Protein AF-0000000080795856 (afdb_homodimer)

Foldseek 3Di:
DFLVVVVLLLVLCCVVPNLVVSQVLCVVLPHHSPDRGDRQDDDDPVSVVSSLVVCCVVVVHDSLVVLLQSLLSSLVSCCVLPVLLLPALALLLSLLQVQLLQCLQCVPRVPDDGWHWDWADDAFFKIKIKTFDQEPSVSNVNSNSVNSCVVRVKDKDKAWDDWDADPSGTMTIIMMGIDGTQEAEAEPVVQQVPPDPQSLALVSVVVVVLVVLLVVLLVVLCVVPNDDPVSVVVSVVVSVVVVVVSVVSVVVLQCQLCVLVVCVVVLNLRYQGAYDRRDVSRVSSVVSNVVSSVVSSVLSSVLSVLSVVLVVLVVLLVVLVVVLVVLVVVLVVLVVLLVVLVVLLVVLVVLLVVLVVLLVVLVVVLVVLVVVLVVLLVVLVVLLVVLVVLLVVLVVLLVVLVVLVVVLVVLVVVLVVLVVLLVVLVVQLVVLVVQLVVLVVQLVVLVVVPPVSPVSNVVSVVSNVVSVVSNVVSVVCNVVSVVVSVVSVVVSVVSVVVSVVSNVVSVVSNVVSVVSNVVSVVSNVVSVVSVVVSVVSVVVSVVSVVVNVVSVVSNVVSVVSNVVSVVVSVVSVVSSVVSVVSSVVSVVSVVVSVVSCVVSSVSD/DFLVVVVLLLVLCCVVPNLVVSQVLCVVLPHHSPDRGDRQDDDDPVSVVSSLVVCCVVVVHDSLVVLLQSLLSSLVSCCVLPVLLLPDLALLLSLLQVQLLQCLSCVPRVPDDGWHWDWADDAQFKIKIKIFDQEPSVSNVNSNSVNSCVVRVKDKDKAWDDWDADPSGTMTIMMMGIDGTQEAEAEPVVQQPPPDPQSLALVSVVVVVLVVLLVCLLVVLCVVPNDDPVSVVVSVVVSVVVVVVSVVSVVVLQCQLCVLVVCVVVLNLRYQGAYDRRDVSRVSSVVSNVVSSVVSSVLSSVLSVLSVVLVVLVVLLVVLVVVLVVLVVVLVVLVVLLVVLVVLLVVLVVLVVVLVVLLVVLVVVLVVLVVVLVVLLVVLVVLLVVLVVLLVVLVVLLVVLVVLVVVLVVLVVVLVVLVVVLVVLVVQLVVLVVQLVVLVVQLVVLVVVPPVSPVSNVVSVVSNVVSVVSNVVSVVVNVVSVVVSVVSVVVSVVSVVVSVVSNVVSVVSNVVSVVSNVVSVVSNVVSVVSVVVSVVSVVVSVVSVVVNVVSVVSNVVSVVSNVVSVVVSVVSVVSSVVSVVSSVVSVVSVVVSVVSCVVSSVSD

Secondary structure (DSSP, 8-state):
-BHHHHHHHHHHHHHHH-HHHHHHHHHHTT--TT----TT-B--HHHHHHHHHHHHHHHT--HHHHHHHHHHHHHHHHHHH-GGGG--SSHHHHHHHHHHHHHHHHTTSTT--PPEEEEEE-SSSEEEEEEEESS--HHHHHHHHHHHHHHHT--EEEEEEEEEEETTEEEEEEEEEESS---EEEE-HHHHH--SGGGGSHHHHHHHHHHHHHHHHHHHHHHHH-S-HHHHHHHHHHHHHHHHHHHHHHHHHHHHHTHHHHHHHTT-TT--EEEES-HHHHHHHHHHHHHHHHHHHHHHHHHHHHHHHHHHHHHHHHHHHHHHHHHHHHHHHHHHHHHHHHHHHHHHHHHHHHHHHHHHHHHHHHHHHHHHHHHHHHHHHHHHHHHHHHHHHHHHHHHHHHHHHHHHHHHHHHHHHHHHHHHHHHHHHHHHHHHHHHHHHHHHHHHHTGGGGHHHHHHHHHHHHHHHHHHHHHHHHHHHHHHHHHHHHHHHHHHHHHHHHHHHHHHHHHHHHHHHHHHHHHHHHHHHHHHHHHHHHHHHHHHHHHHHHHHHHHHHHHHHHHHHHHHHHHHHHHHHHHHHHHHHHHHHHHHHHHHHHHHHHTT-/-BHHHHHHHHHHHHHHH-HHHHHHHHHHTT--TT----TT-B--HHHHHHHHHHHHHHHT--HHHHHHHHHHHHHHHHHHH-GGGG--SSHHHHHHHHHHHHHHHHTTSTT--PPEEEEEE-SSSEEEEEEEESS--HHHHHHHHHHHHHHHT--EEEEEEEEEEETTEEEEEEEEEESS---EEEE-HHHHH--SGGGGSHHHHHHHHHHHHHHHHHHHHHHHH-S-HHHHHHHHHHHHHHHHHHHHHHHHHHHHHTHHHHHHHTT-TT--EEEESSHHHHHHHHHHHHHHHHHHHHHHHHHHHHHHHHHHHHHHHHHHHHHHHHHHHHHHHHHHHHHHHHHHHHHHHHHHHHHHHHHHHHHHHHHHHHHHHHHHHHHHHHHHHHHHHHHHHHHHHHHHHHHHHHHHHHHHHHHHHHHHHHHHHHHHHHHHHHHHHHHHHHHHHHHHTTTTTHHHHHHHHHHHHHHHHHHHHHHHHHHHHHHHHHHHHHHHHHHHHHHHHHHHHHHHHHHHHHHHHHHHHHHHHHHHHHHHHHHHHHHHHHHHHHHHHHHHHHHHHHHHHHHHHHHHHHHHHHHHHHHHHHHHHHHHHHHHHHHHHHHHHTT-

InterPro domains:
  IPR004089 Methyl-accepting chemotaxis protein (MCP) signalling domain [PF00015] (389-536)
  IPR004089 Methyl-accepting chemotaxis protein (MCP) signalling domain [PS50111] (319-569)
  IPR004089 Methyl-accepting chemotaxis protein (MCP) signalling domain [SM00283] (329-597)
  IPR004090 Chemotaxis methyl-accepting receptor [PR00260] (94-109)
  IPR004090 Chemotaxis methyl-accepting receptor [PR00260] (427-454)
  IPR004090 Chemotaxis methyl-accepting receptor [PR00260] (456-485)
  IPR011644 Heme NO-binding [PF07700] (2-159)
  IPR024096 NO signalling/Golgi transport ligand-binding domain superfamily [SSF111126] (1-180)
  IPR038158 H-NOX domain superfamily [G3DSA:3.90.1520.10] (1-188)

Solvent-accessible surface area (backbone atoms only — not comparable to full-atom values): 58561 Å² total; per-residue (Å²): 78,45,14,50,60,50,49,47,50,50,50,36,45,24,75,74,68,33,57,68,58,48,35,53,52,34,45,72,74,71,38,65,74,83,65,76,65,48,61,76,38,76,40,64,61,66,58,56,52,47,49,45,51,51,45,22,69,73,69,74,40,54,60,58,57,49,33,19,50,46,19,29,51,34,43,55,52,47,40,71,76,43,50,74,76,65,62,50,93,38,53,65,55,37,57,62,43,44,31,35,44,40,50,40,73,35,67,80,34,85,87,56,71,67,53,44,47,47,65,43,80,71,47,34,36,28,29,38,40,36,40,34,23,64,54,85,50,64,41,26,47,53,12,31,52,53,25,42,26,57,75,60,70,43,60,71,49,72,45,80,73,47,70,52,76,54,100,72,20,27,38,38,31,31,42,36,35,45,67,64,71,48,34,49,72,45,71,39,60,79,30,54,68,46,80,52,76,71,37,21,31,67,45,55,38,48,18,54,51,39,21,51,49,40,21,50,40,42,50,52,34,40,68,73,65,33,97,44,75,69,35,27,46,49,36,6,50,54,47,16,51,50,42,40,54,49,36,55,50,46,51,51,53,48,51,57,22,44,42,32,54,53,34,47,62,69,45,38,60,82,51,49,33,40,31,41,43,33,56,69,48,24,52,49,5,48,52,46,41,50,39,39,51,54,51,51,35,50,51,44,30,49,49,49,42,49,51,50,37,49,52,34,49,49,49,36,48,52,42,43,54,51,46,50,55,52,44,53,52,45,50,53,52,33,50,49,42,34,52,45,16,52,50,40,36,50,38,27,51,50,49,47,53,52,44,52,54,45,42,52,48,50,52,51,48,43,55,52,51,53,52,45,35,56,51,43,53,51,31,29,52,52,33,44,52,26,25,52,51,31,38,51,37,18,51,50,38,41,51,48,29,52,54,45,54,51,49,43,54,54,40,52,50,42,50,51,44,48,51,50,41,51,54,42,36,50,49,40,31,50,43,17,52,51,39,27,50,53,18,49,52,44,29,53,54,16,57,72,55,47,86,83,14,54,70,51,29,54,53,20,49,52,42,27,51,48,17,52,51,35,32,48,40,30,51,50,40,53,57,45,46,51,50,42,47,51,48,50,52,51,50,38,53,51,50,55,54,48,33,56,52,33,48,52,39,20,50,52,25,42,52,27,22,52,52,33,45,53,33,27,50,54,50,49,51,46,36,53,50,50,53,52,48,44,53,52,49,51,53,47,42,54,57,49,55,55,44,51,56,42,30,51,48,39,39,51,46,15,52,50,35,37,51,49,24,50,51,45,48,52,51,43,52,53,45,52,51,43,41,51,49,35,51,50,31,47,52,52,35,50,52,40,50,52,49,50,48,50,66,52,51,76,37,93,77,44,14,51,60,50,48,49,49,49,50,39,46,24,74,74,68,33,58,68,58,48,35,54,52,35,46,73,74,72,38,66,75,84,66,78,67,46,59,75,38,77,42,63,60,67,56,56,52,49,50,47,50,53,46,22,68,72,70,76,40,53,62,56,57,49,33,20,50,46,18,28,52,35,44,56,54,47,41,70,76,44,51,74,75,65,61,49,95,38,52,64,56,39,58,62,44,42,32,37,45,39,49,44,74,36,65,80,34,84,86,58,73,69,55,44,48,47,68,43,80,72,49,34,35,27,30,38,39,35,42,36,24,66,54,87,50,64,42,27,46,52,12,32,51,54,25,42,26,58,74,59,71,41,61,72,50,73,45,79,74,46,70,52,75,54,100,73,22,26,39,40,31,31,42,37,34,45,68,64,71,47,36,48,72,44,69,39,60,81,30,55,69,45,80,52,76,72,38,20,32,67,47,55,36,48,18,55,50,41,22,52,49,39,20,51,40,41,48,53,36,40,67,72,66,34,98,44,74,67,36,26,46,50,34,6,49,54,47,16,51,51,43,39,54,51,35,56,51,47,53,51,53,49,51,57,24,45,43,32,53,54,32,48,63,69,46,41,60,82,51,48,32,42,30,42,44,36,55,69,48,24,52,48,6,48,51,47,40,50,37,40,51,52,50,50,35,50,51,45,32,51,50,51,43,49,50,50,38,49,52,33,49,49,50,37,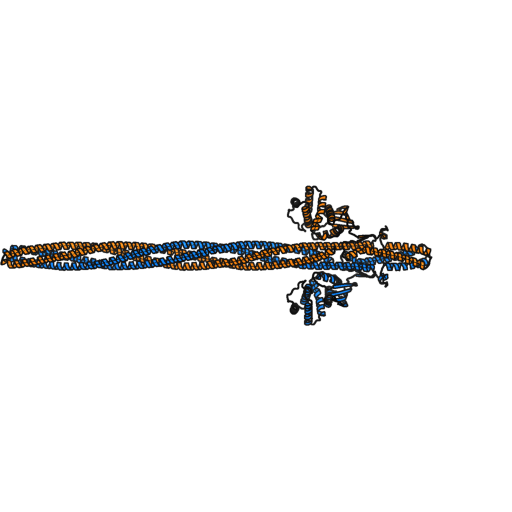48,53,42,43,54,52,46,50,56,52,44,54,53,45,50,54,52,33,51,49,43,34,51,47,17,53,50,40,35,53,40,26,52,52,47,46,52,54,44,53,53,45,40,52,49,49,52,51,49,44,55,51,50,52,52,45,34,54,53,45,53,50,33,29,52,50,32,44,52,28,24,50,52,32,38,52,36,19,50,50,39,40,50,48,27,52,54,47,54,51,49,42,55,52,42,52,51,41,50,51,45,49,52,51,40,52,52,42,37,51,48,38,32,51,43,17,52,51,39,27,50,53,18,50,53,44,29,54,54,18,59,73,52,48,84,84,13,51,70,51,28,54,52,20,49,51,44,24,52,46,17,52,51,38,32,51,40,31,52,50,42,51,55,47,48,52,51,42,46,52,49,48,52,51,50,38,53,50,51,55,54,48,32,56,52,33,48,52,39,20,50,53,28,43,52,28,23,52,52,32,45,52,34,29,52,52,48,49,52,47,36,52,50,52,53,53,48,43,53,51,50,53,52,47,41,53,56,49,56,53,43,51,56,44,30,51,49,40,39,49,47,16,53,50,35,36,50,48,23,51,51,47,49,53,52,45,52,51,44,52,51,42,42,52,49,36,49,51,32,48,52,51,34,51,53,40,50,52,50,51,48,50,65,52,50,74,37,94

Sequence (1208 aa):
MKGMIVETWMETWKNTYGEDYVNQLLTEIGIPKDKHFSPFEDLEDSKVFKLLDLMSKTTNKSKEELMKELGKKNIYTFKKYYPNFFRKKGLLSFLSTMNDVHKSLTRRIKGAKPPAIEFEIIDSNSAYITYRSFRDMRYYFLGLLEGSAEVFGEKIEYEIIDQGNTDQGSFLKIKLKSEKPYAKIKKARFFTAMSLSLMKMFFTSLTFYTIIIVFLLSWLFTWILGNHWYTFLITGILSGAFILSMGNYFKRLFSSSSEGLQNLNNLEYDKPVLLKGEKMLEKHSLEIDNLRSNFNGIFIQLTGDIEEIETFTEKVGERAEEMKEISDSIGELVEQVAISSEQIAQDAESISNVVEVNVNTIQSIISREDQMVDSLENAVKRINDSSSKVEASSKEIENMSERFNNLVKESDKLEEDTKEILKVVDTVKGIADQTNLLALNAAIEASRAGEAGRGFAVVADEIRKLAEESKIAASQIDNILSRISSGIQLLTETVEKEFKAMREGANNLRISSLNNKESATNIKNISKEIHEILNELSSEGVKLEDLTKNTQNLLAISEEGSATAEEISSSVKTFVNNIKEILQNIKEVDRFISSLKESLSNKNMKGMIVETWMETWKNTYGEDYVNQLLTEIGIPKDKHFSPFEDLEDSKVFKLLDLMSKTTNKSKEELMKELGKKNIYTFKKYYPNFFRKKGLLSFLSTMNDVHKSLTRRIKGAKPPAIEFEIIDSNSAYITYRSFRDMRYYFLGLLEGSAEVFGEKIEYEIIDQGNTDQGSFLKIKLKSEKPYAKIKKARFFTAMSLSLMKMFFTSLTFYTIIIVFLLSWLFTWILGNHWYTFLITGILSGAFILSMGNYFKRLFSSSSEGLQNLNNLEYDKPVLLKGEKMLEKHSLEIDNLRSNFNGIFIQLTGDIEEIETFTEKVGERAEEMKEISDSIGELVEQVAISSEQIAQDAESISNVVEVNVNTIQSIISREDQMVDSLENAVKRINDSSSKVEASSKEIENMSERFNNLVKESDKLEEDTKEILKVVDTVKGIADQTNLLALNAAIEASRAGEAGRGFAVVADEIRKLAEESKIAASQIDNILSRISSGIQLLTETVEKEFKAMREGANNLRISSLNNKESATNIKNISKEIHEILNELSSEGVKLEDLTKNTQNLLAISEEGSATAEEISSSVKTFVNNIKEILQNIKEVDRFISSLKESLSNKN

Nearest PDB structures (foldseek):
  4fdk-assembly2_B  TM=9.558E-01  e=1.150E-17  Caldanaerobacter subterraneus subsp. tengcongensis MB4
  1u4h-assembly2_B  TM=9.515E-01  e=1.944E-17  Caldanaerobacter subterraneus subsp. tengcongensis
  3iqb-assembly1_A  TM=9.351E-01  e=2.159E-17  Caldanaerobacter subterraneus subsp. tengcongensis
  3nvu-assembly1_B  TM=9.388E-01  e=2.527E-17  Caldanaerobacter subterraneus subsp. tengcongensis
  8c5v-assembly1_I  TM=3.741E-01  e=1.168E-07  Escherichia coli

Structure (mmCIF, N/CA/C/O backbone):
data_AF-0000000080795856-model_v1
#
loop_
_entity.id
_entity.type
_entity.pdbx_description
1 polymer 'Methyl-accepting chemotaxis sensory transducer'
#
loop_
_atom_site.group_PDB
_atom_site.id
_atom_site.type_symbol
_atom_site.label_atom_id
_atom_site.label_alt_id
_atom_site.label_comp_id
_atom_site.label_asym_id
_atom_site.label_entity_id
_atom_site.label_seq_id
_atom_site.pdbx_PDB_ins_code
_atom_site.Cartn_x
_atom_site.Cartn_y
_atom_site.Cartn_z
_atom_site.occupancy
_atom_site.B_iso_or_equiv
_atom_site.auth_seq_id
_atom_site.auth_comp_id
_atom_site.auth_asym_id
_atom_site.auth_atom_id
_atom_site.pdbx_PDB_model_num
ATOM 1 N N . MET A 1 1 ? -20.469 -35.125 2.16 1 78.62 1 MET A N 1
ATOM 2 C CA . MET A 1 1 ? -20.203 -34.75 0.772 1 78.62 1 MET A CA 1
ATOM 3 C C . MET A 1 1 ? -19.281 -33.562 0.698 1 78.62 1 MET A C 1
ATOM 5 O O . MET A 1 1 ? -19.359 -32.656 1.533 1 78.62 1 MET A O 1
ATOM 9 N N . LYS A 1 2 ? -18.453 -33.594 -0.294 1 75.62 2 LYS A N 1
ATOM 10 C CA . LYS A 1 2 ? -17.438 -32.562 -0.362 1 75.62 2 LYS A CA 1
ATOM 11 C C . LYS A 1 2 ? -18 -31.297 -1.035 1 75.62 2 LYS A C 1
ATOM 13 O O . LYS A 1 2 ? -18.844 -31.391 -1.92 1 75.62 2 LYS A O 1
ATOM 18 N N . GLY A 1 3 ? -17.516 -30.266 -0.546 1 75.88 3 GLY A N 1
ATOM 19 C CA . GLY A 1 3 ? -18.016 -28.969 -0.955 1 75.88 3 GLY A CA 1
ATOM 20 C C . GLY A 1 3 ? -17.984 -28.766 -2.457 1 75.88 3 GLY A C 1
ATOM 21 O O . GLY A 1 3 ? -18.891 -28.141 -3.023 1 75.88 3 GLY A O 1
ATOM 22 N N . MET A 1 4 ? -17.031 -29.281 -3.141 1 73.88 4 MET A N 1
ATOM 23 C CA . MET A 1 4 ? -16.922 -29.141 -4.59 1 73.88 4 MET A CA 1
ATOM 24 C C . MET A 1 4 ? -18.156 -29.719 -5.289 1 73.88 4 MET A C 1
ATOM 26 O O . MET A 1 4 ? -18.703 -29.078 -6.188 1 73.88 4 MET A O 1
ATOM 30 N N . ILE A 1 5 ? -18.609 -30.844 -4.859 1 79.44 5 ILE A N 1
ATOM 31 C CA . ILE A 1 5 ? -19.75 -31.5 -5.465 1 79.44 5 ILE A CA 1
ATOM 32 C C . ILE A 1 5 ? -21.047 -30.797 -5.066 1 79.44 5 ILE A C 1
ATOM 34 O O . ILE A 1 5 ? -21.922 -30.562 -5.902 1 79.44 5 ILE A O 1
ATOM 38 N N . VAL A 1 6 ? -21.047 -30.328 -3.807 1 82.19 6 VAL A N 1
ATOM 39 C CA . VAL A 1 6 ? -22.234 -29.656 -3.291 1 82.19 6 VAL A CA 1
ATOM 40 C C . VAL A 1 6 ? -22.469 -28.359 -4.059 1 82.19 6 VAL A C 1
ATOM 42 O O . VAL A 1 6 ? -23.609 -28.031 -4.422 1 82.19 6 VAL A O 1
ATOM 45 N N . GLU A 1 7 ? -21.438 -27.734 -4.32 1 82.06 7 GLU A N 1
ATOM 46 C CA . GLU A 1 7 ? -21.531 -26.469 -5.047 1 82.06 7 GLU A CA 1
ATOM 47 C C . GLU A 1 7 ? -22.094 -26.688 -6.453 1 82.06 7 GLU A C 1
ATOM 49 O O . GLU A 1 7 ? -22.906 -25.891 -6.934 1 82.06 7 GLU A O 1
ATOM 54 N N . THR A 1 8 ? -21.594 -27.672 -7.078 1 86.19 8 THR A N 1
ATOM 55 C CA . THR A 1 8 ? -22.078 -27.953 -8.422 1 86.19 8 THR A CA 1
ATOM 56 C C . THR A 1 8 ? -23.547 -28.375 -8.398 1 86.19 8 THR A C 1
ATOM 58 O O . THR A 1 8 ? -24.312 -28.016 -9.281 1 86.19 8 THR A O 1
ATOM 61 N N . TRP A 1 9 ? -23.891 -29.141 -7.387 1 89.81 9 TRP A N 1
ATOM 62 C CA . TRP A 1 9 ? -25.297 -29.531 -7.219 1 89.81 9 TRP A CA 1
ATOM 63 C C . TRP A 1 9 ? -26.172 -28.312 -7.008 1 89.81 9 TRP A C 1
ATOM 65 O O . TRP A 1 9 ? -27.234 -28.172 -7.637 1 89.81 9 TRP A O 1
ATOM 75 N N . MET A 1 10 ? -25.719 -27.453 -6.133 1 88 10 MET A N 1
ATOM 76 C CA . MET A 1 10 ? -26.484 -26.234 -5.82 1 88 10 MET A CA 1
ATOM 77 C C . MET A 1 10 ? -26.641 -25.375 -7.062 1 88 10 MET A C 1
ATOM 79 O O . MET A 1 10 ? -27.734 -24.844 -7.32 1 88 10 MET A O 1
ATOM 83 N N . GLU A 1 11 ? -25.609 -25.266 -7.766 1 88.75 11 GLU A N 1
ATOM 84 C CA . GLU A 1 11 ? -25.688 -24.5 -9 1 88.75 11 GLU A CA 1
ATOM 85 C C . GLU A 1 11 ? -26.672 -25.125 -9.984 1 88.75 11 GLU A C 1
ATOM 87 O O . GLU A 1 11 ? -27.453 -24.422 -10.625 1 88.75 11 GLU A O 1
ATOM 92 N N . THR A 1 12 ? -26.594 -26.391 -10.117 1 92.56 12 THR A N 1
ATOM 93 C CA . THR A 1 12 ? -27.5 -27.109 -11.016 1 92.56 12 THR A CA 1
ATOM 94 C C . THR A 1 12 ? -28.953 -26.922 -10.578 1 92.56 12 THR A C 1
ATOM 96 O O . THR A 1 12 ? -29.828 -26.656 -11.414 1 92.56 12 THR A O 1
ATOM 99 N N . TRP A 1 13 ? -29.172 -26.984 -9.289 1 91.56 13 TRP A N 1
ATOM 100 C CA . TRP A 1 13 ? -30.531 -26.828 -8.758 1 91.56 13 TRP A CA 1
ATOM 101 C C . TRP A 1 13 ? -31.016 -25.391 -8.961 1 91.56 13 TRP A C 1
ATOM 103 O O . TRP A 1 13 ? -32.188 -25.172 -9.32 1 91.56 13 TRP A O 1
ATOM 113 N N . LYS A 1 14 ? -30.156 -24.516 -8.727 1 91.62 14 LYS A N 1
ATOM 114 C CA . LYS A 1 14 ? -30.516 -23.109 -8.906 1 91.62 14 LYS A CA 1
ATOM 115 C C . LYS A 1 14 ? -30.859 -22.812 -10.359 1 91.62 14 LYS A C 1
ATOM 117 O O . LYS A 1 14 ? -31.797 -22.062 -10.641 1 91.62 14 LYS A O 1
ATOM 122 N N . ASN A 1 15 ? -30.094 -23.344 -11.266 1 92.69 15 ASN A N 1
ATOM 123 C CA . ASN A 1 15 ? -30.344 -23.156 -12.688 1 92.69 15 ASN A CA 1
ATOM 124 C C . ASN A 1 15 ? -31.625 -23.844 -13.133 1 92.69 15 ASN A C 1
ATOM 126 O O . ASN A 1 15 ? -32.281 -23.375 -14.062 1 92.69 15 ASN A O 1
ATOM 130 N N . THR A 1 16 ? -32 -24.969 -12.516 1 92.25 16 THR A N 1
ATOM 131 C CA . THR A 1 16 ? -33.125 -25.797 -12.945 1 92.25 16 THR A CA 1
ATOM 132 C C . THR A 1 16 ? -34.438 -25.297 -12.32 1 92.25 16 THR A C 1
ATOM 134 O O . THR A 1 16 ? -35.469 -25.234 -12.992 1 92.25 16 THR A O 1
ATOM 137 N N . TYR A 1 17 ? -34.375 -24.891 -10.984 1 92.44 17 TYR A N 1
ATOM 138 C CA . TYR A 1 17 ? -35.594 -24.594 -10.258 1 92.44 17 TYR A CA 1
ATOM 139 C C . TYR A 1 17 ? -35.656 -23.125 -9.852 1 92.44 17 TYR A C 1
ATOM 141 O O . TYR A 1 17 ? -36.656 -22.656 -9.32 1 92.44 17 TYR A O 1
ATOM 149 N N . GLY A 1 18 ? -34.562 -22.375 -10.047 1 91.88 18 GLY A N 1
ATOM 150 C CA . GLY A 1 18 ? -34.531 -20.969 -9.688 1 91.88 18 GLY A CA 1
ATOM 151 C C . GLY A 1 18 ? -33.75 -20.703 -8.406 1 91.88 18 GLY A C 1
ATOM 152 O O . GLY A 1 18 ? -33.812 -21.5 -7.469 1 91.88 18 GLY A O 1
ATOM 153 N N . GLU A 1 19 ? -33.062 -19.641 -8.336 1 91.31 19 GLU A N 1
ATOM 154 C CA . GLU A 1 19 ? -32.188 -19.281 -7.227 1 91.31 19 GLU A CA 1
ATOM 155 C C . GLU A 1 19 ? -33 -19.047 -5.949 1 91.31 19 GLU A C 1
ATOM 157 O O . GLU A 1 19 ? -32.594 -19.5 -4.871 1 91.31 19 GLU A O 1
ATOM 162 N N . ASP A 1 20 ? -34.156 -18.344 -6.035 1 90.81 20 ASP A N 1
ATOM 163 C CA . ASP A 1 20 ? -34.969 -18 -4.867 1 90.81 20 ASP A CA 1
ATOM 164 C C . ASP A 1 20 ? -35.531 -19.266 -4.211 1 90.81 20 ASP A C 1
ATOM 166 O O . ASP A 1 20 ? -35.531 -19.391 -2.986 1 90.81 20 ASP A O 1
ATOM 170 N N . TYR A 1 21 ? -36 -20.125 -5.031 1 91.75 21 TYR A N 1
ATOM 171 C CA . TYR A 1 21 ? -36.562 -21.391 -4.551 1 91.75 21 TYR A CA 1
ATOM 172 C C . TYR A 1 21 ? -35.5 -22.203 -3.791 1 91.75 21 TYR A C 1
ATOM 174 O O . TYR A 1 21 ? -35.781 -22.656 -2.674 1 91.75 21 TYR A O 1
ATOM 182 N N . VAL A 1 22 ? -34.344 -22.375 -4.34 1 91.25 22 VAL A N 1
ATOM 183 C CA . VAL A 1 22 ? -33.281 -23.172 -3.736 1 91.25 22 VAL A CA 1
ATOM 184 C C . VAL A 1 22 ? -32.781 -22.5 -2.457 1 91.25 22 VAL A C 1
ATOM 186 O O . VAL A 1 22 ? -32.531 -23.172 -1.454 1 91.25 22 VAL A O 1
ATOM 189 N N . ASN A 1 23 ? -32.688 -21.188 -2.518 1 90 23 ASN A N 1
ATOM 190 C CA . ASN A 1 23 ? -32.219 -20.453 -1.345 1 90 23 ASN A CA 1
ATOM 191 C C . ASN A 1 23 ? -33.188 -20.609 -0.175 1 90 23 ASN A C 1
ATOM 193 O O . ASN A 1 23 ? -32.781 -20.703 0.979 1 90 23 ASN A O 1
ATOM 197 N N . GLN A 1 24 ? -34.438 -20.531 -0.416 1 90.62 24 GLN A N 1
ATOM 198 C CA . GLN A 1 24 ? -35.438 -20.75 0.617 1 90.62 24 GLN A CA 1
ATOM 199 C C . GLN A 1 24 ? -35.312 -22.125 1.245 1 90.62 24 GLN A C 1
ATOM 201 O O . GLN A 1 24 ? -35.406 -22.281 2.467 1 90.62 24 GLN A O 1
ATOM 206 N N . LEU A 1 25 ? -35.094 -23.125 0.432 1 90.69 25 LEU A N 1
ATOM 207 C CA . LEU A 1 25 ? -34.938 -24.484 0.926 1 90.69 25 LEU A CA 1
ATOM 208 C C . LEU A 1 25 ? -33.656 -24.609 1.775 1 90.69 25 LEU A C 1
ATOM 210 O O . LEU A 1 25 ? -33.656 -25.312 2.787 1 90.69 25 LEU A O 1
ATOM 214 N N . LEU A 1 26 ? -32.594 -24.016 1.317 1 89.62 26 LEU A N 1
ATOM 215 C CA . LEU A 1 26 ? -31.328 -24.031 2.059 1 89.62 26 LEU A CA 1
ATOM 216 C C . LEU A 1 26 ? -31.5 -23.438 3.451 1 89.62 26 LEU A C 1
ATOM 218 O O . LEU A 1 26 ? -31 -23.984 4.434 1 89.62 26 LEU A O 1
ATOM 222 N N . THR A 1 27 ? -32.219 -22.406 3.502 1 89.81 27 THR A N 1
ATOM 223 C CA . THR A 1 27 ? -32.469 -21.781 4.789 1 89.81 27 THR A CA 1
ATOM 224 C C . THR A 1 27 ? -33.281 -22.703 5.703 1 89.81 27 THR A C 1
ATOM 226 O O . THR A 1 27 ? -33.031 -22.75 6.914 1 89.81 27 THR A O 1
ATOM 229 N N . GLU A 1 28 ? -34.094 -23.391 5.16 1 89.69 28 GLU A N 1
ATOM 230 C CA . GLU A 1 28 ? -34.938 -24.297 5.922 1 89.69 28 GLU A CA 1
ATOM 231 C C . GLU A 1 28 ? -34.125 -25.438 6.535 1 89.69 28 GLU A C 1
ATOM 233 O O . GLU A 1 28 ? -34.5 -25.969 7.578 1 89.69 28 GLU A O 1
ATOM 238 N N . ILE A 1 29 ? -33.094 -25.781 5.895 1 87.81 29 ILE A N 1
ATOM 239 C CA . ILE A 1 29 ? -32.281 -26.891 6.426 1 87.81 29 ILE A CA 1
ATOM 240 C C . ILE A 1 29 ? -31.125 -26.344 7.23 1 87.81 29 ILE A C 1
ATOM 242 O O . ILE A 1 29 ? -30.203 -27.078 7.578 1 87.81 29 ILE A O 1
ATOM 246 N N . GLY A 1 30 ? -30.984 -25.016 7.414 1 86.88 30 GLY A N 1
ATOM 247 C CA . GLY A 1 30 ? -29.984 -24.422 8.289 1 86.88 30 GLY A CA 1
ATOM 248 C C . GLY A 1 30 ? -28.75 -23.953 7.559 1 86.88 30 GLY A C 1
ATOM 249 O O . GLY A 1 30 ? -27.688 -23.812 8.156 1 86.88 30 GLY A O 1
ATOM 250 N N . ILE A 1 31 ? -28.734 -23.891 6.254 1 86.44 31 ILE A N 1
ATOM 251 C CA . ILE A 1 31 ? -27.609 -23.375 5.484 1 86.44 31 ILE A CA 1
ATOM 252 C C . ILE A 1 31 ? -27.906 -21.953 5.02 1 86.44 31 ILE A C 1
ATOM 254 O O . ILE A 1 31 ? -28.938 -21.703 4.375 1 86.44 31 ILE A O 1
ATOM 258 N N . PRO A 1 32 ? -27.047 -21.078 5.387 1 83 32 PRO A N 1
ATOM 259 C CA . PRO A 1 32 ? -27.297 -19.688 4.98 1 83 32 PRO A CA 1
ATOM 260 C C . PRO A 1 32 ? -27.344 -19.516 3.461 1 83 32 PRO A C 1
ATOM 262 O O . PRO A 1 32 ? -26.641 -20.234 2.738 1 83 32 PRO A O 1
ATOM 265 N N . LYS A 1 33 ? -28.125 -18.438 2.955 1 79.5 33 LYS A N 1
ATOM 266 C CA . LYS A 1 33 ? -28.359 -18.219 1.532 1 79.5 33 LYS A CA 1
ATOM 267 C C . LYS A 1 33 ? -27.062 -17.875 0.805 1 79.5 33 LYS A C 1
ATOM 269 O O . LYS A 1 33 ? -26.875 -18.25 -0.35 1 79.5 33 LYS A O 1
ATOM 274 N N . ASP A 1 34 ? -26.125 -17.219 1.479 1 74.12 34 ASP A N 1
ATOM 275 C CA . ASP A 1 34 ? -24.922 -16.734 0.815 1 74.12 34 ASP A CA 1
ATOM 276 C C . ASP A 1 34 ? -23.734 -17.625 1.132 1 74.12 34 ASP A C 1
ATOM 278 O O . ASP A 1 34 ? -22.578 -17.219 0.966 1 74.12 34 ASP A O 1
ATOM 282 N N . LYS A 1 35 ? -24.109 -18.812 1.469 1 78.56 35 LYS A N 1
ATOM 283 C CA . LYS A 1 35 ? -23.016 -19.688 1.843 1 78.56 35 LYS A CA 1
ATOM 284 C C . LYS A 1 35 ? -22.281 -20.219 0.608 1 78.56 35 LYS A C 1
ATOM 286 O O . LYS A 1 35 ? -22.922 -20.703 -0.332 1 78.56 35 LYS A O 1
ATOM 291 N N . HIS A 1 36 ? -20.906 -20 0.558 1 72.56 36 HIS A N 1
ATOM 292 C CA . HIS A 1 36 ? -20.047 -20.609 -0.445 1 72.56 36 HIS A CA 1
ATOM 293 C C . HIS A 1 36 ? -19.188 -21.703 0.165 1 72.56 36 HIS A C 1
ATOM 295 O O . HIS A 1 36 ? -18.516 -21.5 1.179 1 72.56 36 HIS A O 1
ATOM 301 N N . PHE A 1 37 ? -19.453 -22.922 -0.414 1 73.25 37 PHE A N 1
ATOM 302 C CA . PHE A 1 37 ? -18.688 -24.047 0.108 1 73.25 37 PHE A CA 1
ATOM 303 C C . PHE A 1 37 ? -17.297 -24.094 -0.507 1 73.25 37 PHE A C 1
ATOM 305 O O . PHE A 1 37 ? -17.141 -24 -1.728 1 73.25 37 PHE A O 1
ATOM 312 N N . SER A 1 38 ? -16.312 -24.219 0.365 1 69.06 38 SER A N 1
ATOM 313 C CA . SER A 1 38 ? -14.953 -24.5 -0.113 1 69.06 38 SER A CA 1
ATOM 314 C C . SER A 1 38 ? -14.844 -25.922 -0.653 1 69.06 38 SER A C 1
ATOM 316 O O . SER A 1 38 ? -15.547 -26.828 -0.2 1 69.06 38 SER A O 1
ATOM 318 N N . PRO A 1 39 ? -14.039 -26.141 -1.64 1 64.88 39 PRO A N 1
ATOM 319 C CA . PRO A 1 39 ? -13.922 -27.469 -2.256 1 64.88 39 PRO A CA 1
ATOM 320 C C . PRO A 1 39 ? -13.609 -28.562 -1.241 1 64.88 39 PRO A C 1
ATOM 322 O O . PRO A 1 39 ? -14.031 -29.719 -1.42 1 64.88 39 PRO A O 1
ATOM 325 N N . PHE A 1 40 ? -13.07 -28.188 -0.106 1 65.69 40 PHE A N 1
ATOM 326 C CA . PHE A 1 40 ? -12.602 -29.203 0.839 1 65.69 40 PHE A CA 1
ATOM 327 C C . PHE A 1 40 ? -13.531 -29.281 2.045 1 65.69 40 PHE A C 1
ATOM 329 O O . PHE A 1 40 ? -13.328 -30.094 2.939 1 65.69 40 PHE A O 1
ATOM 336 N N . GLU A 1 41 ? -14.562 -28.391 2.041 1 74.12 41 GLU A N 1
ATOM 337 C CA . GLU A 1 41 ? -15.516 -28.375 3.148 1 74.12 41 GLU A CA 1
ATOM 338 C C . GLU A 1 41 ? -16.438 -29.594 3.107 1 74.12 41 GLU A C 1
ATOM 340 O O . GLU A 1 41 ? -16.859 -30.016 2.031 1 74.12 41 GLU A O 1
ATOM 345 N N . ASP A 1 42 ? -16.609 -30.234 4.273 1 78.19 42 ASP A N 1
ATOM 346 C CA . ASP A 1 42 ? -17.5 -31.391 4.363 1 78.19 42 ASP A CA 1
ATOM 347 C C . ASP A 1 42 ? -18.922 -30.953 4.723 1 78.19 42 ASP A C 1
ATOM 349 O O . ASP A 1 42 ? -19.109 -30.125 5.617 1 78.19 42 ASP A O 1
ATOM 353 N N . LEU A 1 43 ? -19.781 -31.328 3.947 1 79.88 43 LEU A N 1
ATOM 354 C CA . LEU A 1 43 ? -21.188 -31.203 4.301 1 79.88 43 LEU A CA 1
ATOM 355 C C . LEU A 1 43 ? -21.766 -32.562 4.699 1 79.88 43 LEU A C 1
ATOM 357 O O . LEU A 1 43 ? -21.547 -33.562 4.02 1 79.88 43 LEU A O 1
ATOM 361 N N . GLU A 1 44 ? -22.453 -32.5 5.801 1 82.94 44 GLU A N 1
ATOM 362 C CA . GLU A 1 44 ? -23.078 -33.75 6.285 1 82.94 44 GLU A CA 1
ATOM 363 C C . GLU A 1 44 ? -24.078 -34.281 5.266 1 82.94 44 GLU A C 1
ATOM 365 O O . GLU A 1 44 ? -24.891 -33.531 4.727 1 82.94 44 GLU A O 1
ATOM 370 N N . ASP A 1 45 ? -24.031 -35.594 5.035 1 81.31 45 ASP A N 1
ATOM 371 C CA . ASP A 1 45 ? -24.906 -36.25 4.078 1 81.31 45 ASP A CA 1
ATOM 372 C C . ASP A 1 45 ? -26.375 -36.062 4.461 1 81.31 45 ASP A C 1
ATOM 374 O O . ASP A 1 45 ? -27.234 -35.906 3.592 1 81.31 45 ASP A O 1
ATOM 378 N N . SER A 1 46 ? -26.609 -36 5.699 1 85 46 SER A N 1
ATOM 379 C CA . SER A 1 46 ? -27.969 -35.875 6.195 1 85 46 SER A CA 1
ATOM 380 C C . SER A 1 46 ? -28.625 -34.562 5.719 1 85 46 SER A C 1
ATOM 382 O O . SER A 1 46 ? -29.812 -34.531 5.41 1 85 46 SER A O 1
ATOM 384 N N . LYS A 1 47 ? -27.859 -33.594 5.652 1 86.69 47 LYS A N 1
ATOM 385 C CA . LYS A 1 47 ? -28.375 -32.312 5.211 1 86.69 47 LYS A CA 1
ATOM 386 C C . LYS A 1 47 ? -28.75 -32.344 3.734 1 86.69 47 LYS A C 1
ATOM 388 O O . LYS A 1 47 ? -29.781 -31.781 3.334 1 86.69 47 LYS A O 1
ATOM 393 N N . VAL A 1 48 ? -27.938 -32.969 3.012 1 82.06 48 VAL A N 1
ATOM 394 C CA . VAL A 1 48 ? -28.203 -33.094 1.578 1 82.06 48 VAL A CA 1
ATOM 395 C C . VAL A 1 48 ? -29.469 -33.906 1.34 1 82.06 48 VAL A C 1
ATOM 397 O O . VAL A 1 48 ? -30.297 -33.562 0.503 1 82.06 48 VAL A O 1
ATOM 400 N N . PHE A 1 49 ? -29.594 -34.906 2.029 1 85.25 49 PHE A N 1
ATOM 401 C CA . PHE A 1 49 ? -30.766 -35.75 1.871 1 85.25 49 PHE A CA 1
ATOM 402 C C . PHE A 1 49 ? -32.031 -35.062 2.371 1 85.25 49 PHE A C 1
ATOM 404 O O . PHE A 1 49 ? -33.094 -35.25 1.821 1 85.25 49 PHE A O 1
ATOM 411 N N . LYS A 1 50 ? -31.875 -34.25 3.408 1 89.06 50 LYS A N 1
ATOM 412 C CA . LYS A 1 50 ? -33 -33.438 3.873 1 89.06 50 LYS A CA 1
ATOM 413 C C . LYS A 1 50 ? -33.438 -32.469 2.795 1 89.06 50 LYS A C 1
ATOM 415 O O . LYS A 1 50 ? -34.656 -32.219 2.631 1 89.06 50 LYS A O 1
ATOM 420 N N . LEU A 1 51 ? -32.531 -31.938 2.166 1 88.81 51 LEU A N 1
ATOM 421 C CA . LEU A 1 51 ? -32.844 -31.047 1.058 1 88.81 51 LEU A CA 1
ATOM 422 C C . LEU A 1 51 ? -33.625 -31.766 -0.029 1 88.81 51 LEU A C 1
ATOM 424 O O . LEU A 1 51 ? -34.594 -31.25 -0.553 1 88.81 51 LEU A O 1
ATOM 428 N N . LEU A 1 52 ? -33.188 -32.938 -0.346 1 88.62 52 LEU A N 1
ATOM 429 C CA . LEU A 1 52 ? -33.844 -33.75 -1.359 1 88.62 52 LEU A CA 1
ATOM 430 C C . LEU A 1 52 ? -35.281 -34.094 -0.928 1 88.62 52 LEU A C 1
ATOM 432 O O . LEU A 1 52 ? -36.188 -34.125 -1.751 1 88.62 52 LEU A O 1
ATOM 436 N N . ASP A 1 53 ? -35.406 -34.375 0.322 1 91.56 53 ASP A N 1
ATOM 437 C CA . ASP A 1 53 ? -36.719 -34.656 0.862 1 91.56 53 ASP A CA 1
ATOM 438 C C . ASP A 1 53 ? -37.656 -33.469 0.733 1 91.56 53 ASP A C 1
ATOM 440 O O . ASP A 1 53 ? -38.812 -33.625 0.338 1 91.56 53 ASP A O 1
ATOM 444 N N . LEU A 1 54 ? -37.094 -32.375 1.096 1 92.75 54 LEU A N 1
ATOM 445 C CA . LEU A 1 54 ? -37.875 -31.156 1.012 1 92.75 54 LEU A CA 1
ATOM 446 C C . LEU A 1 54 ? -38.25 -30.859 -0.434 1 92.75 54 LEU A C 1
ATOM 448 O O . LEU A 1 54 ? -39.375 -30.438 -0.713 1 92.75 54 LEU A O 1
ATOM 452 N N . MET A 1 55 ? -37.375 -31.031 -1.292 1 92.62 55 MET A N 1
ATOM 453 C CA . MET A 1 55 ? -37.625 -30.797 -2.711 1 92.62 55 MET A CA 1
ATOM 454 C C . MET A 1 55 ? -38.688 -31.766 -3.242 1 92.62 55 MET A C 1
ATOM 456 O O . MET A 1 55 ? -39.531 -31.391 -4.066 1 92.62 55 MET A O 1
ATOM 460 N N . SER A 1 56 ? -38.5 -33.031 -2.855 1 93.31 56 SER A N 1
ATOM 461 C CA . SER A 1 56 ? -39.469 -34.031 -3.27 1 93.31 56 SER A CA 1
ATOM 462 C C . SER A 1 56 ? -40.875 -33.656 -2.85 1 93.31 56 SER A C 1
ATOM 464 O O . SER A 1 56 ? -41.844 -33.781 -3.631 1 93.31 56 SER A O 1
ATOM 466 N N . LYS A 1 57 ? -41 -33.156 -1.653 1 92.88 57 LYS A N 1
ATOM 467 C CA . LYS A 1 57 ? -42.312 -32.75 -1.119 1 92.88 57 LYS A CA 1
ATOM 468 C C . LYS A 1 57 ? -42.875 -31.531 -1.868 1 92.88 57 LYS A C 1
ATOM 470 O O . LYS A 1 57 ? -44.062 -31.484 -2.17 1 92.88 57 LYS A O 1
ATOM 475 N N . THR A 1 58 ? -41.969 -30.656 -2.199 1 92.25 58 THR A N 1
ATOM 476 C CA . THR A 1 58 ? -42.438 -29.406 -2.768 1 92.25 58 THR A CA 1
ATOM 477 C C . THR A 1 58 ? -42.656 -29.531 -4.27 1 92.25 58 THR A C 1
ATOM 479 O O . THR A 1 58 ? -43.5 -28.828 -4.84 1 92.25 58 THR A O 1
ATOM 482 N N . THR A 1 59 ? -41.969 -30.359 -5.031 1 91.75 59 THR A N 1
ATOM 483 C CA . THR A 1 59 ? -42.094 -30.484 -6.48 1 91.75 59 THR A CA 1
ATOM 484 C C . THR A 1 59 ? -43 -31.656 -6.852 1 91.75 59 THR A C 1
ATOM 486 O O . THR A 1 59 ? -43.344 -31.828 -8.023 1 91.75 59 THR A O 1
ATOM 489 N N . ASN A 1 60 ? -43.438 -32.5 -5.941 1 91.25 60 ASN A N 1
ATOM 490 C CA . ASN A 1 60 ? -44.281 -33.688 -6.137 1 91.25 60 ASN A CA 1
ATOM 491 C C . ASN A 1 60 ? -43.562 -34.75 -7.004 1 91.25 60 ASN A C 1
ATOM 493 O O . ASN A 1 60 ? -44.188 -35.344 -7.891 1 91.25 60 ASN A O 1
ATOM 497 N N . LYS A 1 61 ? -42.312 -34.812 -7.004 1 94.38 61 LYS A N 1
ATOM 498 C CA . LYS A 1 61 ? -41.5 -35.812 -7.66 1 94.38 61 LYS A CA 1
ATOM 499 C C . LYS A 1 61 ? -40.844 -36.75 -6.633 1 94.38 61 LYS A C 1
ATOM 501 O O . LYS A 1 61 ? -40.594 -36.344 -5.504 1 94.38 61 LYS A O 1
ATOM 506 N N . SER A 1 62 ? -40.719 -38 -6.988 1 93.19 62 SER A N 1
ATOM 507 C CA . SER A 1 62 ? -40.062 -38.938 -6.086 1 93.19 62 SER A CA 1
ATOM 508 C C . SER A 1 62 ? -38.562 -38.594 -5.945 1 93.19 62 SER A C 1
ATOM 510 O O . SER A 1 62 ? -38.031 -37.844 -6.777 1 93.19 62 SER A O 1
ATOM 512 N N . LYS A 1 63 ? -37.969 -38.938 -4.887 1 93.62 63 LYS A N 1
ATOM 513 C CA . LYS A 1 63 ? -36.562 -38.719 -4.664 1 93.62 63 LYS A CA 1
ATOM 514 C C . LYS A 1 63 ? -35.719 -39.281 -5.801 1 93.62 63 LYS A C 1
ATOM 516 O O . LYS A 1 63 ? -34.719 -38.688 -6.23 1 93.62 63 LYS A O 1
ATOM 521 N N . GLU A 1 64 ? -36.188 -40.469 -6.355 1 91.44 64 GLU A N 1
ATOM 522 C CA . GLU A 1 64 ? -35.469 -41.125 -7.449 1 91.44 64 GLU A CA 1
ATOM 523 C C . GLU A 1 64 ? -35.531 -40.312 -8.734 1 91.44 64 GLU A C 1
ATOM 525 O O . GLU A 1 64 ? -34.531 -40.156 -9.438 1 91.44 64 GLU A O 1
ATOM 530 N N . GLU A 1 65 ? -36.625 -39.781 -8.969 1 94.5 65 GLU A N 1
ATOM 531 C CA . GLU A 1 65 ? -36.812 -38.938 -10.141 1 94.5 65 GLU A CA 1
ATOM 532 C C . GLU A 1 65 ? -36 -37.656 -10.039 1 94.5 65 GLU A C 1
ATOM 534 O O . GLU A 1 65 ? -35.406 -37.219 -11.023 1 94.5 65 GLU A O 1
ATOM 539 N N . LEU A 1 66 ? -35.969 -37.094 -8.844 1 93.44 66 LEU A N 1
ATOM 540 C CA . LEU A 1 66 ? -35.219 -35.875 -8.609 1 93.44 66 LEU A CA 1
ATOM 541 C C . LEU A 1 66 ? -33.719 -36.125 -8.773 1 93.44 66 LEU A C 1
ATOM 543 O O . LEU A 1 66 ? -33 -35.312 -9.359 1 93.44 66 LEU A O 1
ATOM 547 N N . MET A 1 67 ? -33.281 -37.25 -8.234 1 93.19 67 MET A N 1
ATOM 548 C CA . MET A 1 67 ? -31.875 -37.594 -8.352 1 93.19 67 MET A CA 1
ATOM 549 C C . MET A 1 67 ? -31.484 -37.812 -9.805 1 93.19 67 MET A C 1
ATOM 551 O O . MET A 1 67 ? -30.422 -37.375 -10.234 1 93.19 67 MET A O 1
ATOM 555 N N . LYS A 1 68 ? -32.312 -38.469 -10.531 1 95.5 68 LYS A N 1
ATOM 556 C CA . LYS A 1 68 ? -32.031 -38.688 -11.953 1 95.5 68 LYS A CA 1
ATOM 557 C C . LYS A 1 68 ? -32.031 -37.375 -12.727 1 95.5 68 LYS A C 1
ATOM 559 O O . LYS A 1 68 ? -31.156 -37.156 -13.57 1 95.5 68 LYS A O 1
ATOM 564 N N . GLU A 1 69 ? -32.938 -36.562 -12.43 1 95.12 69 GLU A N 1
ATOM 565 C CA . GLU A 1 69 ? -33 -35.25 -13.07 1 95.12 69 GLU A CA 1
ATOM 566 C C . GLU A 1 69 ? -31.75 -34.438 -12.734 1 95.12 69 GLU A C 1
ATOM 568 O O . GLU A 1 69 ? -31.188 -33.75 -13.602 1 95.12 69 GLU A O 1
ATOM 573 N N . LEU A 1 70 ? -31.438 -34.469 -11.492 1 93 70 LEU A N 1
ATOM 574 C CA . LEU A 1 70 ? -30.234 -33.781 -11.062 1 93 70 LEU A CA 1
ATOM 575 C C . LEU A 1 70 ? -29.016 -34.281 -11.836 1 93 70 LEU A C 1
ATOM 577 O O . LEU A 1 70 ? -28.203 -33.469 -12.312 1 93 70 LEU A O 1
ATOM 581 N N . GLY A 1 71 ? -28.906 -35.562 -11.898 1 94.5 71 GLY A N 1
ATOM 582 C CA . GLY A 1 71 ? -27.781 -36.125 -12.633 1 94.5 71 GLY A CA 1
ATOM 583 C C . GLY A 1 71 ? -27.734 -35.688 -14.078 1 94.5 71 GLY A C 1
ATOM 584 O O . GLY A 1 71 ? -26.688 -35.25 -14.57 1 94.5 71 GLY A O 1
ATOM 585 N N . LYS A 1 72 ? -28.812 -35.719 -14.727 1 96.12 72 LYS A N 1
ATOM 586 C CA . LYS A 1 72 ? -28.906 -35.344 -16.141 1 96.12 72 LYS A CA 1
ATOM 587 C C . LYS A 1 72 ? -28.484 -33.906 -16.375 1 96.12 72 LYS A C 1
ATOM 589 O O . LYS A 1 72 ? -27.75 -33.625 -17.312 1 96.12 72 LYS A O 1
ATOM 594 N N . LYS A 1 73 ? -28.844 -33.062 -15.492 1 95.5 73 LYS A N 1
ATOM 595 C CA . LYS A 1 73 ? -28.547 -31.641 -15.648 1 95.5 73 LYS A CA 1
ATOM 596 C C . LYS A 1 73 ? -27.156 -31.297 -15.125 1 95.5 73 LYS A C 1
ATOM 598 O O . LYS A 1 73 ? -26.5 -30.375 -15.617 1 95.5 73 LYS A O 1
ATOM 603 N N . ASN A 1 74 ? -26.812 -32.062 -14.148 1 94.44 74 ASN A N 1
ATOM 604 C CA . ASN A 1 74 ? -25.516 -31.797 -13.516 1 94.44 74 ASN A CA 1
ATOM 605 C C . ASN A 1 74 ? -24.359 -32 -14.484 1 94.44 74 ASN A C 1
ATOM 607 O O . ASN A 1 74 ? -23.297 -31.422 -14.32 1 94.44 74 ASN A O 1
ATOM 611 N N . ILE A 1 75 ? -24.5 -32.812 -15.469 1 94.25 75 ILE A N 1
ATOM 612 C CA . ILE A 1 75 ? -23.469 -33.094 -16.453 1 94.25 75 ILE A CA 1
ATOM 613 C C . ILE A 1 75 ? -23.062 -31.828 -17.156 1 94.25 75 ILE A C 1
ATOM 615 O O . ILE A 1 75 ? -21.875 -31.609 -17.469 1 94.25 75 ILE A O 1
ATOM 619 N N . TYR A 1 76 ? -23.969 -30.922 -17.344 1 93.5 76 TYR A N 1
ATOM 620 C CA . TYR A 1 76 ? -23.688 -29.672 -18.016 1 93.5 76 TYR A CA 1
ATOM 621 C C . TYR A 1 76 ? -22.891 -28.734 -17.125 1 93.5 76 TYR A C 1
ATOM 623 O O . TYR A 1 76 ? -22.016 -28 -17.594 1 93.5 76 TYR A O 1
ATOM 631 N N . THR A 1 77 ? -23.297 -28.797 -15.875 1 91.19 77 THR A N 1
ATOM 632 C CA . THR A 1 77 ? -22.531 -28.016 -14.914 1 91.19 77 THR A CA 1
ATOM 633 C C . THR A 1 77 ? -21.094 -28.516 -14.836 1 91.19 77 THR A C 1
ATOM 635 O O . THR A 1 77 ? -20.141 -27.719 -14.828 1 91.19 77 THR A O 1
ATOM 638 N N . PHE A 1 78 ? -20.922 -29.859 -14.805 1 88.56 78 PHE A N 1
ATOM 639 C CA . PHE A 1 78 ? -19.594 -30.438 -14.797 1 88.56 78 PHE A CA 1
ATOM 640 C C . PHE A 1 78 ? -18.828 -30.062 -16.047 1 88.56 78 PHE A C 1
ATOM 642 O O . PHE A 1 78 ? -17.625 -29.766 -15.992 1 88.56 78 PHE A O 1
ATOM 649 N N . LYS A 1 79 ? -19.453 -30.094 -17.203 1 89.88 79 LYS A N 1
ATOM 650 C CA . LYS A 1 79 ? -18.828 -29.734 -18.469 1 89.88 79 LYS A CA 1
ATOM 651 C C . LYS A 1 79 ? -18.344 -28.281 -18.453 1 89.88 79 LYS A C 1
ATOM 653 O O . LYS A 1 79 ? -17.281 -27.969 -18.969 1 89.88 79 LYS A O 1
ATOM 658 N N . LYS A 1 80 ? -19.156 -27.453 -17.812 1 87.38 80 LYS A N 1
ATOM 659 C CA . LYS A 1 80 ? -18.812 -26.047 -17.688 1 87.38 80 LYS A CA 1
ATOM 660 C C . LYS A 1 80 ? -17.531 -25.875 -16.859 1 87.38 80 LYS A C 1
ATOM 662 O O . LYS A 1 80 ? -16.641 -25.109 -17.234 1 87.38 80 LYS A O 1
ATOM 667 N N . TYR A 1 81 ? -17.406 -26.656 -15.82 1 76.31 81 TYR A N 1
ATOM 668 C CA . TYR A 1 81 ? -16.297 -26.484 -14.883 1 76.31 81 TYR A CA 1
ATOM 669 C C . TYR A 1 81 ? -15.078 -27.281 -15.336 1 76.31 81 TYR A C 1
ATOM 671 O O . TYR A 1 81 ? -13.938 -26.875 -15.094 1 76.31 81 TYR A O 1
ATOM 679 N N . TYR A 1 82 ? -15.312 -28.406 -15.945 1 79.69 82 TYR A N 1
ATOM 680 C CA . TYR A 1 82 ? -14.234 -29.297 -16.359 1 79.69 82 TYR A CA 1
ATOM 681 C C . TYR A 1 82 ? -14.375 -29.672 -17.828 1 79.69 82 TYR A C 1
ATOM 683 O O . TYR A 1 82 ? -14.508 -30.859 -18.156 1 79.69 82 TYR A O 1
ATOM 691 N N . PRO A 1 83 ? -14.195 -28.672 -18.656 1 82.75 83 PRO A N 1
ATOM 692 C CA . PRO A 1 83 ? -14.445 -28.938 -20.078 1 82.75 83 PRO A CA 1
ATOM 693 C C . PRO A 1 83 ? -13.461 -29.938 -20.688 1 82.75 83 PRO A C 1
ATOM 695 O O . PRO A 1 83 ? -13.812 -30.656 -21.609 1 82.75 83 PRO A O 1
ATOM 698 N N . ASN A 1 84 ? -12.289 -30.141 -20.188 1 77.81 84 ASN A N 1
ATOM 699 C CA . ASN A 1 84 ? -11.25 -30.969 -20.797 1 77.81 84 ASN A CA 1
ATOM 700 C C . ASN A 1 84 ? -11.547 -32.469 -20.656 1 77.81 84 ASN A C 1
ATOM 702 O O . ASN A 1 84 ? -11.141 -33.25 -21.5 1 77.81 84 ASN A O 1
ATOM 706 N N . PHE A 1 85 ? -12.328 -32.781 -19.609 1 83.62 85 PHE A N 1
ATOM 707 C CA . PHE A 1 85 ? -12.656 -34.188 -19.422 1 83.62 85 PHE A CA 1
ATOM 708 C C . PHE A 1 85 ? -13.703 -34.625 -20.438 1 83.62 85 PHE A C 1
ATOM 710 O O . PHE A 1 85 ? -13.914 -35.844 -20.609 1 83.62 85 PHE A O 1
ATOM 717 N N . PHE A 1 86 ? -14.328 -33.656 -21.062 1 87.75 86 PHE A N 1
ATOM 718 C CA . PHE A 1 86 ? -15.406 -33.969 -22 1 87.75 86 PHE A CA 1
ATOM 719 C C . PHE A 1 86 ? -14.891 -33.969 -23.438 1 87.75 86 PHE A C 1
ATOM 721 O O . PHE A 1 86 ? -15.656 -34.219 -24.375 1 87.75 86 PHE A O 1
ATOM 728 N N . ARG A 1 87 ? -13.602 -33.781 -23.578 1 86.06 87 ARG A N 1
ATOM 729 C CA . ARG A 1 87 ? -13.008 -33.812 -24.906 1 86.06 87 ARG A CA 1
ATOM 730 C C . ARG A 1 87 ? -12.656 -35.25 -25.297 1 86.06 87 ARG A C 1
ATOM 732 O O . ARG A 1 87 ? -11.484 -35.625 -25.328 1 86.06 87 ARG A O 1
ATOM 739 N N . LYS A 1 88 ? -13.648 -36.062 -25.484 1 88 88 LYS A N 1
ATOM 740 C CA . LYS A 1 88 ? -13.531 -37.469 -25.875 1 88 88 LYS A CA 1
ATOM 741 C C . LYS A 1 88 ? -14.297 -37.75 -27.172 1 88 88 LYS A C 1
ATOM 743 O O . LYS A 1 88 ? -15.156 -36.969 -27.562 1 88 88 LYS A O 1
ATOM 748 N N . LYS A 1 89 ? -13.93 -38.75 -27.844 1 86.88 89 LYS A N 1
ATOM 749 C CA . LYS A 1 89 ? -14.484 -39.062 -29.156 1 86.88 89 LYS A CA 1
ATOM 750 C C . LYS A 1 89 ? -15.938 -39.531 -29.031 1 86.88 89 LYS A C 1
ATOM 752 O O . LYS A 1 89 ? -16.719 -39.344 -29.969 1 86.88 89 LYS A O 1
ATOM 757 N N . GLY A 1 90 ? -16.297 -40.125 -27.969 1 92.12 90 GLY A N 1
ATOM 758 C CA . GLY A 1 90 ? -17.641 -40.625 -27.781 1 92.12 90 GLY A CA 1
ATOM 759 C C . GLY A 1 90 ? -17.984 -40.906 -26.328 1 92.12 90 GLY A C 1
ATOM 760 O O . GLY A 1 90 ? -17.156 -40.688 -25.438 1 92.12 90 GLY A O 1
ATOM 761 N N . LEU A 1 91 ? -19.281 -41.375 -26.203 1 94.62 91 LEU A N 1
ATOM 762 C CA . LEU A 1 91 ? -19.812 -41.594 -24.859 1 94.62 91 LEU A CA 1
ATOM 763 C C . LEU A 1 91 ? -19.031 -42.688 -24.156 1 94.62 91 LEU A C 1
ATOM 765 O O . LEU A 1 91 ? -18.609 -42.531 -23 1 94.62 91 LEU A O 1
ATOM 769 N N . LEU A 1 92 ? -18.766 -43.812 -24.828 1 94.69 92 LEU A N 1
ATOM 770 C CA . LEU A 1 92 ? -18.078 -44.938 -24.203 1 94.69 92 LEU A CA 1
ATOM 771 C C . LEU A 1 92 ? -16.641 -44.562 -23.844 1 94.69 92 LEU A C 1
ATOM 773 O O . LEU A 1 92 ? -16.141 -45 -22.797 1 94.69 92 LEU A O 1
ATOM 777 N N . SER A 1 93 ? -16.031 -43.844 -24.688 1 92.44 93 SER A N 1
ATOM 778 C CA . SER A 1 93 ? -14.688 -43.312 -24.391 1 92.44 93 SER A CA 1
ATOM 779 C C . SER A 1 93 ? -14.695 -42.469 -23.125 1 92.44 93 SER A C 1
ATOM 781 O O . SER A 1 93 ? -13.828 -42.625 -22.266 1 92.44 93 SER A O 1
ATOM 783 N N . PHE A 1 94 ? -15.703 -41.625 -23.047 1 93.19 94 PHE A N 1
ATOM 784 C CA . PHE A 1 94 ? -15.867 -40.781 -21.875 1 93.19 94 PHE A CA 1
ATOM 785 C C . PHE A 1 94 ? -16.078 -41.594 -20.609 1 93.19 94 PHE A C 1
ATOM 787 O O . PHE A 1 94 ? -15.383 -41.406 -19.625 1 93.19 94 PHE A O 1
ATOM 794 N N . LEU A 1 95 ? -16.938 -42.5 -20.672 1 93.69 95 LEU A N 1
ATOM 795 C CA . LEU A 1 95 ? -17.297 -43.312 -19.516 1 93.69 95 LEU A CA 1
ATOM 796 C C . LEU A 1 95 ? -16.141 -44.188 -19.078 1 93.69 95 LEU A C 1
ATOM 798 O O . LEU A 1 95 ? -15.961 -44.469 -17.891 1 93.69 95 LEU A O 1
ATOM 802 N N . SER A 1 96 ? -15.289 -44.625 -19.984 1 91.94 96 SER A N 1
ATOM 803 C CA . SER A 1 96 ? -14.148 -45.469 -19.672 1 91.94 96 SER A CA 1
ATOM 804 C C . SER A 1 96 ? -13.125 -44.75 -18.812 1 91.94 96 SER A C 1
ATOM 806 O O . SER A 1 96 ? -12.312 -45.375 -18.141 1 91.94 96 SER A O 1
ATOM 808 N N . THR A 1 97 ? -13.18 -43.469 -18.859 1 89.94 97 THR A N 1
ATOM 809 C CA . THR A 1 97 ? -12.172 -42.688 -18.141 1 89.94 97 THR A CA 1
ATOM 810 C C . THR A 1 97 ? -12.734 -42.156 -16.844 1 89.94 97 THR A C 1
ATOM 812 O O . THR A 1 97 ? -12.008 -41.562 -16.031 1 89.94 97 THR A O 1
ATOM 815 N N . MET A 1 98 ? -13.977 -42.219 -16.625 1 91.06 98 MET A N 1
ATOM 816 C CA . MET A 1 98 ? -14.656 -41.531 -15.523 1 91.06 98 MET A CA 1
ATOM 817 C C . MET A 1 98 ? -14.133 -42 -14.172 1 91.06 98 MET A C 1
ATOM 819 O O . MET A 1 98 ? -14.062 -41.25 -13.219 1 91.06 98 MET A O 1
ATOM 823 N N . ASN A 1 99 ? -13.797 -43.312 -14.031 1 89.81 99 ASN A N 1
ATOM 824 C CA . ASN A 1 99 ? -13.219 -43.781 -12.773 1 89.81 99 ASN A CA 1
ATOM 825 C C . ASN A 1 99 ? -11.945 -43.031 -12.422 1 89.81 99 ASN A C 1
ATOM 827 O O . ASN A 1 99 ? -11.766 -42.594 -11.273 1 89.81 99 ASN A O 1
ATOM 831 N N . ASP A 1 100 ? -11.117 -42.844 -13.391 1 86.06 100 ASP A N 1
ATOM 832 C CA . ASP A 1 100 ? -9.867 -42.125 -13.18 1 86.06 100 ASP A CA 1
ATOM 833 C C . ASP A 1 100 ? -10.117 -40.656 -12.93 1 86.06 100 ASP A C 1
ATOM 835 O O . ASP A 1 100 ? -9.406 -40 -12.148 1 86.06 100 ASP A O 1
ATOM 839 N N . VAL A 1 101 ? -11.102 -40.125 -13.586 1 87.25 101 VAL A N 1
ATOM 840 C CA . VAL A 1 101 ? -11.461 -38.719 -13.367 1 87.25 101 VAL A CA 1
ATOM 841 C C . VAL A 1 101 ? -11.914 -38.531 -11.93 1 87.25 101 VAL A C 1
ATOM 843 O O . VAL A 1 101 ? -11.469 -37.594 -11.258 1 87.25 101 VAL A O 1
ATOM 846 N N . HIS A 1 102 ? -12.781 -39.406 -11.492 1 86.88 102 HIS A N 1
ATOM 847 C CA . HIS A 1 102 ? -13.258 -39.344 -10.117 1 86.88 102 HIS A CA 1
ATOM 848 C C . HIS A 1 102 ? -12.102 -39.406 -9.133 1 86.88 102 HIS A C 1
ATOM 850 O O . HIS A 1 102 ? -12.023 -38.625 -8.195 1 86.88 102 HIS A O 1
ATOM 856 N N . LYS A 1 103 ? -11.211 -40.312 -9.352 1 81.81 103 LYS A N 1
ATOM 857 C CA . LYS A 1 103 ? -10.062 -40.5 -8.469 1 81.81 103 LYS A CA 1
ATOM 858 C C . LYS A 1 103 ? -9.164 -39.25 -8.477 1 81.81 103 LYS A C 1
ATOM 860 O O . LYS A 1 103 ? -8.68 -38.812 -7.43 1 81.81 103 LYS A O 1
ATOM 865 N N . SER A 1 104 ? -9.07 -38.781 -9.656 1 78.5 104 SER A N 1
ATOM 866 C CA . SER A 1 104 ? -8.195 -37.625 -9.82 1 78.5 104 SER A CA 1
ATOM 867 C C . SER A 1 104 ? -8.766 -36.406 -9.094 1 78.5 104 SER A C 1
ATOM 869 O O . SER A 1 104 ? -8.031 -35.688 -8.406 1 78.5 104 SER A O 1
ATOM 871 N N . LEU A 1 105 ? -10.008 -36.156 -9.211 1 76.31 105 LEU A N 1
ATOM 872 C CA . LEU A 1 105 ? -10.641 -34.969 -8.656 1 76.31 105 LEU A CA 1
ATOM 873 C C . LEU A 1 105 ? -10.758 -35.062 -7.141 1 76.31 105 LEU A C 1
ATOM 875 O O . LEU A 1 105 ? -10.75 -34.062 -6.445 1 76.31 105 LEU A O 1
ATOM 879 N N . THR A 1 106 ? -10.766 -36.281 -6.574 1 76.81 106 THR A N 1
ATOM 880 C CA . THR A 1 106 ? -11.031 -36.438 -5.152 1 76.81 106 THR A CA 1
ATOM 881 C C . THR A 1 106 ? -9.75 -36.781 -4.391 1 76.81 106 THR A C 1
ATOM 883 O O . THR A 1 106 ? -9.766 -36.875 -3.162 1 76.81 106 THR A O 1
ATOM 886 N N . ARG A 1 107 ? -8.734 -37.094 -5.074 1 71.69 107 ARG A N 1
ATOM 887 C CA . ARG A 1 107 ? -7.48 -37.5 -4.453 1 71.69 107 ARG A CA 1
ATOM 888 C C . ARG A 1 107 ? -7.035 -36.5 -3.391 1 71.69 107 ARG A C 1
ATOM 890 O O . ARG A 1 107 ? -6.41 -36.875 -2.396 1 71.69 107 ARG A O 1
ATOM 897 N N . ARG A 1 108 ? -7.312 -35.25 -3.498 1 65.19 108 ARG A N 1
ATOM 898 C CA . ARG A 1 108 ? -6.793 -34.188 -2.615 1 65.19 108 ARG A CA 1
ATOM 899 C C . ARG A 1 108 ? -7.754 -33.938 -1.461 1 65.19 108 ARG A C 1
ATOM 901 O O . ARG A 1 108 ? -7.457 -33.125 -0.575 1 65.19 108 ARG A O 1
ATOM 908 N N . ILE A 1 109 ? -8.906 -34.469 -1.654 1 68.19 109 ILE A N 1
ATOM 909 C CA . ILE A 1 109 ? -9.898 -34.25 -0.613 1 68.19 109 ILE A CA 1
ATOM 910 C C . ILE A 1 109 ? -9.789 -35.344 0.444 1 68.19 109 ILE A C 1
ATOM 912 O O . ILE A 1 109 ? -10.188 -36.5 0.207 1 68.19 109 ILE A O 1
ATOM 916 N N . LYS A 1 110 ? -8.984 -34.906 1.503 1 71.44 110 LYS A N 1
ATOM 917 C CA . LYS A 1 110 ? -8.789 -35.875 2.576 1 71.44 110 LYS A CA 1
ATOM 918 C C . LYS A 1 110 ? -10.102 -36.531 2.98 1 71.44 110 LYS A C 1
ATOM 920 O O . LYS A 1 110 ? -11.094 -35.844 3.219 1 71.44 110 LYS A O 1
ATOM 925 N N . GLY A 1 111 ? -10.172 -37.844 2.93 1 70.75 111 GLY A N 1
ATOM 926 C CA . GLY A 1 111 ? -11.336 -38.594 3.379 1 70.75 111 GLY A CA 1
ATOM 927 C C . GLY A 1 111 ? -12.375 -38.781 2.291 1 70.75 111 GLY A C 1
ATOM 928 O O . GLY A 1 111 ? -13.406 -39.438 2.52 1 70.75 111 GLY A O 1
ATOM 929 N N . ALA A 1 112 ? -12.062 -38.219 1.136 1 74.12 112 ALA A N 1
ATOM 930 C CA . ALA A 1 112 ? -13.031 -38.375 0.053 1 74.12 112 ALA A CA 1
ATOM 931 C C . ALA A 1 112 ? -13.094 -39.812 -0.41 1 74.12 112 ALA A C 1
ATOM 933 O O . ALA A 1 112 ? -12.07 -40.5 -0.496 1 74.12 112 ALA A O 1
ATOM 934 N N . LYS A 1 113 ? -14.273 -40.406 -0.436 1 80.06 113 LYS A N 1
ATOM 935 C CA . LYS A 1 113 ? -14.531 -41.75 -0.983 1 80.06 113 LYS A CA 1
ATOM 936 C C . LYS A 1 113 ? -15.336 -41.656 -2.277 1 80.06 113 LYS A C 1
ATOM 938 O O . LYS A 1 113 ? -16.562 -41.844 -2.27 1 80.06 113 LYS A O 1
ATOM 943 N N . PRO A 1 114 ? -14.641 -41.375 -3.377 1 79.94 114 PRO A N 1
ATOM 944 C CA . PRO A 1 114 ? -15.383 -41.25 -4.633 1 79.94 114 PRO A CA 1
ATOM 945 C C . PRO A 1 114 ? -16 -42.562 -5.09 1 79.94 114 PRO A C 1
ATOM 947 O O . PRO A 1 114 ? -15.531 -43.625 -4.715 1 79.94 114 PRO A O 1
ATOM 950 N N . PRO A 1 115 ? -17.172 -42.344 -5.793 1 86.75 115 PRO A N 1
ATOM 951 C CA . PRO A 1 115 ? -17.734 -43.562 -6.383 1 86.75 115 PRO A CA 1
ATOM 952 C C . PRO A 1 115 ? -16.797 -44.219 -7.398 1 86.75 115 PRO A C 1
ATOM 954 O O . PRO A 1 115 ? -15.984 -43.531 -8.023 1 86.75 115 PRO A O 1
ATOM 957 N N . ALA A 1 116 ? -16.812 -45.5 -7.43 1 90.12 116 ALA A N 1
ATOM 958 C CA . ALA A 1 116 ? -16.016 -46.25 -8.391 1 90.12 116 ALA A CA 1
ATOM 959 C C . ALA A 1 116 ? -16.844 -46.625 -9.625 1 90.12 116 ALA A C 1
ATOM 961 O O . ALA A 1 116 ? -18.016 -47 -9.508 1 90.12 116 ALA A O 1
ATOM 962 N N . ILE A 1 117 ? -16.312 -46.406 -10.75 1 92.5 117 ILE A N 1
ATOM 963 C CA . ILE A 1 117 ? -16.938 -46.781 -12.008 1 92.5 117 ILE A CA 1
ATOM 964 C C . ILE A 1 117 ? -16.062 -47.781 -12.742 1 92.5 117 ILE A C 1
ATOM 966 O O . ILE A 1 117 ? -15.016 -47.438 -13.289 1 92.5 117 ILE A O 1
ATOM 970 N N . GLU A 1 118 ? -16.484 -49 -12.742 1 92.94 118 GLU A N 1
ATOM 971 C CA . GLU A 1 118 ? -15.758 -50.062 -13.477 1 92.94 118 GLU A CA 1
ATOM 972 C C . GLU A 1 118 ? -16.281 -50.188 -14.898 1 92.94 118 GLU A C 1
ATOM 974 O O . GLU A 1 118 ? -17.5 -50.281 -15.109 1 92.94 118 GLU A O 1
ATOM 979 N N . PHE A 1 119 ? -15.445 -50.156 -15.812 1 93.06 119 PHE A N 1
ATOM 980 C CA . PHE A 1 119 ? -15.773 -50.219 -17.234 1 93.06 119 PHE A CA 1
ATOM 981 C C . PHE A 1 119 ? -15.203 -51.469 -17.891 1 93.06 119 PHE A C 1
ATOM 983 O O . PHE A 1 119 ? -14 -51.688 -17.828 1 93.06 119 PHE A O 1
ATOM 990 N N . GLU A 1 120 ? -16.031 -52.281 -18.453 1 92.38 120 GLU A N 1
ATOM 991 C CA . GLU A 1 120 ? -15.617 -53.5 -19.125 1 92.38 120 GLU A CA 1
ATOM 992 C C . GLU A 1 120 ? -16.172 -53.562 -20.547 1 92.38 120 GLU A C 1
ATOM 994 O O . GLU A 1 120 ? -17.391 -53.594 -20.75 1 92.38 120 GLU A O 1
ATOM 999 N N . ILE A 1 121 ? -15.383 -53.719 -21.5 1 92.19 121 ILE A N 1
ATOM 1000 C CA . ILE A 1 121 ? -15.789 -53.75 -22.891 1 92.19 121 ILE A CA 1
ATOM 1001 C C . ILE A 1 121 ? -16.438 -55.094 -23.234 1 92.19 121 ILE A C 1
ATOM 1003 O O . ILE A 1 121 ? -15.898 -56.156 -22.891 1 92.19 121 ILE A O 1
ATOM 1007 N N . ILE A 1 122 ? -17.594 -55.062 -23.828 1 91.81 122 ILE A N 1
ATOM 1008 C CA . ILE A 1 122 ? -18.281 -56.25 -24.312 1 91.81 122 ILE A CA 1
ATOM 1009 C C . ILE A 1 122 ? -18.016 -56.406 -25.812 1 91.81 122 ILE A C 1
ATOM 1011 O O . ILE A 1 122 ? -17.5 -57.438 -26.25 1 91.81 122 ILE A O 1
ATOM 1015 N N . ASP A 1 123 ? -18.375 -55.469 -26.516 1 91.94 123 ASP A N 1
ATOM 1016 C CA . ASP A 1 123 ? -18.141 -55.375 -27.953 1 91.94 123 ASP A CA 1
ATOM 1017 C C . ASP A 1 123 ? -17.844 -53.969 -28.391 1 91.94 123 ASP A C 1
ATOM 1019 O O . ASP A 1 123 ? -17.5 -53.125 -27.562 1 91.94 123 ASP A O 1
ATOM 1023 N N . SER A 1 124 ? -17.844 -53.719 -29.719 1 93.62 124 SER A N 1
ATOM 1024 C CA . SER A 1 124 ? -17.406 -52.438 -30.266 1 93.62 124 SER A CA 1
ATOM 1025 C C . SER A 1 124 ? -18.281 -51.312 -29.75 1 93.62 124 SER A C 1
ATOM 1027 O O . SER A 1 124 ? -17.797 -50.188 -29.578 1 93.62 124 SER A O 1
ATOM 1029 N N . ASN A 1 125 ? -19.594 -51.625 -29.5 1 95.25 125 ASN A N 1
ATOM 1030 C CA . ASN A 1 125 ? -20.516 -50.531 -29.141 1 95.25 125 ASN A CA 1
ATOM 1031 C C . ASN A 1 125 ? -21.125 -50.75 -27.766 1 95.25 125 ASN A C 1
ATOM 1033 O O . ASN A 1 125 ? -22.031 -50.031 -27.359 1 95.25 125 ASN A O 1
ATOM 1037 N N . SER A 1 126 ? -20.672 -51.75 -27.062 1 95.69 126 SER A N 1
ATOM 1038 C CA . SER A 1 126 ? -21.312 -52.031 -25.797 1 95.69 126 SER A CA 1
ATOM 1039 C C . SER A 1 126 ? -20.297 -52.281 -24.703 1 95.69 126 SER A C 1
ATOM 1041 O O . SER A 1 126 ? -19.172 -52.75 -24.984 1 95.69 126 SER A O 1
ATOM 1043 N N . ALA A 1 127 ? -20.672 -52 -23.5 1 96.12 127 ALA A N 1
ATOM 1044 C CA . ALA A 1 127 ? -19.812 -52.188 -22.344 1 96.12 127 ALA A CA 1
ATOM 1045 C C . ALA A 1 127 ? -20.641 -52.469 -21.078 1 96.12 127 ALA A C 1
ATOM 1047 O O . ALA A 1 127 ? -21.812 -52.094 -21.016 1 96.12 127 ALA A O 1
ATOM 1048 N N . TYR A 1 128 ? -20.062 -53.188 -20.172 1 96.56 128 TYR A N 1
ATOM 1049 C CA . TYR A 1 128 ? -20.594 -53.25 -18.812 1 96.56 128 TYR A CA 1
ATOM 1050 C C . TYR A 1 128 ? -20.062 -52.094 -17.953 1 96.56 128 TYR A C 1
ATOM 1052 O O . TYR A 1 128 ? -18.859 -51.812 -17.969 1 96.56 128 TYR A O 1
ATOM 1060 N N . ILE A 1 129 ? -20.922 -51.438 -17.328 1 96 129 ILE A N 1
ATOM 1061 C CA . ILE A 1 129 ? -20.531 -50.375 -16.391 1 96 129 ILE A CA 1
ATOM 1062 C C . ILE A 1 129 ? -21.031 -50.719 -14.992 1 96 129 ILE A C 1
ATOM 1064 O O . ILE A 1 129 ? -22.219 -50.969 -14.789 1 96 129 ILE A O 1
ATOM 1068 N N . THR A 1 130 ? -20.125 -50.781 -14.07 1 95.75 130 THR A N 1
ATOM 1069 C CA . THR A 1 130 ? -20.484 -51.031 -12.672 1 95.75 130 THR A CA 1
ATOM 1070 C C . THR A 1 130 ? -20.219 -49.781 -11.828 1 95.75 130 THR A C 1
ATOM 1072 O O . THR A 1 130 ? -19.078 -49.312 -11.711 1 95.75 130 THR A O 1
ATOM 1075 N N . TYR A 1 131 ? -21.234 -49.219 -11.32 1 94.81 131 TYR A N 1
ATOM 1076 C CA . TYR A 1 131 ? -21.172 -48.062 -10.438 1 94.81 131 TYR A CA 1
ATOM 1077 C C . TYR A 1 131 ? -21.266 -48.5 -8.977 1 94.81 131 TYR A C 1
ATOM 1079 O O . TYR A 1 131 ? -22.188 -49.188 -8.586 1 94.81 131 TYR A O 1
ATOM 1087 N N . ARG A 1 132 ? -20.234 -48.094 -8.195 1 93.75 132 ARG A N 1
ATOM 1088 C CA . ARG A 1 132 ? -20.219 -48.375 -6.762 1 93.75 132 ARG A CA 1
ATOM 1089 C C . ARG A 1 132 ? -20.062 -47.094 -5.953 1 93.75 132 ARG A C 1
ATOM 1091 O O . ARG A 1 132 ? -19.219 -46.25 -6.258 1 93.75 132 ARG A O 1
ATOM 1098 N N . SER A 1 133 ? -20.891 -46.938 -5.047 1 90.12 133 SER A N 1
ATOM 1099 C CA . SER A 1 133 ? -20.844 -45.719 -4.227 1 90.12 133 SER A CA 1
ATOM 1100 C C . SER A 1 133 ? -21.188 -46.031 -2.77 1 90.12 133 SER A C 1
ATOM 1102 O O . SER A 1 133 ? -22 -46.906 -2.488 1 90.12 133 SER A O 1
ATOM 1104 N N . PHE A 1 134 ? -20.422 -45.375 -1.932 1 85.94 134 PHE A N 1
ATOM 1105 C CA . PHE A 1 134 ? -20.703 -45.5 -0.507 1 85.94 134 PHE A CA 1
ATOM 1106 C C . PHE A 1 134 ? -22.094 -44.969 -0.181 1 85.94 134 PHE A C 1
ATOM 1108 O O . PHE A 1 134 ? -22.75 -45.438 0.742 1 85.94 134 PHE A O 1
ATOM 1115 N N . ARG A 1 135 ? -22.469 -44.031 -0.943 1 84.69 135 ARG A N 1
ATOM 1116 C CA . ARG A 1 135 ? -23.797 -43.438 -0.839 1 84.69 135 ARG A CA 1
ATOM 1117 C C . ARG A 1 135 ? -24.719 -44 -1.907 1 84.69 135 ARG A C 1
ATOM 1119 O O . ARG A 1 135 ? -24.266 -44.438 -2.969 1 84.69 135 ARG A O 1
ATOM 1126 N N . ASP A 1 136 ? -25.938 -44.25 -1.579 1 83.5 136 ASP A N 1
ATOM 1127 C CA . ASP A 1 136 ? -26.859 -44.75 -2.602 1 83.5 136 ASP A CA 1
ATOM 1128 C C . ASP A 1 136 ? -27.188 -43.688 -3.617 1 83.5 136 ASP A C 1
ATOM 1130 O O . ASP A 1 136 ? -28.125 -42.906 -3.412 1 83.5 136 ASP A O 1
ATOM 1134 N N . MET A 1 137 ? -26.375 -43.594 -4.676 1 87.94 137 MET A N 1
ATOM 1135 C CA . MET A 1 137 ? -26.547 -42.562 -5.707 1 87.94 137 MET A CA 1
ATOM 1136 C C . MET A 1 137 ? -26.828 -43.219 -7.066 1 87.94 137 MET A C 1
ATOM 1138 O O . MET A 1 137 ? -26.469 -42.656 -8.102 1 87.94 137 MET A O 1
ATOM 1142 N N . ARG A 1 138 ? -27.594 -44.281 -7.047 1 91.56 138 ARG A N 1
ATOM 1143 C CA . ARG A 1 138 ? -27.812 -45.094 -8.242 1 91.56 138 ARG A CA 1
ATOM 1144 C C . ARG A 1 138 ? -28.641 -44.344 -9.273 1 91.56 138 ARG A C 1
ATOM 1146 O O . ARG A 1 138 ? -28.297 -44.344 -10.461 1 91.56 138 ARG A O 1
ATOM 1153 N N . TYR A 1 139 ? -29.516 -43.688 -8.852 1 93.12 139 TYR A N 1
ATOM 1154 C CA . TYR A 1 139 ? -30.391 -42.969 -9.773 1 93.12 139 TYR A CA 1
ATOM 1155 C C . TYR A 1 139 ? -29.703 -41.688 -10.258 1 93.12 139 TYR A C 1
ATOM 1157 O O . TYR A 1 139 ? -29.906 -41.25 -11.398 1 93.12 139 TYR A O 1
ATOM 1165 N N . TYR A 1 140 ? -29.016 -41.094 -9.406 1 93.75 140 TYR A N 1
ATOM 1166 C CA . TYR A 1 140 ? -28.203 -39.969 -9.828 1 93.75 140 TYR A CA 1
ATOM 1167 C C . TYR A 1 140 ? -27.25 -40.375 -10.945 1 93.75 140 TYR A C 1
ATOM 1169 O O . TYR A 1 140 ? -27.109 -39.656 -11.938 1 93.75 140 TYR A O 1
ATOM 1177 N N . PHE A 1 141 ? -26.703 -41.531 -10.805 1 95 141 PHE A N 1
ATOM 1178 C CA . PHE A 1 141 ? -25.781 -42.062 -11.805 1 95 141 PHE A CA 1
ATOM 1179 C C . PHE A 1 141 ? -26.484 -42.281 -13.133 1 95 141 PHE A C 1
ATOM 1181 O O . PHE A 1 141 ? -25.953 -41.938 -14.195 1 95 141 PHE A O 1
ATOM 1188 N N . LEU A 1 142 ? -27.578 -42.875 -13.07 1 95.94 142 LEU A N 1
ATOM 1189 C CA . LEU A 1 142 ? -28.344 -43.094 -14.289 1 95.94 142 LEU A CA 1
ATOM 1190 C C . LEU A 1 142 ? -28.656 -41.75 -14.984 1 95.94 142 LEU A C 1
ATOM 1192 O O . LEU A 1 142 ? -28.625 -41.688 -16.219 1 95.94 142 LEU A O 1
ATOM 1196 N N . GLY A 1 143 ? -28.984 -40.75 -14.195 1 96.19 143 GLY A N 1
ATOM 1197 C CA . GLY A 1 143 ? -29.172 -39.406 -14.75 1 96.19 143 GLY A CA 1
ATOM 1198 C C . GLY A 1 143 ? -27.922 -38.875 -15.43 1 96.19 143 GLY A C 1
ATOM 1199 O O . GLY A 1 143 ? -28 -38.344 -16.531 1 96.19 143 GLY A O 1
ATOM 1200 N N . LEU A 1 144 ? -26.797 -39.031 -14.727 1 95.81 144 LEU A N 1
ATOM 1201 C CA . LEU A 1 144 ? -25.531 -38.625 -15.305 1 95.81 144 LEU A CA 1
ATOM 1202 C C . LEU A 1 144 ? -25.281 -39.344 -16.641 1 95.81 144 LEU A C 1
ATOM 1204 O O . LEU A 1 144 ? -24.781 -38.719 -17.578 1 95.81 144 LEU A O 1
ATOM 1208 N N . LEU A 1 145 ? -25.578 -40.625 -16.641 1 96.44 145 LEU A N 1
ATOM 1209 C CA . LEU A 1 145 ? -25.391 -41.438 -17.828 1 96.44 145 LEU A CA 1
ATOM 1210 C C . LEU A 1 145 ? -26.219 -40.875 -18.984 1 96.44 145 LEU A C 1
ATOM 1212 O O . LEU A 1 145 ? -25.703 -40.688 -20.094 1 96.44 145 LEU A O 1
ATOM 1216 N N . GLU A 1 146 ? -27.469 -40.625 -18.75 1 96.56 146 GLU A N 1
ATOM 1217 C CA . GLU A 1 146 ? -28.359 -40.094 -19.781 1 96.56 146 GLU A CA 1
ATOM 1218 C C . GLU A 1 146 ? -27.953 -38.719 -20.234 1 96.56 146 GLU A C 1
ATOM 1220 O O . GLU A 1 146 ? -27.984 -38.406 -21.422 1 96.56 146 GLU A O 1
ATOM 1225 N N . GLY A 1 147 ? -27.656 -37.938 -19.266 1 96.5 147 GLY A N 1
ATOM 1226 C CA . GLY A 1 147 ? -27.156 -36.594 -19.594 1 96.5 147 GLY A CA 1
ATOM 1227 C C . GLY A 1 147 ? -25.891 -36.656 -20.453 1 96.5 147 GLY A C 1
ATOM 1228 O O . GLY A 1 147 ? -25.75 -35.875 -21.391 1 96.5 147 GLY A O 1
ATOM 1229 N N . SER A 1 148 ? -24.953 -37.531 -20.094 1 96.44 148 SER A N 1
ATOM 1230 C CA . SER A 1 148 ? -23.719 -37.688 -20.859 1 96.44 148 SER A CA 1
ATOM 1231 C C . SER A 1 148 ? -24.016 -38.125 -22.297 1 96.44 148 SER A C 1
ATOM 1233 O O . SER A 1 148 ? -23.375 -37.656 -23.234 1 96.44 148 SER A O 1
ATOM 1235 N N . ALA A 1 149 ? -24.953 -39.031 -22.438 1 97.06 149 ALA A N 1
ATOM 1236 C CA . ALA A 1 149 ? -25.359 -39.438 -23.766 1 97.06 149 ALA A CA 1
ATOM 1237 C C . ALA A 1 149 ? -25.844 -38.25 -24.594 1 97.06 149 ALA A C 1
ATOM 1239 O O . ALA A 1 149 ? -25.531 -38.156 -25.781 1 97.06 149 ALA A O 1
ATOM 1240 N N . GLU A 1 150 ? -26.562 -37.344 -24 1 96.25 150 GLU A N 1
ATOM 1241 C CA . GLU A 1 150 ? -27.047 -36.156 -24.656 1 96.25 150 GLU A CA 1
ATOM 1242 C C . GLU A 1 150 ? -25.906 -35.219 -25.047 1 96.25 150 GLU A C 1
ATOM 1244 O O . GLU A 1 150 ? -25.891 -34.688 -26.156 1 96.25 150 GLU A O 1
ATOM 1249 N N . VAL A 1 151 ? -25 -35.062 -24.156 1 95.12 151 VAL A N 1
ATOM 1250 C CA . VAL A 1 151 ? -23.859 -34.188 -24.391 1 95.12 151 VAL A CA 1
ATOM 1251 C C . VAL A 1 151 ? -23.062 -34.688 -25.594 1 95.12 151 VAL A C 1
ATOM 1253 O O . VAL A 1 151 ? -22.609 -33.875 -26.406 1 95.12 151 VAL A O 1
ATOM 1256 N N . PHE A 1 152 ? -22.844 -36 -25.688 1 95.25 152 PHE A N 1
ATOM 1257 C CA . PHE A 1 152 ? -22.047 -36.562 -26.781 1 95.25 152 PHE A CA 1
ATOM 1258 C C . PHE A 1 152 ? -22.922 -36.812 -28.016 1 95.25 152 PHE A C 1
ATOM 1260 O O . PHE A 1 152 ? -22.422 -37.219 -29.062 1 95.25 152 PHE A O 1
ATOM 1267 N N . GLY A 1 153 ? -24.203 -36.562 -27.953 1 94.81 153 GLY A N 1
ATOM 1268 C CA . GLY A 1 153 ? -25.125 -36.688 -29.062 1 94.81 153 GLY A CA 1
ATOM 1269 C C . GLY A 1 153 ? -25.312 -38.125 -29.516 1 94.81 153 GLY A C 1
ATOM 1270 O O . GLY A 1 153 ? -25.359 -38.406 -30.719 1 94.81 153 GLY A O 1
ATOM 1271 N N . GLU A 1 154 ? -25.312 -39.031 -28.578 1 96.06 154 GLU A N 1
ATOM 1272 C CA . GLU A 1 154 ? -25.438 -40.469 -28.906 1 96.06 154 GLU A CA 1
ATOM 1273 C C . GLU A 1 154 ? -26.703 -41.062 -28.281 1 96.06 154 GLU A C 1
ATOM 1275 O O . GLU A 1 154 ? -27.062 -40.719 -27.156 1 96.06 154 GLU A O 1
ATOM 1280 N N . LYS A 1 155 ? -27.359 -41.938 -29.031 1 96.31 155 LYS A N 1
ATOM 1281 C CA . LYS A 1 155 ? -28.438 -42.719 -28.453 1 96.31 155 LYS A CA 1
ATOM 1282 C C . LYS A 1 155 ? -27.906 -43.938 -27.688 1 96.31 155 LYS A C 1
ATOM 1284 O O . LYS A 1 155 ? -26.953 -44.594 -28.125 1 96.31 155 LYS A O 1
ATOM 1289 N N . ILE A 1 156 ? -28.531 -44.156 -26.547 1 95.5 156 ILE A N 1
ATOM 1290 C CA . ILE A 1 156 ? -28.031 -45.25 -25.734 1 95.5 156 ILE A CA 1
ATOM 1291 C C . ILE A 1 156 ? -29.188 -46.156 -25.328 1 95.5 156 ILE A C 1
ATOM 1293 O O . ILE A 1 156 ? -30.344 -45.719 -25.281 1 95.5 156 ILE A O 1
ATOM 1297 N N . GLU A 1 157 ? -28.906 -47.406 -25.219 1 96.56 157 GLU A N 1
ATOM 1298 C CA . GLU A 1 157 ? -29.734 -48.406 -24.578 1 96.56 157 GLU A CA 1
ATOM 1299 C C . GLU A 1 157 ? -29.016 -49.094 -23.422 1 96.56 157 GLU A C 1
ATOM 1301 O O . GLU A 1 157 ? -27.828 -49.438 -23.547 1 96.56 157 GLU A O 1
ATOM 1306 N N . TYR A 1 158 ? -29.578 -49 -22.25 1 96 158 TYR A N 1
ATOM 1307 C CA . TYR A 1 158 ? -28.922 -49.688 -21.156 1 96 158 TYR A CA 1
ATOM 1308 C C . TYR A 1 158 ? -29.906 -50.594 -20.422 1 96 158 TYR A C 1
ATOM 1310 O O . TYR A 1 158 ? -31.109 -50.344 -20.391 1 96 158 TYR A O 1
ATOM 1318 N N . GLU A 1 159 ? -29.406 -51.719 -20 1 96.56 159 GLU A N 1
ATOM 1319 C CA . GLU A 1 159 ? -30.141 -52.688 -19.203 1 96.56 159 GLU A CA 1
ATOM 1320 C C . GLU A 1 159 ? -29.453 -52.938 -17.844 1 96.56 159 GLU A C 1
ATOM 1322 O O . GLU A 1 159 ? -28.234 -53.062 -17.781 1 96.56 159 GLU A O 1
ATOM 1327 N N . ILE A 1 160 ? -30.25 -52.906 -16.766 1 96.06 160 ILE A N 1
ATOM 1328 C CA . ILE A 1 160 ? -29.688 -53.156 -15.438 1 96.06 160 ILE A CA 1
ATOM 1329 C C . ILE A 1 160 ? -29.516 -54.656 -15.258 1 96.06 160 ILE A C 1
ATOM 1331 O O . ILE A 1 160 ? -30.484 -55.438 -15.273 1 96.06 160 ILE A O 1
ATOM 1335 N N . ILE A 1 161 ? -28.312 -54.969 -15.094 1 96.5 161 ILE A N 1
ATOM 1336 C CA . ILE A 1 161 ? -27.969 -56.375 -14.977 1 96.5 161 ILE A CA 1
ATOM 1337 C C . ILE A 1 161 ? -28.031 -56.812 -13.508 1 96.5 161 ILE A C 1
ATOM 1339 O O . ILE A 1 161 ? -28.453 -57.906 -13.188 1 96.5 161 ILE A O 1
ATOM 1343 N N . ASP A 1 162 ? -27.547 -55.969 -12.664 1 95.19 162 ASP A N 1
ATOM 1344 C CA . ASP A 1 162 ? -27.484 -56.281 -11.234 1 95.19 162 ASP A CA 1
ATOM 1345 C C . ASP A 1 162 ? -27.438 -55 -10.414 1 95.19 162 ASP A C 1
ATOM 1347 O O . ASP A 1 162 ? -26.922 -53.969 -10.875 1 95.19 162 ASP A O 1
ATOM 1351 N N . GLN A 1 163 ? -28.125 -54.906 -9.305 1 94.19 163 GLN A N 1
ATOM 1352 C CA . GLN A 1 163 ? -28.062 -53.781 -8.383 1 94.19 163 GLN A CA 1
ATOM 1353 C C . GLN A 1 163 ? -28.328 -54.25 -6.949 1 94.19 163 GLN A C 1
ATOM 1355 O O . GLN A 1 163 ? -28.984 -55.281 -6.727 1 94.19 163 GLN A O 1
ATOM 1360 N N . GLY A 1 164 ? -27.672 -53.656 -6.031 1 92.62 164 GLY A N 1
ATOM 1361 C CA . GLY A 1 164 ? -27.891 -54.031 -4.641 1 92.62 164 GLY A CA 1
ATOM 1362 C C . GLY A 1 164 ? -27.047 -53.219 -3.676 1 92.62 164 GLY A C 1
ATOM 1363 O O . GLY A 1 164 ? -26.531 -52.156 -4.035 1 92.62 164 GLY A O 1
ATOM 1364 N N . ASN A 1 165 ? -27.141 -53.594 -2.34 1 92.31 165 ASN A N 1
ATOM 1365 C CA . ASN A 1 165 ? -26.359 -52.969 -1.271 1 92.31 165 ASN A CA 1
ATOM 1366 C C . ASN A 1 165 ? -25.359 -53.969 -0.665 1 92.31 165 ASN A C 1
ATOM 1368 O O . ASN A 1 165 ? -25.672 -55.125 -0.498 1 92.31 165 ASN A O 1
ATOM 1372 N N . THR A 1 166 ? -24.188 -53.531 -0.691 1 88.12 166 THR A N 1
ATOM 1373 C CA . THR A 1 166 ? -23.156 -54.312 -0.001 1 88.12 166 THR A CA 1
ATOM 1374 C C . THR A 1 166 ? -22.688 -53.562 1.248 1 88.12 166 THR A C 1
ATOM 1376 O O . THR A 1 166 ? -23.203 -52.5 1.586 1 88.12 166 THR A O 1
ATOM 1379 N N . ASP A 1 167 ? -21.703 -54.156 2.082 1 86.12 167 ASP A N 1
ATOM 1380 C CA . ASP A 1 167 ? -21.125 -53.562 3.271 1 86.12 167 ASP A CA 1
ATOM 1381 C C . ASP A 1 167 ? -20.391 -52.25 2.92 1 86.12 167 ASP A C 1
ATOM 1383 O O . ASP A 1 167 ? -20.188 -51.406 3.777 1 86.12 167 ASP A O 1
ATOM 1387 N N . GLN A 1 168 ? -20.047 -52.188 1.645 1 84.56 168 GLN A N 1
ATOM 1388 C CA . GLN A 1 168 ? -19.25 -51.031 1.229 1 84.56 168 GLN A CA 1
ATOM 1389 C C . GLN A 1 168 ? -20.125 -49.969 0.559 1 84.56 168 GLN A C 1
ATOM 1391 O O . GLN A 1 168 ? -19.625 -48.906 0.164 1 84.56 168 GLN A O 1
ATOM 1396 N N . GLY A 1 169 ? -21.344 -50.312 0.486 1 89 169 GLY A N 1
ATOM 1397 C CA . GLY A 1 169 ? -22.266 -49.375 -0.131 1 89 169 GLY A CA 1
ATOM 1398 C C . GLY A 1 169 ? -23.156 -50 -1.178 1 89 169 GLY A C 1
ATOM 1399 O O . GLY A 1 169 ? -23.438 -51.188 -1.127 1 89 169 GLY A O 1
ATOM 1400 N N . SER A 1 170 ? -23.688 -49.125 -2.018 1 92.75 170 SER A N 1
ATOM 1401 C CA . SER A 1 170 ? -24.594 -49.594 -3.061 1 92.75 170 SER A CA 1
ATOM 1402 C C . SER A 1 170 ? -23.859 -49.812 -4.375 1 92.75 170 SER A C 1
ATOM 1404 O O . SER A 1 170 ? -22.766 -49.281 -4.582 1 92.75 170 SER A O 1
ATOM 1406 N N . PHE A 1 171 ? -24.344 -50.719 -5.164 1 94.62 171 PHE A N 1
ATOM 1407 C CA . PHE A 1 171 ? -23.75 -50.938 -6.48 1 94.62 171 PHE A CA 1
ATOM 1408 C C . PHE A 1 171 ? -24.828 -51.125 -7.539 1 94.62 171 PHE A C 1
ATOM 1410 O O . PHE A 1 171 ? -25.969 -51.469 -7.227 1 94.62 171 PHE A O 1
ATOM 1417 N N . LEU A 1 172 ? -24.547 -50.656 -8.719 1 95.75 172 LEU A N 1
ATOM 1418 C CA . LEU A 1 172 ? -25.391 -50.781 -9.906 1 95.75 172 LEU A CA 1
ATOM 1419 C C . LEU A 1 172 ? -24.562 -51.25 -11.102 1 95.75 172 LEU A C 1
ATOM 1421 O O . LEU A 1 172 ? -23.578 -50.594 -11.469 1 95.75 172 LEU A O 1
ATOM 1425 N N . LYS A 1 173 ? -24.844 -52.406 -11.633 1 97.44 173 LYS A N 1
ATOM 1426 C CA . LYS A 1 173 ? -24.188 -52.906 -12.836 1 97.44 173 LYS A CA 1
ATOM 1427 C C . LYS A 1 173 ? -25.125 -52.844 -14.039 1 97.44 173 LYS A C 1
ATOM 1429 O O . LYS A 1 173 ? -26.219 -53.406 -14.016 1 97.44 173 LYS A O 1
ATOM 1434 N N . ILE A 1 174 ? -24.719 -52.188 -15.117 1 96.81 174 ILE A N 1
ATOM 1435 C CA . ILE A 1 174 ? -25.578 -52.031 -16.281 1 96.81 174 ILE A CA 1
ATOM 1436 C C . ILE A 1 174 ? -24.828 -52.531 -17.531 1 96.81 174 ILE A C 1
ATOM 1438 O O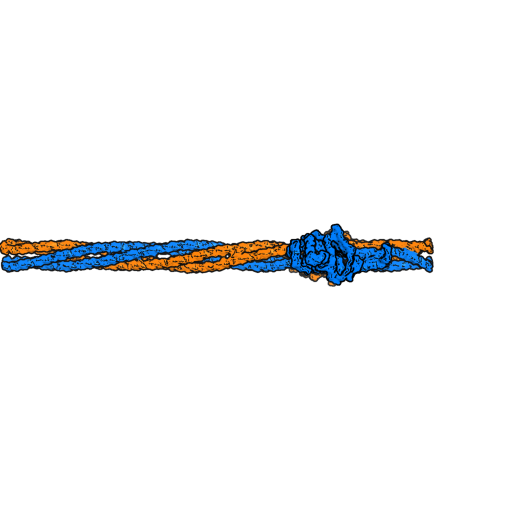 . ILE A 1 174 ? -23.609 -52.5 -17.578 1 96.81 174 ILE A O 1
ATOM 1442 N N . LYS A 1 175 ? -25.547 -53.031 -18.469 1 97.69 175 LYS A N 1
ATOM 1443 C CA . LYS A 1 175 ? -25.062 -53.25 -19.828 1 97.69 175 LYS A CA 1
ATOM 1444 C C . LYS A 1 175 ? -25.453 -52.094 -20.734 1 97.69 175 LYS A C 1
ATOM 1446 O O . LYS A 1 175 ? -26.641 -51.844 -20.984 1 97.69 175 LYS A O 1
ATOM 1451 N N . LEU A 1 176 ? -24.547 -51.406 -21.188 1 96.88 176 LEU A N 1
ATOM 1452 C CA . LEU A 1 176 ? -24.781 -50.188 -21.953 1 96.88 176 LEU A CA 1
ATOM 1453 C C . LEU A 1 176 ? -24.406 -50.375 -23.422 1 96.88 176 LEU A C 1
ATOM 1455 O O . LEU A 1 176 ? -23.344 -50.938 -23.719 1 96.88 176 LEU A O 1
ATOM 1459 N N . LYS A 1 177 ? -25.266 -50.031 -24.312 1 97.38 177 LYS A N 1
ATOM 1460 C CA . LYS A 1 177 ? -25.016 -50 -25.75 1 97.38 177 LYS A CA 1
ATOM 1461 C C . LYS A 1 177 ? -25.078 -48.594 -26.297 1 97.38 177 LYS A C 1
ATOM 1463 O O . LYS A 1 177 ? -26.062 -47.875 -26.062 1 97.38 177 LYS A O 1
ATOM 1468 N N . SER A 1 178 ? -24.062 -48.188 -26.891 1 95.69 178 SER A N 1
ATOM 1469 C CA . SER A 1 178 ? -23.984 -46.844 -27.469 1 95.69 178 SER A CA 1
ATOM 1470 C C . SER A 1 178 ? -24.031 -46.906 -28.984 1 95.69 178 SER A C 1
ATOM 1472 O O . SER A 1 178 ? -23.844 -47.969 -29.578 1 95.69 178 SER A O 1
ATOM 1474 N N . GLU A 1 179 ? -24.281 -45.75 -29.547 1 94.62 179 GLU A N 1
ATOM 1475 C CA . GLU A 1 179 ? -24.406 -45.625 -31 1 94.62 179 GLU A CA 1
ATOM 1476 C C . GLU A 1 179 ? -23.047 -45.688 -31.672 1 94.62 179 GLU A C 1
ATOM 1478 O O . GLU A 1 179 ? -22.875 -46.375 -32.688 1 94.62 179 GLU A O 1
ATOM 1483 N N . LYS A 1 180 ? -22.047 -45.062 -31.188 1 93.44 180 LYS A N 1
ATOM 1484 C CA . LYS A 1 180 ? -20.719 -45 -31.781 1 93.44 180 LYS A CA 1
ATOM 1485 C C . LYS A 1 180 ? -19.812 -46.094 -31.219 1 93.44 180 LYS A C 1
ATOM 1487 O O . LYS A 1 180 ? -19.844 -46.375 -30.016 1 93.44 180 LYS A O 1
ATOM 1492 N N . PRO A 1 181 ? -19 -46.656 -32.094 1 93.25 181 PRO A N 1
ATOM 1493 C CA . PRO A 1 181 ? -18.062 -47.688 -31.609 1 93.25 181 PRO A CA 1
ATOM 1494 C C . PRO A 1 181 ? -16.906 -47.094 -30.812 1 93.25 181 PRO A C 1
ATOM 1496 O O . PRO A 1 181 ? -16.453 -45.969 -31.094 1 93.25 181 PRO A O 1
ATOM 1499 N N . TYR A 1 182 ? -16.516 -47.938 -29.859 1 91.75 182 TYR A N 1
ATOM 1500 C CA . TYR A 1 182 ? -15.406 -47.531 -29 1 91.75 182 TYR A CA 1
ATOM 1501 C C . TYR A 1 182 ? -14.211 -48.438 -29.203 1 91.75 182 TYR A C 1
ATOM 1503 O O . TYR A 1 182 ? -13.086 -48 -29.438 1 91.75 182 TYR A O 1
ATOM 1511 N N . ALA A 1 183 ? -14.484 -49.719 -29.188 1 92.69 183 ALA A N 1
ATOM 1512 C CA . ALA A 1 183 ? -13.406 -50.719 -29.25 1 92.69 183 ALA A CA 1
ATOM 1513 C C . ALA A 1 183 ? -13.461 -51.5 -30.562 1 92.69 183 ALA A C 1
ATOM 1515 O O . ALA A 1 183 ? -14.531 -51.688 -31.141 1 92.69 183 ALA A O 1
ATOM 1516 N N . LYS A 1 184 ? -12.359 -51.75 -31.125 1 94.5 184 LYS A N 1
ATOM 1517 C CA . LYS A 1 184 ? -12.25 -52.688 -32.25 1 94.5 184 LYS A CA 1
ATOM 1518 C C . LYS A 1 184 ? -11.984 -54.094 -31.734 1 94.5 184 LYS A C 1
ATOM 1520 O O . LYS A 1 184 ? -10.953 -54.375 -31.109 1 94.5 184 LYS A O 1
ATOM 1525 N N . ILE A 1 185 ? -12.977 -55 -31.953 1 92.94 185 ILE A N 1
ATOM 1526 C CA . ILE A 1 185 ? -12.836 -56.375 -31.484 1 92.94 185 ILE A CA 1
ATOM 1527 C C . ILE A 1 185 ? -12.648 -57.312 -32.688 1 92.94 185 ILE A C 1
ATOM 1529 O O . ILE A 1 185 ? -13.5 -57.375 -33.562 1 92.94 185 ILE A O 1
ATOM 1533 N N . LYS A 1 186 ? -11.531 -57.906 -32.75 1 92.06 186 LYS A N 1
ATOM 1534 C CA . LYS A 1 186 ? -11.25 -58.906 -33.75 1 92.06 186 LYS A CA 1
ATOM 1535 C C . LYS A 1 186 ? -11.359 -60.312 -33.188 1 92.06 186 LYS A C 1
ATOM 1537 O O . LYS A 1 186 ? -11.023 -60.562 -32.031 1 92.06 186 LYS A O 1
ATOM 1542 N N . LYS A 1 187 ? -11.852 -61.312 -33.969 1 89.19 187 LYS A N 1
ATOM 1543 C CA . LYS A 1 187 ? -12.031 -62.688 -33.531 1 89.19 187 LYS A CA 1
ATOM 1544 C C . LYS A 1 187 ? -11.188 -63.656 -34.344 1 89.19 187 LYS A C 1
ATOM 1546 O O . LYS A 1 187 ? -11.117 -63.531 -35.562 1 89.19 187 LYS A O 1
ATOM 1551 N N . ALA A 1 188 ? -10.484 -64.5 -33.562 1 87.44 188 ALA A N 1
ATOM 1552 C CA . ALA A 1 188 ? -9.781 -65.562 -34.219 1 87.44 188 ALA A CA 1
ATOM 1553 C C . ALA A 1 188 ? -10.742 -66.688 -34.625 1 87.44 188 ALA A C 1
ATOM 1555 O O . ALA A 1 188 ? -11.023 -67.625 -33.844 1 87.44 188 ALA A O 1
ATOM 1556 N N . ARG A 1 189 ? -11.312 -66.75 -35.812 1 78.5 189 ARG A N 1
ATOM 1557 C CA . ARG A 1 189 ? -12.43 -67.562 -36.281 1 78.5 189 ARG A CA 1
ATOM 1558 C C . ARG A 1 189 ? -12.102 -69.062 -36.188 1 78.5 189 ARG A C 1
ATOM 1560 O O . ARG A 1 189 ? -12.945 -69.875 -35.812 1 78.5 189 ARG A O 1
ATOM 1567 N N . PHE A 1 190 ? -10.898 -69.375 -36.719 1 68.94 190 PHE A N 1
ATOM 1568 C CA . PHE A 1 190 ? -10.531 -70.75 -36.75 1 68.94 190 PHE A CA 1
ATOM 1569 C C . PHE A 1 190 ? -10.625 -71.375 -35.344 1 68.94 190 PHE A C 1
ATOM 1571 O O . PHE A 1 190 ? -11.133 -72.5 -35.188 1 68.94 190 PHE A O 1
ATOM 1578 N N . PHE A 1 191 ? -10.25 -70.688 -34.375 1 63.31 191 PHE A N 1
ATOM 1579 C CA . PHE A 1 191 ? -10.156 -71.188 -33 1 63.31 191 PHE A CA 1
ATOM 1580 C C . PHE A 1 191 ? -11.461 -71 -32.25 1 63.31 191 PHE A C 1
ATOM 1582 O O . PHE A 1 191 ? -11.758 -71.688 -31.281 1 63.31 191 PHE A O 1
ATOM 1589 N N . THR A 1 192 ? -12.242 -70.125 -32.75 1 58.69 192 THR A N 1
ATOM 1590 C CA . THR A 1 192 ? -13.523 -69.938 -32.094 1 58.69 192 THR A CA 1
ATOM 1591 C C . THR A 1 192 ? -14.5 -71.062 -32.406 1 58.69 192 THR A C 1
ATOM 1593 O O . THR A 1 192 ? -15.344 -71.375 -31.578 1 58.69 192 THR A O 1
ATOM 1596 N N . ALA A 1 193 ? -14.336 -71.625 -33.594 1 57.16 193 ALA A N 1
ATOM 1597 C CA . ALA A 1 193 ? -15.258 -72.625 -34.031 1 57.16 193 ALA A CA 1
ATOM 1598 C C . ALA A 1 193 ? -15 -73.938 -33.281 1 57.16 193 ALA A C 1
ATOM 1600 O O . ALA A 1 193 ? -15.906 -74.75 -33.094 1 57.16 193 ALA A O 1
ATOM 1601 N N . MET A 1 194 ? -13.805 -74.188 -32.844 1 57.75 194 MET A N 1
ATOM 1602 C CA . MET A 1 194 ? -13.508 -75.438 -32.156 1 57.75 194 MET A CA 1
ATOM 1603 C C . MET A 1 194 ? -13.836 -75.312 -30.672 1 57.75 194 MET A C 1
ATOM 1605 O O . MET A 1 194 ? -13.367 -74.438 -29.984 1 57.75 194 MET A O 1
ATOM 1609 N N . SER A 1 195 ? -15.016 -75.812 -30.266 1 55.81 195 SER A N 1
ATOM 1610 C CA . SER A 1 195 ? -15.656 -75.688 -28.953 1 55.81 195 SER A CA 1
ATOM 1611 C C . SER A 1 195 ? -14.734 -76.125 -27.844 1 55.81 195 SER A C 1
ATOM 1613 O O . SER A 1 195 ? -14.961 -75.812 -26.672 1 55.81 195 SER A O 1
ATOM 1615 N N . LEU A 1 196 ? -13.727 -77 -28.062 1 59.91 196 LEU A N 1
ATOM 1616 C CA . LEU A 1 196 ? -12.984 -77.625 -26.953 1 59.91 196 LEU A CA 1
ATOM 1617 C C . LEU A 1 196 ? -11.93 -76.625 -26.438 1 59.91 196 LEU A C 1
ATOM 1619 O O . LEU A 1 196 ? -11.242 -75.938 -27.219 1 59.91 196 LEU A O 1
ATOM 1623 N N . SER A 1 197 ? -12.023 -76.375 -25.219 1 60 197 SER A N 1
ATOM 1624 C CA . SER A 1 197 ? -11.164 -75.438 -24.484 1 60 197 SER A CA 1
ATOM 1625 C C . SER A 1 197 ? -9.703 -75.562 -24.891 1 60 197 SER A C 1
ATOM 1627 O O . SER A 1 197 ? -9 -74.562 -25.062 1 60 197 SER A O 1
ATOM 1629 N N . LEU A 1 198 ? -9.25 -76.75 -25.031 1 59.78 198 LEU A N 1
ATOM 1630 C CA . LEU A 1 198 ? -7.863 -77.062 -25.375 1 59.78 198 LEU A CA 1
ATOM 1631 C C . LEU A 1 198 ? -7.527 -76.625 -26.797 1 59.78 198 LEU A C 1
ATOM 1633 O O . LEU A 1 198 ? -6.367 -76.375 -27.094 1 59.78 198 LEU A O 1
ATOM 1637 N N . MET A 1 199 ? -8.547 -76.312 -27.547 1 64.88 199 MET A N 1
ATOM 1638 C CA . MET A 1 199 ? -8.305 -76 -28.938 1 64.88 199 MET A CA 1
ATOM 1639 C C . MET A 1 199 ? -8.227 -74.5 -29.125 1 64.88 199 MET A C 1
ATOM 1641 O O . MET A 1 199 ? -8.023 -74 -30.25 1 64.88 199 MET A O 1
ATOM 1645 N N . LYS A 1 200 ? -8.211 -73.875 -28 1 76 200 LYS A N 1
ATOM 1646 C CA . LYS A 1 200 ? -8.133 -72.438 -28.109 1 76 200 LYS A CA 1
ATOM 1647 C C . LYS A 1 200 ? -6.68 -71.938 -28.078 1 76 200 LYS A C 1
ATOM 1649 O O . LYS A 1 200 ? -6.414 -70.75 -28.109 1 76 200 LYS A O 1
ATOM 1654 N N . MET A 1 201 ? -5.848 -72.875 -28.062 1 85.5 201 MET A N 1
ATOM 1655 C CA . MET A 1 201 ? -4.422 -72.562 -28.156 1 85.5 201 MET A CA 1
ATOM 1656 C C . MET A 1 201 ? -3.881 -72.938 -29.531 1 85.5 201 MET A C 1
ATOM 1658 O O . MET A 1 201 ? -3.994 -74.062 -29.984 1 85.5 201 MET A O 1
ATOM 1662 N N . PHE A 1 202 ? -3.342 -72 -30.172 1 89.44 202 PHE A N 1
ATOM 1663 C CA . PHE A 1 202 ? -2.92 -72.125 -31.562 1 89.44 202 PHE A CA 1
ATOM 1664 C C . PHE A 1 202 ? -1.996 -73.312 -31.719 1 89.44 202 PHE A C 1
ATOM 1666 O O . PHE A 1 202 ? -2.234 -74.188 -32.562 1 89.44 202 PHE A O 1
ATOM 1673 N N . PHE A 1 203 ? -0.994 -73.438 -30.828 1 90 203 PHE A N 1
ATOM 1674 C CA . PHE A 1 203 ? 0.021 -74.5 -31.031 1 90 203 PHE A CA 1
ATOM 1675 C C . PHE A 1 203 ? -0.516 -75.875 -30.656 1 90 203 PHE A C 1
ATOM 1677 O O . PHE A 1 203 ? -0.135 -76.875 -31.25 1 90 203 PHE A O 1
ATOM 1684 N N . THR A 1 204 ? -1.394 -75.938 -29.688 1 88.69 204 THR A N 1
ATOM 1685 C CA . THR A 1 204 ? -2.059 -77.188 -29.375 1 88.69 204 THR A CA 1
ATOM 1686 C C . THR A 1 204 ? -2.932 -77.625 -30.547 1 88.69 204 THR A C 1
ATOM 1688 O O . THR A 1 204 ? -2.904 -78.812 -30.938 1 88.69 204 THR A O 1
ATOM 1691 N N . SER A 1 205 ? -3.66 -76.688 -31.031 1 89.25 205 SER A N 1
ATOM 1692 C CA . SER A 1 205 ? -4.48 -77 -32.219 1 89.25 205 SER A CA 1
ATOM 1693 C C . SER A 1 205 ? -3.617 -77.375 -33.406 1 89.25 205 SER A C 1
ATOM 1695 O O . SER A 1 205 ? -3.938 -78.312 -34.125 1 89.25 205 SER A O 1
ATOM 1697 N N . LEU A 1 206 ? -2.559 -76.625 -33.594 1 90.31 206 LEU A N 1
ATOM 1698 C CA . LEU A 1 206 ? -1.641 -76.938 -34.656 1 90.31 206 LEU A CA 1
ATOM 1699 C C . LEU A 1 206 ? -1.072 -78.312 -34.531 1 90.31 206 LEU A C 1
ATOM 1701 O O . LEU A 1 206 ? -0.927 -79.062 -35.5 1 90.31 206 LEU A O 1
ATOM 1705 N N . THR A 1 207 ? -0.739 -78.75 -33.281 1 90.94 207 THR A N 1
ATOM 1706 C CA . THR A 1 207 ? -0.226 -80.062 -33 1 90.94 207 THR A CA 1
ATOM 1707 C C . THR A 1 207 ? -1.245 -81.125 -33.406 1 90.94 207 THR A C 1
ATOM 1709 O O . THR A 1 207 ? -0.918 -82.062 -34.125 1 90.94 207 THR A O 1
ATOM 1712 N N . PHE A 1 208 ? -2.414 -80.938 -32.969 1 90.38 208 PHE A N 1
ATOM 1713 C CA . PHE A 1 208 ? -3.482 -81.875 -33.25 1 90.38 208 PHE A CA 1
ATOM 1714 C C . PHE A 1 208 ? -3.715 -82 -34.75 1 90.38 208 PHE A C 1
ATOM 1716 O O . PHE A 1 208 ? -3.766 -83.125 -35.25 1 90.38 208 PHE A O 1
ATOM 1723 N N . TYR A 1 209 ? -3.783 -80.938 -35.438 1 90.75 209 TYR A N 1
ATOM 1724 C CA . TYR A 1 209 ? -4.051 -81 -36.875 1 90.75 209 TYR A CA 1
ATOM 1725 C C . TYR A 1 209 ? -2.869 -81.562 -37.625 1 90.75 209 TYR A C 1
ATOM 1727 O O . TYR A 1 209 ? -3.049 -82.188 -38.656 1 90.75 209 TYR A O 1
ATOM 1735 N N . THR A 1 210 ? -1.699 -81.312 -37.125 1 91.81 210 THR A N 1
ATOM 1736 C CA . THR A 1 210 ? -0.524 -81.875 -37.781 1 91.81 210 THR A CA 1
ATOM 1737 C C . THR A 1 210 ? -0.541 -83.375 -37.688 1 91.81 210 THR A C 1
ATOM 1739 O O . THR A 1 210 ? -0.219 -84.062 -38.656 1 91.81 210 THR A O 1
ATOM 1742 N N . ILE A 1 211 ? -0.947 -83.938 -36.531 1 92.69 211 ILE A N 1
ATOM 1743 C CA . ILE A 1 211 ? -1.038 -85.375 -36.375 1 92.69 211 ILE A CA 1
ATOM 1744 C C . ILE A 1 211 ? -2.012 -85.938 -37.406 1 92.69 211 ILE A C 1
ATOM 1746 O O . ILE A 1 211 ? -1.685 -86.938 -38.094 1 92.69 211 ILE A O 1
ATOM 1750 N N . ILE A 1 212 ? -3.074 -85.312 -37.531 1 92.44 212 ILE A N 1
ATOM 1751 C CA . ILE A 1 212 ? -4.133 -85.75 -38.406 1 92.44 212 ILE A CA 1
ATOM 1752 C C . ILE A 1 212 ? -3.688 -85.625 -39.875 1 92.44 212 ILE A C 1
ATOM 1754 O O . ILE A 1 212 ? -3.834 -86.562 -40.656 1 92.44 212 ILE A O 1
ATOM 1758 N N . ILE A 1 213 ? -3.139 -84.5 -40.219 1 93.19 213 ILE A N 1
ATOM 1759 C CA . ILE A 1 213 ? -2.764 -84.25 -41.594 1 93.19 213 ILE A CA 1
ATOM 1760 C C . ILE A 1 213 ? -1.634 -85.188 -42.031 1 93.19 213 ILE A C 1
ATOM 1762 O O . ILE A 1 213 ? -1.672 -85.75 -43.125 1 93.19 213 ILE A O 1
ATOM 1766 N N . VAL A 1 214 ? -0.622 -85.375 -41.156 1 93.44 214 VAL A N 1
ATOM 1767 C CA . VAL A 1 214 ? 0.502 -86.25 -41.469 1 93.44 214 VAL A CA 1
ATOM 1768 C C . VAL A 1 214 ? 0.021 -87.688 -41.594 1 93.44 214 VAL A C 1
ATOM 1770 O O . VAL A 1 214 ? 0.445 -88.438 -42.5 1 93.44 214 VAL A O 1
ATOM 1773 N N . PHE A 1 215 ? -0.872 -88.125 -40.781 1 93.25 215 PHE A N 1
ATOM 1774 C CA . PHE A 1 215 ? -1.449 -89.438 -40.844 1 93.25 215 PHE A CA 1
ATOM 1775 C C . PHE A 1 215 ? -2.184 -89.625 -42.156 1 93.25 215 PHE A C 1
ATOM 1777 O O . PHE A 1 215 ? -1.92 -90.625 -42.906 1 93.25 215 PHE A O 1
ATOM 1784 N N . LEU A 1 216 ? -3.07 -88.688 -42.438 1 93.94 216 LEU A N 1
ATOM 1785 C CA . LEU A 1 216 ? -3.895 -88.75 -43.625 1 93.94 216 LEU A CA 1
ATOM 1786 C C . LEU A 1 216 ? -3.031 -88.75 -44.906 1 93.94 216 LEU A C 1
ATOM 1788 O O . LEU A 1 216 ? -3.238 -89.5 -45.812 1 93.94 216 LEU A O 1
ATOM 1792 N N . LEU A 1 217 ? -2.064 -87.812 -44.906 1 93.44 217 LEU A N 1
ATOM 1793 C CA . LEU A 1 217 ? -1.203 -87.688 -46.094 1 93.44 217 LEU A CA 1
ATOM 1794 C C . LEU A 1 217 ? -0.314 -88.875 -46.25 1 93.44 217 LEU A C 1
ATOM 1796 O O . LEU A 1 217 ? -0.112 -89.375 -47.375 1 93.44 217 LEU A O 1
ATOM 1800 N N . SER A 1 218 ? 0.169 -89.438 -45.094 1 91.06 218 SER A N 1
ATOM 1801 C CA . SER A 1 218 ? 1.01 -90.625 -45.156 1 91.06 218 SER A CA 1
ATOM 1802 C C . SER A 1 218 ? 0.22 -91.812 -45.625 1 91.06 218 SER A C 1
ATOM 1804 O O . SER A 1 218 ? 0.703 -92.625 -46.469 1 91.06 218 SER A O 1
ATOM 1806 N N . TRP A 1 219 ? -1 -91.875 -45.156 1 90.69 219 TRP A N 1
ATOM 1807 C CA . TRP A 1 219 ? -1.872 -93 -45.562 1 90.69 219 TRP A CA 1
ATOM 1808 C C . TRP A 1 219 ? -2.273 -92.875 -47.031 1 90.69 219 TRP A C 1
ATOM 1810 O O . TRP A 1 219 ? -2.133 -93.875 -47.781 1 90.69 219 TRP A O 1
ATOM 1820 N N . LEU A 1 220 ? -2.662 -91.75 -47.406 1 92.12 220 LEU A N 1
ATOM 1821 C CA . LEU A 1 220 ? -3.172 -91.5 -48.75 1 92.12 220 LEU A CA 1
ATOM 1822 C C . LEU A 1 220 ? -2.072 -91.688 -49.781 1 92.12 220 LEU A C 1
ATOM 1824 O O . LEU A 1 220 ? -2.268 -92.438 -50.781 1 92.12 220 LEU A O 1
ATOM 1828 N N . PHE A 1 221 ? -0.875 -91.188 -49.594 1 90.19 221 PHE A N 1
ATOM 1829 C CA . PHE A 1 221 ? 0.149 -91.188 -50.625 1 90.19 221 PHE A CA 1
ATOM 1830 C C . PHE A 1 221 ? 0.904 -92.5 -50.688 1 90.19 221 PHE A C 1
ATOM 1832 O O . PHE A 1 221 ? 1.393 -92.938 -51.719 1 90.19 221 PHE A O 1
ATOM 1839 N N . THR A 1 222 ? 0.966 -93.25 -49.531 1 88.31 222 THR A N 1
ATOM 1840 C CA . THR A 1 222 ? 1.524 -94.562 -49.594 1 88.31 222 THR A CA 1
ATOM 1841 C C . THR A 1 222 ? 0.581 -95.5 -50.312 1 88.31 222 THR A C 1
ATOM 1843 O O . THR A 1 222 ? 1.028 -96.438 -51.031 1 88.31 222 THR A O 1
ATOM 1846 N N . TRP A 1 223 ? -0.673 -95.188 -50.188 1 87.19 223 TRP A N 1
ATOM 1847 C CA . TRP A 1 223 ? -1.687 -96 -50.844 1 87.19 223 TRP A CA 1
ATOM 1848 C C . TRP A 1 223 ? -1.664 -95.75 -52.344 1 87.19 223 TRP A C 1
ATOM 1850 O O . TRP A 1 223 ? -1.771 -96.688 -53.125 1 87.19 223 TRP A O 1
ATOM 1860 N N . ILE A 1 224 ? -1.383 -94.625 -52.719 1 90.62 224 ILE A N 1
ATOM 1861 C CA . ILE A 1 224 ? -1.472 -94.25 -54.125 1 90.62 224 ILE A CA 1
ATOM 1862 C C . ILE A 1 224 ? -0.133 -94.5 -54.812 1 90.62 224 ILE A C 1
ATOM 1864 O O . ILE A 1 224 ? -0.091 -95.062 -55.906 1 90.62 224 ILE A O 1
ATOM 1868 N N . LEU A 1 225 ? 1.062 -94.125 -54.156 1 90.81 225 LEU A N 1
ATOM 1869 C CA . LEU A 1 225 ? 2.344 -94.062 -54.844 1 90.81 225 LEU A CA 1
ATOM 1870 C C . LEU A 1 225 ? 3.25 -95.188 -54.375 1 90.81 225 LEU A C 1
ATOM 1872 O O . LEU A 1 225 ? 4.312 -95.438 -54.938 1 90.81 225 LEU A O 1
ATOM 1876 N N . GLY A 1 226 ? 2.871 -95.938 -53.438 1 87.56 226 GLY A N 1
ATOM 1877 C CA . GLY A 1 226 ? 3.678 -97 -52.906 1 87.56 226 GLY A CA 1
ATOM 1878 C C . GLY A 1 226 ? 4.758 -96.562 -51.938 1 87.56 226 GLY A C 1
ATOM 1879 O O . GLY A 1 226 ? 4.754 -95.438 -51.5 1 87.56 226 GLY A O 1
ATOM 1880 N N . ASN A 1 227 ? 5.605 -97.5 -51.5 1 87.88 227 ASN A N 1
ATOM 1881 C CA . ASN A 1 227 ? 6.621 -97.25 -50.5 1 87.88 227 ASN A CA 1
ATOM 1882 C C . ASN A 1 227 ? 7.938 -96.812 -51.125 1 87.88 227 ASN A C 1
ATOM 1884 O O . ASN A 1 227 ? 8.953 -97.5 -51 1 87.88 227 ASN A O 1
ATOM 1888 N N . HIS A 1 228 ? 7.93 -95.688 -51.875 1 90.62 228 HIS A N 1
ATOM 1889 C CA . HIS A 1 228 ? 9.117 -95.125 -52.469 1 90.62 228 HIS A CA 1
ATOM 1890 C C . HIS A 1 228 ? 9.539 -93.812 -51.75 1 90.62 228 HIS A C 1
ATOM 1892 O O . HIS A 1 228 ? 8.758 -93.25 -51 1 90.62 228 HIS A O 1
ATOM 1898 N N . TRP A 1 229 ? 10.82 -93.5 -52.031 1 88.81 229 TRP A N 1
ATOM 1899 C CA . TRP A 1 229 ? 11.383 -92.312 -51.312 1 88.81 229 TRP A CA 1
ATOM 1900 C C . TRP A 1 229 ? 10.648 -91.062 -51.688 1 88.81 229 TRP A C 1
ATOM 1902 O O . TRP A 1 229 ? 10.484 -90.125 -50.844 1 88.81 229 TRP A O 1
ATOM 1912 N N . TYR A 1 230 ? 10.148 -90.938 -52.906 1 92.12 230 TYR A N 1
ATOM 1913 C CA . TYR A 1 230 ? 9.469 -89.688 -53.375 1 92.12 230 TYR A CA 1
ATOM 1914 C C . TYR A 1 230 ? 8.086 -89.562 -52.75 1 92.12 230 TYR A C 1
ATOM 1916 O O . TYR A 1 230 ? 7.535 -88.5 -52.625 1 92.12 230 TYR A O 1
ATOM 1924 N N . THR A 1 231 ? 7.41 -90.812 -52.25 1 91.62 231 THR A N 1
ATOM 1925 C CA . THR A 1 231 ? 6.137 -90.812 -51.562 1 91.62 231 THR A CA 1
ATOM 1926 C C . THR A 1 231 ? 6.293 -90.062 -50.219 1 91.62 231 THR A C 1
ATOM 1928 O O . THR A 1 231 ? 5.469 -89.25 -49.844 1 91.62 231 THR A O 1
ATOM 1931 N N . PHE A 1 232 ? 7.473 -90.375 -49.5 1 92.62 232 PHE A N 1
ATOM 1932 C CA . PHE A 1 232 ? 7.73 -89.75 -48.188 1 92.62 232 PHE A CA 1
ATOM 1933 C C . PHE A 1 232 ? 8.062 -88.25 -48.344 1 92.62 232 PHE A C 1
ATOM 1935 O O . PHE A 1 232 ? 7.676 -87.438 -47.5 1 92.62 232 PHE A O 1
ATOM 1942 N N . LEU A 1 233 ? 8.68 -87.938 -49.438 1 93.88 233 LEU A N 1
ATOM 1943 C CA . LEU A 1 233 ? 9.039 -86.5 -49.688 1 93.88 233 LEU A CA 1
ATOM 1944 C C . LEU A 1 233 ? 7.793 -85.688 -49.969 1 93.88 233 LEU A C 1
ATOM 1946 O O . LEU A 1 233 ? 7.664 -84.562 -49.469 1 93.88 233 LEU A O 1
ATOM 1950 N N . ILE A 1 234 ? 6.832 -86.25 -50.688 1 94.19 234 ILE A N 1
ATOM 1951 C CA . ILE A 1 234 ? 5.598 -85.562 -51 1 94.19 234 ILE A CA 1
ATOM 1952 C C . ILE A 1 234 ? 4.777 -85.312 -49.75 1 94.19 234 ILE A C 1
ATOM 1954 O O . ILE A 1 234 ? 4.203 -84.25 -49.531 1 94.19 234 ILE A O 1
ATOM 1958 N N . THR A 1 235 ? 4.758 -86.375 -48.812 1 93.19 235 THR A N 1
ATOM 1959 C CA . THR A 1 235 ? 4.062 -86.25 -47.531 1 93.19 235 THR A CA 1
ATOM 1960 C C . THR A 1 235 ? 4.688 -85.125 -46.719 1 93.19 235 THR A C 1
ATOM 1962 O O . THR A 1 235 ? 3.975 -84.312 -46.094 1 93.19 235 THR A O 1
ATOM 1965 N N . GLY A 1 236 ? 5.977 -85.125 -46.781 1 94 236 GLY A N 1
ATOM 1966 C CA . GLY A 1 236 ? 6.672 -84.062 -46.031 1 94 236 GLY A CA 1
ATOM 1967 C C . GLY A 1 236 ? 6.395 -82.688 -46.594 1 94 236 GLY A C 1
ATOM 1968 O O . GLY A 1 236 ? 6.086 -81.75 -45.844 1 94 236 GLY A O 1
ATOM 1969 N N . ILE A 1 237 ? 6.398 -82.438 -47.875 1 95.25 237 ILE A N 1
ATOM 1970 C CA . ILE A 1 237 ? 6.219 -81.188 -48.531 1 95.25 237 ILE A CA 1
ATOM 1971 C C . ILE A 1 237 ? 4.793 -80.688 -48.312 1 95.25 237 ILE A C 1
ATOM 1973 O O . ILE A 1 237 ? 4.582 -79.5 -48 1 95.25 237 ILE A O 1
ATOM 1977 N N . LEU A 1 238 ? 3.816 -81.625 -48.375 1 94.5 238 LEU A N 1
ATOM 1978 C CA . LEU A 1 238 ? 2.43 -81.188 -48.156 1 94.5 238 LEU A CA 1
ATOM 1979 C C . LEU A 1 238 ? 2.18 -80.875 -46.688 1 94.5 238 LEU A C 1
ATOM 1981 O O . LEU A 1 238 ? 1.42 -79.938 -46.406 1 94.5 238 LEU A O 1
ATOM 1985 N N . SER A 1 239 ? 2.848 -81.625 -45.781 1 94.19 239 SER A N 1
ATOM 1986 C CA . SER A 1 239 ? 2.75 -81.25 -44.375 1 94.19 239 SER A CA 1
ATOM 1987 C C . SER A 1 239 ? 3.379 -79.875 -44.094 1 94.19 239 SER A C 1
ATOM 1989 O O . SER A 1 239 ? 2.838 -79.125 -43.344 1 94.19 239 SER A O 1
ATOM 1991 N N . GLY A 1 240 ? 4.465 -79.688 -44.75 1 93.62 240 GLY A N 1
ATOM 1992 C CA . GLY A 1 240 ? 5.109 -78.375 -44.625 1 93.62 240 GLY A CA 1
ATOM 1993 C C . GLY A 1 240 ? 4.258 -77.25 -45.156 1 93.62 240 GLY A C 1
ATOM 1994 O O . GLY A 1 240 ? 4.203 -76.125 -44.562 1 93.62 240 GLY A O 1
ATOM 1995 N N . ALA A 1 241 ? 3.594 -77.5 -46.281 1 95.31 241 ALA A N 1
ATOM 1996 C CA . ALA A 1 241 ? 2.701 -76.5 -46.844 1 95.31 241 ALA A CA 1
ATOM 1997 C C . ALA A 1 241 ? 1.583 -76.125 -45.875 1 95.31 241 ALA A C 1
ATOM 1999 O O . ALA A 1 241 ? 1.191 -75 -45.75 1 95.31 241 ALA A O 1
ATOM 2000 N N . PHE A 1 242 ? 1.076 -77.188 -45.125 1 93.25 242 PHE A N 1
ATOM 2001 C CA . PHE A 1 242 ? 0.063 -76.938 -44.094 1 93.25 242 PHE A CA 1
ATOM 2002 C C . PHE A 1 242 ? 0.61 -76.062 -42.969 1 93.25 242 PHE A C 1
ATOM 2004 O O . PHE A 1 242 ? -0.046 -75.125 -42.562 1 93.25 242 PHE A O 1
ATOM 2011 N N . ILE A 1 243 ? 1.812 -76.312 -42.562 1 92.62 243 ILE A N 1
ATOM 2012 C CA . ILE A 1 243 ? 2.43 -75.562 -41.469 1 92.62 243 ILE A CA 1
ATOM 2013 C C . ILE A 1 243 ? 2.658 -74.125 -41.906 1 92.62 243 ILE A C 1
ATOM 2015 O O . ILE A 1 243 ? 2.424 -73.188 -41.156 1 92.62 243 ILE A O 1
ATOM 2019 N N . LEU A 1 244 ? 3.086 -73.938 -43.125 1 93.06 244 LEU A N 1
ATOM 2020 C CA . LEU A 1 244 ? 3.314 -72.562 -43.656 1 93.06 244 LEU A CA 1
ATOM 2021 C C . LEU A 1 244 ? 2.016 -71.812 -43.688 1 93.06 244 LEU A C 1
ATOM 2023 O O . LEU A 1 244 ? 1.998 -70.625 -43.344 1 93.06 244 LEU A O 1
ATOM 2027 N N . SER A 1 245 ? 0.949 -72.438 -44.188 1 93.75 245 SER A N 1
ATOM 2028 C CA . SER A 1 245 ? -0.351 -71.812 -44.219 1 93.75 245 SER A CA 1
ATOM 2029 C C . SER A 1 245 ? -0.822 -71.375 -42.844 1 93.75 245 SER A C 1
ATOM 2031 O O . SER A 1 245 ? -1.291 -70.25 -42.625 1 93.75 245 SER A O 1
ATOM 2033 N N . MET A 1 246 ? -0.619 -72.312 -41.844 1 90.44 246 MET A N 1
ATOM 2034 C CA . MET A 1 246 ? -1.011 -72 -40.469 1 90.44 246 MET A CA 1
ATOM 2035 C C . MET A 1 246 ? -0.126 -70.938 -39.875 1 90.44 246 MET A C 1
ATOM 2037 O O . MET A 1 246 ? -0.598 -70.125 -39.094 1 90.44 246 MET A O 1
ATOM 2041 N N . GLY A 1 247 ? 1.11 -71 -40.219 1 91.88 247 GLY A N 1
ATOM 2042 C CA . GLY A 1 247 ? 2.02 -69.938 -39.781 1 91.88 247 GLY A CA 1
ATOM 2043 C C . GLY A 1 247 ? 1.63 -68.562 -40.25 1 91.88 247 GLY A C 1
ATOM 2044 O O . GLY A 1 247 ? 1.657 -67.625 -39.5 1 91.88 247 GLY A O 1
ATOM 2045 N N . ASN A 1 248 ? 1.245 -68.5 -41.531 1 93 248 ASN A N 1
ATOM 2046 C CA . ASN A 1 248 ? 0.784 -67.188 -42.094 1 93 248 ASN A CA 1
ATOM 2047 C C . ASN A 1 248 ? -0.485 -66.75 -41.406 1 93 248 ASN A C 1
ATOM 2049 O O . ASN A 1 248 ? -0.65 -65.5 -41.156 1 93 248 ASN A O 1
ATOM 2053 N N . TYR A 1 249 ? -1.327 -67.688 -41.062 1 91.44 249 TYR A N 1
ATOM 2054 C CA . TYR A 1 249 ? -2.537 -67.375 -40.312 1 91.44 249 TYR A CA 1
ATOM 2055 C C . TYR A 1 249 ? -2.195 -66.812 -38.938 1 91.44 249 TYR A C 1
ATOM 2057 O O . TYR A 1 249 ? -2.773 -65.812 -38.5 1 91.44 249 TYR A O 1
ATOM 2065 N N . PHE A 1 250 ? -1.272 -67.375 -38.25 1 92.19 250 PHE A N 1
ATOM 2066 C CA . PHE A 1 250 ? -0.845 -66.938 -36.938 1 92.19 250 PHE A CA 1
ATOM 2067 C C . PHE A 1 250 ? -0.269 -65.5 -37.031 1 92.19 250 PHE A C 1
ATOM 2069 O O . PHE A 1 250 ? -0.542 -64.688 -36.156 1 92.19 250 PHE A O 1
ATOM 2076 N N . LYS A 1 251 ? 0.564 -65.312 -38 1 93.25 251 LYS A N 1
ATOM 2077 C CA . LYS A 1 251 ? 1.157 -64 -38.156 1 93.25 251 LYS A CA 1
ATOM 2078 C C . LYS A 1 251 ? 0.08 -62.938 -38.281 1 93.25 251 LYS A C 1
ATOM 2080 O O . LYS A 1 251 ? 0.23 -61.844 -37.719 1 93.25 251 LYS A O 1
ATOM 2085 N N . ARG A 1 252 ? -0.964 -63.25 -38.938 1 93.25 252 ARG A N 1
ATOM 2086 C CA . ARG A 1 252 ? -2.07 -62.281 -39.062 1 93.25 252 ARG A CA 1
ATOM 2087 C C . ARG A 1 252 ? -2.748 -62.062 -37.719 1 93.25 252 ARG A C 1
ATOM 2089 O O . ARG A 1 252 ? -3.068 -60.906 -37.375 1 93.25 252 ARG A O 1
ATOM 2096 N N . LEU A 1 253 ? -2.992 -63.156 -37 1 92.44 253 LEU A N 1
ATOM 2097 C CA . LEU A 1 253 ? -3.588 -63.031 -35.656 1 92.44 253 LEU A CA 1
ATOM 2098 C C . LEU A 1 253 ? -2.684 -62.219 -34.75 1 92.44 253 LEU A C 1
ATOM 2100 O O . LEU A 1 253 ? -3.162 -61.406 -33.969 1 92.44 253 LEU A O 1
ATOM 2104 N N . PHE A 1 254 ? -1.402 -62.5 -34.875 1 94.06 254 PHE A N 1
ATOM 2105 C CA . PHE A 1 254 ? -0.421 -61.781 -34.062 1 94.06 254 PHE A CA 1
ATOM 2106 C C . PHE A 1 254 ? -0.432 -60.312 -34.375 1 94.06 254 PHE A C 1
ATOM 2108 O O . PHE A 1 254 ? -0.412 -59.469 -33.438 1 94.06 254 PHE A O 1
ATOM 2115 N N . SER A 1 255 ? -0.427 -60 -35.594 1 93.75 255 SER A N 1
ATOM 2116 C CA . SER A 1 255 ? -0.497 -58.594 -36 1 93.75 255 SER A CA 1
ATOM 2117 C C . SER A 1 255 ? -1.753 -57.938 -35.469 1 93.75 255 SER A C 1
ATOM 2119 O O . SER A 1 255 ? -1.701 -56.781 -35 1 93.75 255 SER A O 1
ATOM 2121 N N . SER A 1 256 ? -2.854 -58.656 -35.5 1 92 256 SER A N 1
ATOM 2122 C CA . SER A 1 256 ? -4.105 -58.156 -34.938 1 92 256 SER A CA 1
ATOM 2123 C C . SER A 1 256 ? -4.008 -57.906 -33.438 1 92 256 SER A C 1
ATOM 2125 O O . SER A 1 256 ? -4.504 -56.906 -32.938 1 92 256 SER A O 1
ATOM 2127 N N . SER A 1 257 ? -3.391 -58.812 -32.75 1 91 257 SER A N 1
ATOM 2128 C CA . SER A 1 257 ? -3.238 -58.719 -31.312 1 91 257 SER A CA 1
ATOM 2129 C C . SER A 1 257 ? -2.316 -57.562 -30.938 1 91 257 SER A C 1
ATOM 2131 O O . SER A 1 257 ? -2.422 -57 -29.844 1 91 257 SER A O 1
ATOM 2133 N N . SER A 1 258 ? -1.394 -57.188 -31.844 1 94.44 258 SER A N 1
ATOM 2134 C CA . SER A 1 258 ? -0.399 -56.125 -31.578 1 94.44 258 SER A CA 1
ATOM 2135 C C . SER A 1 258 ? -0.839 -54.781 -32.125 1 94.44 258 SER A C 1
ATOM 2137 O O . SER A 1 258 ? -0.11 -53.812 -32.031 1 94.44 258 SER A O 1
ATOM 2139 N N . GLU A 1 259 ? -1.964 -54.75 -32.75 1 94.19 259 GLU A N 1
ATOM 2140 C CA . GLU A 1 259 ? -2.453 -53.5 -33.344 1 94.19 259 GLU A CA 1
ATOM 2141 C C . GLU A 1 259 ? -2.613 -52.406 -32.281 1 94.19 259 GLU A C 1
ATOM 2143 O O . GLU A 1 259 ? -2.35 -51.25 -32.562 1 94.19 259 GLU A O 1
ATOM 2148 N N . GLY A 1 260 ? -3.088 -52.781 -31.141 1 92.94 260 GLY A N 1
ATOM 2149 C CA . GLY A 1 260 ? -3.184 -51.844 -30.047 1 92.94 260 GLY A CA 1
ATOM 2150 C C . GLY A 1 260 ? -1.862 -51.156 -29.719 1 92.94 260 GLY A C 1
ATOM 2151 O O . GLY A 1 260 ? -1.825 -49.969 -29.406 1 92.94 260 GLY A O 1
ATOM 2152 N N . LEU A 1 261 ? -0.823 -51.938 -29.781 1 93.94 261 LEU A N 1
ATOM 2153 C CA . LEU A 1 261 ? 0.517 -51.406 -29.531 1 93.94 261 LEU A CA 1
ATOM 2154 C C . LEU A 1 261 ? 0.9 -50.375 -30.562 1 93.94 261 LEU A C 1
ATOM 2156 O O . LEU A 1 261 ? 1.494 -49.344 -30.219 1 93.94 261 LEU A O 1
ATOM 2160 N N . GLN A 1 262 ? 0.573 -50.625 -31.766 1 92.88 262 GLN A N 1
ATOM 2161 C CA . GLN A 1 262 ? 0.842 -49.656 -32.844 1 92.88 262 GLN A CA 1
ATOM 2162 C C . GLN A 1 262 ? 0.076 -48.375 -32.625 1 92.88 262 GLN A C 1
ATOM 2164 O O . GLN A 1 262 ? 0.627 -47.281 -32.781 1 92.88 262 GLN A O 1
ATOM 2169 N N . ASN A 1 263 ? -1.177 -48.469 -32.219 1 91.62 263 ASN A N 1
ATOM 2170 C CA . ASN A 1 263 ? -1.972 -47.281 -31.891 1 91.62 263 ASN A CA 1
ATOM 2171 C C . ASN A 1 263 ? -1.325 -46.469 -30.797 1 91.62 263 ASN A C 1
ATOM 2173 O O . ASN A 1 263 ? -1.256 -45.219 -30.891 1 91.62 263 ASN A O 1
ATOM 2177 N N . LEU A 1 264 ? -0.9 -47.125 -29.766 1 91.31 264 LEU A N 1
ATOM 2178 C CA . LEU A 1 264 ? -0.263 -46.438 -28.656 1 91.31 264 LEU A CA 1
ATOM 2179 C C . LEU A 1 264 ? 1.002 -45.719 -29.109 1 91.31 264 LEU A C 1
ATOM 2181 O O . LEU A 1 264 ? 1.26 -44.594 -28.703 1 91.31 264 LEU A O 1
ATOM 2185 N N . ASN A 1 265 ? 1.806 -46.375 -29.953 1 90.75 265 ASN A N 1
ATOM 2186 C CA . ASN A 1 265 ? 3.021 -45.781 -30.5 1 90.75 265 ASN A CA 1
ATOM 2187 C C . ASN A 1 265 ? 2.707 -44.562 -31.359 1 90.75 265 ASN A C 1
ATOM 2189 O O . ASN A 1 265 ? 3.523 -43.656 -31.469 1 90.75 265 ASN A O 1
ATOM 2193 N N . ASN A 1 266 ? 1.507 -44.531 -31.969 1 88.19 266 ASN A N 1
ATOM 2194 C CA . ASN A 1 266 ? 1.066 -43.406 -32.781 1 88.19 266 ASN A CA 1
ATOM 2195 C C . ASN A 1 266 ? 0.324 -42.375 -31.953 1 88.19 266 ASN A C 1
ATOM 2197 O O . ASN A 1 266 ? -0.375 -41.5 -32.5 1 88.19 266 ASN A O 1
ATOM 2201 N N . LEU A 1 267 ? 0.367 -42.531 -30.719 1 84.06 267 LEU A N 1
ATOM 2202 C CA . LEU A 1 267 ? -0.183 -41.594 -29.75 1 84.06 267 LEU A CA 1
ATOM 2203 C C . LEU A 1 267 ? -1.707 -41.594 -29.797 1 84.06 267 LEU A C 1
ATOM 2205 O O . LEU A 1 267 ? -2.34 -40.594 -29.516 1 84.06 267 LEU A O 1
ATOM 2209 N N . GLU A 1 268 ? -2.234 -42.688 -30.266 1 86 268 GLU A N 1
ATOM 2210 C CA . GLU A 1 268 ? -3.682 -42.875 -30.219 1 86 268 GLU A CA 1
ATOM 2211 C C . GLU A 1 268 ? -4.102 -43.688 -29 1 86 268 GLU A C 1
ATOM 2213 O O . GLU A 1 268 ? -4.195 -44.938 -29.078 1 86 268 GLU A O 1
ATOM 2218 N N . TYR A 1 269 ? -4.496 -43.062 -27.984 1 85.56 269 TYR A N 1
ATOM 2219 C CA . TYR A 1 269 ? -4.723 -43.719 -26.719 1 85.56 269 TYR A CA 1
ATOM 2220 C C . TYR A 1 269 ? -6.203 -44 -26.5 1 85.56 269 TYR A C 1
ATOM 2222 O O . TYR A 1 269 ? -6.586 -44.656 -25.516 1 85.56 269 TYR A O 1
ATOM 2230 N N . ASP A 1 270 ? -7.066 -43.656 -27.391 1 85.94 270 ASP A N 1
ATOM 2231 C CA . ASP A 1 270 ? -8.508 -43.812 -27.188 1 85.94 270 ASP A CA 1
ATOM 2232 C C . ASP A 1 270 ? -9.086 -44.812 -28.172 1 85.94 270 ASP A C 1
ATOM 2234 O O . ASP A 1 270 ? -10.25 -44.719 -28.562 1 85.94 270 ASP A O 1
ATOM 2238 N N . LYS A 1 271 ? -8.242 -45.75 -28.594 1 87.75 271 LYS A N 1
ATOM 2239 C CA . LYS A 1 271 ? -8.672 -46.781 -29.547 1 87.75 271 LYS A CA 1
ATOM 2240 C C . LYS A 1 271 ? -8.281 -48.188 -29.062 1 87.75 271 LYS A C 1
ATOM 2242 O O . LYS A 1 271 ? -7.309 -48.75 -29.547 1 87.75 271 LYS A O 1
ATOM 2247 N N . PRO A 1 272 ? -9.141 -48.688 -28.125 1 91.56 272 PRO A N 1
ATOM 2248 C CA . PRO A 1 272 ? -8.812 -50.062 -27.688 1 91.56 272 PRO A CA 1
ATOM 2249 C C . PRO A 1 272 ? -9.008 -51.094 -28.781 1 91.56 272 PRO A C 1
ATOM 2251 O O . PRO A 1 272 ? -9.945 -51 -29.578 1 91.56 272 PRO A O 1
ATOM 2254 N N . VAL A 1 273 ? -8.07 -51.969 -28.922 1 94 273 VAL A N 1
ATOM 2255 C CA . VAL A 1 273 ? -8.133 -53.094 -29.859 1 94 273 VAL A CA 1
ATOM 2256 C C . VAL A 1 273 ? -7.977 -54.406 -29.109 1 94 273 VAL A C 1
ATOM 2258 O O . VAL A 1 273 ? -6.977 -54.594 -28.406 1 94 273 VAL A O 1
ATOM 2261 N N . LEU A 1 274 ? -8.992 -55.25 -29.234 1 94 274 LEU A N 1
ATOM 2262 C CA . LEU A 1 274 ? -8.969 -56.531 -28.531 1 94 274 LEU A CA 1
ATOM 2263 C C . LEU A 1 274 ? -9.109 -57.688 -29.516 1 94 274 LEU A C 1
ATOM 2265 O O . LEU A 1 274 ? -9.789 -57.562 -30.531 1 94 274 LEU A O 1
ATOM 2269 N N . LEU A 1 275 ? -8.375 -58.688 -29.266 1 93.94 275 LEU A N 1
ATOM 2270 C CA . LEU A 1 275 ? -8.484 -59.938 -30.016 1 93.94 275 LEU A CA 1
ATOM 2271 C C . LEU A 1 275 ? -9.086 -61.031 -29.172 1 93.94 275 LEU A C 1
ATOM 2273 O O . LEU A 1 275 ? -8.688 -61.25 -28.016 1 93.94 275 LEU A O 1
ATOM 2277 N N . LYS A 1 276 ? -10.133 -61.75 -29.703 1 89.75 276 LYS A N 1
ATOM 2278 C CA . LYS A 1 276 ? -10.766 -62.844 -29 1 89.75 276 LYS A CA 1
ATOM 2279 C C . LYS A 1 276 ? -10.617 -64.125 -29.766 1 89.75 276 LYS A C 1
ATOM 2281 O O . LYS A 1 276 ? -10.547 -64.125 -31 1 89.75 276 LYS A O 1
ATOM 2286 N N . GLY A 1 277 ? -10.516 -65.25 -29.031 1 87.62 277 GLY A N 1
ATOM 2287 C CA . GLY A 1 277 ? -10.531 -66.5 -29.688 1 87.62 277 GLY A CA 1
ATOM 2288 C C . GLY A 1 277 ? -9.289 -67.375 -29.406 1 87.62 277 GLY A C 1
ATOM 2289 O O . GLY A 1 277 ? -9.375 -68.562 -29.188 1 87.62 277 GLY A O 1
ATOM 2290 N N . GLU A 1 278 ? -8.109 -66.75 -29.547 1 89.25 278 GLU A N 1
ATOM 2291 C CA . GLU A 1 278 ? -6.848 -67.438 -29.25 1 89.25 278 GLU A CA 1
ATOM 2292 C C . GLU A 1 278 ? -6.285 -67 -27.906 1 89.25 278 GLU A C 1
ATOM 2294 O O . GLU A 1 278 ? -5.969 -65.812 -27.719 1 89.25 278 GLU A O 1
ATOM 2299 N N . LYS A 1 279 ? -6.102 -67.875 -27.016 1 89.5 279 LYS A N 1
ATOM 2300 C CA . LYS A 1 279 ? -5.848 -67.625 -25.594 1 89.5 279 LYS A CA 1
ATOM 2301 C C . LYS A 1 279 ? -4.605 -66.75 -25.422 1 89.5 279 LYS A C 1
ATOM 2303 O O . LYS A 1 279 ? -4.645 -65.688 -24.75 1 89.5 279 LYS A O 1
ATOM 2308 N N . MET A 1 280 ? -3.463 -67.125 -25.984 1 91.19 280 MET A N 1
ATOM 2309 C CA . MET A 1 280 ? -2.207 -66.375 -25.812 1 91.19 280 MET A CA 1
ATOM 2310 C C . MET A 1 280 ? -2.307 -65 -26.406 1 91.19 280 MET A C 1
ATOM 2312 O O . MET A 1 280 ? -1.914 -64 -25.75 1 91.19 280 MET A O 1
ATOM 2316 N N . LEU A 1 281 ? -2.867 -64.938 -27.562 1 93.69 281 LEU A N 1
ATOM 2317 C CA . LEU A 1 281 ? -2.953 -63.656 -28.25 1 93.69 281 LEU A CA 1
ATOM 2318 C C . LEU A 1 281 ? -4.055 -62.781 -27.641 1 93.69 281 LEU A C 1
ATOM 2320 O O . LEU A 1 281 ? -3.963 -61.562 -27.656 1 93.69 281 LEU A O 1
ATOM 2324 N N . GLU A 1 282 ? -5.109 -63.406 -27.156 1 93.5 282 GLU A N 1
ATOM 2325 C CA . GLU A 1 282 ? -6.137 -62.688 -26.422 1 93.5 282 GLU A CA 1
ATOM 2326 C C . GLU A 1 282 ? -5.562 -62.031 -25.156 1 93.5 282 GLU A C 1
ATOM 2328 O O . GLU A 1 282 ? -5.828 -60.844 -24.891 1 93.5 282 GLU A O 1
ATOM 2333 N N . LYS A 1 283 ? -4.805 -62.781 -24.438 1 93.75 283 LYS A N 1
ATOM 2334 C CA . LYS A 1 283 ? -4.148 -62.25 -23.25 1 93.75 283 LYS A CA 1
ATOM 2335 C C . LYS A 1 283 ? -3.201 -61.125 -23.609 1 93.75 283 LYS A C 1
ATOM 2337 O O . LYS A 1 283 ? -3.129 -60.094 -22.906 1 93.75 283 LYS A O 1
ATOM 2342 N N . HIS A 1 284 ? -2.512 -61.312 -24.703 1 94.81 284 HIS A N 1
ATOM 2343 C CA . HIS A 1 284 ? -1.594 -60.281 -25.188 1 94.81 284 HIS A CA 1
ATOM 2344 C C . HIS A 1 284 ? -2.33 -59 -25.5 1 94.81 284 HIS A C 1
ATOM 2346 O O . HIS A 1 284 ? -1.913 -57.906 -25.062 1 94.81 284 HIS A O 1
ATOM 2352 N N . SER A 1 285 ? -3.398 -59.031 -26.203 1 94.81 285 SER A N 1
ATOM 2353 C CA . SER A 1 285 ? -4.184 -57.844 -26.531 1 94.81 285 SER A CA 1
ATOM 2354 C C . SER A 1 285 ? -4.758 -57.188 -25.281 1 94.81 285 SER A C 1
ATOM 2356 O O . SER A 1 285 ? -4.836 -55.969 -25.203 1 94.81 285 SER A O 1
ATOM 2358 N N . LEU A 1 286 ? -5.109 -58.031 -24.328 1 93.06 286 LEU A N 1
ATOM 2359 C CA . LEU A 1 286 ? -5.633 -57.5 -23.062 1 93.06 286 LEU A CA 1
ATOM 2360 C C . LEU A 1 286 ? -4.547 -56.75 -22.297 1 93.06 286 LEU A C 1
ATOM 2362 O O . LEU A 1 286 ? -4.809 -55.719 -21.688 1 93.06 286 LEU A O 1
ATOM 2366 N N . GLU A 1 287 ? -3.412 -57.25 -22.312 1 94.31 287 GLU A N 1
ATOM 2367 C CA . GLU A 1 287 ? -2.295 -56.625 -21.641 1 94.31 287 GLU A CA 1
ATOM 2368 C C . GLU A 1 287 ? -1.998 -55.25 -22.25 1 94.31 287 GLU A C 1
ATOM 2370 O O . GLU A 1 287 ? -1.7 -54.281 -21.547 1 94.31 287 GLU A O 1
ATOM 2375 N N . ILE A 1 288 ? -2.062 -55.188 -23.516 1 94.94 288 ILE A N 1
ATOM 2376 C CA . ILE A 1 288 ? -1.848 -53.906 -24.203 1 94.94 288 ILE A CA 1
ATOM 2377 C C . ILE A 1 288 ? -2.953 -52.938 -23.844 1 94.94 288 ILE A C 1
ATOM 2379 O O . ILE A 1 288 ? -2.686 -51.75 -23.578 1 94.94 288 ILE A O 1
ATOM 2383 N N . ASP A 1 289 ? -4.152 -53.406 -23.797 1 93.19 289 ASP A N 1
ATOM 2384 C CA . ASP A 1 289 ? -5.277 -52.562 -23.453 1 93.19 289 ASP A CA 1
ATOM 2385 C C . ASP A 1 289 ? -5.176 -52.062 -22 1 93.19 289 ASP A C 1
ATOM 2387 O O . ASP A 1 289 ? -5.539 -50.938 -21.703 1 93.19 289 ASP A O 1
ATOM 2391 N N . ASN A 1 290 ? -4.762 -52.938 -21.172 1 91.81 290 ASN A N 1
ATOM 2392 C CA . ASN A 1 290 ? -4.531 -52.531 -19.781 1 91.81 290 ASN A CA 1
ATOM 2393 C C . ASN A 1 290 ? -3.506 -51.406 -19.703 1 91.81 290 ASN A C 1
ATOM 2395 O O . ASN A 1 290 ? -3.682 -50.469 -18.938 1 91.81 290 ASN A O 1
ATOM 2399 N N . LEU A 1 291 ? -2.475 -51.531 -20.438 1 92.38 291 LEU A N 1
ATOM 2400 C CA . LEU A 1 291 ? -1.471 -50.469 -20.516 1 92.38 291 LEU A CA 1
ATOM 2401 C C . LEU A 1 291 ? -2.09 -49.156 -20.984 1 92.38 291 LEU A C 1
ATOM 2403 O O . LEU A 1 291 ? -1.852 -48.094 -20.406 1 92.38 291 LEU A O 1
ATOM 2407 N N . ARG A 1 292 ? -2.818 -49.281 -22.062 1 91.25 292 ARG A N 1
ATOM 2408 C CA . ARG A 1 292 ? -3.521 -48.094 -22.578 1 91.25 292 ARG A CA 1
ATOM 2409 C C . ARG A 1 292 ? -4.371 -47.438 -21.5 1 91.25 292 ARG A C 1
ATOM 2411 O O . ARG A 1 292 ? -4.32 -46.219 -21.328 1 91.25 292 ARG A O 1
ATOM 2418 N N . SER A 1 293 ? -5.16 -48.25 -20.844 1 88.31 293 SER A N 1
ATOM 2419 C CA . SER A 1 293 ? -6.055 -47.75 -19.797 1 88.31 293 SER A CA 1
ATOM 2420 C C . SER A 1 293 ? -5.273 -47.094 -18.672 1 88.31 293 SER A C 1
ATOM 2422 O O . SER A 1 293 ? -5.66 -46.031 -18.172 1 88.31 293 SER A O 1
ATOM 2424 N N . ASN A 1 294 ? -4.219 -47.656 -18.266 1 86.94 294 ASN A N 1
ATOM 2425 C CA . ASN A 1 294 ? -3.373 -47.125 -17.219 1 86.94 294 ASN A CA 1
ATOM 2426 C C . ASN A 1 294 ? -2.781 -45.75 -17.625 1 86.94 294 ASN A C 1
ATOM 2428 O O . ASN A 1 294 ? -2.773 -44.812 -16.828 1 86.94 294 ASN A O 1
ATOM 2432 N N . PHE A 1 295 ? -2.357 -45.688 -18.812 1 87.25 295 PHE A N 1
ATOM 2433 C CA . PHE A 1 295 ? -1.775 -44.438 -19.297 1 87.25 295 PHE A CA 1
ATOM 2434 C C . PHE A 1 295 ? -2.83 -43.344 -19.391 1 87.25 295 PHE A C 1
ATOM 2436 O O . PHE A 1 295 ? -2.576 -42.188 -19 1 87.25 295 PHE A O 1
ATOM 2443 N N . ASN A 1 296 ? -3.938 -43.75 -19.906 1 86.38 296 ASN A N 1
ATOM 2444 C CA . ASN A 1 296 ? -5.039 -42.781 -19.938 1 86.38 296 ASN A CA 1
ATOM 2445 C C . ASN A 1 296 ? -5.367 -42.281 -18.547 1 86.38 296 ASN A C 1
ATOM 2447 O O . ASN A 1 296 ? -5.629 -41.094 -18.375 1 86.38 296 ASN A O 1
ATOM 2451 N N . GLY A 1 297 ? -5.391 -43.219 -17.609 1 84.25 297 GLY A N 1
ATOM 2452 C CA . GLY A 1 297 ? -5.633 -42.812 -16.234 1 84.25 297 GLY A CA 1
ATOM 2453 C C . GLY A 1 297 ? -4.617 -41.812 -15.727 1 84.25 297 GLY A C 1
ATOM 2454 O O . GLY A 1 297 ? -4.98 -40.812 -15.062 1 84.25 297 GLY A O 1
ATOM 2455 N N . ILE A 1 298 ? -3.404 -41.938 -16.031 1 84.31 298 ILE A N 1
ATOM 2456 C CA . ILE A 1 298 ? -2.338 -41.062 -15.609 1 84.31 298 ILE A CA 1
ATOM 2457 C C . ILE A 1 298 ? -2.535 -39.688 -16.25 1 84.31 298 ILE A C 1
ATOM 2459 O O . ILE A 1 298 ? -2.426 -38.656 -15.578 1 84.31 298 ILE A O 1
ATOM 2463 N N . PHE A 1 299 ? -2.832 -39.688 -17.516 1 85.5 299 PHE A N 1
ATOM 2464 C CA . PHE A 1 299 ? -3 -38.438 -18.25 1 85.5 299 PHE A CA 1
ATOM 2465 C C . PHE A 1 299 ? -4.191 -37.656 -17.703 1 85.5 299 PHE A C 1
ATOM 2467 O O . PHE A 1 299 ? -4.141 -36.406 -17.609 1 85.5 299 PHE A O 1
ATOM 2474 N N . ILE A 1 300 ? -5.211 -38.344 -17.375 1 84.12 300 ILE A N 1
ATOM 2475 C CA . ILE A 1 300 ? -6.391 -37.719 -16.812 1 84.12 300 ILE A CA 1
ATOM 2476 C C . ILE A 1 300 ? -6.043 -37.094 -15.469 1 84.12 300 ILE A C 1
ATOM 2478 O O . ILE A 1 300 ? -6.422 -35.938 -15.188 1 84.12 300 ILE A O 1
ATOM 2482 N N . GLN A 1 301 ? -5.352 -37.844 -14.688 1 83.06 301 GLN A N 1
ATOM 2483 C CA . GLN A 1 301 ? -4.934 -37.312 -13.391 1 83.06 301 GLN A CA 1
ATOM 2484 C C . GLN A 1 301 ? -4.062 -36.094 -13.539 1 83.06 301 GLN A C 1
ATOM 2486 O O . GLN A 1 301 ? -4.254 -35.094 -12.828 1 83.06 301 GLN A O 1
ATOM 2491 N N . LEU A 1 302 ? -3.154 -36.125 -14.422 1 85.69 302 LEU A N 1
ATOM 2492 C CA . LEU A 1 302 ? -2.271 -35 -14.672 1 85.69 302 LEU A CA 1
ATOM 2493 C C . LEU A 1 302 ? -3.062 -33.781 -15.156 1 85.69 302 LEU A C 1
ATOM 2495 O O . LEU A 1 302 ? -2.836 -32.656 -14.695 1 85.69 302 LEU A O 1
ATOM 2499 N N . THR A 1 303 ? -3.955 -34.062 -16.062 1 84.69 303 THR A N 1
ATOM 2500 C CA . THR A 1 303 ? -4.785 -32.969 -16.594 1 84.69 303 THR A CA 1
ATOM 2501 C C . THR A 1 303 ? -5.59 -32.312 -15.469 1 84.69 303 THR A C 1
ATOM 2503 O O . THR A 1 303 ? -5.703 -31.094 -15.422 1 84.69 303 THR A O 1
ATOM 2506 N N . GLY A 1 304 ? -6.164 -33.156 -14.625 1 81.75 304 GLY A N 1
ATOM 2507 C CA . GLY A 1 304 ? -6.902 -32.625 -13.492 1 81.75 304 GLY A CA 1
ATOM 2508 C C . GLY A 1 304 ? -6.066 -31.734 -12.602 1 81.75 304 GLY A C 1
ATOM 2509 O O . GLY A 1 304 ? -6.5 -30.641 -12.227 1 81.75 304 GLY A O 1
ATOM 2510 N N . ASP A 1 305 ? -4.895 -32.125 -12.234 1 84.62 305 ASP A N 1
ATOM 2511 C CA . ASP A 1 305 ? -4.004 -31.344 -11.391 1 84.62 305 ASP A CA 1
ATOM 2512 C C . ASP A 1 305 ? -3.602 -30.031 -12.078 1 84.62 305 ASP A C 1
ATOM 2514 O O . ASP A 1 305 ? -3.547 -28.984 -11.438 1 84.62 305 ASP A O 1
ATOM 2518 N N . ILE A 1 306 ? -3.361 -30.094 -13.352 1 86.38 306 ILE A N 1
ATOM 2519 C CA . ILE A 1 306 ? -2.941 -28.922 -14.117 1 86.38 306 ILE A CA 1
ATOM 2520 C C . ILE A 1 306 ? -4.078 -27.906 -14.164 1 86.38 306 ILE A C 1
ATOM 2522 O O . ILE A 1 306 ? -3.84 -26.703 -14.047 1 86.38 306 ILE A O 1
ATOM 2526 N N . GLU A 1 307 ? -5.258 -28.422 -14.344 1 83.5 307 GLU A N 1
ATOM 2527 C CA . GLU A 1 307 ? -6.406 -27.531 -14.359 1 83.5 307 GLU A CA 1
ATOM 2528 C C . GLU A 1 307 ? -6.574 -26.812 -13.016 1 83.5 307 GLU A C 1
ATOM 2530 O O . GLU A 1 307 ? -6.918 -25.625 -12.977 1 83.5 307 GLU A O 1
ATOM 2535 N N . GLU A 1 308 ? -6.332 -27.547 -12 1 83.5 308 GLU A N 1
ATOM 2536 C CA . GLU A 1 308 ? -6.406 -26.922 -10.68 1 83.5 308 GLU A CA 1
ATOM 2537 C C . GLU A 1 308 ? -5.32 -25.859 -10.508 1 83.5 308 GLU A C 1
ATOM 2539 O O . GLU A 1 308 ? -5.586 -24.781 -9.992 1 83.5 308 GLU A O 1
ATOM 2544 N N . ILE A 1 309 ? -4.148 -26.172 -10.93 1 88.62 309 ILE A N 1
ATOM 2545 C CA . ILE A 1 309 ? -3.061 -25.203 -10.883 1 88.62 309 ILE A CA 1
ATOM 2546 C C . ILE A 1 309 ? -3.445 -23.953 -11.672 1 88.62 309 ILE A C 1
ATOM 2548 O O . ILE A 1 309 ? -3.236 -22.828 -11.203 1 88.62 309 ILE A O 1
ATOM 2552 N N . GLU A 1 310 ? -4.016 -24.203 -1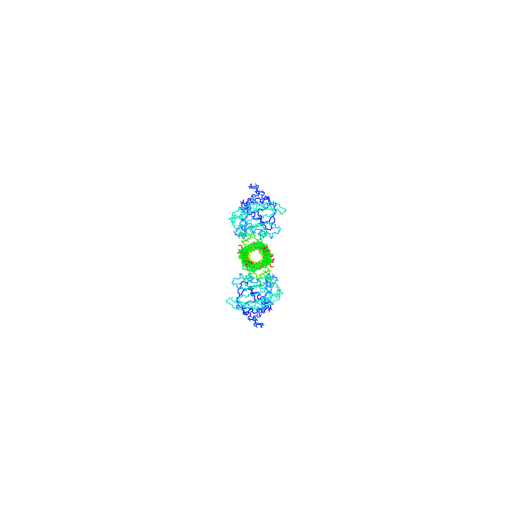2.828 1 88.56 310 GLU A N 1
ATOM 2553 C CA . GLU A 1 310 ? -4.457 -23.094 -13.656 1 88.56 310 GLU A CA 1
ATOM 2554 C C . GLU A 1 310 ? -5.465 -22.219 -12.922 1 88.56 310 GLU A C 1
ATOM 2556 O O . GLU A 1 310 ? -5.348 -20.984 -12.922 1 88.56 310 GLU A O 1
ATOM 2561 N N . THR A 1 311 ? -6.379 -22.828 -12.289 1 85.25 311 THR A N 1
ATOM 2562 C CA . THR A 1 311 ? -7.426 -22.125 -11.562 1 85.25 311 THR A CA 1
ATOM 2563 C C . THR A 1 311 ? -6.828 -21.266 -10.453 1 85.25 311 THR A C 1
ATOM 2565 O O . THR A 1 311 ? -7.145 -20.078 -10.336 1 85.25 311 THR A O 1
ATOM 2568 N N . PHE A 1 312 ? -5.977 -21.844 -9.641 1 87.94 312 PHE A N 1
ATOM 2569 C CA . PHE A 1 312 ? -5.398 -21.125 -8.516 1 87.94 312 PHE A CA 1
ATOM 2570 C C . PHE A 1 312 ? -4.457 -20.031 -9.008 1 87.94 312 PHE A C 1
ATOM 2572 O O . PHE A 1 312 ? -4.367 -18.953 -8.391 1 87.94 312 PHE A O 1
ATOM 2579 N N . THR A 1 313 ? -3.773 -20.281 -10.078 1 92.31 313 THR A N 1
ATOM 2580 C CA . THR A 1 313 ? -2.895 -19.281 -10.656 1 92.31 313 THR A CA 1
ATOM 2581 C C . THR A 1 313 ? -3.703 -18.094 -11.172 1 92.31 313 THR A C 1
ATOM 2583 O O . THR A 1 313 ? -3.289 -16.938 -11.016 1 92.31 313 THR A O 1
ATOM 2586 N N . GLU A 1 314 ? -4.82 -18.391 -11.766 1 90.75 314 GLU A N 1
ATOM 2587 C CA . GLU A 1 314 ? -5.707 -17.328 -12.227 1 90.75 314 GLU A CA 1
ATOM 2588 C C . GLU A 1 314 ? -6.188 -16.469 -11.07 1 90.75 314 GLU A C 1
ATOM 2590 O O . GLU A 1 314 ? -6.246 -15.234 -11.18 1 90.75 314 GLU A O 1
ATOM 2595 N N . LYS A 1 315 ? -6.488 -17.109 -10.039 1 90.44 315 LYS A N 1
ATOM 2596 C CA . LYS A 1 315 ? -6.918 -16.375 -8.852 1 90.44 315 LYS A CA 1
ATOM 2597 C C . LYS A 1 315 ? -5.809 -15.461 -8.344 1 90.44 315 LYS A C 1
ATOM 2599 O O . LYS A 1 315 ? -6.07 -14.328 -7.938 1 90.44 315 LYS A O 1
ATOM 2604 N N . VAL A 1 316 ? -4.609 -15.93 -8.328 1 93.06 316 VAL A N 1
ATOM 2605 C CA . VAL A 1 316 ? -3.467 -15.109 -7.922 1 93.06 316 VAL A CA 1
ATOM 2606 C C . VAL A 1 316 ? -3.359 -13.891 -8.828 1 93.06 316 VAL A C 1
ATOM 2608 O O . VAL A 1 316 ? -3.154 -12.773 -8.359 1 93.06 316 VAL A O 1
ATOM 2611 N N . GLY A 1 317 ? -3.494 -14.188 -10.133 1 93.88 317 GLY A N 1
ATOM 2612 C CA . GLY A 1 317 ? -3.443 -13.086 -11.086 1 93.88 317 GLY A CA 1
ATOM 2613 C C . GLY A 1 317 ? -4.504 -12.031 -10.828 1 93.88 317 GLY A C 1
ATOM 2614 O O . GLY A 1 317 ? -4.227 -10.836 -10.891 1 93.88 317 GLY A O 1
ATOM 2615 N N . GLU A 1 318 ? -5.699 -12.445 -10.523 1 93.06 318 GLU A N 1
ATOM 2616 C CA . GLU A 1 318 ? -6.805 -11.539 -10.227 1 93.06 318 GLU A CA 1
ATOM 2617 C C . GLU A 1 318 ? -6.512 -10.695 -8.992 1 93.06 318 GLU A C 1
ATOM 2619 O O . GLU A 1 318 ? -6.754 -9.492 -8.984 1 93.06 318 GLU A O 1
ATOM 2624 N N . ARG A 1 319 ? -6.047 -11.328 -8.016 1 92.75 319 ARG A N 1
ATOM 2625 C CA . ARG A 1 319 ? -5.711 -10.609 -6.785 1 92.75 319 ARG A CA 1
ATOM 2626 C C . ARG A 1 319 ? -4.594 -9.602 -7.027 1 92.75 319 ARG A C 1
ATOM 2628 O O . ARG A 1 319 ? -4.625 -8.492 -6.492 1 92.75 319 ARG A O 1
ATOM 2635 N N . ALA A 1 320 ? -3.602 -9.977 -7.758 1 93.69 320 ALA A N 1
ATOM 2636 C CA . ALA A 1 320 ? -2.488 -9.086 -8.07 1 93.69 320 ALA A CA 1
ATOM 2637 C C . ALA A 1 320 ? -2.973 -7.848 -8.828 1 93.69 320 ALA A C 1
ATOM 2639 O O . ALA A 1 320 ? -2.533 -6.73 -8.547 1 93.69 320 ALA A O 1
ATOM 2640 N N . GLU A 1 321 ? -3.896 -8.047 -9.75 1 93.31 321 GLU A N 1
ATOM 2641 C CA . GLU A 1 321 ? -4.453 -6.926 -10.5 1 93.31 321 GLU A CA 1
ATOM 2642 C C . GLU A 1 321 ? -5.219 -5.98 -9.578 1 93.31 321 GLU A C 1
ATOM 2644 O O . GLU A 1 321 ? -5.121 -4.758 -9.711 1 93.31 321 GLU A O 1
ATOM 2649 N N . GLU A 1 322 ? -5.98 -6.559 -8.711 1 92.88 322 GLU A N 1
ATOM 2650 C CA . GLU A 1 322 ? -6.691 -5.75 -7.723 1 92.88 322 GLU A CA 1
ATOM 2651 C C . GLU A 1 322 ? -5.719 -4.938 -6.871 1 92.88 322 GLU A C 1
ATOM 2653 O O . GLU A 1 322 ? -5.965 -3.766 -6.582 1 92.88 322 GLU A O 1
ATOM 2658 N N . MET A 1 323 ? -4.684 -5.539 -6.527 1 92.19 323 MET A N 1
ATOM 2659 C CA . MET A 1 323 ? -3.674 -4.879 -5.703 1 92.19 323 MET A CA 1
ATOM 2660 C C . MET A 1 323 ? -3.025 -3.725 -6.461 1 92.19 323 MET A C 1
ATOM 2662 O O . MET A 1 323 ? -2.656 -2.713 -5.863 1 92.19 323 MET A O 1
ATOM 2666 N N . LYS A 1 324 ? -2.838 -3.951 -7.723 1 92.88 324 LYS A N 1
ATOM 2667 C CA . LYS A 1 324 ? -2.287 -2.877 -8.539 1 92.88 324 LYS A CA 1
ATOM 2668 C C . LYS A 1 324 ? -3.172 -1.634 -8.484 1 92.88 324 LYS A C 1
ATOM 2670 O O . LYS A 1 324 ? -2.676 -0.519 -8.32 1 92.88 324 LYS A O 1
ATOM 2675 N N . GLU A 1 325 ? -4.488 -1.809 -8.555 1 92.25 325 GLU A N 1
ATOM 2676 C CA . GLU A 1 325 ? -5.441 -0.706 -8.477 1 92.25 325 GLU A CA 1
ATOM 2677 C C . GLU A 1 325 ? -5.383 -0.022 -7.117 1 92.25 325 GLU A C 1
ATOM 2679 O O . GLU A 1 325 ? -5.41 1.208 -7.031 1 92.25 325 GLU A O 1
ATOM 2684 N N . ILE A 1 326 ? -5.332 -0.769 -6.117 1 91.44 326 ILE A N 1
ATOM 2685 C CA . ILE A 1 326 ? -5.266 -0.24 -4.758 1 91.44 326 ILE A CA 1
ATOM 2686 C C . ILE A 1 326 ? -3.975 0.559 -4.578 1 91.44 326 ILE A C 1
ATOM 2688 O O . ILE A 1 326 ? -3.971 1.605 -3.928 1 91.44 326 ILE A O 1
ATOM 2692 N N . SER A 1 327 ? -2.855 0.1 -5.145 1 92.25 327 SER A N 1
ATOM 2693 C CA . SER A 1 327 ? -1.575 0.796 -5.062 1 92.25 327 SER A CA 1
ATOM 2694 C C . SER A 1 327 ? -1.66 2.184 -5.688 1 92.25 327 SER A C 1
ATOM 2696 O O . SER A 1 327 ? -1.117 3.15 -5.145 1 92.25 327 SER A O 1
ATOM 2698 N N . ASP A 1 328 ? -2.344 2.273 -6.793 1 91.06 328 ASP A N 1
ATOM 2699 C CA . ASP A 1 328 ? -2.535 3.562 -7.449 1 91.06 328 ASP A CA 1
ATOM 2700 C C . ASP A 1 328 ? -3.318 4.523 -6.555 1 91.06 328 ASP A C 1
ATOM 2702 O O . ASP A 1 328 ? -2.979 5.703 -6.457 1 91.06 328 ASP A O 1
ATOM 2706 N N . SER A 1 329 ? -4.312 3.986 -5.934 1 91.44 329 SER A N 1
ATOM 2707 C CA . SER A 1 329 ? -5.133 4.789 -5.035 1 91.44 329 SER A CA 1
ATOM 2708 C C . SER A 1 329 ? -4.324 5.289 -3.844 1 91.44 329 SER A C 1
ATOM 2710 O O . SER A 1 329 ? -4.438 6.457 -3.455 1 91.44 329 SER A O 1
ATOM 2712 N N . ILE A 1 330 ? -3.504 4.449 -3.273 1 90.75 330 ILE A N 1
ATOM 2713 C CA . ILE A 1 330 ? -2.66 4.859 -2.156 1 90.75 330 ILE A CA 1
ATOM 2714 C C . ILE A 1 330 ? -1.677 5.934 -2.617 1 90.75 330 ILE A C 1
ATOM 2716 O O . ILE A 1 330 ? -1.411 6.891 -1.892 1 90.75 330 ILE A O 1
ATOM 2720 N N . GLY A 1 331 ? -1.177 5.684 -3.865 1 92.44 331 GLY A N 1
ATOM 2721 C CA . GLY A 1 331 ? -0.282 6.688 -4.414 1 92.44 331 GLY A CA 1
ATOM 2722 C C . GLY A 1 331 ? -0.894 8.078 -4.449 1 92.44 331 GLY A C 1
ATOM 2723 O O . GLY A 1 331 ? -0.24 9.055 -4.094 1 92.44 331 GLY A O 1
ATOM 2724 N N . GLU A 1 332 ? -2.129 8.234 -4.793 1 92.56 332 GLU A N 1
ATOM 2725 C CA . GLU A 1 332 ? -2.844 9.5 -4.836 1 92.56 332 GLU A CA 1
ATOM 2726 C C . GLU A 1 332 ? -3.035 10.078 -3.432 1 92.56 332 GLU A C 1
ATOM 2728 O O . GLU A 1 332 ? -2.879 11.281 -3.221 1 92.56 332 GLU A O 1
ATOM 2733 N N . LEU A 1 333 ? -3.393 9.219 -2.537 1 91.44 333 LEU A N 1
ATOM 2734 C CA . LEU A 1 333 ? -3.619 9.633 -1.159 1 91.44 333 LEU A CA 1
ATOM 2735 C C . LEU A 1 333 ? -2.326 10.133 -0.521 1 91.44 333 LEU A C 1
ATOM 2737 O O . LEU A 1 333 ? -2.338 11.094 0.253 1 91.44 333 LEU A O 1
ATOM 2741 N N . VAL A 1 334 ? -1.235 9.508 -0.866 1 93.25 334 VAL A N 1
ATOM 2742 C CA . VAL A 1 334 ? 0.063 9.906 -0.328 1 93.25 334 VAL A CA 1
ATOM 2743 C C . VAL A 1 334 ? 0.454 11.273 -0.874 1 93.25 334 VAL A C 1
ATOM 2745 O O . VAL A 1 334 ? 1.064 12.078 -0.167 1 93.25 334 VAL A O 1
ATOM 2748 N N . GLU A 1 335 ? 0.124 11.5 -2.113 1 92.81 335 GLU A N 1
ATOM 2749 C CA . GLU A 1 335 ? 0.349 12.828 -2.686 1 92.81 335 GLU A CA 1
ATOM 2750 C C . GLU A 1 335 ? -0.421 13.898 -1.918 1 92.81 335 GLU A C 1
ATOM 2752 O O . GLU A 1 335 ? 0.083 15.008 -1.712 1 92.81 335 GLU A O 1
ATOM 2757 N N . GLN A 1 336 ? -1.602 13.578 -1.497 1 92.25 336 GLN A N 1
ATOM 2758 C CA . GLN A 1 336 ? -2.402 14.5 -0.697 1 92.25 336 GLN A CA 1
ATOM 2759 C C . GLN A 1 336 ? -1.737 14.781 0.646 1 92.25 336 GLN A C 1
ATOM 2761 O O . GLN A 1 336 ? -1.783 15.914 1.143 1 92.25 336 GLN A O 1
ATOM 2766 N N . VAL A 1 337 ? -1.155 13.773 1.245 1 92.56 337 VAL A N 1
ATOM 2767 C CA . VAL A 1 337 ? -0.437 13.953 2.504 1 92.56 337 VAL A CA 1
ATOM 2768 C C . VAL A 1 337 ? 0.732 14.914 2.301 1 92.56 337 VAL A C 1
ATOM 2770 O O . VAL A 1 337 ? 0.974 15.789 3.135 1 92.56 337 VAL A O 1
ATOM 2773 N N . ALA A 1 338 ? 1.467 14.75 1.206 1 94.19 338 ALA A N 1
ATOM 2774 C CA . ALA A 1 338 ? 2.588 15.633 0.896 1 94.19 338 ALA A CA 1
ATOM 2775 C C . ALA A 1 338 ? 2.119 17.078 0.72 1 94.19 338 ALA A C 1
ATOM 2777 O O . ALA A 1 338 ? 2.729 18 1.259 1 94.19 338 ALA A O 1
ATOM 2778 N N . ILE A 1 339 ? 1.009 17.281 0.029 1 95 339 ILE A N 1
ATOM 2779 C CA . ILE A 1 339 ? 0.441 18.609 -0.214 1 95 339 ILE A CA 1
ATOM 2780 C C . ILE A 1 339 ? -0.007 19.234 1.107 1 95 339 ILE A C 1
ATOM 2782 O O . ILE A 1 339 ? 0.271 20.406 1.378 1 95 339 ILE A O 1
ATOM 2786 N N . SER A 1 340 ? -0.691 18.406 1.907 1 94.88 340 SER A N 1
ATOM 2787 C CA . SER A 1 340 ? -1.141 18.859 3.217 1 94.88 340 SER A CA 1
ATOM 2788 C C . SER A 1 340 ? 0.037 19.281 4.09 1 94.88 340 SER A C 1
ATOM 2790 O O . SER A 1 340 ? -0.049 20.281 4.82 1 94.88 340 SER A O 1
ATOM 2792 N N . SER A 1 341 ? 1.13 18.547 4.035 1 95.62 341 SER A N 1
ATOM 2793 C CA . SER A 1 341 ? 2.32 18.875 4.812 1 95.62 341 SER A CA 1
ATOM 2794 C C . SER A 1 341 ? 2.898 20.234 4.398 1 95.62 341 SER A C 1
ATOM 2796 O O . SER A 1 341 ? 3.32 21.016 5.246 1 95.62 341 SER A O 1
ATOM 2798 N N . GLU A 1 342 ? 2.889 20.516 3.102 1 95.19 342 GLU A N 1
ATOM 2799 C CA . GLU A 1 342 ? 3.354 21.797 2.592 1 95.19 342 GLU A CA 1
ATOM 2800 C C . GLU A 1 342 ? 2.447 22.938 3.061 1 95.19 342 GLU A C 1
ATOM 2802 O O . GLU A 1 342 ? 2.93 24.016 3.43 1 95.19 342 GLU A O 1
ATOM 2807 N N . GLN A 1 343 ? 1.152 22.719 3.047 1 95.12 343 GLN A N 1
ATOM 2808 C CA . GLN A 1 343 ? 0.182 23.703 3.492 1 95.12 343 GLN A CA 1
ATOM 2809 C C . GLN A 1 343 ? 0.337 24 4.98 1 95.12 343 GLN A C 1
ATOM 2811 O O . GLN A 1 343 ? 0.223 25.156 5.406 1 95.12 343 GLN A O 1
ATOM 2816 N N . ILE A 1 344 ? 0.628 22.938 5.723 1 95.69 344 ILE A N 1
ATOM 2817 C CA . ILE A 1 344 ? 0.86 23.094 7.156 1 95.69 344 ILE A CA 1
ATOM 2818 C C . ILE A 1 344 ? 2.068 24 7.383 1 95.69 344 ILE A C 1
ATOM 2820 O O . ILE A 1 344 ? 2.027 24.891 8.227 1 95.69 344 ILE A O 1
ATOM 2824 N N . ALA A 1 345 ? 3.145 23.75 6.648 1 95.94 345 ALA A N 1
ATOM 2825 C CA . ALA A 1 345 ? 4.355 24.547 6.773 1 95.94 345 ALA A CA 1
ATOM 2826 C C . ALA A 1 345 ? 4.074 26.016 6.445 1 95.94 345 ALA A C 1
ATOM 2828 O O . ALA A 1 345 ? 4.52 26.922 7.164 1 95.94 345 ALA A O 1
ATOM 2829 N N . GLN A 1 346 ? 3.279 26.297 5.43 1 96.12 346 GLN A N 1
ATOM 2830 C CA . GLN A 1 346 ? 2.939 27.641 5.008 1 96.12 346 GLN A CA 1
ATOM 2831 C C . GLN A 1 346 ? 2.098 28.359 6.066 1 96.12 346 GLN A C 1
ATOM 2833 O O . GLN A 1 346 ? 2.361 29.516 6.406 1 96.12 346 GLN A O 1
ATOM 2838 N N . ASP A 1 347 ? 1.075 27.641 6.551 1 96.5 347 ASP A N 1
ATOM 2839 C CA . ASP A 1 347 ? 0.218 28.203 7.582 1 96.5 347 ASP A CA 1
ATOM 2840 C C . ASP A 1 347 ? 1.005 28.484 8.867 1 96.5 347 ASP A C 1
ATOM 2842 O O . ASP A 1 347 ? 0.834 29.516 9.492 1 96.5 347 ASP A O 1
ATOM 2846 N N . ALA A 1 348 ? 1.897 27.531 9.242 1 95.69 348 ALA A N 1
ATOM 2847 C CA . ALA A 1 348 ? 2.719 27.688 10.445 1 95.69 348 ALA A CA 1
ATOM 2848 C C . ALA A 1 348 ? 3.652 28.875 10.32 1 95.69 348 ALA A C 1
ATOM 2850 O O . ALA A 1 348 ? 3.811 29.656 11.266 1 95.69 348 ALA A O 1
ATOM 2851 N N . GLU A 1 349 ? 4.262 29.047 9.141 1 95.62 349 GLU A N 1
ATOM 2852 C CA . GLU A 1 349 ? 5.141 30.188 8.891 1 95.62 349 GLU A CA 1
ATOM 2853 C C . GLU A 1 349 ? 4.371 31.5 8.961 1 95.62 349 GLU A C 1
ATOM 2855 O O . GLU A 1 349 ? 4.859 32.5 9.516 1 95.62 349 GLU A O 1
ATOM 2860 N N . SER A 1 350 ? 3.164 31.516 8.391 1 96.12 350 SER A N 1
ATOM 2861 C CA . SER A 1 350 ? 2.311 32.688 8.422 1 96.12 350 SER A CA 1
ATOM 2862 C C . SER A 1 350 ? 1.948 33.062 9.859 1 96.12 350 SER A C 1
ATOM 2864 O O . SER A 1 350 ? 2.047 34.25 10.242 1 96.12 350 SER A O 1
ATOM 2866 N N . ILE A 1 351 ? 1.589 32.062 10.633 1 96.38 351 ILE A N 1
ATOM 2867 C CA . ILE A 1 351 ? 1.233 32.281 12.031 1 96.38 351 ILE A CA 1
ATOM 2868 C C . ILE A 1 351 ? 2.447 32.812 12.797 1 96.38 351 ILE A C 1
ATOM 2870 O O . ILE A 1 351 ? 2.344 33.781 13.555 1 96.38 351 ILE A O 1
ATOM 2874 N N . SER A 1 352 ? 3.621 32.188 12.57 1 96.06 352 SER A N 1
ATOM 2875 C CA . SER A 1 352 ? 4.855 32.562 13.234 1 96.06 352 SER A CA 1
ATOM 2876 C C . SER A 1 352 ? 5.184 34.031 12.953 1 96.06 352 SER A C 1
ATOM 2878 O O . SER A 1 352 ? 5.516 34.781 13.875 1 96.06 352 SER A O 1
ATOM 2880 N N . ASN A 1 353 ? 5.059 34.469 11.711 1 95.62 353 ASN A N 1
ATOM 2881 C CA . ASN A 1 353 ? 5.359 35.844 11.305 1 95.62 353 ASN A CA 1
ATOM 2882 C C . ASN A 1 353 ? 4.418 36.844 11.969 1 95.62 353 ASN A C 1
ATOM 2884 O O . ASN A 1 353 ? 4.859 37.875 12.484 1 95.62 353 ASN A O 1
ATOM 2888 N N . VAL A 1 354 ? 3.094 36.531 11.945 1 95.25 354 VAL A N 1
ATOM 2889 C CA . VAL A 1 354 ? 2.1 37.406 12.523 1 95.25 354 VAL A CA 1
ATOM 2890 C C . VAL A 1 354 ? 2.32 37.531 14.031 1 95.25 354 VAL A C 1
ATOM 2892 O O . VAL A 1 354 ? 2.248 38.625 14.602 1 95.25 354 VAL A O 1
ATOM 2895 N N . VAL A 1 355 ? 2.652 36.406 14.703 1 95.12 355 VAL A N 1
ATOM 2896 C CA . VAL A 1 355 ? 2.881 36.375 16.141 1 95.12 355 VAL A CA 1
ATOM 2897 C C . VAL A 1 355 ? 4.125 37.188 16.484 1 95.12 355 VAL A C 1
ATOM 2899 O O . VAL A 1 355 ? 4.117 37.969 17.438 1 95.12 355 VAL A O 1
ATOM 2902 N N . GLU A 1 356 ? 5.191 37 15.734 1 94.44 356 GLU A N 1
ATOM 2903 C CA . GLU A 1 356 ? 6.426 37.75 15.969 1 94.44 356 GLU A CA 1
ATOM 2904 C C . GLU A 1 356 ? 6.199 39.25 15.852 1 94.44 356 GLU A C 1
ATOM 2906 O O . GLU A 1 356 ? 6.641 40.031 16.703 1 94.44 356 GLU A O 1
ATOM 2911 N N . VAL A 1 357 ? 5.488 39.656 14.781 1 94.44 357 VAL A N 1
ATOM 2912 C CA . VAL A 1 357 ? 5.191 41.062 14.555 1 94.44 357 VAL A CA 1
ATOM 2913 C C . VAL A 1 357 ? 4.332 41.594 15.695 1 94.44 357 VAL A C 1
ATOM 2915 O O . VAL A 1 357 ? 4.574 42.719 16.203 1 94.44 357 VAL A O 1
ATOM 2918 N N . ASN A 1 358 ? 3.322 40.844 16.141 1 94.31 358 ASN A N 1
ATOM 2919 C CA . ASN A 1 358 ? 2.428 41.25 17.219 1 94.31 358 ASN A CA 1
ATOM 2920 C C . ASN A 1 358 ? 3.174 41.375 18.547 1 94.31 358 ASN A C 1
ATOM 2922 O O . ASN A 1 358 ? 2.977 42.375 19.266 1 94.31 358 ASN A O 1
ATOM 2926 N N . VAL A 1 359 ? 4.035 40.406 18.875 1 95 359 VAL A N 1
ATOM 2927 C CA . VAL A 1 359 ? 4.816 40.438 20.109 1 95 359 VAL A CA 1
ATOM 2928 C C . VAL A 1 359 ? 5.703 41.688 20.125 1 95 359 VAL A C 1
ATOM 2930 O O . VAL A 1 359 ? 5.77 42.406 21.125 1 95 359 VAL A O 1
ATOM 2933 N N . ASN A 1 360 ? 6.363 42.062 19.016 1 95.75 360 ASN A N 1
ATOM 2934 C CA . ASN A 1 360 ? 7.215 43.219 18.906 1 95.75 360 ASN A CA 1
ATOM 2935 C C . ASN A 1 360 ? 6.414 44.5 19.062 1 95.75 360 ASN A C 1
ATOM 2937 O O . ASN A 1 360 ? 6.863 45.469 19.719 1 95.75 360 ASN A O 1
ATOM 2941 N N . THR A 1 361 ? 5.25 44.5 18.406 1 95.38 361 THR A N 1
ATOM 2942 C CA . THR A 1 361 ? 4.387 45.688 18.5 1 95.38 361 THR A CA 1
ATOM 2943 C C . THR A 1 361 ? 3.91 45.875 19.922 1 95.38 361 THR A C 1
ATOM 2945 O O . THR A 1 361 ? 3.926 47 20.438 1 95.38 361 THR A O 1
ATOM 2948 N N . ILE A 1 362 ? 3.504 44.812 20.609 1 94.94 362 ILE A N 1
ATOM 2949 C CA . ILE A 1 362 ? 3.041 44.906 22 1 94.94 362 ILE A CA 1
ATOM 2950 C C . ILE A 1 362 ? 4.168 45.375 22.891 1 94.94 362 ILE A C 1
ATOM 2952 O O . ILE A 1 362 ? 3.951 46.25 23.75 1 94.94 362 ILE A O 1
ATOM 2956 N N . GLN A 1 363 ? 5.406 44.938 22.688 1 94.94 363 GLN A N 1
ATOM 2957 C CA . GLN A 1 363 ? 6.555 45.375 23.484 1 94.94 363 GLN A CA 1
ATOM 2958 C C . GLN A 1 363 ? 6.828 46.844 23.266 1 94.94 363 GLN A C 1
ATOM 2960 O O . GLN A 1 363 ? 7.133 47.562 24.219 1 94.94 363 GLN A O 1
ATOM 2965 N N . SER A 1 364 ? 6.707 47.281 22.016 1 96.75 364 SER A N 1
ATOM 2966 C CA . SER A 1 364 ? 6.875 48.688 21.688 1 96.75 364 SER A CA 1
ATOM 2967 C C . SER A 1 364 ? 5.82 49.531 22.391 1 96.75 364 SER A C 1
ATOM 2969 O O . SER A 1 364 ? 6.133 50.594 22.938 1 96.75 364 SER A O 1
ATOM 2971 N N . ILE A 1 365 ? 4.586 49.031 22.375 1 96.25 365 ILE A N 1
ATOM 2972 C CA . ILE A 1 365 ? 3.48 49.75 23 1 96.25 365 ILE A CA 1
ATOM 2973 C C . ILE A 1 365 ? 3.697 49.844 24.516 1 96.25 365 ILE A C 1
ATOM 2975 O O . ILE A 1 365 ? 3.49 50.875 25.125 1 96.25 365 ILE A O 1
ATOM 2979 N N . ILE A 1 366 ? 4.121 48.719 25.125 1 96.25 366 ILE A N 1
ATOM 2980 C CA . ILE A 1 366 ? 4.395 48.656 26.547 1 96.25 366 ILE A CA 1
ATOM 2981 C C . ILE A 1 366 ? 5.426 49.719 26.922 1 96.25 366 ILE A C 1
ATOM 2983 O O . ILE A 1 366 ? 5.238 50.469 27.891 1 96.25 366 ILE A O 1
ATOM 2987 N N . SER A 1 367 ? 6.531 49.844 26.188 1 96.56 367 SER A N 1
ATOM 2988 C CA . SER A 1 367 ? 7.59 50.844 26.438 1 96.56 367 SER A CA 1
ATOM 2989 C C . SER A 1 367 ? 7.07 52.25 26.328 1 96.56 367 SER A C 1
ATOM 2991 O O . SER A 1 367 ? 7.379 53.094 27.172 1 96.56 367 SER A O 1
ATOM 2993 N N . ARG A 1 368 ? 6.273 52.531 25.344 1 96.56 368 ARG A N 1
ATOM 2994 C CA . ARG A 1 368 ? 5.715 53.844 25.141 1 96.56 368 ARG A CA 1
ATOM 2995 C C . ARG A 1 368 ? 4.738 54.219 26.25 1 96.56 368 ARG A C 1
ATOM 2997 O O . ARG A 1 368 ? 4.754 55.344 26.75 1 96.56 368 ARG A O 1
ATOM 3004 N N . GLU A 1 369 ? 3.893 53.25 26.609 1 96.62 369 GLU A N 1
ATOM 3005 C CA . GLU A 1 369 ? 2.914 53.5 27.672 1 96.62 369 GLU A CA 1
ATOM 3006 C C . GLU A 1 369 ? 3.598 53.719 29.016 1 96.62 369 GLU A C 1
ATOM 3008 O O . GLU A 1 369 ? 3.125 54.5 29.828 1 96.62 369 GLU A O 1
ATOM 3013 N N . ASP A 1 370 ? 4.707 53 29.281 1 96.19 370 ASP A N 1
ATOM 3014 C CA . ASP A 1 370 ? 5.484 53.219 30.5 1 96.19 370 ASP A CA 1
ATOM 3015 C C . ASP A 1 370 ? 5.992 54.656 30.578 1 96.19 370 ASP A C 1
ATOM 3017 O O . ASP A 1 370 ? 5.926 55.312 31.625 1 96.19 370 ASP A O 1
ATOM 3021 N N . GLN A 1 371 ? 6.477 55.188 29.438 1 96.31 371 GLN A N 1
ATOM 3022 C CA . GLN A 1 371 ? 6.934 56.562 29.375 1 96.31 371 GLN A CA 1
ATOM 3023 C C . GLN A 1 371 ? 5.781 57.531 29.594 1 96.31 371 GLN A C 1
ATOM 3025 O O . GLN A 1 371 ? 5.953 58.594 30.219 1 96.31 371 GLN A O 1
ATOM 3030 N N . MET A 1 372 ? 4.613 57.156 29.031 1 96.88 372 MET A N 1
ATOM 3031 C CA . MET A 1 372 ? 3.424 58 29.188 1 96.88 372 MET A CA 1
ATOM 3032 C C . MET A 1 372 ? 3.029 58.094 30.656 1 96.88 372 MET A C 1
ATOM 3034 O O . MET A 1 372 ? 2.645 59.188 31.125 1 96.88 372 MET A O 1
ATOM 3038 N N . VAL A 1 373 ? 3.094 56.969 31.391 1 97.12 373 VAL A N 1
ATOM 3039 C CA . VAL A 1 373 ? 2.766 56.938 32.812 1 97.12 373 VAL A CA 1
ATOM 3040 C C . VAL A 1 373 ? 3.678 57.906 33.562 1 97.12 373 VAL A C 1
ATOM 3042 O O . VAL A 1 373 ? 3.209 58.719 34.375 1 97.12 373 VAL A O 1
ATOM 3045 N N . ASP A 1 374 ? 5.016 57.906 33.312 1 96.62 374 ASP A N 1
ATOM 3046 C CA . ASP A 1 374 ? 5.984 58.781 33.938 1 96.62 374 ASP A CA 1
ATOM 3047 C C . ASP A 1 374 ? 5.656 60.25 33.625 1 96.62 374 ASP A C 1
ATOM 3049 O O . ASP A 1 374 ? 5.703 61.094 34.531 1 96.62 374 ASP A O 1
ATOM 3053 N N . SER A 1 375 ? 5.316 60.5 32.375 1 97.31 375 SER A N 1
ATOM 3054 C CA . SER A 1 375 ? 5 61.875 31.969 1 97.31 375 SER A CA 1
ATOM 3055 C C . SER A 1 375 ? 3.729 62.375 32.625 1 97.31 375 SER A C 1
ATOM 3057 O O . SER A 1 375 ? 3.65 63.531 33.031 1 97.31 375 SER A O 1
ATOM 3059 N N . LEU A 1 376 ? 2.715 61.5 32.719 1 97.88 376 LEU A N 1
ATOM 3060 C CA . LEU A 1 376 ? 1.455 61.875 33.375 1 97.88 376 LEU A CA 1
ATOM 3061 C C . LEU A 1 376 ? 1.657 62.125 34.844 1 97.88 376 LEU A C 1
ATOM 3063 O O . LEU A 1 376 ? 1.096 63.094 35.406 1 97.88 376 LEU A O 1
ATOM 3067 N N . GLU A 1 377 ? 2.451 61.312 35.562 1 97.06 377 GLU A N 1
ATOM 3068 C CA . GLU A 1 377 ? 2.732 61.5 37 1 97.06 377 GLU A CA 1
ATOM 3069 C C . GLU A 1 377 ? 3.471 62.812 37.25 1 97.06 377 GLU A C 1
ATOM 3071 O O . GLU A 1 377 ? 3.188 63.5 38.219 1 97.06 377 GLU A O 1
ATOM 3076 N N . ASN A 1 378 ? 4.406 63.125 36.344 1 97.38 378 ASN A N 1
ATOM 3077 C CA . ASN A 1 378 ? 5.105 64.375 36.438 1 97.38 378 ASN A CA 1
ATOM 3078 C C . ASN A 1 378 ? 4.152 65.562 36.219 1 97.38 378 ASN A C 1
ATOM 3080 O O . ASN A 1 378 ? 4.262 66.562 36.906 1 97.38 378 ASN A O 1
ATOM 3084 N N . ALA A 1 379 ? 3.301 65.375 35.219 1 97.44 379 ALA A N 1
ATOM 3085 C CA . ALA A 1 379 ? 2.309 66.438 35 1 97.44 379 ALA A CA 1
ATOM 3086 C C . ALA A 1 379 ? 1.414 66.625 36.219 1 97.44 379 ALA A C 1
ATOM 3088 O O . ALA A 1 379 ? 1.118 67.75 36.594 1 97.44 379 ALA A O 1
ATOM 3089 N N . VAL A 1 380 ? 0.939 65.562 36.812 1 97.81 380 VAL A N 1
ATOM 3090 C CA . VAL A 1 380 ? 0.106 65.562 38 1 97.81 380 VAL A CA 1
ATOM 3091 C C . VAL A 1 380 ? 0.837 66.312 39.125 1 97.81 380 VAL A C 1
ATOM 3093 O O . VAL A 1 380 ? 0.256 67.188 39.781 1 97.81 380 VAL A O 1
ATOM 3096 N N . LYS A 1 381 ? 2.137 66.062 39.375 1 97.69 381 LYS A N 1
ATOM 3097 C CA . LYS A 1 381 ? 2.943 66.75 40.406 1 97.69 381 LYS A CA 1
ATOM 3098 C C . LYS A 1 381 ? 3.037 68.25 40.125 1 97.69 381 LYS A C 1
ATOM 3100 O O . LYS A 1 381 ? 2.857 69.062 41.062 1 97.69 381 LYS A O 1
ATOM 3105 N N . ARG A 1 382 ? 3.279 68.562 38.906 1 97.25 382 ARG A N 1
ATOM 3106 C CA . ARG A 1 382 ? 3.424 70 38.531 1 97.25 382 ARG A CA 1
ATOM 3107 C C . ARG A 1 382 ? 2.111 70.75 38.719 1 97.25 382 ARG A C 1
ATOM 3109 O O . ARG A 1 382 ? 2.102 71.875 39.219 1 97.25 382 ARG A O 1
ATOM 3116 N N . ILE A 1 383 ? 1.013 70.125 38.312 1 97.94 383 ILE A N 1
ATOM 3117 C CA . ILE A 1 383 ? -0.305 70.688 38.438 1 97.94 383 ILE A CA 1
ATOM 3118 C C . ILE A 1 383 ? -0.651 70.875 39.906 1 97.94 383 ILE A C 1
ATOM 3120 O O . ILE A 1 383 ? -1.159 71.938 40.312 1 97.94 383 ILE A O 1
ATOM 3124 N N . ASN A 1 384 ? -0.37 69.938 40.719 1 97.38 384 ASN A N 1
ATOM 3125 C CA . ASN A 1 384 ? -0.618 70 42.156 1 97.38 384 ASN A CA 1
ATOM 3126 C C . ASN A 1 384 ? 0.241 71.125 42.812 1 97.38 384 ASN A C 1
ATOM 3128 O O . ASN A 1 384 ? -0.236 71.875 43.656 1 97.38 384 ASN A O 1
ATOM 3132 N N . ASP A 1 385 ? 1.509 71.188 42.438 1 96.75 385 ASP A N 1
ATOM 3133 C CA . ASP A 1 385 ? 2.398 72.25 42.938 1 96.75 385 ASP A CA 1
ATOM 3134 C C . ASP A 1 385 ? 1.876 73.625 42.562 1 96.75 385 ASP A C 1
ATOM 3136 O O . ASP A 1 385 ? 1.854 74.5 43.406 1 96.75 385 ASP A O 1
ATOM 3140 N N . SER A 1 386 ? 1.511 73.625 41.312 1 96.69 386 SER A N 1
ATOM 3141 C CA . SER A 1 386 ? 0.962 74.875 40.812 1 96.69 386 SER A CA 1
ATOM 3142 C C . SER A 1 386 ? -0.316 75.25 41.562 1 96.69 386 SER A C 1
ATOM 3144 O O . SER A 1 386 ? -0.513 76.438 41.938 1 96.69 386 SER A O 1
ATOM 3146 N N . SER A 1 387 ? -1.176 74.312 41.781 1 96.69 387 SER A N 1
ATOM 3147 C CA . SER A 1 387 ? -2.426 74.5 42.5 1 96.69 387 SER A CA 1
ATOM 3148 C C . SER A 1 387 ? -2.164 75 43.938 1 96.69 387 SER A C 1
ATOM 3150 O O . SER A 1 387 ? -2.855 75.875 44.438 1 96.69 387 SER A O 1
ATOM 3152 N N . SER A 1 388 ? -1.192 74.438 44.594 1 96.31 388 SER A N 1
ATOM 3153 C CA . SER A 1 388 ? -0.822 74.812 45.938 1 96.31 388 SER A CA 1
ATOM 3154 C C . SER A 1 388 ? -0.33 76.25 46 1 96.31 388 SER A C 1
ATOM 3156 O O . SER A 1 388 ? -0.634 77 46.938 1 96.31 388 SER A O 1
ATOM 3158 N N . LYS A 1 389 ? 0.441 76.625 45.031 1 95.69 389 LYS A N 1
ATOM 3159 C CA . LYS A 1 389 ? 0.937 78 44.938 1 95.69 389 LYS A CA 1
ATOM 3160 C C . LYS A 1 389 ? -0.207 79 44.688 1 95.69 389 LYS A C 1
ATOM 3162 O O . LYS A 1 389 ? -0.222 80.062 45.25 1 95.69 389 LYS A O 1
ATOM 3167 N N . VAL A 1 390 ? -1.139 78.562 43.844 1 97.19 390 VAL A N 1
ATOM 3168 C CA . VAL A 1 390 ? -2.312 79.375 43.562 1 97.19 390 VAL A CA 1
ATOM 3169 C C . VAL A 1 390 ? -3.146 79.562 44.844 1 97.19 390 VAL A C 1
ATOM 3171 O O . VAL A 1 390 ? -3.621 80.625 45.156 1 97.19 390 VAL A O 1
ATOM 3174 N N . GLU A 1 391 ? -3.316 78.5 45.562 1 95.75 391 GLU A N 1
ATOM 3175 C CA . GLU A 1 391 ? -4.051 78.562 46.812 1 95.75 391 GLU A CA 1
ATOM 3176 C C . GLU A 1 391 ? -3.359 79.5 47.844 1 95.75 391 GLU A C 1
ATOM 3178 O O . GLU A 1 391 ? -4.023 80.25 48.562 1 95.75 391 GLU A O 1
ATOM 3183 N N . ALA A 1 392 ? -2.053 79.375 47.938 1 95.06 392 ALA A N 1
ATOM 3184 C CA . ALA A 1 392 ? -1.288 80.25 48.844 1 95.06 392 ALA A CA 1
ATOM 3185 C C . ALA A 1 392 ? -1.46 81.688 48.469 1 95.06 392 ALA A C 1
ATOM 3187 O O . ALA A 1 392 ? -1.627 82.562 49.344 1 95.06 392 ALA A O 1
ATOM 3188 N N . SER A 1 393 ? -1.379 81.875 47.188 1 95 393 SER A N 1
ATOM 3189 C CA . SER A 1 393 ? -1.575 83.25 46.688 1 95 393 SER A CA 1
ATOM 3190 C C . SER A 1 393 ? -2.986 83.75 46.969 1 95 393 SER A C 1
ATOM 3192 O O . SER A 1 393 ? -3.176 84.875 47.375 1 95 393 SER A O 1
ATOM 3194 N N . SER A 1 394 ? -3.971 82.875 46.781 1 95 394 SER A N 1
ATOM 3195 C CA . SER A 1 394 ? -5.359 83.188 47.094 1 95 394 SER A CA 1
ATOM 3196 C C . SER A 1 394 ? -5.52 83.562 48.562 1 95 394 SER A C 1
ATOM 3198 O O . SER A 1 394 ? -6.156 84.562 48.906 1 95 394 SER A O 1
ATOM 3200 N N . LYS A 1 395 ? -4.93 82.875 49.5 1 94.88 395 LYS A N 1
ATOM 3201 C CA . LYS A 1 395 ? -4.996 83.125 50.938 1 94.88 395 LYS A CA 1
ATOM 3202 C C . LYS A 1 395 ? -4.316 84.5 51.281 1 94.88 395 LYS A C 1
ATOM 3204 O O . LYS A 1 395 ? -4.816 85.25 52.094 1 94.88 395 LYS A O 1
ATOM 3209 N N . GLU A 1 396 ? -3.188 84.625 50.625 1 93.69 396 GLU A N 1
ATOM 3210 C CA . GLU A 1 396 ? -2.467 85.875 50.875 1 93.69 396 GLU A CA 1
ATOM 3211 C C . GLU A 1 396 ? -3.285 87.062 50.406 1 93.69 396 GLU A C 1
ATOM 3213 O O . GLU A 1 396 ? -3.279 88.125 51.062 1 93.69 396 GLU A O 1
ATOM 3218 N N . ILE A 1 397 ? -3.934 86.938 49.312 1 92.75 397 ILE A N 1
ATOM 3219 C CA . ILE A 1 397 ? -4.758 88 48.781 1 92.75 397 ILE A CA 1
ATOM 3220 C C . ILE A 1 397 ? -5.969 88.25 49.688 1 92.75 397 ILE A C 1
ATOM 3222 O O . ILE A 1 397 ? -6.387 89.375 49.906 1 92.75 397 ILE A O 1
ATOM 3226 N N . GLU A 1 398 ? -6.531 87.25 50.188 1 91.31 398 GLU A N 1
ATOM 3227 C CA . GLU A 1 398 ? -7.621 87.312 51.156 1 91.31 398 GLU A CA 1
ATOM 3228 C C . GLU A 1 398 ? -7.172 88.062 52.438 1 91.31 398 GLU A C 1
ATOM 3230 O O . GLU A 1 398 ? -7.891 88.938 52.938 1 91.31 398 GLU A O 1
ATOM 3235 N N . ASN A 1 399 ? -6.008 87.75 52.938 1 92.94 399 ASN A N 1
ATOM 3236 C CA . ASN A 1 399 ? -5.445 88.438 54.094 1 92.94 399 ASN A CA 1
ATOM 3237 C C . ASN A 1 399 ? -5.219 89.875 53.812 1 92.94 399 ASN A C 1
ATOM 3239 O O . ASN A 1 399 ? -5.465 90.75 54.688 1 92.94 399 ASN A O 1
ATOM 3243 N N . MET A 1 400 ? -4.695 90.062 52.625 1 91.06 400 MET A N 1
ATOM 3244 C CA . MET A 1 400 ? -4.484 91.438 52.219 1 91.06 400 MET A CA 1
ATOM 3245 C C . MET A 1 400 ? -5.801 92.188 52.219 1 91.06 400 MET A C 1
ATOM 3247 O O . MET A 1 400 ? -5.855 93.375 52.625 1 91.06 400 MET A O 1
ATOM 3251 N N . SER A 1 401 ? -6.859 91.562 51.688 1 88.31 401 SER A N 1
ATOM 3252 C CA . SER A 1 401 ? -8.188 92.125 51.688 1 88.31 401 SER A CA 1
ATOM 3253 C C . SER A 1 401 ? -8.656 92.5 53.094 1 88.31 401 SER A C 1
ATOM 3255 O O . SER A 1 401 ? -9.211 93.562 53.312 1 88.31 401 SER A O 1
ATOM 3257 N N . GLU A 1 402 ? -8.352 91.75 54.062 1 88.81 402 GLU A N 1
ATOM 3258 C CA . GLU A 1 402 ? -8.734 92 55.469 1 88.81 402 GLU A CA 1
ATOM 3259 C C . GLU A 1 402 ? -7.941 93.125 56.031 1 88.81 402 GLU A C 1
ATOM 3261 O O . GLU A 1 402 ? -8.484 93.938 56.781 1 88.81 402 GLU A O 1
ATOM 3266 N N . ARG A 1 403 ? -6.672 93.188 55.688 1 88.31 403 ARG A N 1
ATOM 3267 C CA . ARG A 1 403 ? -5.844 94.312 56.156 1 88.31 403 ARG A CA 1
ATOM 3268 C C . ARG A 1 403 ? -6.32 95.625 55.562 1 88.31 403 ARG A C 1
ATOM 3270 O O . ARG A 1 403 ? -6.301 96.625 56.25 1 88.31 403 ARG A O 1
ATOM 3277 N N . PHE A 1 404 ? -6.789 95.562 54.375 1 86.25 404 PHE A N 1
ATOM 3278 C CA . PHE A 1 404 ? -7.32 96.75 53.75 1 86.25 404 PHE A CA 1
ATOM 3279 C C . PHE A 1 404 ? -8.641 97.125 54.375 1 86.25 404 PHE A C 1
ATOM 3281 O O . PHE A 1 404 ? -8.93 98.312 54.5 1 86.25 404 PHE A O 1
ATOM 3288 N N . ASN A 1 405 ? -9.469 96.25 54.75 1 86.56 405 ASN A N 1
ATOM 3289 C CA . ASN A 1 405 ? -10.688 96.562 55.5 1 86.56 405 ASN A CA 1
ATOM 3290 C C . ASN A 1 405 ? -10.391 97.312 56.781 1 86.56 405 ASN A C 1
ATOM 3292 O O . ASN A 1 405 ? -11.125 98.188 57.156 1 86.56 405 ASN A O 1
ATOM 3296 N N . ASN A 1 406 ? -9.328 96.938 57.469 1 88.75 406 ASN A N 1
ATOM 3297 C CA . ASN A 1 406 ? -8.906 97.625 58.656 1 88.75 406 ASN A CA 1
ATOM 3298 C C . ASN A 1 406 ? -8.438 99 58.375 1 88.75 406 ASN A C 1
ATOM 3300 O O . ASN A 1 406 ? -8.656 99.938 59.156 1 88.75 406 ASN A O 1
ATOM 3304 N N . LEU A 1 407 ? -7.773 99.062 57.25 1 85.94 407 LEU A N 1
ATOM 3305 C CA . LEU A 1 407 ? -7.301 100.375 56.844 1 85.94 407 LEU A CA 1
ATOM 3306 C C . LEU A 1 407 ? -8.477 101.312 56.594 1 85.94 407 LEU A C 1
ATOM 3308 O O . LEU A 1 407 ? -8.391 102.5 56.844 1 85.94 407 LEU A O 1
ATOM 3312 N N . VAL A 1 408 ? -9.602 100.812 56.031 1 86.5 408 VAL A N 1
ATOM 3313 C CA . VAL A 1 408 ? -10.812 101.625 55.812 1 86.5 408 VAL A CA 1
ATOM 3314 C C . VAL A 1 408 ? -11.359 102.125 57.125 1 86.5 408 VAL A C 1
ATOM 3316 O O . VAL A 1 408 ? -11.773 103.25 57.25 1 86.5 408 VAL A O 1
ATOM 3319 N N . LYS A 1 409 ? -11.273 101.438 58.188 1 88.19 409 LYS A N 1
ATOM 3320 C CA . LYS A 1 409 ? -11.727 101.812 59.5 1 88.19 409 LYS A CA 1
ATOM 3321 C C . LYS A 1 409 ? -10.852 102.938 60.062 1 88.19 409 LYS A C 1
ATOM 3323 O O . LYS A 1 409 ? -11.352 103.875 60.719 1 88.19 409 LYS A O 1
ATOM 3328 N N . GLU A 1 410 ? -9.617 102.688 59.812 1 87.5 410 GLU A N 1
ATOM 3329 C CA . GLU A 1 410 ? -8.688 103.75 60.281 1 87.5 410 GLU A CA 1
ATOM 3330 C C . GLU A 1 410 ? -8.914 105.062 59.531 1 87.5 410 GLU A C 1
ATOM 3332 O O . GLU A 1 410 ? -8.789 106.125 60.125 1 87.5 410 GLU A O 1
ATOM 3337 N N . SER A 1 411 ? -9.258 104.875 58.25 1 87.62 411 SER A N 1
ATOM 3338 C CA . SER A 1 411 ? -9.539 106.062 57.438 1 87.62 411 SER A CA 1
ATOM 3339 C C . SER A 1 411 ? -10.797 106.812 57.906 1 87.62 411 SER A C 1
ATOM 3341 O O . SER A 1 411 ? -10.875 108 57.875 1 87.62 411 SER A O 1
ATOM 3343 N N . ASP A 1 412 ? -11.742 106.125 58.406 1 88.56 412 ASP A N 1
ATOM 3344 C CA . ASP A 1 412 ? -12.953 106.688 59 1 88.56 412 ASP A CA 1
ATOM 3345 C C . ASP A 1 412 ? -12.625 107.5 60.219 1 88.56 412 ASP A C 1
ATOM 3347 O O . ASP A 1 412 ? -13.219 108.625 60.406 1 88.56 412 ASP A O 1
ATOM 3351 N N . LYS A 1 413 ? -11.727 107.125 61 1 91.62 413 LYS A N 1
ATOM 3352 C CA . LYS A 1 413 ? -11.297 107.875 62.156 1 91.62 413 LYS A CA 1
ATOM 3353 C C . LYS A 1 413 ? -10.609 109.188 61.75 1 91.62 413 LYS A C 1
ATOM 3355 O O . LYS A 1 413 ? -10.773 110.25 62.406 1 91.62 413 LYS A O 1
ATOM 3360 N N . LEU A 1 414 ? -9.844 108.938 60.719 1 90.75 414 LEU A N 1
ATOM 3361 C CA . LEU A 1 414 ? -9.18 110.125 60.219 1 90.75 414 LEU A CA 1
ATOM 3362 C C . LEU A 1 414 ? -10.195 111.188 59.719 1 90.75 414 LEU A C 1
ATOM 3364 O O . LEU A 1 414 ? -10 112.375 59.906 1 90.75 414 LEU A O 1
ATOM 3368 N N . GLU A 1 415 ? -11.242 110.75 59.125 1 89.38 415 GLU A N 1
ATOM 3369 C CA . GLU A 1 415 ? -12.32 111.625 58.656 1 89.38 415 GLU A CA 1
ATOM 3370 C C . GLU A 1 415 ? -13.008 112.312 59.844 1 89.38 415 GLU A C 1
ATOM 3372 O O . GLU A 1 415 ? -13.359 113.5 59.75 1 89.38 415 GLU A O 1
ATOM 3377 N N . GLU A 1 416 ? -13.195 111.688 60.875 1 92.69 416 GLU A N 1
ATOM 3378 C CA . GLU A 1 416 ? -13.797 112.25 62.094 1 92.69 416 GLU A CA 1
ATOM 3379 C C . GLU A 1 416 ? -12.891 113.312 62.719 1 92.69 416 GLU A C 1
ATOM 3381 O O . GLU A 1 416 ? -13.367 114.375 63.156 1 92.69 416 GLU A O 1
ATOM 3386 N N . ASP A 1 417 ? -11.648 112.875 62.656 1 91.38 417 ASP A N 1
ATOM 3387 C CA . ASP A 1 417 ? -10.672 113.812 63.188 1 91.38 417 ASP A CA 1
ATOM 3388 C C . ASP A 1 417 ? -10.672 115.125 62.344 1 91.38 417 ASP A C 1
ATOM 3390 O O . ASP A 1 417 ? -10.555 116.25 62.906 1 91.38 417 ASP A O 1
ATOM 3394 N N . THR A 1 418 ? -10.812 114.938 61.094 1 93.25 418 THR A N 1
ATOM 3395 C CA . THR A 1 418 ? -10.852 116.125 60.188 1 93.25 418 THR A CA 1
ATOM 3396 C C . THR A 1 418 ? -12.094 116.938 60.438 1 93.25 418 THR A C 1
ATOM 3398 O O . THR A 1 418 ? -12.031 118.188 60.438 1 93.25 418 THR A O 1
ATOM 3401 N N . LYS A 1 419 ? -13.156 116.438 60.844 1 92.31 419 LYS A N 1
ATOM 3402 C CA . LYS A 1 419 ? -14.391 117.188 61.156 1 92.31 419 LYS A CA 1
ATOM 3403 C C . LYS A 1 419 ? -14.25 117.938 62.5 1 92.31 419 LYS A C 1
ATOM 3405 O O . LYS A 1 419 ? -14.773 119 62.656 1 92.31 419 LYS A O 1
ATOM 3410 N N . GLU A 1 420 ? -13.562 117.312 63.312 1 94.25 420 GLU A N 1
ATOM 3411 C CA . GLU A 1 420 ? -13.32 118 64.625 1 94.25 420 GLU A CA 1
ATOM 3412 C C . GLU A 1 420 ? -12.461 119.25 64.438 1 94.25 420 GLU A C 1
ATOM 3414 O O . GLU A 1 420 ? -12.727 120.25 65.062 1 94.25 420 GLU A O 1
ATOM 3419 N N . ILE A 1 421 ? -11.492 119 63.625 1 93.31 421 ILE A N 1
ATOM 3420 C CA . ILE A 1 421 ? -10.641 120.188 63.344 1 93.31 421 ILE A CA 1
ATOM 3421 C C . ILE A 1 421 ? -11.453 121.312 62.719 1 93.31 421 ILE A C 1
ATOM 3423 O O . ILE A 1 421 ? -11.258 122.5 63.031 1 93.31 421 ILE A O 1
ATOM 3427 N N . LEU A 1 422 ? -12.359 120.938 61.906 1 92.44 422 LEU A N 1
ATOM 3428 C CA . LEU A 1 422 ? -13.211 121.938 61.25 1 92.44 422 LEU A CA 1
ATOM 3429 C C . LEU A 1 422 ? -14.031 122.75 62.25 1 92.44 422 LEU A C 1
ATOM 3431 O O . LEU A 1 422 ? -14.172 123.938 62.125 1 92.44 422 LEU A O 1
ATOM 3435 N N . LYS A 1 423 ? -14.484 122.125 63.25 1 93.94 423 LYS A N 1
ATOM 3436 C CA . LYS A 1 423 ? -15.25 122.812 64.312 1 93.94 423 LYS A CA 1
ATOM 3437 C C . LYS A 1 423 ? -14.367 123.75 65.062 1 93.94 423 LYS A C 1
ATOM 3439 O O . LYS A 1 423 ? -14.797 124.875 65.438 1 93.94 423 LYS A O 1
ATOM 3444 N N . VAL A 1 424 ? -13.258 123.25 65.312 1 93.12 424 VAL A N 1
ATOM 3445 C CA . VAL A 1 424 ? -12.336 124.062 66.125 1 93.12 424 VAL A CA 1
ATOM 3446 C C . VAL A 1 424 ? -11.891 125.25 65.312 1 93.12 424 VAL A C 1
ATOM 3448 O O . VAL A 1 424 ? -11.719 126.375 65.875 1 93.12 424 VAL A O 1
ATOM 3451 N N . VAL A 1 425 ? -11.711 125 64.062 1 94.81 425 VAL A N 1
ATOM 3452 C CA . VAL A 1 425 ? -11.312 126.062 63.156 1 94.81 425 VAL A CA 1
ATOM 3453 C C . VAL A 1 425 ? -12.422 127.125 63.062 1 94.81 425 VAL A C 1
ATOM 3455 O O . VAL A 1 425 ? -12.164 128.375 63.031 1 94.81 425 VAL A O 1
ATOM 3458 N N . ASP A 1 426 ? -13.578 126.688 63.062 1 92.69 426 ASP A N 1
ATOM 3459 C CA . ASP A 1 426 ? -14.727 127.625 63.094 1 92.69 426 ASP A CA 1
ATOM 3460 C C . ASP A 1 426 ? -14.766 128.375 64.375 1 92.69 426 ASP A C 1
ATOM 3462 O O . ASP A 1 426 ? -15.117 129.625 64.375 1 92.69 426 ASP A O 1
ATOM 3466 N N . THR A 1 427 ? -14.445 127.812 65.375 1 93.69 427 THR A N 1
ATOM 3467 C CA . THR A 1 427 ? -14.367 128.5 66.688 1 93.69 427 THR A CA 1
ATOM 3468 C C . THR A 1 427 ? -13.281 129.625 66.688 1 93.69 427 THR A C 1
ATOM 3470 O O . THR A 1 427 ? -13.492 130.75 67.125 1 93.69 427 THR A O 1
ATOM 3473 N N . VAL A 1 428 ? -12.219 129.125 66.062 1 92.81 428 VAL A N 1
ATOM 3474 C CA . VAL A 1 428 ? -11.109 130.125 66 1 92.81 428 VAL A CA 1
ATOM 3475 C C . VAL A 1 428 ? -11.523 131.375 65.125 1 92.81 428 VAL A C 1
ATOM 3477 O O . VAL A 1 428 ? -11.18 132.5 65.375 1 92.81 428 VAL A O 1
ATOM 3480 N N . LYS A 1 429 ? -12.211 131.125 64.125 1 94.12 429 LYS A N 1
ATOM 3481 C CA . LYS A 1 429 ? -12.742 132.125 63.281 1 94.12 429 LYS A CA 1
ATOM 3482 C C . LYS A 1 429 ? -13.695 133.125 64.062 1 94.12 429 LYS A C 1
ATOM 3484 O O . LYS A 1 429 ? -13.664 134.25 63.906 1 94.12 429 LYS A O 1
ATOM 3489 N N . GLY A 1 430 ? -14.508 132.5 64.812 1 93.75 430 GLY A N 1
ATOM 3490 C CA . GLY A 1 430 ? -15.422 133.25 65.688 1 93.75 430 GLY A CA 1
ATOM 3491 C C . GLY A 1 430 ? -14.711 134.125 66.688 1 93.75 430 GLY A C 1
ATOM 3492 O O . GLY A 1 430 ? -15.109 135.25 66.938 1 93.75 430 GLY A O 1
ATOM 3493 N N . ILE A 1 431 ? -13.75 133.5 67.188 1 92.12 431 ILE A N 1
ATOM 3494 C CA . ILE A 1 431 ? -12.953 134.25 68.125 1 92.12 431 ILE A CA 1
ATOM 3495 C C . ILE A 1 431 ? -12.266 135.375 67.5 1 92.12 431 ILE A C 1
ATOM 3497 O O . ILE A 1 431 ? -12.188 136.5 68.062 1 92.12 431 ILE A O 1
ATOM 3501 N N . ALA A 1 432 ? -11.766 135.125 66.312 1 95.12 432 ALA A N 1
ATOM 3502 C CA . ALA A 1 432 ? -11.109 136.25 65.562 1 95.12 432 ALA A CA 1
ATOM 3503 C C . ALA A 1 432 ? -12.086 137.375 65.25 1 95.12 432 ALA A C 1
ATOM 3505 O O . ALA A 1 432 ? -11.758 138.5 65.312 1 95.12 432 ALA A O 1
ATOM 3506 N N . ASP A 1 433 ? -13.234 137.125 64.938 1 92.94 433 ASP A N 1
ATOM 3507 C CA . ASP A 1 433 ? -14.281 138 64.625 1 92.94 433 ASP A CA 1
ATOM 3508 C C . ASP A 1 433 ? -14.68 138.875 65.875 1 92.94 433 ASP A C 1
ATOM 3510 O O . ASP A 1 433 ? -14.875 140.125 65.75 1 92.94 433 ASP A O 1
ATOM 3514 N N . GLN A 1 434 ? -14.812 138.125 66.875 1 93.62 434 GLN A N 1
ATOM 3515 C CA . GLN A 1 434 ? -15.195 138.875 68.125 1 93.62 434 GLN A CA 1
ATOM 3516 C C . GLN A 1 434 ? -14.086 139.75 68.625 1 93.62 434 GLN A C 1
ATOM 3518 O O . GLN A 1 434 ? -14.352 140.875 69.125 1 93.62 434 GLN A O 1
ATOM 3523 N N . THR A 1 435 ? -12.914 139.125 68.438 1 91.38 435 THR A N 1
ATOM 3524 C CA . THR A 1 435 ? -11.758 140 68.875 1 91.38 435 THR A CA 1
ATOM 3525 C C . THR A 1 435 ? -11.648 141.25 67.938 1 91.38 435 THR A C 1
ATOM 3527 O O . THR A 1 435 ? -11.352 142.25 68.438 1 91.38 435 THR A O 1
ATOM 3530 N N . ASN A 1 436 ? -11.859 141 66.75 1 93.25 436 ASN A N 1
ATOM 3531 C CA . ASN A 1 436 ? -11.859 142.125 65.812 1 93.25 436 ASN A CA 1
ATOM 3532 C C . ASN A 1 436 ? -12.938 143.125 66.125 1 93.25 436 ASN A C 1
ATOM 3534 O O . ASN A 1 436 ? -12.703 144.375 66.062 1 93.25 436 ASN A O 1
ATOM 3538 N N . LEU A 1 437 ? -14.055 142.875 66.562 1 92.5 437 LEU A N 1
ATOM 3539 C CA . LEU A 1 437 ? -15.172 143.75 66.875 1 92.5 437 LEU A CA 1
ATOM 3540 C C . LEU A 1 437 ? -14.883 144.5 68.188 1 92.5 437 LEU A C 1
ATOM 3542 O O . LEU A 1 437 ? -15.18 145.625 68.312 1 92.5 437 LEU A O 1
ATOM 3546 N N . LEU A 1 438 ? -14.398 143.75 69.062 1 91.38 438 LEU A N 1
ATOM 3547 C CA . LEU A 1 438 ? -14.047 144.375 70.375 1 91.38 438 LEU A CA 1
ATOM 3548 C C . LEU A 1 438 ? -12.93 145.375 70.188 1 91.38 438 LEU A C 1
ATOM 3550 O O . LEU A 1 438 ? -12.945 146.375 70.812 1 91.38 438 LEU A O 1
ATOM 3554 N N . ALA A 1 439 ? -12 145 69.312 1 87.81 439 ALA A N 1
ATOM 3555 C CA . ALA A 1 439 ? -10.898 145.875 69 1 87.81 439 ALA A CA 1
ATOM 3556 C C . ALA A 1 439 ? -11.398 147.125 68.25 1 87.81 439 ALA A C 1
ATOM 3558 O O . ALA A 1 439 ? -10.914 148.25 68.438 1 87.81 439 ALA A O 1
ATOM 3559 N N . LEU A 1 440 ? -12.352 147.125 67.438 1 89.69 440 LEU A N 1
ATOM 3560 C CA . LEU A 1 440 ? -12.961 148.25 66.75 1 89.69 440 LEU A CA 1
ATOM 3561 C C . LEU A 1 440 ? -13.695 149.125 67.688 1 89.69 440 LEU A C 1
ATOM 3563 O O . LEU A 1 440 ? -13.57 150.375 67.625 1 89.69 440 LEU A O 1
ATOM 3567 N N . ASN A 1 441 ? -14.383 148.625 68.5 1 85.69 441 ASN A N 1
ATOM 3568 C CA . ASN A 1 441 ? -15.102 149.375 69.5 1 85.69 441 ASN A CA 1
ATOM 3569 C C . ASN A 1 441 ? -14.141 150.125 70.438 1 85.69 441 ASN A C 1
ATOM 3571 O O . ASN A 1 441 ? -14.406 151.25 70.812 1 85.69 441 ASN A O 1
ATOM 3575 N N . ALA A 1 442 ? -13.141 149.375 70.75 1 84.19 442 ALA A N 1
ATOM 3576 C CA . ALA A 1 442 ? -12.109 150 71.625 1 84.19 442 ALA A CA 1
ATOM 3577 C C . ALA A 1 442 ? -11.406 151.125 70.875 1 84.19 442 ALA A C 1
ATOM 3579 O O . ALA A 1 442 ? -11.07 152.125 71.5 1 84.19 442 ALA A O 1
ATOM 3580 N N . ALA A 1 443 ? -11.172 151 69.625 1 85.5 443 ALA A N 1
ATOM 3581 C CA . ALA A 1 443 ? -10.555 152 68.75 1 85.5 443 ALA A CA 1
ATOM 3582 C C . ALA A 1 443 ? -11.469 153.25 68.688 1 85.5 443 ALA A C 1
ATOM 3584 O O . ALA A 1 443 ? -11 154.375 68.688 1 85.5 443 ALA A O 1
ATOM 3585 N N . ILE A 1 444 ? -12.672 153.125 68.562 1 83 444 ILE A N 1
ATOM 3586 C CA . ILE A 1 444 ? -13.648 154.125 68.5 1 83 444 ILE A CA 1
ATOM 3587 C C . ILE A 1 444 ? -13.703 154.875 69.812 1 83 444 ILE A C 1
ATOM 3589 O O . ILE A 1 444 ? -13.719 156.125 69.812 1 83 444 ILE A O 1
ATOM 3593 N N . GLU A 1 445 ? -13.781 154.25 70.812 1 78.69 445 GLU A N 1
ATOM 3594 C CA . GLU A 1 445 ? -13.859 154.875 72.188 1 78.69 445 GLU A CA 1
ATOM 3595 C C . GLU A 1 445 ? -12.57 155.625 72.5 1 78.69 445 GLU A C 1
ATOM 3597 O O . GLU A 1 445 ? -12.609 156.625 73.125 1 78.69 445 GLU A O 1
ATOM 3602 N N . ALA A 1 446 ? -11.461 155 72.062 1 83.38 446 ALA A N 1
ATOM 3603 C CA . ALA A 1 446 ? -10.172 155.625 72.25 1 83.38 446 ALA A CA 1
ATOM 3604 C C . ALA A 1 446 ? -10.086 156.875 71.5 1 83.38 446 ALA A C 1
ATOM 3606 O O . ALA A 1 446 ? -9.484 157.875 71.938 1 83.38 446 ALA A O 1
ATOM 3607 N N . SER A 1 447 ? -10.594 157.125 70.438 1 82.31 447 SER A N 1
ATOM 3608 C CA . SER A 1 447 ? -10.617 158.375 69.625 1 82.31 447 SER A CA 1
ATOM 3609 C C . SER A 1 447 ? -11.516 159.375 70.25 1 82.31 447 SER A C 1
ATOM 3611 O O . SER A 1 447 ? -11.219 160.625 70.125 1 82.31 447 SER A O 1
ATOM 3613 N N . ARG A 1 448 ? -12.531 159.125 70.812 1 79.56 448 ARG A N 1
ATOM 3614 C CA . ARG A 1 448 ? -13.5 160 71.438 1 79.56 448 ARG A CA 1
ATOM 3615 C C . ARG A 1 448 ? -12.914 160.625 72.688 1 79.56 448 ARG A C 1
ATOM 3617 O O . ARG A 1 448 ? -13.266 161.75 73 1 79.56 448 ARG A O 1
ATOM 3624 N N . ALA A 1 449 ? -12.016 159.875 73.312 1 80.38 449 ALA A N 1
ATOM 3625 C CA . ALA A 1 449 ? -11.414 160.25 74.562 1 80.38 449 ALA A CA 1
ATOM 3626 C C . ALA A 1 449 ? -10.312 161.375 74.25 1 80.38 449 ALA A C 1
ATOM 3628 O O . ALA A 1 449 ? -9.719 161.875 75.188 1 80.38 449 ALA A O 1
ATOM 3629 N N . GLY A 1 450 ? -9.969 161.75 72.938 1 77.62 450 GLY A N 1
ATOM 3630 C CA . GLY A 1 450 ? -9.078 162.75 72.5 1 77.62 450 GLY A CA 1
ATOM 3631 C C . GLY A 1 450 ? -7.613 162.5 72.812 1 77.62 450 GLY A C 1
ATOM 3632 O O . GLY A 1 450 ? -7.117 161.375 72.375 1 77.62 450 GLY A O 1
ATOM 3633 N N . GLU A 1 451 ? -6.934 163.375 73.625 1 75.19 451 GLU A N 1
ATOM 3634 C CA . GLU A 1 451 ? -5.496 163.375 73.875 1 75.19 451 GLU A CA 1
ATOM 3635 C C . GLU A 1 451 ? -5.164 162.25 74.875 1 75.19 451 GLU A C 1
ATOM 3637 O O . GLU A 1 451 ? -4.117 161.625 74.75 1 75.19 451 GLU A O 1
ATOM 3642 N N . ALA A 1 452 ? -6.004 161.875 75.688 1 74.06 452 ALA A N 1
ATOM 3643 C CA . ALA A 1 452 ? -5.812 160.875 76.75 1 74.06 452 ALA A CA 1
ATOM 3644 C C . ALA A 1 452 ? -5.949 159.375 76.188 1 74.06 452 ALA A C 1
ATOM 3646 O O . ALA A 1 452 ? -5.445 158.5 76.75 1 74.06 452 ALA A O 1
ATOM 3647 N N . GLY A 1 453 ? -6.441 159.375 74.938 1 79.06 453 GLY A N 1
ATOM 3648 C CA . GLY A 1 453 ? -6.742 158 74.375 1 79.06 453 GLY A CA 1
ATOM 3649 C C . GLY A 1 453 ? -5.809 157.625 73.25 1 79.06 453 GLY A C 1
ATOM 3650 O O . GLY A 1 453 ? -5.961 156.5 72.625 1 79.06 453 GLY A O 1
ATOM 3651 N N . ARG A 1 454 ? -4.91 158.375 73 1 82.88 454 ARG A N 1
ATOM 3652 C CA . ARG A 1 454 ? -4.043 158.25 71.812 1 82.88 454 ARG A CA 1
ATOM 3653 C C . ARG A 1 454 ? -3.264 156.875 71.938 1 82.88 454 ARG A C 1
ATOM 3655 O O . ARG A 1 454 ? -3.115 156.125 71 1 82.88 454 ARG A O 1
ATOM 3662 N N . GLY A 1 455 ? -2.738 156.5 73.062 1 81.19 455 GLY A N 1
ATOM 3663 C CA . GLY A 1 455 ? -2.01 155.375 73.312 1 81.19 455 GLY A CA 1
ATOM 3664 C C . GLY A 1 455 ? -2.877 154.125 73.188 1 81.19 455 GLY A C 1
ATOM 3665 O O . GLY A 1 455 ? -2.449 153.125 72.625 1 81.19 455 GLY A O 1
ATOM 3666 N N . PHE A 1 456 ? -4.141 154.125 73.625 1 84 456 PHE A N 1
ATOM 3667 C CA . PHE A 1 456 ? -5.09 153.125 73.562 1 84 456 PHE A CA 1
ATOM 3668 C C . PHE A 1 456 ? -5.555 152.875 72.125 1 84 456 PHE A C 1
ATOM 3670 O O . PHE A 1 456 ? -5.816 151.75 71.688 1 84 456 PHE A O 1
ATOM 3677 N N . ALA A 1 457 ? -5.637 153.875 71.375 1 86.81 457 ALA A N 1
ATOM 3678 C CA . ALA A 1 457 ? -6.027 153.75 69.938 1 86.81 457 ALA A CA 1
ATOM 3679 C C . ALA A 1 457 ? -5 153 69.125 1 86.81 457 ALA A C 1
ATOM 3681 O O . ALA A 1 457 ? -5.363 152.125 68.25 1 86.81 457 ALA A O 1
ATOM 3682 N N . VAL A 1 458 ? -3.762 153.125 69.5 1 88.69 458 VAL A N 1
ATOM 3683 C CA . VAL A 1 458 ? -2.686 152.375 68.812 1 88.69 458 VAL A CA 1
ATOM 3684 C C . VAL A 1 458 ? -2.744 150.875 69.188 1 88.69 458 VAL A C 1
ATOM 3686 O O . VAL A 1 458 ? -2.596 150 68.312 1 88.69 458 VAL A O 1
ATOM 3689 N N . VAL A 1 459 ? -2.984 150.625 70.375 1 89.88 459 VAL A N 1
ATOM 3690 C CA . VAL A 1 459 ? -3.078 149.25 70.875 1 89.88 459 VAL A CA 1
ATOM 3691 C C . VAL A 1 459 ? -4.316 148.625 70.25 1 89.88 459 VAL A C 1
ATOM 3693 O O . VAL A 1 459 ? -4.258 147.375 69.812 1 89.88 459 VAL A O 1
ATOM 3696 N N . ALA A 1 460 ? -5.418 149.25 70.25 1 89.19 460 ALA A N 1
ATOM 3697 C CA . ALA A 1 460 ? -6.66 148.75 69.688 1 89.19 460 ALA A CA 1
ATOM 3698 C C . ALA A 1 460 ? -6.508 148.375 68.25 1 89.19 460 ALA A C 1
ATOM 3700 O O . ALA A 1 460 ? -7.023 147.375 67.75 1 89.19 460 ALA A O 1
ATOM 3701 N N . ASP A 1 461 ? -5.773 149.25 67.5 1 89.31 461 ASP A N 1
ATOM 3702 C CA . ASP A 1 461 ? -5.555 149 66.062 1 89.31 461 ASP A CA 1
ATOM 3703 C C . ASP A 1 461 ? -4.637 147.875 65.812 1 89.31 461 ASP A C 1
ATOM 3705 O O . ASP A 1 461 ? -4.805 147.125 64.875 1 89.31 461 ASP A O 1
ATOM 3709 N N . GLU A 1 462 ? -3.721 147.75 66.75 1 92.69 462 GLU A N 1
ATOM 3710 C CA . GLU A 1 462 ? -2.826 146.625 66.562 1 92.69 462 GLU A CA 1
ATOM 3711 C C . GLU A 1 462 ? -3.559 145.25 66.875 1 92.69 462 GLU A C 1
ATOM 3713 O O . GLU A 1 462 ? -3.342 144.25 66.188 1 92.69 462 GLU A O 1
ATOM 3718 N N . ILE A 1 463 ? -4.379 145.25 67.812 1 93.44 463 ILE A N 1
ATOM 3719 C CA . ILE A 1 463 ? -5.18 144 68.125 1 93.44 463 ILE A CA 1
ATOM 3720 C C . ILE A 1 463 ? -6.148 143.75 67 1 93.44 463 ILE A C 1
ATOM 3722 O O . ILE A 1 463 ? -6.414 142.625 66.688 1 93.44 463 ILE A O 1
ATOM 3726 N N . ARG A 1 464 ? -6.684 144.75 66.438 1 93.62 464 ARG A N 1
ATOM 3727 C CA . ARG A 1 464 ? -7.559 144.625 65.312 1 93.62 464 ARG A CA 1
ATOM 3728 C C . ARG A 1 464 ? -6.82 144 64.125 1 93.62 464 ARG A C 1
ATOM 3730 O O . ARG A 1 464 ? -7.352 143 63.5 1 93.62 464 ARG A O 1
ATOM 3737 N N . LYS A 1 465 ? -5.621 144.375 63.906 1 93.38 465 LYS A N 1
ATOM 3738 C CA . LYS A 1 465 ? -4.801 143.75 62.844 1 93.38 465 LYS A CA 1
ATOM 3739 C C . LYS A 1 465 ? -4.48 142.375 63.156 1 93.38 465 LYS A C 1
ATOM 3741 O O . LYS A 1 465 ? -4.5 141.5 62.25 1 93.38 465 LYS A O 1
ATOM 3746 N N . LEU A 1 466 ? -4.23 142 64.312 1 93.44 466 LEU A N 1
ATOM 3747 C CA . LEU A 1 466 ? -3.938 140.625 64.688 1 93.44 466 LEU A CA 1
ATOM 3748 C C . LEU A 1 466 ? -5.18 139.75 64.625 1 93.44 466 LEU A C 1
ATOM 3750 O O . LEU A 1 466 ? -5.078 138.5 64.25 1 93.44 466 LEU A O 1
ATOM 3754 N N . ALA A 1 467 ? -6.332 140.25 64.938 1 94.56 467 ALA A N 1
ATOM 3755 C CA . ALA A 1 467 ? -7.586 139.5 64.812 1 94.56 467 ALA A CA 1
ATOM 3756 C C . ALA A 1 467 ? -7.863 139.125 63.344 1 94.56 467 ALA A C 1
ATOM 3758 O O . ALA A 1 467 ? -8.344 138.125 63 1 94.56 467 ALA A O 1
ATOM 3759 N N . GLU A 1 468 ? -7.582 140.125 62.5 1 93.94 468 GLU A N 1
ATOM 3760 C CA . GLU A 1 468 ? -7.746 140 61.062 1 93.94 468 GLU A CA 1
ATOM 3761 C C . GLU A 1 468 ? -6.77 138.875 60.531 1 93.94 468 GLU A C 1
ATOM 3763 O O . GLU A 1 468 ? -7.121 138.125 59.656 1 93.94 468 GLU A O 1
ATOM 3768 N N . GLU A 1 469 ? -5.586 139 61 1 93.62 469 GLU A N 1
ATOM 3769 C CA . GLU A 1 469 ? -4.594 138 60.625 1 93.62 469 GLU A CA 1
ATOM 3770 C C . GLU A 1 469 ? -4.992 136.625 61.094 1 93.62 469 GLU A C 1
ATOM 3772 O O . GLU A 1 469 ? -4.785 135.625 60.406 1 93.62 469 GLU A O 1
ATOM 3777 N N . SER A 1 470 ? -5.535 136.375 62.25 1 94.19 470 SER A N 1
ATOM 3778 C CA . SER A 1 470 ? -6.016 135.125 62.781 1 94.19 470 SER A CA 1
ATOM 3779 C C . SER A 1 470 ? -7.172 134.625 61.969 1 94.19 470 SER A C 1
ATOM 3781 O O . SER A 1 470 ? -7.27 133.375 61.75 1 94.19 470 SER A O 1
ATOM 3783 N N . LYS A 1 471 ? -8.023 135.5 61.625 1 94.25 471 LYS A N 1
ATOM 3784 C CA . LYS A 1 471 ? -9.141 135.125 60.781 1 94.25 471 LYS A CA 1
ATOM 3785 C C . LYS A 1 471 ? -8.656 134.625 59.438 1 94.25 471 LYS A C 1
ATOM 3787 O O . LYS A 1 471 ? -9.172 133.625 58.938 1 94.25 471 LYS A O 1
ATOM 3792 N N . ILE A 1 472 ? -7.633 135.25 58.875 1 94.5 472 ILE A N 1
ATOM 3793 C CA . ILE A 1 472 ? -7.055 134.75 57.625 1 94.5 472 ILE A CA 1
ATOM 3794 C C . ILE A 1 472 ? -6.375 133.375 57.781 1 94.5 472 ILE A C 1
ATOM 3796 O O . ILE A 1 472 ? -6.523 132.5 56.938 1 94.5 472 ILE A O 1
ATOM 3800 N N . ALA A 1 473 ? -5.723 133.25 58.812 1 93.69 473 ALA A N 1
ATOM 3801 C CA . ALA A 1 473 ? -5.066 132 59.125 1 93.69 473 ALA A CA 1
ATOM 3802 C C . ALA A 1 473 ? -6.094 130.875 59.312 1 93.69 473 ALA A C 1
ATOM 3804 O O . ALA A 1 473 ? -5.91 129.75 58.812 1 93.69 473 ALA A O 1
ATOM 3805 N N . ALA A 1 474 ? -7.141 131 59.969 1 92.38 474 ALA A N 1
ATOM 3806 C CA . ALA A 1 474 ? -8.203 130.125 60.188 1 92.38 474 ALA A CA 1
ATOM 3807 C C . ALA A 1 474 ? -8.859 129.625 58.844 1 92.38 474 ALA A C 1
ATOM 3809 O O . ALA A 1 474 ? -9.195 128.5 58.625 1 92.38 474 ALA A O 1
ATOM 3810 N N . SER A 1 475 ? -9.008 130.75 58.062 1 93.56 475 SER A N 1
ATOM 3811 C CA . SER A 1 475 ? -9.57 130.5 56.75 1 93.56 475 SER A CA 1
ATOM 3812 C C . SER A 1 475 ? -8.625 129.625 55.906 1 93.56 475 SER A C 1
ATOM 3814 O O . SER A 1 475 ? -9.078 128.875 55.094 1 93.56 475 SER A O 1
ATOM 3816 N N . GLN A 1 476 ? -7.371 129.875 56.062 1 93.69 476 GLN A N 1
ATOM 3817 C CA . GLN A 1 476 ? -6.383 129.125 55.375 1 93.69 476 GLN A CA 1
ATOM 3818 C C . GLN A 1 476 ? -6.414 127.688 55.875 1 93.69 476 GLN A C 1
ATOM 3820 O O . GLN A 1 476 ? -6.324 126.75 55.094 1 93.69 476 GLN A O 1
ATOM 3825 N N . ILE A 1 477 ? -6.52 127.375 57.062 1 93.19 477 ILE A N 1
ATOM 3826 C CA . ILE A 1 477 ? -6.625 126.062 57.656 1 93.19 477 ILE A CA 1
ATOM 3827 C C . ILE A 1 477 ? -7.875 125.375 57.094 1 93.19 477 ILE A C 1
ATOM 3829 O O . ILE A 1 477 ? -7.844 124.188 56.781 1 93.19 477 ILE A O 1
ATOM 3833 N N . ASP A 1 478 ? -8.938 126.125 57.062 1 91.5 478 ASP A N 1
ATOM 3834 C CA . ASP A 1 478 ? -10.211 125.625 56.594 1 91.5 478 ASP A CA 1
ATOM 3835 C C . ASP A 1 478 ? -10.07 125.062 55.156 1 91.5 478 ASP A C 1
ATOM 3837 O O . ASP A 1 478 ? -10.586 124 54.844 1 91.5 478 ASP A O 1
ATOM 3841 N N . ASN A 1 479 ? -9.336 125.812 54.281 1 93.19 479 ASN A N 1
ATOM 3842 C CA . ASN A 1 479 ? -9.141 125.438 52.906 1 93.19 479 ASN A CA 1
ATOM 3843 C C . ASN A 1 479 ? -8.273 124.188 52.781 1 93.19 479 ASN A C 1
ATOM 3845 O O . ASN A 1 479 ? -8.578 123.25 52 1 93.19 479 ASN A O 1
ATOM 3849 N N . ILE A 1 480 ? -7.262 124.062 53.562 1 91.56 480 ILE A N 1
ATOM 3850 C CA . ILE A 1 480 ? -6.355 122.938 53.531 1 91.56 480 ILE A CA 1
ATOM 3851 C C . ILE A 1 480 ? -7.043 121.688 54.125 1 91.56 480 ILE A C 1
ATOM 3853 O O . ILE A 1 480 ? -6.887 120.562 53.594 1 91.56 480 ILE A O 1
ATOM 3857 N N . LEU A 1 481 ? -7.801 121.938 55.125 1 91.62 481 LEU A N 1
ATOM 3858 C CA . LEU A 1 481 ? -8.516 120.875 55.781 1 91.62 481 LEU A CA 1
ATOM 3859 C C . LEU A 1 481 ? -9.547 120.25 54.844 1 91.62 481 LEU A C 1
ATOM 3861 O O . LEU A 1 481 ? -9.781 119.062 54.844 1 91.62 481 LEU A O 1
ATOM 3865 N N . SER A 1 482 ? -10.148 121.125 54.062 1 91.44 482 SER A N 1
ATOM 3866 C CA . SER A 1 482 ? -11.102 120.625 53.062 1 91.44 482 SER A CA 1
ATOM 3867 C C . SER A 1 482 ? -10.422 119.75 52.031 1 91.44 482 SER A C 1
ATOM 3869 O O . SER A 1 482 ? -10.992 118.75 51.594 1 91.44 482 SER A O 1
ATOM 3871 N N . ARG A 1 483 ? -9.172 120.062 51.719 1 90.38 483 ARG A N 1
ATOM 3872 C CA . ARG A 1 483 ? -8.398 119.25 50.812 1 90.38 483 ARG A CA 1
ATOM 3873 C C . ARG A 1 483 ? -8.031 117.938 51.438 1 90.38 483 ARG A C 1
ATOM 3875 O O . ARG A 1 483 ? -8.117 116.875 50.812 1 90.38 483 ARG A O 1
ATOM 3882 N N . ILE A 1 484 ? -7.723 117.875 52.656 1 89.81 484 ILE A N 1
ATOM 3883 C CA . ILE A 1 484 ? -7.352 116.688 53.375 1 89.81 484 ILE A CA 1
ATOM 3884 C C . ILE A 1 484 ? -8.562 115.75 53.531 1 89.81 484 ILE A C 1
ATOM 3886 O O . ILE A 1 484 ? -8.461 114.562 53.312 1 89.81 484 ILE A O 1
ATOM 3890 N N . SER A 1 485 ? -9.703 116.5 53.938 1 90.06 485 SER A N 1
ATOM 3891 C CA . SER A 1 485 ? -10.93 115.75 54.094 1 90.06 485 SER A CA 1
ATOM 3892 C C . SER A 1 485 ? -11.312 115.062 52.781 1 90.06 485 SER A C 1
ATOM 3894 O O . SER A 1 485 ? -11.68 113.875 52.75 1 90.06 485 SER A O 1
ATOM 3896 N N . SER A 1 486 ? -11.164 115.75 51.594 1 91.12 486 SER A N 1
ATOM 3897 C CA . SER A 1 486 ? -11.477 115.188 50.281 1 91.12 486 SER A CA 1
ATOM 3898 C C . SER A 1 486 ? -10.5 114.062 49.906 1 91.12 486 SER A C 1
ATOM 3900 O O . SER A 1 486 ? -10.883 113.125 49.281 1 91.12 486 SER A O 1
ATOM 3902 N N . GLY A 1 487 ? -9.297 114.25 50.281 1 87.31 487 GLY A N 1
ATOM 3903 C CA . GLY A 1 487 ? -8.289 113.25 50 1 87.31 487 GLY A CA 1
ATOM 3904 C C . GLY A 1 487 ? -8.508 112 50.781 1 87.31 487 GLY A C 1
ATOM 3905 O O . GLY A 1 487 ? -8.359 110.875 50.25 1 87.31 487 GLY A O 1
ATOM 3906 N N . ILE A 1 488 ? -8.867 112 52.031 1 88.06 488 ILE A N 1
ATOM 3907 C CA . ILE A 1 488 ? -9.141 110.875 52.875 1 88.06 488 ILE A CA 1
ATOM 3908 C C . ILE A 1 488 ? -10.367 110.125 52.344 1 88.06 488 ILE A C 1
ATOM 3910 O O . ILE A 1 488 ? -10.391 108.875 52.312 1 88.06 488 ILE A O 1
ATOM 3914 N N . GLN A 1 489 ? -11.344 111 51.938 1 88.12 489 GLN A N 1
ATOM 3915 C CA . GLN A 1 489 ? -12.539 110.375 51.375 1 88.12 489 GLN A CA 1
ATOM 3916 C C . GLN A 1 489 ? -12.227 109.562 50.094 1 88.12 489 GLN A C 1
ATOM 3918 O O . GLN A 1 489 ? -12.703 108.5 49.906 1 88.12 489 GLN A O 1
ATOM 3923 N N . LEU A 1 490 ? -11.375 110.188 49.281 1 87.25 490 LEU A N 1
ATOM 3924 C CA . LEU A 1 490 ? -10.969 109.5 48.031 1 87.25 490 LEU A CA 1
ATOM 3925 C C . LEU A 1 490 ? -10.164 108.25 48.3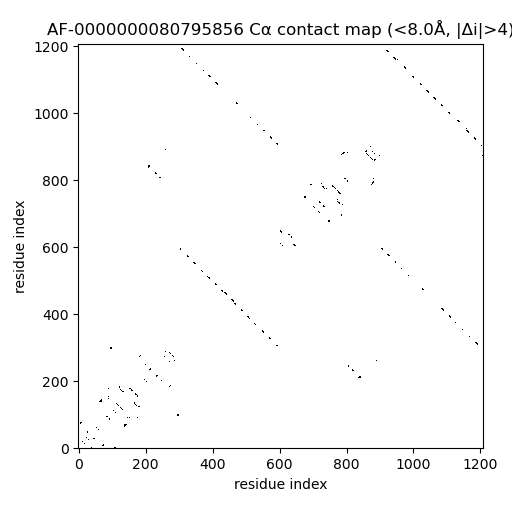44 1 87.25 490 LEU A C 1
ATOM 3927 O O . LEU A 1 490 ? -10.359 107.25 47.688 1 87.25 490 LEU A O 1
ATOM 3931 N N . LEU A 1 491 ? -9.344 108.312 49.281 1 85.38 491 LEU A N 1
ATOM 3932 C CA . LEU A 1 491 ? -8.547 107.125 49.688 1 85.38 491 LEU A CA 1
ATOM 3933 C C . LEU A 1 491 ? -9.43 106 50.188 1 85.38 491 LEU A C 1
ATOM 3935 O O . LEU A 1 491 ? -9.25 104.875 49.812 1 85.38 491 LEU A O 1
ATOM 3939 N N . THR A 1 492 ? -10.414 106.375 51.031 1 85.56 492 THR A N 1
ATOM 3940 C CA . THR A 1 492 ? -11.312 105.375 51.625 1 85.56 492 THR A CA 1
ATOM 3941 C C . THR A 1 492 ? -12.148 104.688 50.531 1 85.56 492 THR A C 1
ATOM 3943 O O . THR A 1 492 ? -12.312 103.5 50.531 1 85.56 492 THR A O 1
ATOM 3946 N N . GLU A 1 493 ? -12.57 105.5 49.5 1 88.31 493 GLU A N 1
ATOM 3947 C CA . GLU A 1 493 ? -13.375 104.938 48.406 1 88.31 493 GLU A CA 1
ATOM 3948 C C . GLU A 1 493 ? -12.562 104 47.531 1 88.31 493 GLU A C 1
ATOM 3950 O O . GLU A 1 493 ? -13.062 102.938 47.094 1 88.31 493 GLU A O 1
ATOM 3955 N N . THR A 1 494 ? -11.359 104.312 47.25 1 85.88 494 THR A N 1
ATOM 3956 C CA . THR A 1 494 ? -10.492 103.5 46.438 1 85.88 494 THR A CA 1
ATOM 3957 C C . THR A 1 494 ? -10.172 102.188 47.125 1 85.88 494 THR A C 1
ATOM 3959 O O . THR A 1 494 ? -10.227 101.125 46.5 1 85.88 494 THR A O 1
ATOM 3962 N N . VAL A 1 495 ? -9.891 102.188 48.375 1 85.69 495 VAL A N 1
ATOM 3963 C CA . VAL A 1 495 ? -9.547 101 49.156 1 85.69 495 VAL A CA 1
ATOM 3964 C C . VAL A 1 495 ? -10.758 100.062 49.219 1 85.69 495 VAL A C 1
ATOM 3966 O O . VAL A 1 495 ? -10.633 98.875 49.125 1 85.69 495 VAL A O 1
ATOM 3969 N N . GLU A 1 496 ? -11.977 100.75 49.406 1 86.38 496 GLU A N 1
ATOM 3970 C CA . GLU A 1 496 ? -13.203 99.938 49.469 1 86.38 496 GLU A CA 1
ATOM 3971 C C . GLU A 1 496 ? -13.453 99.25 48.156 1 86.38 496 GLU A C 1
ATOM 3973 O O . GLU A 1 496 ? -13.859 98.062 48.156 1 86.38 496 GLU A O 1
ATOM 3978 N N . LYS A 1 497 ? -13.203 99.938 47.062 1 88.19 497 LYS A N 1
ATOM 3979 C CA . LYS A 1 497 ? -13.391 99.312 45.75 1 88.19 497 LYS A CA 1
ATOM 3980 C C . LYS A 1 497 ? -12.383 98.188 45.531 1 88.19 497 LYS A C 1
ATOM 3982 O O . LYS A 1 497 ? -12.742 97.125 45 1 88.19 497 LYS A O 1
ATOM 3987 N N . GLU A 1 498 ? -11.234 98.438 45.906 1 86.88 498 GLU A N 1
ATOM 3988 C CA . GLU A 1 498 ? -10.18 97.438 45.688 1 86.88 498 GLU A CA 1
ATOM 3989 C C . GLU A 1 498 ? -10.383 96.25 46.562 1 86.88 498 GLU A C 1
ATOM 3991 O O . GLU A 1 498 ? -10.047 95.125 46.188 1 86.88 498 GLU A O 1
ATOM 3996 N N . PHE A 1 499 ? -10.898 96.5 47.875 1 85.12 499 PHE A N 1
ATOM 3997 C CA . PHE A 1 499 ? -11.195 95.438 48.781 1 85.12 499 PHE A CA 1
ATOM 3998 C C . PHE A 1 499 ? -12.156 94.438 48.156 1 85.12 499 PHE A C 1
ATOM 4000 O O . PHE A 1 499 ? -11.93 93.25 48.188 1 85.12 499 PHE A O 1
ATOM 4007 N N . LYS A 1 500 ? -13.219 94.875 47.438 1 86.69 500 LYS A N 1
ATOM 4008 C CA . LYS A 1 500 ? -14.211 94 46.812 1 86.69 500 LYS A CA 1
ATOM 4009 C C . LYS A 1 500 ? -13.594 93.25 45.656 1 86.69 500 LYS A C 1
ATOM 4011 O O . LYS A 1 500 ? -13.859 92.062 45.5 1 86.69 500 LYS A O 1
ATOM 4016 N N . ALA A 1 501 ? -12.727 93.875 44.875 1 88.56 501 ALA A N 1
ATOM 4017 C CA . ALA A 1 501 ? -12.078 93.25 43.719 1 88.56 501 ALA A CA 1
ATOM 4018 C C . ALA A 1 501 ? -11.102 92.188 44.188 1 88.56 501 ALA A C 1
ATOM 4020 O O . ALA A 1 501 ? -10.992 91.125 43.562 1 88.56 501 ALA A O 1
ATOM 4021 N N . MET A 1 502 ? -10.43 92.375 45.281 1 90.31 502 MET A N 1
ATOM 4022 C CA . MET A 1 502 ? -9.477 91.375 45.844 1 90.31 502 MET A CA 1
ATOM 4023 C C . MET A 1 502 ? -10.195 90.125 46.344 1 90.31 502 MET A C 1
ATOM 4025 O O . MET A 1 502 ? -9.727 89 46.125 1 90.31 502 MET A O 1
ATOM 4029 N N . ARG A 1 503 ? -11.336 90.375 47 1 89.88 503 ARG A N 1
ATOM 4030 C CA . ARG A 1 503 ? -12.109 89.25 47.5 1 89.88 503 ARG A CA 1
ATOM 4031 C C . ARG A 1 503 ? -12.609 88.375 46.375 1 89.88 503 ARG A C 1
ATOM 4033 O O . ARG A 1 503 ? -12.555 87.188 46.438 1 89.88 503 ARG A O 1
ATOM 4040 N N . GLU A 1 504 ? -13.016 89.062 45.281 1 90.75 504 GLU A N 1
ATOM 4041 C CA . GLU A 1 504 ? -13.461 88.312 44.094 1 90.75 504 GLU A CA 1
ATOM 4042 C C . GLU A 1 504 ? -12.305 87.562 43.438 1 90.75 504 GLU A C 1
ATOM 4044 O O . GLU A 1 504 ? -12.453 86.438 43.031 1 90.75 504 GLU A O 1
ATOM 4049 N N . GLY A 1 505 ? -11.203 88.25 43.312 1 89.38 505 GLY A N 1
ATOM 4050 C CA . GLY A 1 505 ? -10.016 87.625 42.75 1 89.38 505 GLY A CA 1
ATOM 4051 C C . GLY A 1 505 ? -9.555 86.438 43.562 1 89.38 505 GLY A C 1
ATOM 4052 O O . GLY A 1 505 ? -9.211 85.375 43 1 89.38 505 GLY A O 1
ATOM 4053 N N . ALA A 1 506 ? -9.539 86.562 44.906 1 93 506 ALA A N 1
ATOM 4054 C CA . ALA A 1 506 ? -9.141 85.5 45.781 1 93 506 ALA A CA 1
ATOM 4055 C C . ALA A 1 506 ? -10.07 84.312 45.625 1 93 506 ALA A C 1
ATOM 4057 O O . ALA A 1 506 ? -9.625 83.125 45.656 1 93 506 ALA A O 1
ATOM 4058 N N . ASN A 1 507 ? -11.375 84.562 45.469 1 94.31 507 ASN A N 1
ATOM 4059 C CA . ASN A 1 507 ? -12.352 83.5 45.281 1 94.31 507 ASN A CA 1
ATOM 4060 C C . ASN A 1 507 ? -12.133 82.812 43.938 1 94.31 507 ASN A C 1
ATOM 4062 O O . ASN A 1 507 ? -12.195 81.562 43.906 1 94.31 507 ASN A O 1
ATOM 4066 N N . ASN A 1 508 ? -11.852 83.5 42.875 1 94.44 508 ASN A N 1
ATOM 4067 C CA . ASN A 1 508 ? -11.594 82.938 41.562 1 94.44 508 ASN A CA 1
ATOM 4068 C C . ASN A 1 508 ? -10.344 82.062 41.594 1 94.44 508 ASN A C 1
ATOM 4070 O O . ASN A 1 508 ? -10.32 81 40.969 1 94.44 508 ASN A O 1
ATOM 4074 N N . LEU A 1 509 ? -9.359 82.438 42.25 1 96.94 509 LEU A N 1
ATOM 4075 C CA . LEU A 1 509 ? -8.125 81.688 42.375 1 96.94 509 LEU A CA 1
ATOM 4076 C C . LEU A 1 509 ? -8.383 80.375 43.125 1 96.94 509 LEU A C 1
ATOM 4078 O O . LEU A 1 509 ? -7.859 79.312 42.75 1 96.94 509 LEU A O 1
ATOM 4082 N N . ARG A 1 510 ? -9.227 80.5 44.219 1 95.5 510 ARG A N 1
ATOM 4083 C CA . ARG A 1 510 ? -9.562 79.25 44.969 1 95.5 510 ARG A CA 1
ATOM 4084 C C . ARG A 1 510 ? -10.305 78.25 44.094 1 95.5 510 ARG A C 1
ATOM 4086 O O . ARG A 1 510 ? -9.992 77.062 44.125 1 95.5 510 ARG A O 1
ATOM 4093 N N . ILE A 1 511 ? -11.234 78.75 43.281 1 95.81 511 ILE A N 1
ATOM 4094 C CA . ILE A 1 511 ? -12.016 77.875 42.406 1 95.81 511 ILE A CA 1
ATOM 4095 C C . ILE A 1 511 ? -11.094 77.25 41.344 1 95.81 511 ILE A C 1
ATOM 4097 O O . ILE A 1 511 ? -11.195 76.062 41.062 1 95.81 511 ILE A O 1
ATOM 4101 N N . SER A 1 512 ? -10.211 78 40.812 1 96.44 512 SER A N 1
ATOM 4102 C CA . SER A 1 512 ? -9.273 77.5 39.781 1 96.44 512 SER A CA 1
ATOM 4103 C C . SER A 1 512 ? -8.359 76.438 40.375 1 96.44 512 SER A C 1
ATOM 4105 O O . SER A 1 512 ? -8.086 75.438 39.719 1 96.44 512 SER A O 1
ATOM 4107 N N . SER A 1 513 ? -7.871 76.688 41.594 1 96.31 513 SER A N 1
ATOM 4108 C CA . SER A 1 513 ? -7.027 75.75 42.281 1 96.31 513 SER A CA 1
ATOM 4109 C C . SER A 1 513 ? -7.77 74.375 42.469 1 96.31 513 SER A C 1
ATOM 4111 O O . SER A 1 513 ? -7.219 73.312 42.25 1 96.31 513 SER A O 1
ATOM 4113 N N . LEU A 1 514 ? -9.078 74.5 42.844 1 96 514 LEU A N 1
ATOM 4114 C CA . LEU A 1 514 ? -9.891 73.312 43.062 1 96 514 LEU A CA 1
ATOM 4115 C C . LEU A 1 514 ? -10.102 72.5 41.781 1 96 514 LEU A C 1
ATOM 4117 O O . LEU A 1 514 ? -10.023 71.312 41.75 1 96 514 LEU A O 1
ATOM 4121 N N . ASN A 1 515 ? -10.32 73.25 40.688 1 95.88 515 ASN A N 1
ATOM 4122 C CA . ASN A 1 515 ? -10.508 72.625 39.375 1 95.88 515 ASN A CA 1
ATOM 4123 C C . ASN A 1 515 ? -9.242 71.938 38.938 1 95.88 515 ASN A C 1
ATOM 4125 O O . ASN A 1 515 ? -9.312 70.812 38.375 1 95.88 515 ASN A O 1
ATOM 4129 N N . ASN A 1 516 ? -8.117 72.562 39.125 1 97.06 516 ASN A N 1
ATOM 4130 C CA . ASN A 1 516 ? -6.844 71.938 38.719 1 97.06 516 ASN A CA 1
ATOM 4131 C C . ASN A 1 516 ? -6.539 70.688 39.562 1 97.06 516 ASN A C 1
ATOM 4133 O O . ASN A 1 516 ? -6.039 69.688 39 1 97.06 516 ASN A O 1
ATOM 4137 N N . LYS A 1 517 ? -6.859 70.75 40.812 1 96.69 517 LYS A N 1
ATOM 4138 C CA . LYS A 1 517 ? -6.633 69.562 41.688 1 96.69 517 LYS A CA 1
ATOM 4139 C C . LYS A 1 517 ? -7.527 68.438 41.25 1 96.69 517 LYS A C 1
ATOM 4141 O O . LYS A 1 517 ? -7.105 67.25 41.281 1 96.69 517 LYS A O 1
ATOM 4146 N N . GLU A 1 518 ? -8.773 68.75 40.875 1 96.81 518 GLU A N 1
ATOM 4147 C CA . GLU A 1 518 ? -9.672 67.688 40.375 1 96.81 518 GLU A CA 1
ATOM 4148 C C . GLU A 1 518 ? -9.141 67.125 39.062 1 96.81 518 GLU A C 1
ATOM 4150 O O . GLU A 1 518 ? -9.188 65.875 38.875 1 96.81 518 GLU A O 1
ATOM 4155 N N . SER A 1 519 ? -8.656 67.938 38.219 1 97.31 519 SER A N 1
ATOM 4156 C CA . SER A 1 519 ? -8.07 67.5 36.969 1 97.31 519 SER A CA 1
ATOM 4157 C C . SER A 1 519 ? -6.84 66.625 37.219 1 97.31 519 SER A C 1
ATOM 4159 O O . SER A 1 519 ? -6.648 65.625 36.562 1 97.31 519 SER A O 1
ATOM 4161 N N . ALA A 1 520 ? -5.973 67.062 38.125 1 97.25 520 ALA A N 1
ATOM 4162 C CA . ALA A 1 520 ? -4.789 66.312 38.5 1 97.25 520 ALA A CA 1
ATOM 4163 C C . ALA A 1 520 ? -5.18 64.875 39.031 1 97.25 520 ALA A C 1
ATOM 4165 O O . ALA A 1 520 ? -4.527 63.906 38.688 1 97.25 520 ALA A O 1
ATOM 4166 N N . THR A 1 521 ? -6.289 64.875 39.812 1 97.5 521 THR A N 1
ATOM 4167 C CA . THR A 1 521 ? -6.781 63.594 40.344 1 97.5 521 THR A CA 1
ATOM 4168 C C . THR A 1 521 ? -7.262 62.688 39.188 1 97.5 521 THR A C 1
ATOM 4170 O O . THR A 1 521 ? -6.984 61.5 39.188 1 97.5 521 THR A O 1
ATOM 4173 N N . ASN A 1 522 ? -7.961 63.25 38.25 1 97.06 522 ASN A N 1
ATOM 4174 C CA . ASN A 1 522 ? -8.43 62.5 37.094 1 97.06 522 ASN A CA 1
ATOM 4175 C C . ASN A 1 522 ? -7.262 61.938 36.281 1 97.06 522 ASN A C 1
ATOM 4177 O O . ASN A 1 522 ? -7.293 60.781 35.844 1 97.06 522 ASN A O 1
ATOM 4181 N N . ILE A 1 523 ? -6.242 62.75 36.031 1 97.81 523 ILE A N 1
ATOM 4182 C CA . ILE A 1 523 ? -5.066 62.344 35.281 1 97.81 523 ILE A CA 1
ATOM 4183 C C . ILE A 1 523 ? -4.324 61.25 36.031 1 97.81 523 ILE A C 1
ATOM 4185 O O . ILE A 1 523 ? -3.809 60.312 35.438 1 97.81 523 ILE A O 1
ATOM 4189 N N . LYS A 1 524 ? -4.262 61.375 37.375 1 97.38 524 LYS A N 1
ATOM 4190 C CA . LYS A 1 524 ? -3.645 60.344 38.188 1 97.38 524 LYS A CA 1
ATOM 4191 C C . LYS A 1 524 ? -4.383 59 38.031 1 97.38 524 LYS A C 1
ATOM 4193 O O . LYS A 1 524 ? -3.754 57.938 37.938 1 97.38 524 LYS A O 1
ATOM 4198 N N . ASN A 1 525 ? -5.711 59.031 37.969 1 97.25 525 ASN A N 1
ATOM 4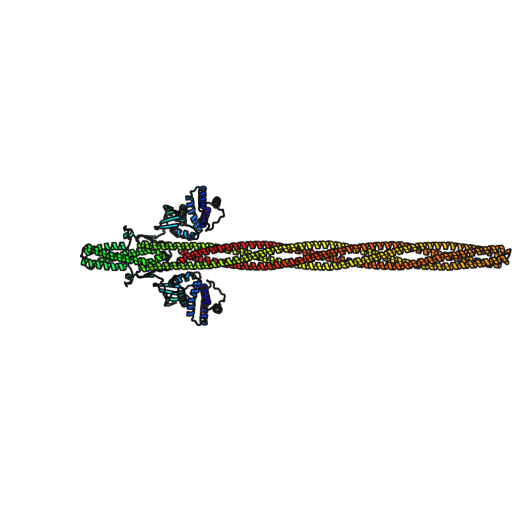199 C CA . ASN A 1 525 ? -6.512 57.844 37.75 1 97.25 525 ASN A CA 1
ATOM 4200 C C . ASN A 1 525 ? -6.238 57.219 36.375 1 97.25 525 ASN A C 1
ATOM 4202 O O . ASN A 1 525 ? -6.203 56 36.219 1 97.25 525 ASN A O 1
ATOM 4206 N N . ILE A 1 526 ? -6.082 58.031 35.375 1 96.88 526 ILE A N 1
ATOM 4207 C CA . ILE A 1 526 ? -5.758 57.562 34.031 1 96.88 526 ILE A CA 1
ATOM 4208 C C . ILE A 1 526 ? -4.391 56.875 34.062 1 96.88 526 ILE A C 1
ATOM 4210 O O . ILE A 1 526 ? -4.199 55.844 33.406 1 96.88 526 ILE A O 1
ATOM 4214 N N . SER A 1 527 ? -3.383 57.5 34.719 1 97.31 527 SER A N 1
ATOM 4215 C CA . SER A 1 527 ? -2.061 56.906 34.844 1 97.31 527 SER A CA 1
ATOM 4216 C C . SER A 1 527 ? -2.152 55.5 35.438 1 97.31 527 SER A C 1
ATOM 4218 O O . SER A 1 527 ? -1.483 54.594 35 1 97.31 527 SER A O 1
ATOM 4220 N N . LYS A 1 528 ? -3.066 55.281 36.438 1 96.81 528 LYS A N 1
ATOM 4221 C CA . LYS A 1 528 ? -3.283 53.969 37.062 1 96.81 528 LYS A CA 1
ATOM 4222 C C . LYS A 1 528 ? -3.898 53 36.062 1 96.81 528 LYS A C 1
ATOM 4224 O O . LYS A 1 528 ? -3.541 51.812 36.031 1 96.81 528 LYS A O 1
ATOM 4229 N N . GLU A 1 529 ? -4.801 53.5 35.281 1 95.88 529 GLU A N 1
ATOM 4230 C CA . GLU A 1 529 ? -5.445 52.656 34.281 1 95.88 529 GLU A CA 1
ATOM 4231 C C . GLU A 1 529 ? -4.445 52.188 33.219 1 95.88 529 GLU A C 1
ATOM 4233 O O . GLU A 1 529 ? -4.512 51.062 32.75 1 95.88 529 GLU A O 1
ATOM 4238 N N . ILE A 1 530 ? -3.555 53.094 32.781 1 96.62 530 ILE A N 1
ATOM 4239 C CA . ILE A 1 530 ? -2.525 52.719 31.812 1 96.62 530 ILE A CA 1
ATOM 4240 C C . ILE A 1 530 ? -1.633 51.625 32.406 1 96.62 530 ILE A C 1
ATOM 4242 O O . ILE A 1 530 ? -1.223 50.719 31.703 1 96.62 530 ILE A O 1
ATOM 4246 N N . HIS A 1 531 ? -1.375 51.75 33.75 1 95 531 HIS A N 1
ATOM 4247 C CA . HIS A 1 531 ? -0.583 50.719 34.406 1 95 531 HIS A CA 1
ATOM 4248 C C . HIS A 1 531 ? -1.278 49.344 34.312 1 95 531 HIS A C 1
ATOM 4250 O O . HIS A 1 531 ? -0.622 48.312 34.188 1 95 531 HIS A O 1
ATOM 4256 N N . GLU A 1 532 ? -2.602 49.281 34.469 1 96.19 532 GLU A N 1
ATOM 4257 C CA . GLU A 1 532 ? -3.369 48.062 34.344 1 96.19 532 GLU A CA 1
ATOM 4258 C C . GLU A 1 532 ? -3.305 47.5 32.938 1 96.19 532 GLU A C 1
ATOM 4260 O O . GLU A 1 532 ? -3.168 46.281 32.719 1 96.19 532 GLU A O 1
ATOM 4265 N N . ILE A 1 533 ? -3.393 48.344 31.969 1 96.25 533 ILE A N 1
ATOM 4266 C CA . ILE A 1 533 ? -3.316 47.969 30.562 1 96.25 533 ILE A CA 1
ATOM 4267 C C . ILE A 1 533 ? -1.943 47.375 30.266 1 96.25 533 ILE A C 1
ATOM 4269 O O . ILE A 1 533 ? -1.835 46.375 29.547 1 96.25 533 ILE A O 1
ATOM 4273 N N . LEU A 1 534 ? -0.868 48.031 30.812 1 96.06 534 LEU A N 1
ATOM 4274 C CA . LEU A 1 534 ? 0.491 47.531 30.656 1 96.06 534 LEU A CA 1
ATOM 4275 C C . LEU A 1 534 ? 0.591 46.062 31.125 1 96.06 534 LEU A C 1
ATOM 4277 O O . LEU A 1 534 ? 1.179 45.219 30.438 1 96.06 534 LEU A O 1
ATOM 4281 N N . ASN A 1 535 ? -0.04 45.719 32.281 1 95.81 535 ASN A N 1
ATOM 4282 C CA . ASN A 1 535 ? -0.036 44.375 32.812 1 95.81 535 ASN A CA 1
ATOM 4283 C C . ASN A 1 535 ? -0.789 43.406 31.891 1 95.81 535 ASN A C 1
ATOM 4285 O O . ASN A 1 535 ? -0.35 42.281 31.688 1 95.81 535 ASN A O 1
ATOM 4289 N N . GLU A 1 536 ? -1.887 43.844 31.375 1 95.75 536 GLU A N 1
ATOM 4290 C CA . GLU A 1 536 ? -2.682 43.031 30.453 1 95.75 536 GLU A CA 1
ATOM 4291 C C . GLU A 1 536 ? -1.925 42.75 29.156 1 95.75 536 GLU A C 1
ATOM 4293 O O . GLU A 1 536 ? -1.902 41.625 28.672 1 95.75 536 GLU A O 1
ATOM 4298 N N . LEU A 1 537 ? -1.288 43.781 28.609 1 95.31 537 LEU A N 1
ATOM 4299 C CA . LEU A 1 537 ? -0.509 43.656 27.391 1 95.31 537 LEU A CA 1
ATOM 4300 C C . LEU A 1 537 ? 0.674 42.719 27.594 1 95.31 537 LEU A C 1
ATOM 4302 O O . LEU A 1 537 ? 0.99 41.906 26.734 1 95.31 537 LEU A O 1
ATOM 4306 N N . SER A 1 538 ? 1.332 42.875 28.75 1 95.19 538 SER A N 1
ATOM 4307 C CA . SER A 1 538 ? 2.441 41.969 29.078 1 95.19 538 SER A CA 1
ATOM 4308 C C . SER A 1 538 ? 1.987 40.531 29.125 1 95.19 538 SER A C 1
ATOM 4310 O O . SER A 1 538 ? 2.656 39.656 28.578 1 95.19 538 SER A O 1
ATOM 4312 N N . SER A 1 539 ? 0.844 40.312 29.781 1 95.25 539 SER A N 1
ATOM 4313 C CA . SER A 1 539 ? 0.274 38.969 29.844 1 95.25 539 SER A CA 1
ATOM 4314 C C . SER A 1 539 ? -0.057 38.438 28.453 1 95.25 539 SER A C 1
ATOM 4316 O O . SER A 1 539 ? 0.181 37.25 28.172 1 95.25 539 SER A O 1
ATOM 4318 N N . GLU A 1 540 ? -0.597 39.281 27.625 1 93.38 540 GLU A N 1
ATOM 4319 C CA . GLU A 1 540 ? -0.924 38.875 26.25 1 93.38 540 GLU A CA 1
ATOM 4320 C C . GLU A 1 540 ? 0.334 38.531 25.453 1 93.38 540 GLU A C 1
ATOM 4322 O O . GLU A 1 540 ? 0.332 37.594 24.656 1 93.38 540 GLU A O 1
ATOM 4327 N N . GLY A 1 541 ? 1.391 39.375 25.656 1 92.44 541 GLY A N 1
ATOM 4328 C CA . GLY A 1 541 ? 2.664 39.062 25.031 1 92.44 541 GLY A CA 1
ATOM 4329 C C . GLY A 1 541 ? 3.189 37.688 25.375 1 92.44 541 GLY A C 1
ATOM 4330 O O . GLY A 1 541 ? 3.656 36.969 24.484 1 92.44 541 GLY A O 1
ATOM 4331 N N . VAL A 1 542 ? 3.057 37.219 26.594 1 93.44 542 VAL A N 1
ATOM 4332 C CA . VAL A 1 542 ? 3.518 35.938 27.062 1 93.44 542 VAL A CA 1
ATOM 4333 C C . VAL A 1 542 ? 2.688 34.812 26.406 1 93.44 542 VAL A C 1
ATOM 4335 O O . VAL A 1 542 ? 3.229 33.812 25.984 1 93.44 542 VAL A O 1
ATOM 4338 N N . LYS A 1 543 ? 1.327 34.969 26.359 1 93.25 543 LYS A N 1
ATOM 4339 C CA . LYS A 1 543 ? 0.443 34 25.719 1 93.25 543 LYS A CA 1
ATOM 4340 C C . LYS A 1 543 ? 0.792 33.812 24.25 1 93.25 543 LYS A C 1
ATOM 4342 O O . LYS A 1 543 ? 0.759 32.688 23.734 1 93.25 543 LYS A O 1
ATOM 4347 N N . LEU A 1 544 ? 1.092 34.875 23.578 1 93.31 544 LEU A N 1
ATOM 4348 C CA . LEU A 1 544 ? 1.467 34.844 22.172 1 93.31 544 LEU A CA 1
ATOM 4349 C C . LEU A 1 544 ? 2.797 34.094 21.984 1 93.31 544 LEU A C 1
ATOM 4351 O O . LEU A 1 544 ? 2.977 33.375 21.016 1 93.31 544 LEU A O 1
ATOM 4355 N N . GLU A 1 545 ? 3.723 34.375 22.891 1 90.5 545 GLU A N 1
ATOM 4356 C CA . GLU A 1 545 ? 5 33.688 22.828 1 90.5 545 GLU A CA 1
ATOM 4357 C C . GLU A 1 545 ? 4.809 32.156 22.953 1 90.5 545 GLU A C 1
ATOM 4359 O O . GLU A 1 545 ? 5.559 31.391 22.344 1 90.5 545 GLU A O 1
ATOM 4364 N N . ASP A 1 546 ? 3.793 31.75 23.688 1 91.88 546 ASP A N 1
ATOM 4365 C CA . ASP A 1 546 ? 3.486 30.328 23.828 1 91.88 546 ASP A CA 1
ATOM 4366 C C . ASP A 1 546 ? 3.059 29.719 22.5 1 91.88 546 ASP A C 1
ATOM 4368 O O . ASP A 1 546 ? 3.238 28.531 22.266 1 91.88 546 ASP A O 1
ATOM 4372 N N . LEU A 1 547 ? 2.488 30.531 21.594 1 93.31 547 LEU A N 1
ATOM 4373 C CA . LEU A 1 547 ? 2.062 30.047 20.297 1 93.31 547 LEU A CA 1
ATOM 4374 C C . LEU A 1 547 ? 3.266 29.656 19.438 1 93.31 547 LEU A C 1
ATOM 4376 O O . LEU A 1 547 ? 3.133 28.875 18.5 1 93.31 547 LEU A O 1
ATOM 4380 N N . THR A 1 548 ? 4.453 30.266 19.75 1 92.88 548 THR A N 1
ATOM 4381 C CA . THR A 1 548 ? 5.668 29.906 19.031 1 92.88 548 THR A CA 1
ATOM 4382 C C . THR A 1 548 ? 5.949 28.406 19.172 1 92.88 548 THR A C 1
ATOM 4384 O O . THR A 1 548 ? 6.406 27.766 18.219 1 92.88 548 THR A O 1
ATOM 4387 N N . LYS A 1 549 ? 5.656 27.859 20.359 1 93.31 549 LYS A N 1
ATOM 4388 C CA . LYS A 1 549 ? 5.82 26.422 20.578 1 93.31 549 LYS A CA 1
ATOM 4389 C C . LYS A 1 549 ? 4.887 25.625 19.656 1 93.31 549 LYS A C 1
ATOM 4391 O O . LYS A 1 549 ? 5.301 24.625 19.062 1 93.31 549 LYS A O 1
ATOM 4396 N N . ASN A 1 550 ? 3.625 26.031 19.609 1 94.88 550 ASN A N 1
ATOM 4397 C CA . ASN A 1 550 ? 2.658 25.375 18.734 1 94.88 550 ASN A CA 1
ATOM 4398 C C . ASN A 1 550 ? 3.105 25.422 17.281 1 94.88 550 ASN A C 1
ATOM 4400 O O . ASN A 1 550 ? 2.984 24.438 16.562 1 94.88 550 ASN A O 1
ATOM 4404 N N . THR A 1 551 ? 3.604 26.578 16.859 1 95.5 551 THR A N 1
ATOM 4405 C CA . THR A 1 551 ? 4.039 26.75 15.484 1 95.5 551 THR A CA 1
ATOM 4406 C C . THR A 1 551 ? 5.25 25.859 15.18 1 95.5 551 THR A C 1
ATOM 4408 O O . THR A 1 551 ? 5.355 25.297 14.102 1 95.5 551 THR A O 1
ATOM 4411 N N . GLN A 1 552 ? 6.191 25.797 16.125 1 94.44 552 GLN A N 1
ATOM 4412 C CA . GLN A 1 552 ? 7.344 24.922 15.969 1 94.44 552 GLN A CA 1
ATOM 4413 C C . GLN A 1 552 ? 6.91 23.453 15.859 1 94.44 552 GLN A C 1
ATOM 4415 O O . GLN A 1 552 ? 7.461 22.703 15.055 1 94.44 552 GLN A O 1
ATOM 4420 N N . ASN A 1 553 ? 5.949 23.125 16.672 1 95.75 553 ASN A N 1
ATOM 4421 C CA . ASN A 1 553 ? 5.406 21.766 16.594 1 95.75 553 ASN A CA 1
ATOM 4422 C C . ASN A 1 553 ? 4.77 21.484 15.227 1 95.75 553 ASN A C 1
ATOM 4424 O O . ASN A 1 553 ? 4.969 20.422 14.656 1 95.75 553 ASN A O 1
ATOM 4428 N N . LEU A 1 554 ? 4.008 22.453 14.734 1 95.38 554 LEU A N 1
ATOM 4429 C CA . LEU A 1 554 ? 3.371 22.297 13.43 1 95.38 554 LEU A CA 1
ATOM 4430 C C . LEU A 1 554 ? 4.414 22.156 12.328 1 95.38 554 LEU A C 1
ATOM 4432 O O . LEU A 1 554 ? 4.238 21.375 11.398 1 95.38 554 LEU A O 1
ATOM 4436 N N . LEU A 1 555 ? 5.477 22.969 12.438 1 96.38 555 LEU A N 1
ATOM 4437 C CA . LEU A 1 555 ? 6.555 22.859 11.461 1 96.38 555 LEU A CA 1
ATOM 4438 C C . LEU A 1 555 ? 7.191 21.469 11.531 1 96.38 555 LEU A C 1
ATOM 4440 O O . LEU A 1 555 ? 7.5 20.875 10.492 1 96.38 555 LEU A O 1
ATOM 4444 N N . ALA A 1 556 ? 7.418 20.969 12.727 1 95.69 556 ALA A N 1
ATOM 4445 C CA . ALA A 1 556 ? 7.953 19.625 12.906 1 95.69 556 ALA A CA 1
ATOM 4446 C C . ALA A 1 556 ? 7.023 18.578 12.297 1 95.69 556 ALA A C 1
ATOM 4448 O O . ALA A 1 556 ? 7.477 17.656 11.617 1 95.69 556 ALA A O 1
ATOM 4449 N N . ILE A 1 557 ? 5.738 18.688 12.562 1 94.5 557 ILE A N 1
ATOM 4450 C CA . ILE A 1 557 ? 4.73 17.781 12.016 1 94.5 557 ILE A CA 1
ATOM 4451 C C . ILE A 1 557 ? 4.77 17.828 10.492 1 94.5 557 ILE A C 1
ATOM 4453 O O . ILE A 1 557 ? 4.645 16.797 9.828 1 94.5 557 ILE A O 1
ATOM 4457 N N . SER A 1 558 ? 4.871 19.047 9.922 1 95.75 558 SER A N 1
ATOM 4458 C CA . SER A 1 558 ? 4.969 19.203 8.469 1 95.75 558 SER A CA 1
ATOM 4459 C C . SER A 1 558 ? 6.172 18.453 7.91 1 95.75 558 SER A C 1
ATOM 4461 O O . SER A 1 558 ? 6.059 17.75 6.906 1 95.75 558 SER A O 1
ATOM 4463 N N . GLU A 1 559 ? 7.332 18.609 8.555 1 94.19 559 GLU A N 1
ATOM 4464 C CA . GLU A 1 559 ? 8.539 17.906 8.117 1 94.19 559 GLU A CA 1
ATOM 4465 C C . GLU A 1 559 ? 8.367 16.391 8.211 1 94.19 559 GLU A C 1
ATOM 4467 O O . GLU A 1 559 ? 8.719 15.672 7.281 1 94.19 559 GLU A O 1
ATOM 4472 N N . GLU A 1 560 ? 7.84 16.016 9.312 1 93.38 560 GLU A N 1
ATOM 4473 C CA . GLU A 1 560 ? 7.578 14.586 9.508 1 93.38 560 GLU A CA 1
ATOM 4474 C C . GLU A 1 560 ? 6.574 14.062 8.484 1 93.38 560 GLU A C 1
ATOM 4476 O O . GLU A 1 560 ? 6.727 12.961 7.965 1 93.38 560 GLU A O 1
ATOM 4481 N N . GLY A 1 561 ? 5.531 14.906 8.281 1 92 561 GLY A N 1
ATOM 4482 C CA . GLY A 1 561 ? 4.539 14.539 7.281 1 92 561 GLY A CA 1
ATOM 4483 C C . GLY A 1 561 ? 5.121 14.383 5.891 1 92 561 GLY A C 1
ATOM 4484 O O . GLY A 1 561 ? 4.793 13.438 5.172 1 92 561 GLY A O 1
ATOM 4485 N N . SER A 1 562 ? 5.965 15.312 5.504 1 94.56 562 SER A N 1
ATOM 4486 C CA . SER A 1 562 ? 6.641 15.227 4.215 1 94.56 562 SER A CA 1
ATOM 4487 C C . SER A 1 562 ? 7.5 13.969 4.121 1 94.56 562 SER A C 1
ATOM 4489 O O . SER A 1 562 ? 7.477 13.273 3.107 1 94.56 562 SER A O 1
ATOM 4491 N N . ALA A 1 563 ? 8.281 13.703 5.16 1 93.38 563 ALA A N 1
ATOM 4492 C CA . ALA A 1 563 ? 9.117 12.516 5.207 1 93.38 563 ALA A CA 1
ATOM 4493 C C . ALA A 1 563 ? 8.273 11.242 5.133 1 93.38 563 ALA A C 1
ATOM 4495 O O . ALA A 1 563 ? 8.625 10.297 4.422 1 93.38 563 ALA A O 1
ATOM 4496 N N . THR A 1 564 ? 7.219 11.203 5.914 1 93.12 564 THR A N 1
ATOM 4497 C CA . THR A 1 564 ? 6.312 10.062 5.914 1 93.12 564 THR A CA 1
ATOM 4498 C C . THR A 1 564 ? 5.715 9.844 4.523 1 93.12 564 THR A C 1
ATOM 4500 O O . THR A 1 564 ? 5.633 8.711 4.051 1 93.12 564 THR A O 1
ATOM 4503 N N . ALA A 1 565 ? 5.281 10.914 3.881 1 93.25 565 ALA A N 1
ATOM 4504 C CA . ALA A 1 565 ? 4.746 10.82 2.525 1 93.25 565 ALA A CA 1
ATOM 4505 C C . ALA A 1 565 ? 5.781 10.234 1.568 1 93.25 565 ALA A C 1
ATOM 4507 O O . ALA A 1 565 ? 5.453 9.375 0.743 1 93.25 565 ALA A O 1
ATOM 4508 N N . GLU A 1 566 ? 7.035 10.672 1.674 1 93.31 566 GLU A N 1
ATOM 4509 C CA . GLU A 1 566 ? 8.102 10.156 0.826 1 93.31 566 GLU A CA 1
ATOM 4510 C C . GLU A 1 566 ? 8.328 8.664 1.072 1 93.31 566 GLU A C 1
ATOM 4512 O O . GLU A 1 566 ? 8.508 7.898 0.126 1 93.31 566 GLU A O 1
ATOM 4517 N N . GLU A 1 567 ? 8.328 8.281 2.299 1 93.12 567 GLU A N 1
ATOM 4518 C CA . GLU A 1 567 ? 8.555 6.887 2.652 1 93.12 567 GLU A CA 1
ATOM 4519 C C . GLU A 1 567 ? 7.414 6 2.146 1 93.12 567 GLU A C 1
ATOM 4521 O O . GLU A 1 567 ? 7.656 4.926 1.597 1 93.12 567 GLU A O 1
ATOM 4526 N N . ILE A 1 568 ? 6.199 6.438 2.34 1 91.69 568 ILE A N 1
ATOM 4527 C CA . ILE A 1 568 ? 5.066 5.66 1.852 1 91.69 568 ILE A CA 1
ATOM 4528 C C . ILE A 1 568 ? 5.113 5.586 0.327 1 91.69 568 ILE A C 1
ATOM 4530 O O . ILE A 1 568 ? 4.855 4.527 -0.256 1 91.69 568 ILE A O 1
ATOM 4534 N N . SER A 1 569 ? 5.391 6.75 -0.275 1 93.25 569 SER A N 1
ATOM 4535 C CA . SER A 1 569 ? 5.504 6.773 -1.729 1 93.25 569 SER A CA 1
ATOM 4536 C C . SER A 1 569 ? 6.527 5.75 -2.217 1 93.25 569 SER A C 1
ATOM 4538 O O . SER A 1 569 ? 6.281 5.035 -3.189 1 93.25 569 SER A O 1
ATOM 4540 N N . SER A 1 570 ? 7.691 5.695 -1.589 1 94.06 570 SER A N 1
ATOM 4541 C CA . SER A 1 570 ? 8.734 4.73 -1.932 1 94.06 570 SER A CA 1
ATOM 4542 C C . SER A 1 570 ? 8.242 3.297 -1.749 1 94.06 570 SER A C 1
ATOM 4544 O O . SER A 1 570 ? 8.5 2.434 -2.592 1 94.06 570 SER A O 1
ATOM 4546 N N . SER A 1 571 ? 7.562 3.043 -0.633 1 91.31 571 SER A N 1
ATOM 4547 C CA . SER A 1 571 ? 7.004 1.723 -0.358 1 91.31 571 SER A CA 1
ATOM 4548 C C . SER A 1 571 ? 5.992 1.316 -1.424 1 91.31 571 SER A C 1
ATOM 4550 O O . SER A 1 571 ? 5.98 0.169 -1.873 1 91.31 571 SER A O 1
ATOM 4552 N N . VAL A 1 572 ? 5.156 2.252 -1.845 1 91.31 572 VAL A N 1
ATOM 4553 C CA . VAL A 1 572 ? 4.156 1.989 -2.873 1 91.31 572 VAL A CA 1
ATOM 4554 C C . VAL A 1 572 ? 4.844 1.658 -4.195 1 91.31 572 VAL A C 1
ATOM 4556 O O . VAL A 1 572 ? 4.402 0.768 -4.926 1 91.31 572 VAL A O 1
ATOM 4559 N N . LYS A 1 573 ? 5.895 2.338 -4.52 1 91.75 573 LYS A N 1
ATOM 4560 C CA . LYS A 1 573 ? 6.66 2.037 -5.727 1 91.75 573 LYS A CA 1
ATOM 4561 C C . LYS A 1 573 ? 7.211 0.615 -5.688 1 91.75 573 LYS A C 1
ATOM 4563 O O . LYS A 1 573 ? 7.148 -0.109 -6.684 1 91.75 573 LYS A O 1
ATOM 4568 N N . THR A 1 574 ? 7.762 0.263 -4.578 1 90.62 574 THR A N 1
ATOM 4569 C CA . THR A 1 574 ? 8.266 -1.096 -4.402 1 90.62 574 THR A CA 1
ATOM 4570 C C . THR A 1 574 ? 7.137 -2.111 -4.562 1 90.62 574 THR A C 1
ATOM 4572 O O . THR A 1 574 ? 7.316 -3.158 -5.188 1 90.62 574 THR A O 1
ATOM 4575 N N . PHE A 1 575 ? 5.902 -1.786 -4.074 1 90.88 575 PHE A N 1
ATOM 4576 C CA . PHE A 1 575 ? 4.727 -2.635 -4.219 1 90.88 575 PHE A CA 1
ATOM 4577 C C . PHE A 1 575 ? 4.395 -2.854 -5.691 1 90.88 575 PHE A C 1
ATOM 4579 O O . PHE A 1 575 ? 4.16 -3.986 -6.117 1 90.88 575 PHE A O 1
ATOM 4586 N N . VAL A 1 576 ? 4.328 -1.745 -6.336 1 90.88 576 VAL A N 1
ATOM 4587 C CA . VAL A 1 576 ? 3.967 -1.8 -7.75 1 90.88 576 VAL A CA 1
ATOM 4588 C C . VAL A 1 576 ? 4.961 -2.682 -8.5 1 90.88 576 VAL A C 1
ATOM 4590 O O . VAL A 1 576 ? 4.57 -3.48 -9.359 1 90.88 576 VAL A O 1
ATOM 4593 N N . ASN A 1 577 ? 6.238 -2.588 -8.164 1 92.44 577 ASN A N 1
ATOM 4594 C CA . ASN A 1 577 ? 7.258 -3.416 -8.805 1 92.44 577 ASN A CA 1
ATOM 4595 C C . ASN A 1 577 ? 7.066 -4.895 -8.477 1 92.44 577 ASN A C 1
ATOM 4597 O O . ASN A 1 577 ? 7.203 -5.754 -9.344 1 92.44 577 ASN A O 1
ATOM 4601 N N . ASN A 1 578 ? 6.824 -5.156 -7.195 1 91.88 578 ASN A N 1
ATOM 4602 C CA . ASN A 1 578 ? 6.566 -6.535 -6.793 1 91.88 578 ASN A CA 1
ATOM 4603 C C . ASN A 1 578 ? 5.34 -7.109 -7.496 1 91.88 578 ASN A C 1
ATOM 4605 O O . ASN A 1 578 ? 5.348 -8.266 -7.926 1 91.88 578 ASN A O 1
ATOM 4609 N N . ILE A 1 579 ? 4.285 -6.312 -7.637 1 93 579 ILE A N 1
ATOM 4610 C CA . ILE A 1 579 ? 3.074 -6.738 -8.328 1 93 579 ILE A CA 1
ATOM 4611 C C . ILE A 1 579 ? 3.391 -7.047 -9.789 1 93 579 ILE A C 1
ATOM 4613 O O . ILE A 1 579 ? 2.939 -8.055 -10.328 1 93 579 ILE A O 1
ATOM 4617 N N . LYS A 1 580 ? 4.16 -6.176 -10.406 1 92.94 580 LYS A N 1
ATOM 4618 C CA . LYS A 1 580 ? 4.57 -6.402 -11.789 1 92.94 580 LYS A CA 1
ATOM 4619 C C . LYS A 1 580 ? 5.32 -7.723 -11.93 1 92.94 580 LYS A C 1
ATOM 4621 O O . LYS A 1 580 ? 5.082 -8.484 -12.867 1 92.94 580 LYS A O 1
ATOM 4626 N N . GLU A 1 581 ? 6.168 -7.996 -10.984 1 91.56 581 GLU A N 1
ATOM 4627 C CA . GLU A 1 581 ? 6.918 -9.25 -11 1 91.56 581 GLU A CA 1
ATOM 4628 C C . GLU A 1 581 ? 6 -10.453 -10.797 1 91.56 581 GLU A C 1
ATOM 4630 O O . GLU A 1 581 ? 6.16 -11.477 -11.461 1 91.56 581 GLU A O 1
ATOM 4635 N N . ILE A 1 582 ? 5.078 -10.344 -9.906 1 92.75 582 ILE A N 1
ATOM 4636 C CA . ILE A 1 582 ? 4.105 -11.406 -9.68 1 92.75 582 ILE A CA 1
ATOM 4637 C C . ILE A 1 582 ? 3.338 -11.688 -10.969 1 92.75 582 ILE A C 1
ATOM 4639 O O . ILE A 1 582 ? 3.223 -12.836 -11.391 1 92.75 582 ILE A O 1
ATOM 4643 N N . LEU A 1 583 ? 2.85 -10.602 -11.57 1 93.56 583 LEU A N 1
ATOM 4644 C CA . LEU A 1 583 ? 2.068 -10.75 -12.797 1 93.56 583 LEU A CA 1
ATOM 4645 C C . LEU A 1 583 ? 2.912 -11.367 -13.906 1 93.56 583 LEU A C 1
ATOM 4647 O O . LEU A 1 583 ? 2.422 -12.203 -14.68 1 93.56 583 LEU A O 1
ATOM 4651 N N . GLN A 1 584 ? 4.18 -10.977 -13.977 1 91.62 584 GLN A N 1
ATOM 4652 C CA . GLN A 1 584 ? 5.082 -11.562 -14.961 1 91.62 584 GLN A CA 1
ATOM 4653 C C . GLN A 1 584 ? 5.312 -13.047 -14.695 1 91.62 584 GLN A C 1
ATOM 4655 O O . GLN A 1 584 ? 5.285 -13.859 -15.617 1 91.62 584 GLN A O 1
ATOM 4660 N N . ASN A 1 585 ? 5.543 -13.359 -13.422 1 91.06 585 ASN A N 1
ATOM 4661 C CA . ASN A 1 585 ? 5.746 -14.758 -13.055 1 91.06 585 ASN A CA 1
ATOM 4662 C C . ASN A 1 585 ? 4.496 -15.594 -13.32 1 91.06 585 ASN A C 1
ATOM 4664 O O . ASN A 1 585 ? 4.594 -16.734 -13.773 1 91.06 585 ASN A O 1
ATOM 4668 N N . ILE A 1 586 ? 3.348 -15.062 -13.062 1 92.94 586 ILE A N 1
ATOM 4669 C CA . ILE A 1 586 ? 2.084 -15.742 -13.32 1 92.94 586 ILE A CA 1
ATOM 4670 C C . ILE A 1 586 ? 1.917 -15.969 -14.82 1 92.94 586 ILE A C 1
ATOM 4672 O O . ILE A 1 586 ? 1.434 -17.016 -15.242 1 92.94 586 ILE A O 1
ATOM 4676 N N . LYS A 1 587 ? 2.283 -14.977 -15.609 1 92.12 587 LYS A N 1
ATOM 4677 C CA . LYS A 1 587 ? 2.227 -15.125 -17.062 1 92.12 587 LYS A CA 1
ATOM 4678 C C . LYS A 1 587 ? 3.111 -16.281 -17.531 1 92.12 587 LYS A C 1
ATOM 4680 O O . LYS A 1 587 ? 2.721 -17.062 -18.406 1 92.12 587 LYS A O 1
ATOM 4685 N N . GLU A 1 588 ? 4.254 -16.375 -16.906 1 87.75 588 GLU A N 1
ATOM 4686 C CA . GLU A 1 588 ? 5.145 -17.484 -17.234 1 87.75 588 GLU A CA 1
ATOM 4687 C C . GLU A 1 588 ? 4.527 -18.828 -16.828 1 87.75 588 GLU A C 1
ATOM 4689 O O . GLU A 1 588 ? 4.586 -19.797 -17.594 1 87.75 588 GLU A O 1
ATOM 4694 N N . VAL A 1 589 ? 3.98 -18.875 -15.711 1 90.94 589 VAL A N 1
ATOM 4695 C CA . VAL A 1 589 ? 3.301 -20.078 -15.25 1 90.94 589 VAL A CA 1
ATOM 4696 C C . VAL A 1 589 ? 2.207 -20.469 -16.25 1 90.94 589 VAL A C 1
ATOM 4698 O O . VAL A 1 589 ? 2.084 -21.641 -16.625 1 90.94 589 VAL A O 1
ATOM 4701 N N . ASP A 1 590 ? 1.441 -19.484 -16.688 1 91.12 590 ASP A N 1
ATOM 4702 C CA . ASP A 1 590 ? 0.361 -19.719 -17.641 1 91.12 590 ASP A CA 1
ATOM 4703 C C . ASP A 1 590 ? 0.896 -20.312 -18.953 1 91.12 590 ASP A C 1
ATOM 4705 O O . ASP A 1 590 ? 0.257 -21.156 -19.562 1 91.12 590 ASP A O 1
ATOM 4709 N N . ARG A 1 591 ? 1.992 -19.828 -19.359 1 87.56 591 ARG A N 1
ATOM 4710 C CA . ARG A 1 591 ? 2.613 -20.359 -20.578 1 87.56 591 ARG A CA 1
ATOM 4711 C C . ARG A 1 591 ? 2.963 -21.828 -20.422 1 87.56 591 ARG A C 1
ATOM 4713 O O . ARG A 1 591 ? 2.717 -22.641 -21.328 1 87.56 591 ARG A O 1
ATOM 4720 N N . PHE A 1 592 ? 3.5 -22.172 -19.281 1 86.56 592 PHE A N 1
ATOM 4721 C CA . PHE A 1 592 ? 3.869 -23.547 -19.047 1 86.56 592 PHE A CA 1
ATOM 4722 C C . PHE A 1 592 ? 2.629 -24.422 -18.891 1 86.56 592 PHE A C 1
ATOM 4724 O O . PHE A 1 592 ? 2.609 -25.578 -19.328 1 86.56 592 PHE A O 1
ATOM 4731 N N . ILE A 1 593 ? 1.624 -23.906 -18.266 1 89.25 593 ILE A N 1
ATOM 4732 C CA . ILE A 1 593 ? 0.354 -24.609 -18.156 1 89.25 593 ILE A CA 1
ATOM 4733 C C . ILE A 1 593 ? -0.206 -24.906 -19.547 1 89.25 593 ILE A C 1
ATOM 4735 O O . ILE A 1 593 ? -0.633 -26.031 -19.828 1 89.25 593 ILE A O 1
ATOM 4739 N N . SER A 1 594 ? -0.18 -23.906 -20.406 1 86.88 594 SER A N 1
ATOM 4740 C CA . SER A 1 594 ? -0.664 -24.062 -21.781 1 86.88 594 SER A CA 1
ATOM 4741 C C . SER A 1 594 ? 0.14 -25.125 -22.516 1 86.88 594 SER A C 1
ATOM 4743 O O . SER A 1 594 ? -0.427 -25.953 -23.25 1 86.88 594 SER A O 1
ATOM 4745 N N . SER A 1 595 ? 1.411 -25.109 -22.281 1 83.25 595 SER A N 1
ATOM 4746 C CA . SER A 1 595 ? 2.279 -26.109 -22.891 1 83.25 595 SER A CA 1
ATOM 4747 C C . SER A 1 595 ? 1.948 -27.5 -22.391 1 83.25 595 SER A C 1
ATOM 4749 O O . SER A 1 595 ? 1.896 -28.453 -23.172 1 83.25 595 SER A O 1
ATOM 4751 N N . LEU A 1 596 ? 1.738 -27.609 -21.141 1 84.81 596 LEU A N 1
ATOM 4752 C CA . LEU A 1 596 ? 1.371 -28.891 -20.547 1 84.81 596 LEU A CA 1
ATOM 4753 C C . LEU A 1 596 ? 0.047 -29.406 -21.109 1 84.81 596 LEU A C 1
ATOM 4755 O O . LEU A 1 596 ? -0.067 -30.562 -21.484 1 84.81 596 LEU A O 1
ATOM 4759 N N . LYS A 1 597 ? -0.889 -28.516 -21.203 1 83.25 597 LYS A N 1
ATOM 4760 C CA . LYS A 1 597 ? -2.205 -28.875 -21.719 1 83.25 597 LYS A CA 1
ATOM 4761 C C . LYS A 1 597 ? -2.121 -29.328 -23.172 1 83.25 597 LYS A C 1
ATOM 4763 O O . LYS A 1 597 ? -2.785 -30.281 -23.578 1 83.25 597 LYS A O 1
ATOM 4768 N N . GLU A 1 598 ? -1.319 -28.672 -23.969 1 78.81 598 GLU A N 1
ATOM 4769 C CA . GLU A 1 598 ? -1.125 -29.047 -25.359 1 78.81 598 GLU A CA 1
ATOM 4770 C C . GLU A 1 598 ? -0.481 -30.422 -25.484 1 78.81 598 GLU A C 1
ATOM 4772 O O . GLU A 1 598 ? -0.885 -31.234 -26.328 1 78.81 598 GLU A O 1
ATOM 4777 N N . SER A 1 599 ? 0.475 -30.625 -24.578 1 75.94 599 SER A N 1
ATOM 4778 C CA . SER A 1 599 ? 1.153 -31.922 -24.594 1 75.94 599 SER A CA 1
ATOM 4779 C C . SER A 1 599 ? 0.198 -33.062 -24.234 1 75.94 599 SER A C 1
ATOM 4781 O O . SER A 1 599 ? 0.289 -34.156 -24.781 1 75.94 599 SER A O 1
ATOM 4783 N N . LEU A 1 600 ? -0.731 -32.719 -23.406 1 77.69 600 LEU A N 1
ATOM 4784 C CA . LEU A 1 600 ? -1.658 -33.75 -22.938 1 77.69 600 LEU A CA 1
ATOM 4785 C C . LEU A 1 600 ? -2.857 -33.875 -23.875 1 77.69 600 LEU A C 1
ATOM 4787 O O . LEU A 1 600 ? -3.426 -34.969 -24.031 1 77.69 600 LEU A O 1
ATOM 4791 N N . SER A 1 601 ? -3.422 -32.688 -24.516 1 69 601 SER A N 1
ATOM 4792 C CA . SER A 1 601 ? -4.59 -32.688 -25.391 1 69 601 SER A CA 1
ATOM 4793 C C . SER A 1 601 ? -4.301 -33.438 -26.688 1 69 601 SER A C 1
ATOM 4795 O O . SER A 1 601 ? -5.176 -34.125 -27.234 1 69 601 SER A O 1
ATOM 4797 N N . ASN A 1 602 ? -3.137 -33.219 -27.312 1 58 602 ASN A N 1
ATOM 4798 C CA . ASN A 1 602 ? -2.818 -33.938 -28.547 1 58 602 ASN A CA 1
ATOM 4799 C C . ASN A 1 602 ? -2.789 -35.438 -28.344 1 58 602 ASN A C 1
ATOM 4801 O O . ASN A 1 602 ? -2.736 -36.219 -29.297 1 58 602 ASN A O 1
ATOM 4805 N N . LYS A 1 603 ? -3.008 -35.781 -27.141 1 57.44 603 LYS A N 1
ATOM 4806 C CA . LYS A 1 603 ? -2.838 -37.188 -26.875 1 57.44 603 LYS A CA 1
ATOM 4807 C C . LYS A 1 603 ? -4.156 -37.844 -26.453 1 57.44 603 LYS A C 1
ATOM 4809 O O . LYS A 1 603 ? -4.312 -39.062 -26.531 1 57.44 603 LYS A O 1
ATOM 4814 N N . ASN A 1 604 ? -5.188 -36.938 -26.141 1 48.22 604 ASN A N 1
ATOM 4815 C CA . ASN A 1 604 ? -6.523 -37.438 -25.875 1 48.22 604 ASN A CA 1
ATOM 4816 C C . ASN A 1 604 ? -7.336 -37.594 -27.156 1 48.22 604 ASN A C 1
ATOM 4818 O O . ASN A 1 604 ? -7.203 -36.781 -28.062 1 48.22 604 ASN A O 1
ATOM 4822 N N . MET B 1 1 ? 23.609 -18.516 -28.172 1 78.75 1 MET B N 1
ATOM 4823 C CA . MET B 1 1 ? 23.359 -19.391 -27.016 1 78.75 1 MET B CA 1
ATOM 4824 C C . MET B 1 1 ? 22.344 -18.75 -26.062 1 78.75 1 MET B C 1
ATOM 4826 O O . MET B 1 1 ? 22.344 -17.531 -25.875 1 78.75 1 MET B O 1
ATOM 4830 N N . LYS B 1 2 ? 21.547 -19.594 -25.516 1 75.94 2 LYS B N 1
ATOM 4831 C CA . LYS B 1 2 ? 20.469 -19.062 -24.688 1 75.94 2 LYS B CA 1
ATOM 4832 C C . LYS B 1 2 ? 20.969 -18.781 -23.266 1 75.94 2 LYS B C 1
ATOM 4834 O O . LYS B 1 2 ? 21.844 -19.469 -22.766 1 75.94 2 LYS B O 1
ATOM 4839 N N . GLY B 1 3 ? 20.406 -17.812 -22.781 1 76.31 3 GLY B N 1
ATOM 4840 C CA . GLY B 1 3 ? 20.812 -17.297 -21.484 1 76.31 3 GLY B CA 1
ATOM 4841 C C . GLY B 1 3 ? 20.812 -18.344 -20.391 1 76.31 3 GLY B C 1
ATOM 4842 O O . GLY B 1 3 ? 21.688 -18.344 -19.531 1 76.31 3 GLY B O 1
ATOM 4843 N N . MET B 1 4 ? 19.922 -19.266 -20.406 1 74.06 4 MET B N 1
ATOM 4844 C CA . MET B 1 4 ? 19.844 -20.328 -19.406 1 74.06 4 MET B CA 1
ATOM 4845 C C . MET B 1 4 ? 21.141 -21.141 -19.375 1 74.06 4 MET B C 1
ATOM 4847 O O . MET B 1 4 ? 21.672 -21.406 -18.297 1 74.06 4 MET B O 1
ATOM 4851 N N . ILE B 1 5 ? 21.672 -21.469 -20.484 1 79.75 5 ILE B N 1
ATOM 4852 C CA . ILE B 1 5 ? 22.875 -22.281 -20.594 1 79.75 5 ILE B CA 1
ATOM 4853 C C . ILE B 1 5 ? 24.094 -21.438 -20.234 1 79.75 5 ILE B C 1
ATOM 4855 O O . ILE B 1 5 ? 24.984 -21.891 -19.516 1 79.75 5 ILE B O 1
ATOM 4859 N N . VAL B 1 6 ? 24.031 -20.156 -20.641 1 82.62 6 VAL B N 1
ATOM 4860 C CA . VAL B 1 6 ? 25.156 -19.266 -20.406 1 82.62 6 VAL B CA 1
ATOM 4861 C C . VAL B 1 6 ? 25.328 -19.047 -18.906 1 82.62 6 VAL B C 1
ATOM 4863 O O . VAL B 1 6 ? 26.453 -19.047 -18.391 1 82.62 6 VAL B O 1
ATOM 4866 N N . GLU B 1 7 ? 24.25 -18.953 -18.281 1 82.06 7 GLU B N 1
ATOM 4867 C CA . GLU B 1 7 ? 24.281 -18.734 -16.828 1 82.06 7 GLU B CA 1
ATOM 4868 C C . GLU B 1 7 ? 24.891 -19.922 -16.109 1 82.06 7 GLU B C 1
ATOM 4870 O O . GLU B 1 7 ? 25.656 -19.766 -15.164 1 82.06 7 GLU B O 1
ATOM 4875 N N . THR B 1 8 ? 24.5 -21.047 -16.516 1 86.31 8 THR B N 1
ATOM 4876 C CA . THR B 1 8 ? 25.047 -22.25 -15.875 1 86.31 8 THR B CA 1
ATOM 4877 C C . THR B 1 8 ? 26.531 -22.391 -16.172 1 86.31 8 THR B C 1
ATOM 4879 O O . THR B 1 8 ? 27.312 -22.797 -15.312 1 86.31 8 THR B O 1
ATOM 4882 N N . TRP B 1 9 ? 26.922 -22.047 -17.391 1 90 9 TRP B N 1
ATOM 4883 C CA . TRP B 1 9 ? 28.328 -22.062 -17.75 1 90 9 TRP B CA 1
ATOM 4884 C C . TRP B 1 9 ? 29.125 -21.078 -16.891 1 90 9 TRP B C 1
ATOM 4886 O O . TRP B 1 9 ? 30.188 -21.422 -16.359 1 90 9 TRP B O 1
ATOM 4896 N N . MET B 1 10 ? 28.578 -19.906 -16.75 1 88.12 10 MET B N 1
ATOM 4897 C CA . MET B 1 10 ? 29.234 -18.859 -15.977 1 88.12 10 MET B CA 1
ATOM 4898 C C . MET B 1 10 ? 29.391 -19.281 -14.516 1 88.12 10 MET B C 1
ATOM 4900 O O . MET B 1 10 ? 30.438 -19.078 -13.906 1 88.12 10 MET B O 1
ATOM 4904 N N . GLU B 1 11 ? 28.375 -19.844 -14.047 1 89 11 GLU B N 1
ATOM 4905 C CA . GLU B 1 11 ? 28.438 -20.328 -12.672 1 89 11 GLU B CA 1
ATOM 4906 C C . GLU B 1 11 ? 29.5 -21.422 -12.523 1 89 11 GLU B C 1
ATOM 4908 O O . GLU B 1 11 ? 30.25 -21.438 -11.547 1 89 11 GLU B O 1
ATOM 4913 N N . THR B 1 12 ? 29.531 -22.297 -13.422 1 92.75 12 THR B N 1
ATOM 4914 C CA . THR B 1 12 ? 30.5 -23.375 -13.398 1 92.75 12 THR B CA 1
ATOM 4915 C C . THR B 1 12 ? 31.922 -22.828 -13.477 1 92.75 12 THR B C 1
ATOM 4917 O O . THR B 1 12 ? 32.812 -23.25 -12.727 1 92.75 12 THR B O 1
ATOM 4920 N N . TRP B 1 13 ? 32.125 -21.844 -14.328 1 91.69 13 TRP B N 1
ATOM 4921 C CA . TRP B 1 13 ? 33.438 -21.234 -14.484 1 91.69 13 TRP B CA 1
ATOM 4922 C C . TRP B 1 13 ? 33.844 -20.469 -13.219 1 91.69 13 TRP B C 1
ATOM 4924 O O . TRP B 1 13 ? 35 -20.531 -12.789 1 91.69 13 TRP B O 1
ATOM 4934 N N . LYS B 1 14 ? 32.906 -19.812 -12.711 1 91.75 14 LYS B N 1
ATOM 4935 C CA . LYS B 1 14 ? 33.188 -19.062 -11.484 1 91.75 14 LYS B CA 1
ATOM 4936 C C . LYS B 1 14 ? 33.531 -20 -10.336 1 91.75 14 LYS B C 1
ATOM 4938 O O . LYS B 1 14 ? 34.438 -19.688 -9.539 1 91.75 14 LYS B O 1
ATOM 4943 N N . ASN B 1 15 ? 32.844 -21.094 -10.227 1 92.81 15 ASN B N 1
ATOM 4944 C CA . ASN B 1 15 ? 33.125 -22.062 -9.172 1 92.81 15 ASN B CA 1
ATOM 4945 C C . ASN B 1 15 ? 34.469 -22.75 -9.391 1 92.81 15 ASN B C 1
ATOM 4947 O O . ASN B 1 15 ? 35.156 -23.141 -8.43 1 92.81 15 ASN B O 1
ATOM 4951 N N . THR B 1 16 ? 34.938 -22.938 -10.648 1 92.38 16 THR B N 1
ATOM 4952 C CA . THR B 1 16 ? 36.125 -23.703 -10.984 1 92.38 16 THR B CA 1
ATOM 4953 C C . THR B 1 16 ? 37.375 -22.812 -10.938 1 92.38 16 THR B C 1
ATOM 4955 O O . THR B 1 16 ? 38.406 -23.219 -10.445 1 92.38 16 THR B O 1
ATOM 4958 N N . TYR B 1 17 ? 37.219 -21.516 -11.453 1 92.56 17 TYR B N 1
ATOM 4959 C CA . TYR B 1 17 ? 38.406 -20.672 -11.633 1 92.56 17 TYR B CA 1
ATOM 4960 C C . TYR B 1 17 ? 38.344 -19.438 -10.742 1 92.56 17 TYR B C 1
ATOM 4962 O O . TYR B 1 17 ? 39.312 -18.656 -10.664 1 92.56 17 TYR B O 1
ATOM 4970 N N . GLY B 1 18 ? 37.219 -19.188 -10.055 1 92 18 GLY B N 1
ATOM 4971 C CA . GLY B 1 18 ? 37.062 -18.047 -9.18 1 92 18 GLY B CA 1
ATOM 4972 C C . GLY B 1 18 ? 36.219 -16.938 -9.805 1 92 18 GLY B C 1
ATOM 4973 O O . GLY B 1 18 ? 36.312 -16.688 -11.008 1 92 18 GLY B O 1
ATOM 4974 N N . GLU B 1 19 ? 35.469 -16.266 -9.047 1 91.44 19 GLU B N 1
ATOM 4975 C CA . GLU B 1 19 ? 34.531 -15.242 -9.484 1 91.44 19 GLU B CA 1
ATOM 4976 C C . GLU B 1 19 ? 35.281 -14.039 -10.07 1 91.44 19 GLU B C 1
ATOM 4978 O O . GLU B 1 19 ? 34.875 -13.508 -11.117 1 91.44 19 GLU B O 1
ATOM 4983 N N . ASP B 1 20 ? 36.406 -13.602 -9.445 1 91 20 ASP B N 1
ATOM 4984 C CA . ASP B 1 20 ? 37.125 -12.422 -9.883 1 91 20 ASP B CA 1
ATOM 4985 C C . ASP B 1 20 ? 37.781 -12.656 -11.25 1 91 20 ASP B C 1
ATOM 4987 O O . ASP B 1 20 ? 37.719 -11.773 -12.117 1 91 20 ASP B O 1
ATOM 4991 N N . TYR B 1 21 ? 38.312 -13.805 -11.414 1 91.94 21 TYR B N 1
ATOM 4992 C CA . TYR B 1 21 ? 38.938 -14.172 -12.68 1 91.94 21 TYR B CA 1
ATOM 4993 C C . TYR B 1 21 ? 37.938 -14.148 -13.82 1 91.94 21 TYR B C 1
ATOM 4995 O O . TYR B 1 21 ? 38.188 -13.539 -14.867 1 91.94 21 TYR B O 1
ATOM 5003 N N . VAL B 1 22 ? 36.812 -14.742 -13.648 1 91.5 22 VAL B N 1
ATOM 5004 C CA . VAL B 1 22 ? 35.781 -14.844 -14.688 1 91.5 22 VAL B CA 1
ATOM 5005 C C . VAL B 1 22 ? 35.188 -13.469 -14.977 1 91.5 22 VAL B C 1
ATOM 5007 O O . VAL B 1 22 ? 34.969 -13.117 -16.141 1 91.5 22 VAL B O 1
ATOM 5010 N N . ASN B 1 23 ? 35 -12.703 -13.938 1 90.25 23 ASN B N 1
ATOM 5011 C CA . ASN B 1 23 ? 34.469 -11.359 -14.109 1 90.25 23 ASN B CA 1
ATOM 5012 C C . ASN B 1 23 ? 35.406 -10.477 -14.93 1 90.25 23 ASN B C 1
ATOM 5014 O O . ASN B 1 23 ? 34.938 -9.664 -15.734 1 90.25 23 ASN B O 1
ATOM 5018 N N . GLN B 1 24 ? 36.656 -10.555 -14.688 1 90.88 24 GLN B N 1
ATOM 5019 C CA . GLN B 1 24 ? 37.625 -9.805 -15.461 1 90.88 24 GLN B CA 1
ATOM 5020 C C . GLN B 1 24 ? 37.562 -10.18 -16.938 1 90.88 24 GLN B C 1
ATOM 5022 O O . GLN B 1 24 ? 37.625 -9.312 -17.812 1 90.88 24 GLN B O 1
ATOM 5027 N N . LEU B 1 25 ? 37.438 -11.445 -17.219 1 90.81 25 LEU B N 1
ATOM 5028 C CA . LEU B 1 25 ? 37.375 -11.906 -18.594 1 90.81 25 LEU B CA 1
ATOM 5029 C C . LEU B 1 25 ? 36.094 -11.406 -19.266 1 90.81 25 LEU B C 1
ATOM 5031 O O . LEU B 1 25 ? 36.125 -11.055 -20.453 1 90.81 25 LEU B O 1
ATOM 5035 N N . LEU B 1 26 ? 35 -11.461 -18.562 1 89.75 26 LEU B N 1
ATOM 5036 C CA . LEU B 1 26 ? 33.719 -10.984 -19.094 1 89.75 26 LEU B CA 1
ATOM 5037 C C . LEU B 1 26 ? 33.812 -9.508 -19.484 1 89.75 26 LEU B C 1
ATOM 5039 O O . LEU B 1 26 ? 33.312 -9.117 -20.547 1 89.75 26 LEU B O 1
ATOM 5043 N N . THR B 1 27 ? 34.438 -8.789 -18.703 1 90.06 27 THR B N 1
ATOM 5044 C CA . THR B 1 27 ? 34.625 -7.371 -19 1 90.06 27 THR B CA 1
ATOM 5045 C C . THR B 1 27 ? 35.438 -7.176 -20.266 1 90.06 27 THR B C 1
ATOM 5047 O O . THR B 1 27 ? 35.156 -6.273 -21.062 1 90.06 27 THR B O 1
ATOM 5050 N N . GLU B 1 28 ? 36.344 -7.961 -20.438 1 89.88 28 GLU B N 1
ATOM 5051 C CA . GLU B 1 28 ? 37.219 -7.875 -21.594 1 89.88 28 GLU B CA 1
ATOM 5052 C C . GLU B 1 28 ? 36.469 -8.156 -22.891 1 89.88 28 GLU B C 1
ATOM 5054 O O . GLU B 1 28 ? 36.844 -7.656 -23.953 1 89.88 28 GLU B O 1
ATOM 5059 N N . ILE B 1 29 ? 35.469 -8.945 -22.797 1 88 29 ILE B N 1
ATOM 5060 C CA . ILE B 1 29 ? 34.75 -9.273 -24.016 1 88 29 ILE B CA 1
ATOM 5061 C C . ILE B 1 29 ? 33.5 -8.391 -24.125 1 88 29 ILE B C 1
ATOM 5063 O O . ILE B 1 29 ? 32.625 -8.648 -24.953 1 88 29 ILE B O 1
ATOM 5067 N N . GLY B 1 30 ? 33.25 -7.43 -23.219 1 86.94 30 GLY B N 1
ATOM 5068 C CA . GLY B 1 30 ? 32.188 -6.441 -23.328 1 86.94 30 GLY B CA 1
ATOM 5069 C C . GLY B 1 30 ? 30.938 -6.812 -22.547 1 86.94 30 GLY B C 1
ATOM 5070 O O . GLY B 1 30 ? 29.844 -6.328 -22.844 1 86.94 30 GLY B O 1
ATOM 5071 N N . ILE B 1 31 ? 30.953 -7.785 -21.641 1 86.94 31 ILE B N 1
ATOM 5072 C CA . ILE B 1 31 ? 29.828 -8.141 -20.797 1 86.94 31 ILE B CA 1
ATOM 5073 C C . ILE B 1 31 ? 30.047 -7.605 -19.391 1 86.94 31 ILE B C 1
ATOM 5075 O O . ILE B 1 31 ? 31.062 -7.891 -18.766 1 86.94 31 ILE B O 1
ATOM 5079 N N . PRO B 1 32 ? 29.094 -6.844 -18.953 1 83.62 32 PRO B N 1
ATOM 5080 C CA . PRO B 1 32 ? 29.25 -6.289 -17.609 1 83.62 32 PRO B CA 1
ATOM 5081 C C . PRO B 1 32 ? 29.328 -7.367 -16.531 1 83.62 32 PRO B C 1
ATOM 5083 O O . PRO B 1 32 ? 28.703 -8.422 -16.672 1 83.62 32 PRO B O 1
ATOM 5086 N N . LYS B 1 33 ? 30.031 -7.078 -15.359 1 79.94 33 LYS B N 1
ATOM 5087 C CA . LYS B 1 33 ? 30.297 -8.031 -14.281 1 79.94 33 LYS B CA 1
ATOM 5088 C C . LYS B 1 33 ? 29 -8.477 -13.609 1 79.94 33 LYS B C 1
ATOM 5090 O O . LYS B 1 33 ? 28.875 -9.633 -13.195 1 79.94 33 LYS B O 1
ATOM 5095 N N . ASP B 1 34 ? 28 -7.578 -13.539 1 74.31 34 ASP B N 1
ATOM 5096 C CA . ASP B 1 34 ? 26.781 -7.883 -12.789 1 74.31 34 ASP B CA 1
ATOM 5097 C C . ASP B 1 34 ? 25.641 -8.258 -13.734 1 74.31 34 ASP B C 1
ATOM 5099 O O . ASP B 1 34 ? 24.469 -8.203 -13.352 1 74.31 34 ASP B O 1
ATOM 5103 N N . LYS B 1 35 ? 26.109 -8.711 -14.852 1 78.88 35 LYS B N 1
ATOM 5104 C CA . LYS B 1 35 ? 25.047 -9.031 -15.805 1 78.88 35 LYS B CA 1
ATOM 5105 C C . LYS B 1 35 ? 24.391 -10.375 -15.477 1 78.88 35 LYS B C 1
ATOM 5107 O O . LYS B 1 35 ? 25.094 -11.367 -15.25 1 78.88 35 LYS B O 1
ATOM 5112 N N . HIS B 1 36 ? 23 -10.352 -15.32 1 72.62 36 HIS B N 1
ATOM 5113 C CA . HIS B 1 36 ? 22.203 -11.562 -15.211 1 72.62 36 HIS B CA 1
ATOM 5114 C C . HIS B 1 36 ? 21.406 -11.828 -16.484 1 72.62 36 HIS B C 1
ATOM 5116 O O . HIS B 1 36 ? 20.703 -10.945 -16.969 1 72.62 36 HIS B O 1
ATOM 5122 N N . PHE B 1 37 ? 21.766 -13.008 -17.062 1 73.62 37 PHE B N 1
ATOM 5123 C CA . PHE B 1 37 ? 21.062 -13.344 -18.297 1 73.62 37 PHE B CA 1
ATOM 5124 C C . PHE B 1 37 ? 19.688 -13.945 -17.984 1 73.62 37 PHE B C 1
ATOM 5126 O O . PHE B 1 37 ? 19.578 -14.852 -17.156 1 73.62 37 PHE B O 1
ATOM 5133 N N . SER B 1 38 ? 18.688 -13.438 -18.688 1 69.69 38 SER B N 1
ATOM 5134 C CA . SER B 1 38 ? 17.375 -14.078 -18.656 1 69.69 38 SER B CA 1
ATOM 5135 C C . SER B 1 38 ? 17.391 -15.391 -19.422 1 69.69 38 SER B C 1
ATOM 5137 O O . SER B 1 38 ? 18.141 -15.547 -20.391 1 69.69 38 SER B O 1
ATOM 5139 N N . PRO B 1 39 ? 16.656 -16.359 -19.016 1 65.19 39 PRO B N 1
ATOM 5140 C CA . PRO B 1 39 ? 16.656 -17.672 -19.672 1 65.19 39 PRO B CA 1
ATOM 5141 C C . PRO B 1 39 ? 16.391 -17.578 -21.172 1 65.19 39 PRO B C 1
ATOM 5143 O O . PRO B 1 39 ? 16.906 -18.391 -21.938 1 65.19 39 PRO B O 1
ATOM 5146 N N . PHE B 1 40 ? 15.789 -16.484 -21.609 1 66.19 40 PHE B N 1
ATOM 5147 C CA . PHE B 1 40 ? 15.375 -16.406 -23 1 66.19 40 PHE B CA 1
ATOM 5148 C C . PHE B 1 40 ? 16.266 -15.445 -23.781 1 66.19 40 PHE B C 1
ATOM 5150 O O . PHE B 1 40 ? 16.094 -15.289 -25 1 66.19 40 PHE B O 1
ATOM 5157 N N . GLU B 1 41 ? 17.234 -14.836 -23.078 1 74.44 41 GLU B N 1
ATOM 5158 C CA . GLU B 1 41 ? 18.141 -13.891 -23.719 1 74.44 41 GLU B CA 1
ATOM 5159 C C . GLU B 1 41 ? 19.156 -14.609 -24.609 1 74.44 41 GLU B C 1
ATOM 5161 O O . GLU B 1 41 ? 19.641 -15.688 -24.25 1 74.44 41 GLU B O 1
ATOM 5166 N N . ASP B 1 42 ? 19.375 -14.062 -25.828 1 78.5 42 ASP B N 1
ATOM 5167 C CA . ASP B 1 42 ? 20.344 -14.648 -26.75 1 78.5 42 ASP B CA 1
ATOM 5168 C C . ASP B 1 42 ? 21.719 -14 -26.578 1 78.5 42 ASP B C 1
ATOM 5170 O O . ASP B 1 42 ? 21.828 -12.781 -26.469 1 78.5 42 ASP B O 1
ATOM 5174 N N . LEU B 1 43 ? 22.609 -14.797 -26.406 1 80.38 43 LEU B N 1
ATOM 5175 C CA . LEU B 1 43 ? 24 -14.344 -26.469 1 80.38 43 LEU B CA 1
ATOM 5176 C C . LEU B 1 43 ? 24.672 -14.828 -27.734 1 80.38 43 LEU B C 1
ATOM 5178 O O . LEU B 1 43 ? 24.547 -16 -28.109 1 80.38 43 LEU B O 1
ATOM 5182 N N . GLU B 1 44 ? 25.359 -13.906 -28.375 1 83.25 44 GLU B N 1
ATOM 5183 C CA . GLU B 1 44 ? 26.062 -14.25 -29.609 1 83.25 44 GLU B CA 1
ATOM 5184 C C . GLU B 1 44 ? 27.125 -15.312 -29.375 1 83.25 44 GLU B C 1
ATOM 5186 O O . GLU B 1 44 ? 27.891 -15.219 -28.422 1 83.25 44 GLU B O 1
ATOM 5191 N N . ASP B 1 45 ? 27.188 -16.297 -30.266 1 81.44 45 ASP B N 1
ATOM 5192 C CA . ASP B 1 45 ? 28.141 -17.391 -30.141 1 81.44 45 ASP B CA 1
ATOM 5193 C C . ASP B 1 45 ? 29.578 -16.859 -30.172 1 81.44 45 ASP B C 1
ATOM 5195 O O . ASP B 1 45 ? 30.453 -17.406 -29.5 1 81.44 45 ASP B O 1
ATOM 5199 N N . SER B 1 46 ? 29.766 -15.844 -30.906 1 85.25 46 SER B N 1
ATOM 5200 C CA . SER B 1 46 ? 31.109 -15.289 -31.062 1 85.25 46 SER B CA 1
ATOM 5201 C C . SER B 1 46 ? 31.672 -14.82 -29.719 1 85.25 46 SER B C 1
ATOM 5203 O O . SER B 1 46 ? 32.875 -14.961 -29.469 1 85.25 46 SER B O 1
ATOM 5205 N N . LYS B 1 47 ? 30.844 -14.328 -28.922 1 86.88 47 LYS B N 1
ATOM 5206 C CA . LYS B 1 47 ? 31.297 -13.844 -27.625 1 86.88 47 LYS B CA 1
ATOM 5207 C C . LYS B 1 47 ? 31.719 -14.992 -26.719 1 86.88 47 LYS B C 1
ATOM 5209 O O . LYS B 1 47 ? 32.719 -14.891 -26 1 86.88 47 LYS B O 1
ATOM 5214 N N . VAL B 1 48 ? 30.969 -16 -26.812 1 82.12 48 VAL B N 1
ATOM 5215 C CA . VAL B 1 48 ? 31.281 -17.172 -26 1 82.12 48 VAL B CA 1
ATOM 5216 C C . VAL B 1 48 ? 32.594 -17.781 -26.453 1 82.12 48 VAL B C 1
ATOM 5218 O O . VAL B 1 48 ? 33.438 -18.156 -25.609 1 82.12 48 VAL B O 1
ATOM 5221 N N . PHE B 1 49 ? 32.812 -17.828 -27.641 1 85.38 49 PHE B N 1
ATOM 5222 C CA . PHE B 1 49 ? 34.031 -18.406 -28.172 1 85.38 49 PHE B CA 1
ATOM 5223 C C . PHE B 1 49 ? 35.219 -17.484 -27.875 1 85.38 49 PHE B C 1
ATOM 5225 O O . PHE B 1 49 ? 36.344 -17.969 -27.656 1 85.38 49 PHE B O 1
ATOM 5232 N N . LYS B 1 50 ? 34.969 -16.203 -27.906 1 89.19 50 LYS B N 1
ATOM 5233 C CA . LYS B 1 50 ? 36.031 -15.266 -27.516 1 89.19 50 LYS B CA 1
ATOM 5234 C C . LYS B 1 50 ? 36.438 -15.477 -26.062 1 89.19 50 LYS B C 1
ATOM 5236 O O . LYS B 1 50 ? 37.625 -15.367 -25.719 1 89.19 50 LYS B O 1
ATOM 5241 N N . LEU B 1 51 ? 35.5 -15.719 -25.297 1 88.94 51 LEU B N 1
ATOM 5242 C CA . LEU B 1 51 ? 35.781 -16.016 -23.906 1 88.94 51 LEU B CA 1
ATOM 5243 C C . LEU B 1 51 ? 36.656 -17.266 -23.766 1 88.94 51 LEU B C 1
ATOM 5245 O O . LEU B 1 51 ? 37.594 -17.281 -23 1 88.94 51 LEU B O 1
ATOM 5249 N N . LEU B 1 52 ? 36.344 -18.266 -24.5 1 88.75 52 LEU B N 1
ATOM 5250 C CA . LEU B 1 52 ? 37.094 -19.516 -24.484 1 88.75 52 LEU B CA 1
ATOM 5251 C C . LEU B 1 52 ? 38.5 -19.297 -24.969 1 88.75 52 LEU B C 1
ATOM 5253 O O . LEU B 1 52 ? 39.469 -19.875 -24.438 1 88.75 52 LEU B O 1
ATOM 5257 N N . ASP B 1 53 ? 38.625 -18.453 -25.938 1 91.69 53 ASP B N 1
ATOM 5258 C CA . ASP B 1 53 ? 39.938 -18.125 -26.469 1 91.69 53 ASP B CA 1
ATOM 5259 C C . ASP B 1 53 ? 40.812 -17.422 -25.422 1 91.69 53 ASP B C 1
ATOM 5261 O O . ASP B 1 53 ? 41.969 -17.75 -25.25 1 91.69 53 ASP B O 1
ATOM 5265 N N . LEU B 1 54 ? 40.156 -16.516 -24.812 1 92.88 54 LEU B N 1
ATOM 5266 C CA . LEU B 1 54 ? 40.844 -15.773 -23.781 1 92.88 54 LEU B CA 1
ATOM 5267 C C . LEU B 1 54 ? 41.25 -16.688 -22.625 1 92.88 54 LEU B C 1
ATOM 5269 O O . LEU B 1 54 ? 42.375 -16.578 -22.094 1 92.88 54 LEU B O 1
ATOM 5273 N N . MET B 1 55 ? 40.406 -17.531 -22.25 1 92.75 55 MET B N 1
ATOM 5274 C CA . MET B 1 55 ? 40.719 -18.484 -21.188 1 92.75 55 MET B CA 1
ATOM 5275 C C . MET B 1 55 ? 41.844 -19.422 -21.578 1 92.75 55 MET B C 1
ATOM 5277 O O . MET B 1 55 ? 42.656 -19.781 -20.75 1 92.75 55 MET B O 1
ATOM 5281 N N . SER B 1 56 ? 41.75 -19.891 -22.812 1 93.5 56 SER B N 1
ATOM 5282 C CA . SER B 1 56 ? 42.812 -20.766 -23.312 1 93.5 56 SER B CA 1
ATOM 5283 C C . SER B 1 56 ? 44.156 -20.109 -23.219 1 93.5 56 SER B C 1
ATOM 5285 O O . SER B 1 56 ? 45.156 -20.734 -22.812 1 93.5 56 SER B O 1
ATOM 5287 N N . LYS B 1 57 ? 44.219 -18.859 -23.578 1 92.94 57 LYS B N 1
ATOM 5288 C CA . LYS B 1 57 ? 45.469 -18.109 -23.547 1 92.94 57 LYS B CA 1
ATOM 5289 C C . LYS B 1 57 ? 45.969 -17.906 -22.125 1 92.94 57 LYS B C 1
ATOM 5291 O O . LYS B 1 57 ? 47.156 -18.016 -21.844 1 92.94 57 LYS B O 1
ATOM 5296 N N . THR B 1 58 ? 45.031 -17.703 -21.25 1 92.31 58 THR B N 1
ATOM 5297 C CA . THR B 1 58 ? 45.406 -17.328 -19.891 1 92.31 58 THR B CA 1
ATOM 5298 C C . THR B 1 58 ? 45.688 -18.578 -19.062 1 92.31 58 THR B C 1
ATOM 5300 O O . THR B 1 58 ? 46.5 -18.531 -18.125 1 92.31 58 THR B O 1
ATOM 5303 N N . THR B 1 59 ? 45.094 -19.734 -19.266 1 91.88 59 THR B N 1
ATOM 5304 C CA . THR B 1 59 ? 45.25 -20.938 -18.453 1 91.88 59 THR B CA 1
ATOM 5305 C C . THR B 1 59 ? 46.25 -21.891 -19.109 1 91.88 59 THR B C 1
ATOM 5307 O O . THR B 1 59 ? 46.656 -22.891 -18.516 1 91.88 59 THR B O 1
ATOM 5310 N N . ASN B 1 60 ? 46.719 -21.688 -20.328 1 91.38 60 ASN B N 1
ATOM 5311 C CA . ASN B 1 60 ? 47.656 -22.516 -21.109 1 91.38 60 ASN B CA 1
ATOM 5312 C C . ASN B 1 60 ? 47.062 -23.891 -21.406 1 91.38 60 ASN B C 1
ATOM 5314 O O . ASN B 1 60 ? 47.75 -24.906 -21.297 1 91.38 60 ASN B O 1
ATOM 5318 N N . LYS B 1 61 ? 45.812 -24 -21.516 1 94.5 61 LYS B N 1
ATOM 5319 C CA . LYS B 1 61 ? 45.062 -25.188 -21.938 1 94.5 61 LYS B CA 1
ATOM 5320 C C . LYS B 1 61 ? 44.469 -25.016 -23.328 1 94.5 61 LYS B C 1
ATOM 5322 O O . LYS B 1 61 ? 44.125 -23.891 -23.719 1 94.5 61 LYS B O 1
ATOM 5327 N N . SER B 1 62 ? 44.438 -26.078 -24.047 1 93.19 62 SER B N 1
ATOM 5328 C CA . SER B 1 62 ? 43.781 -25.984 -25.359 1 93.19 62 SER B CA 1
ATOM 5329 C C . SER B 1 62 ? 42.281 -25.766 -25.219 1 93.19 62 SER B C 1
ATOM 5331 O O . SER B 1 62 ? 41.719 -26 -24.156 1 93.19 62 SER B O 1
ATOM 5333 N N . LYS B 1 63 ? 41.688 -25.203 -26.188 1 93.56 63 LYS B N 1
ATOM 5334 C CA . LYS B 1 63 ? 40.219 -24.984 -26.203 1 93.56 63 LYS B CA 1
ATOM 5335 C C . LYS B 1 63 ? 39.469 -26.297 -25.969 1 93.56 63 LYS B C 1
ATOM 5337 O O . LYS B 1 63 ? 38.469 -26.312 -25.266 1 93.56 63 LYS B O 1
ATOM 5342 N N . GLU B 1 64 ? 40.062 -27.422 -26.5 1 91.5 64 GLU B N 1
ATOM 5343 C CA . GLU B 1 64 ? 39.438 -28.734 -26.359 1 91.5 64 GLU B CA 1
ATOM 5344 C C . GLU B 1 64 ? 39.469 -29.219 -24.906 1 91.5 64 GLU B C 1
ATOM 5346 O O . GLU B 1 64 ? 38.5 -29.734 -24.391 1 91.5 64 GLU B O 1
ATOM 5351 N N . GLU B 1 65 ? 40.531 -28.984 -24.328 1 94.5 65 GLU B N 1
ATOM 5352 C CA . GLU B 1 65 ? 40.688 -29.359 -22.922 1 94.5 65 GLU B CA 1
ATOM 5353 C C . GLU B 1 65 ? 39.781 -28.547 -22.016 1 94.5 65 GLU B C 1
ATOM 5355 O O . GLU B 1 65 ? 39.188 -29.078 -21.078 1 94.5 65 GLU B O 1
ATOM 5360 N N . LEU B 1 66 ? 39.656 -27.266 -22.344 1 93.56 66 LEU B N 1
ATOM 5361 C CA . LEU B 1 66 ? 38.812 -26.391 -21.562 1 93.56 66 LEU B CA 1
ATOM 5362 C C . LEU B 1 66 ? 37.344 -26.781 -21.703 1 93.56 66 LEU B C 1
ATOM 5364 O O . LEU B 1 66 ? 36.594 -26.781 -20.719 1 93.56 66 LEU B O 1
ATOM 5368 N N . MET B 1 67 ? 36.969 -27.078 -22.906 1 93.25 67 MET B N 1
ATOM 5369 C CA . MET B 1 67 ? 35.594 -27.484 -23.156 1 93.25 67 MET B CA 1
ATOM 5370 C C . MET B 1 67 ? 35.25 -28.797 -22.422 1 93.25 67 MET B C 1
ATOM 5372 O O . MET B 1 67 ? 34.188 -28.938 -21.859 1 93.25 67 MET B O 1
ATOM 5376 N N . LYS B 1 68 ? 36.156 -29.703 -22.438 1 95.62 68 LYS B N 1
ATOM 5377 C CA . LYS B 1 68 ? 35.969 -30.969 -21.734 1 95.62 68 LYS B CA 1
ATOM 5378 C C . LYS B 1 68 ? 35.875 -30.766 -20.234 1 95.62 68 LYS B C 1
ATOM 5380 O O . LYS B 1 68 ? 35 -31.344 -19.562 1 95.62 68 LYS B O 1
ATOM 5385 N N . GLU B 1 69 ? 36.688 -29.938 -19.734 1 95.19 69 GLU B N 1
ATOM 5386 C CA . GLU B 1 69 ? 36.656 -29.641 -18.312 1 95.19 69 GLU B CA 1
ATOM 5387 C C . GLU B 1 69 ? 35.375 -28.938 -17.922 1 95.19 69 GLU B C 1
ATOM 5389 O O . GLU B 1 69 ? 34.781 -29.25 -16.875 1 95.19 69 GLU B O 1
ATOM 5394 N N . LEU B 1 70 ? 35 -28.031 -18.734 1 93.19 70 LEU B N 1
ATOM 5395 C CA . LEU B 1 70 ? 33.719 -27.359 -18.5 1 93.19 70 LEU B CA 1
ATOM 5396 C C . LEU B 1 70 ? 32.562 -28.359 -18.453 1 93.19 70 LEU B C 1
ATOM 5398 O O . LEU B 1 70 ? 31.719 -28.297 -17.562 1 93.19 70 LEU B O 1
ATOM 5402 N N . GLY B 1 71 ? 32.562 -29.234 -19.422 1 94.62 71 GLY B N 1
ATOM 5403 C CA . GLY B 1 71 ? 31.516 -30.234 -19.453 1 94.62 71 GLY B CA 1
ATOM 5404 C C . GLY B 1 71 ? 31.484 -31.094 -18.203 1 94.62 71 GLY B C 1
ATOM 5405 O O . GLY B 1 71 ? 30.422 -31.297 -17.609 1 94.62 71 GLY B O 1
ATOM 5406 N N . LYS B 1 72 ? 32.594 -31.531 -17.766 1 96.12 72 LYS B N 1
ATOM 5407 C CA . LYS B 1 72 ? 32.688 -32.406 -16.609 1 96.12 72 LYS B CA 1
ATOM 5408 C C . LYS B 1 72 ? 32.156 -31.719 -15.344 1 96.12 72 LYS B C 1
ATOM 5410 O O . LYS B 1 72 ? 31.453 -32.344 -14.555 1 96.12 72 LYS B O 1
ATOM 5415 N N . LYS B 1 73 ? 32.406 -30.469 -15.203 1 95.56 73 LYS B N 1
ATOM 5416 C CA . LYS B 1 73 ? 32.031 -29.734 -14 1 95.56 73 LYS B CA 1
ATOM 5417 C C . LYS B 1 73 ? 30.594 -29.203 -14.125 1 95.56 73 LYS B C 1
ATOM 5419 O O . LYS B 1 73 ? 29.891 -29.078 -13.125 1 95.56 73 LYS B O 1
ATOM 5424 N N . ASN B 1 74 ? 30.25 -28.953 -15.336 1 94.5 74 ASN B N 1
ATOM 5425 C CA . ASN B 1 74 ? 28.938 -28.375 -15.562 1 94.5 74 ASN B CA 1
ATOM 5426 C C . ASN B 1 74 ? 27.828 -29.359 -15.172 1 94.5 74 ASN B C 1
ATOM 5428 O O . ASN B 1 74 ? 26.719 -28.938 -14.844 1 94.5 74 ASN B O 1
ATOM 5432 N N . ILE B 1 75 ? 28.062 -30.609 -15.172 1 94.31 75 ILE B N 1
ATOM 5433 C CA . ILE B 1 75 ? 27.078 -31.625 -14.828 1 94.31 75 ILE B CA 1
ATOM 5434 C C . ILE B 1 75 ? 26.594 -31.422 -13.391 1 94.31 75 ILE B C 1
ATOM 5436 O O . ILE B 1 75 ? 25.422 -31.609 -13.086 1 94.31 75 ILE B O 1
ATOM 5440 N N . TYR B 1 76 ? 27.422 -30.953 -12.547 1 93.62 76 TYR B N 1
ATOM 5441 C CA . TYR B 1 76 ? 27.078 -30.719 -11.148 1 93.62 76 TYR B CA 1
ATOM 5442 C C . TYR B 1 76 ? 26.172 -29.484 -11.008 1 93.62 76 TYR B C 1
ATOM 5444 O O . TYR B 1 76 ? 25.266 -29.469 -10.172 1 93.62 76 TYR B O 1
ATOM 5452 N N . THR B 1 77 ? 26.531 -28.531 -11.805 1 91.44 77 THR B N 1
ATOM 5453 C CA . THR B 1 77 ? 25.672 -27.344 -11.82 1 91.44 77 THR B CA 1
ATOM 5454 C C . THR B 1 77 ? 24.266 -27.703 -12.32 1 91.44 77 THR B C 1
ATOM 5456 O O . THR B 1 77 ? 23.266 -27.281 -11.742 1 91.44 77 THR B O 1
ATOM 5459 N N . PHE B 1 78 ? 24.219 -28.531 -13.391 1 88.81 78 PHE B N 1
ATOM 5460 C CA . PHE B 1 78 ? 22.922 -28.984 -13.906 1 88.81 78 PHE B CA 1
ATOM 5461 C C . PHE B 1 78 ? 22.172 -29.781 -12.859 1 88.81 78 PHE B C 1
ATOM 5463 O O . PHE B 1 78 ? 20.953 -29.641 -12.711 1 88.81 78 PHE B O 1
ATOM 5470 N N . LYS B 1 79 ? 22.844 -30.656 -12.133 1 90 79 LYS B N 1
ATOM 5471 C CA . LYS B 1 79 ? 22.219 -31.469 -11.094 1 90 79 LYS B CA 1
ATOM 5472 C C . LYS B 1 79 ? 21.641 -30.594 -9.984 1 90 79 LYS B C 1
ATOM 5474 O O . LYS B 1 79 ? 20.562 -30.891 -9.453 1 90 79 LYS B O 1
ATOM 5479 N N . LYS B 1 80 ? 22.344 -29.531 -9.711 1 87.44 80 LYS B N 1
ATOM 5480 C CA . LYS B 1 80 ? 21.891 -28.578 -8.703 1 87.44 80 LYS B CA 1
ATOM 5481 C C . LYS B 1 80 ? 20.578 -27.922 -9.125 1 87.44 80 LYS B C 1
ATOM 5483 O O . LYS B 1 80 ? 19.641 -27.812 -8.328 1 87.44 80 LYS B O 1
ATOM 5488 N N . TYR B 1 81 ? 20.469 -27.594 -10.391 1 76.56 81 TYR B N 1
ATOM 5489 C CA . TYR B 1 81 ? 19.312 -26.844 -10.867 1 76.56 81 TYR B CA 1
ATOM 5490 C C . TYR B 1 81 ? 18.172 -27.781 -11.273 1 76.56 81 TYR B C 1
ATOM 5492 O O . TYR B 1 81 ? 17 -27.422 -11.148 1 76.56 81 TYR B O 1
ATOM 5500 N N . TYR B 1 82 ? 18.531 -28.938 -11.742 1 79.88 82 TYR B N 1
ATOM 5501 C CA . TYR B 1 82 ? 17.531 -29.906 -12.234 1 79.88 82 TYR B CA 1
ATOM 5502 C C . TYR B 1 82 ? 17.75 -31.281 -11.609 1 79.88 82 TYR B C 1
ATOM 5504 O O . TYR B 1 82 ? 17.984 -32.25 -12.328 1 79.88 82 TYR B O 1
ATOM 5512 N N . PRO B 1 83 ? 17.516 -31.328 -10.344 1 82.88 83 PRO B N 1
ATOM 5513 C CA . PRO B 1 83 ? 17.844 -32.594 -9.648 1 82.88 83 PRO B CA 1
ATOM 5514 C C . PRO B 1 83 ? 16.969 -33.75 -10.094 1 82.88 83 PRO B C 1
ATOM 5516 O O . PRO B 1 83 ? 17.406 -34.906 -10.07 1 82.88 83 PRO B O 1
ATOM 5519 N N . ASN B 1 84 ? 15.797 -33.562 -10.602 1 78.12 84 ASN B N 1
ATOM 5520 C CA . ASN B 1 84 ? 14.844 -34.625 -10.898 1 78.12 84 ASN B CA 1
ATOM 5521 C C . ASN B 1 84 ? 15.25 -35.438 -12.141 1 78.12 84 ASN B C 1
ATOM 5523 O O . ASN B 1 84 ? 14.938 -36.625 -12.258 1 78.12 84 ASN B O 1
ATOM 5527 N N . PHE B 1 85 ? 16.016 -34.719 -13.008 1 83.69 85 PHE B N 1
ATOM 5528 C CA . PHE B 1 85 ? 16.453 -35.438 -14.219 1 83.69 85 PHE B CA 1
ATOM 5529 C C . PHE B 1 85 ? 17.547 -36.438 -13.906 1 83.69 85 PHE B C 1
ATOM 5531 O O . PHE B 1 85 ? 17.859 -37.281 -14.719 1 83.69 85 PHE B O 1
ATOM 5538 N N . PHE B 1 86 ? 18.125 -36.281 -12.711 1 87.94 86 PHE B N 1
ATOM 5539 C CA . PHE B 1 86 ? 19.25 -37.125 -12.344 1 87.94 86 PHE B CA 1
ATOM 5540 C C . PHE B 1 86 ? 18.797 -38.281 -11.469 1 87.94 86 PHE B C 1
ATOM 5542 O O . PHE B 1 86 ? 19.609 -39.125 -11.055 1 87.94 86 PHE B O 1
ATOM 5549 N N . ARG B 1 87 ? 17.5 -38.375 -11.281 1 85.5 87 ARG B N 1
ATOM 5550 C CA . ARG B 1 87 ? 16.953 -39.5 -10.516 1 85.5 87 ARG B CA 1
ATOM 5551 C C . ARG B 1 87 ? 16.734 -40.688 -11.414 1 85.5 87 ARG B C 1
ATOM 5553 O O . ARG B 1 87 ? 15.586 -41.062 -11.719 1 85.5 87 ARG B O 1
ATOM 5560 N N . LYS B 1 88 ? 17.797 -41.281 -11.891 1 88.06 88 LYS B N 1
ATOM 5561 C CA . LYS B 1 88 ? 17.797 -42.469 -12.742 1 88.06 88 LYS B CA 1
ATOM 5562 C C . LYS B 1 88 ? 18.625 -43.594 -12.125 1 88.06 88 LYS B C 1
ATOM 5564 O O . LYS B 1 88 ? 19.438 -43.344 -11.234 1 88.06 88 LYS B O 1
ATOM 5569 N N . LYS B 1 89 ? 18.375 -44.75 -12.516 1 87 89 LYS B N 1
ATOM 5570 C CA . LYS B 1 89 ? 19 -45.906 -11.93 1 87 89 LYS B CA 1
ATOM 5571 C C . LYS B 1 89 ? 20.484 -46 -12.312 1 87 89 LYS B C 1
ATOM 5573 O O . LYS B 1 89 ? 21.281 -46.562 -11.57 1 87 89 LYS B O 1
ATOM 5578 N N . GLY B 1 90 ? 20.844 -45.5 -13.445 1 92.31 90 GLY B N 1
ATOM 5579 C CA . GLY B 1 90 ? 22.219 -45.562 -13.906 1 92.31 90 GLY B CA 1
ATOM 5580 C C . GLY B 1 90 ? 22.531 -44.594 -15.016 1 92.31 90 GLY B C 1
ATOM 5581 O O . GLY B 1 90 ? 21.656 -43.812 -15.438 1 92.31 90 GLY B O 1
ATOM 5582 N N . LEU B 1 91 ? 23.859 -44.688 -15.406 1 94.75 91 LEU B N 1
ATOM 5583 C CA . LEU B 1 91 ? 24.344 -43.719 -16.391 1 94.75 91 LEU B CA 1
ATOM 5584 C C . LEU B 1 91 ? 23.625 -43.906 -17.734 1 94.75 91 LEU B C 1
ATOM 5586 O O . LEU B 1 91 ? 23.156 -42.938 -18.328 1 94.75 91 LEU B O 1
ATOM 5590 N N . LEU B 1 92 ? 23.469 -45.156 -18.203 1 94.81 92 LEU B N 1
ATOM 5591 C CA . LEU B 1 92 ? 22.844 -45.406 -19.5 1 94.81 92 LEU B CA 1
ATOM 5592 C C . LEU B 1 92 ? 21.375 -45 -19.484 1 94.81 92 LEU B C 1
ATOM 5594 O O . LEU B 1 92 ? 20.875 -44.469 -20.484 1 94.81 92 LEU B O 1
ATOM 5598 N N . SER B 1 93 ? 20.734 -45.25 -18.391 1 92.5 93 SER B N 1
ATOM 5599 C CA . SER B 1 93 ? 19.359 -44.781 -18.234 1 92.5 93 SER B CA 1
ATOM 5600 C C . SER B 1 93 ? 19.25 -43.281 -18.359 1 92.5 93 SER B C 1
ATOM 5602 O O . SER B 1 93 ? 18.375 -42.75 -19.031 1 92.5 93 SER B O 1
ATOM 5604 N N . PHE B 1 94 ? 20.188 -42.625 -17.703 1 93.31 94 PHE B N 1
ATOM 5605 C CA . PHE B 1 94 ? 20.25 -41.156 -17.75 1 93.31 94 PHE B CA 1
ATOM 5606 C C . PHE B 1 94 ? 20.469 -40.656 -19.172 1 93.31 94 PHE B C 1
ATOM 5608 O O . PHE B 1 94 ? 19.734 -39.812 -19.672 1 93.31 94 PHE B O 1
ATOM 5615 N N . LEU B 1 95 ? 21.406 -41.219 -19.828 1 93.81 95 LEU B N 1
ATOM 5616 C CA . LEU B 1 95 ? 21.797 -40.812 -21.172 1 93.81 95 LEU B CA 1
ATOM 5617 C C . LEU B 1 95 ? 20.672 -41.062 -22.172 1 93.81 95 LEU B C 1
ATOM 5619 O O . LEU B 1 95 ? 20.484 -40.312 -23.125 1 93.81 95 LEU B O 1
ATOM 5623 N N . SER B 1 96 ? 19.891 -42.094 -21.969 1 92 96 SER B N 1
ATOM 5624 C CA . SER B 1 96 ? 18.812 -42.469 -22.875 1 92 96 SER B CA 1
ATOM 5625 C C . SER B 1 96 ? 17.703 -41.406 -22.875 1 92 96 SER B C 1
ATOM 5627 O O . SER B 1 96 ? 16.922 -41.344 -23.812 1 92 96 SER B O 1
ATOM 5629 N N . THR B 1 97 ? 17.672 -40.656 -21.844 1 90 97 THR B N 1
ATOM 5630 C CA . THR B 1 97 ? 16.594 -39.688 -21.719 1 90 97 THR B CA 1
ATOM 5631 C C . THR B 1 97 ? 17.062 -38.281 -22.094 1 90 97 THR B C 1
ATOM 5633 O O . THR B 1 97 ? 16.266 -37.344 -22.156 1 90 97 THR B O 1
ATOM 5636 N N . MET B 1 98 ? 18.297 -38.062 -22.266 1 91.25 98 MET B N 1
ATOM 5637 C CA . MET B 1 98 ? 18.875 -36.75 -22.375 1 91.25 98 MET B CA 1
ATOM 5638 C C . MET B 1 98 ? 18.344 -36.031 -23.594 1 91.25 98 MET B C 1
ATOM 5640 O O . MET B 1 98 ? 18.188 -34.781 -23.594 1 91.25 98 MET B O 1
ATOM 5644 N N . ASN B 1 99 ? 18.109 -36.719 -24.734 1 90.06 99 ASN B N 1
ATOM 5645 C CA . ASN B 1 99 ? 17.516 -36.062 -25.891 1 90.06 99 ASN B CA 1
ATOM 5646 C C . ASN B 1 99 ? 16.188 -35.406 -25.562 1 90.06 99 ASN B C 1
ATOM 5648 O O . ASN B 1 99 ? 15.938 -34.281 -25.953 1 90.06 99 ASN B O 1
ATOM 5652 N N . ASP B 1 100 ? 15.391 -36.125 -24.828 1 86.31 100 ASP B N 1
ATOM 5653 C CA . ASP B 1 100 ? 14.086 -35.594 -24.453 1 86.31 100 ASP B CA 1
ATOM 5654 C C . ASP B 1 100 ? 14.211 -34.469 -23.422 1 86.31 100 ASP B C 1
ATOM 5656 O O . ASP B 1 100 ? 13.438 -33.531 -23.453 1 86.31 100 ASP B O 1
ATOM 5660 N N . VAL B 1 101 ? 15.164 -34.594 -22.578 1 87.31 101 VAL B N 1
ATOM 5661 C CA . VAL B 1 101 ? 15.414 -33.531 -21.609 1 87.31 101 VAL B CA 1
ATOM 5662 C C . VAL B 1 101 ? 15.797 -32.25 -22.328 1 87.31 101 VAL B C 1
ATOM 5664 O O . VAL B 1 101 ? 15.258 -31.172 -22.031 1 87.31 101 VAL B O 1
ATOM 5667 N N . HIS B 1 102 ? 16.703 -32.375 -23.266 1 87 102 HIS B N 1
ATOM 5668 C CA . HIS B 1 102 ? 17.125 -31.219 -24.047 1 87 102 HIS B CA 1
ATOM 5669 C C . HIS B 1 102 ? 15.945 -30.578 -24.766 1 87 102 HIS B C 1
ATOM 5671 O O . HIS B 1 102 ? 15.773 -29.359 -24.719 1 87 102 HIS B O 1
ATOM 5677 N N . LYS B 1 103 ? 15.133 -31.375 -25.359 1 81.94 103 LYS B N 1
ATOM 5678 C CA . LYS B 1 103 ? 13.969 -30.875 -26.094 1 81.94 103 LYS B CA 1
ATOM 5679 C C . LYS B 1 103 ? 12.992 -30.188 -25.141 1 81.94 103 LYS B C 1
ATOM 5681 O O . LYS B 1 103 ? 12.43 -29.141 -25.484 1 81.94 103 LYS B O 1
ATOM 5686 N N . SER B 1 104 ? 12.906 -30.828 -24.047 1 78.62 104 SER B N 1
ATOM 5687 C CA . SER B 1 104 ? 11.953 -30.297 -23.078 1 78.62 104 SER B CA 1
ATOM 5688 C C . SER B 1 104 ? 12.398 -28.953 -22.547 1 78.62 104 SER B C 1
ATOM 5690 O O . SER B 1 104 ? 11.594 -28.016 -22.438 1 78.62 104 SER B O 1
ATOM 5692 N N . LEU B 1 105 ? 13.625 -28.797 -22.234 1 76.5 105 LEU B N 1
ATOM 5693 C CA . LEU B 1 105 ? 14.141 -27.578 -21.625 1 76.5 105 LEU B CA 1
ATOM 5694 C C . LEU B 1 105 ? 14.219 -26.453 -22.641 1 76.5 105 LEU B C 1
ATOM 5696 O O . LEU B 1 105 ? 14.102 -25.281 -22.281 1 76.5 105 LEU B O 1
ATOM 5700 N N . THR B 1 106 ? 14.289 -26.734 -23.953 1 76.81 106 THR B N 1
ATOM 5701 C CA . THR B 1 106 ? 14.516 -25.688 -24.938 1 76.81 106 THR B CA 1
ATOM 5702 C C . THR B 1 106 ? 13.234 -25.391 -25.719 1 76.81 106 THR B C 1
ATOM 5704 O O . THR B 1 106 ? 13.203 -24.484 -26.547 1 76.81 106 THR B O 1
ATOM 5707 N N . ARG B 1 107 ? 12.273 -26.203 -25.594 1 71.62 107 ARG B N 1
ATOM 5708 C CA . ARG B 1 107 ? 11.039 -26.062 -26.344 1 71.62 107 ARG B CA 1
ATOM 5709 C C . ARG B 1 107 ? 10.484 -24.641 -26.234 1 71.62 107 ARG B C 1
ATOM 5711 O O . ARG B 1 107 ? 9.859 -24.141 -27.172 1 71.62 107 ARG B O 1
ATOM 5718 N N . ARG B 1 108 ? 10.68 -23.938 -25.203 1 65.31 108 ARG B N 1
ATOM 5719 C CA . ARG B 1 108 ? 10.047 -22.641 -24.953 1 65.31 108 ARG B CA 1
ATOM 5720 C C . ARG B 1 108 ? 10.945 -21.5 -25.422 1 65.31 108 ARG B C 1
ATOM 5722 O O . ARG B 1 108 ? 10.562 -20.328 -25.344 1 65.31 108 ARG B O 1
ATOM 5729 N N . ILE B 1 109 ? 12.133 -21.906 -25.672 1 68.38 109 ILE B N 1
ATOM 5730 C CA . ILE B 1 109 ? 13.07 -20.891 -26.125 1 68.38 109 ILE B CA 1
ATOM 5731 C C . ILE B 1 109 ? 13 -20.75 -27.641 1 68.38 109 ILE B C 1
ATOM 5733 O O . ILE B 1 109 ? 13.492 -21.609 -28.375 1 68.38 109 ILE B O 1
ATOM 5737 N N . LYS B 1 110 ? 12.156 -19.734 -27.969 1 69.19 110 LYS B N 1
ATOM 5738 C CA . LYS B 1 110 ? 11.984 -19.516 -29.391 1 69.19 110 LYS B CA 1
ATOM 5739 C C . LYS B 1 110 ? 13.328 -19.516 -30.109 1 69.19 110 LYS B C 1
ATOM 5741 O O . LYS B 1 110 ? 14.266 -18.828 -29.688 1 69.19 110 LYS B O 1
ATOM 5746 N N . GLY B 1 111 ? 13.523 -20.328 -31.125 1 70.62 111 GLY B N 1
ATOM 5747 C CA . GLY B 1 111 ? 14.727 -20.344 -31.953 1 70.62 111 GLY B CA 1
ATOM 5748 C C . GLY B 1 111 ? 15.805 -21.25 -31.391 1 70.62 111 GLY B C 1
ATOM 5749 O O . GLY B 1 111 ? 16.875 -21.391 -32 1 70.62 111 GLY B O 1
ATOM 5750 N N . ALA B 1 112 ? 15.484 -21.828 -30.234 1 74.25 112 ALA B N 1
ATOM 5751 C CA . ALA B 1 112 ? 16.5 -22.703 -29.656 1 74.25 112 ALA B CA 1
ATOM 5752 C C . ALA B 1 112 ? 16.688 -23.953 -30.516 1 74.25 112 ALA B C 1
ATOM 5754 O O . ALA B 1 112 ? 15.711 -24.516 -31.031 1 74.25 112 ALA B O 1
ATOM 5755 N N . LYS B 1 113 ? 17.922 -24.266 -30.906 1 80.19 113 LYS B N 1
ATOM 5756 C CA . LYS B 1 113 ? 18.297 -25.5 -31.609 1 80.19 113 LYS B CA 1
ATOM 5757 C C . LYS B 1 113 ? 19.141 -26.406 -30.703 1 80.19 113 LYS B C 1
ATOM 5759 O O . LYS B 1 113 ? 20.359 -26.422 -30.812 1 80.19 113 LYS B O 1
ATOM 5764 N N . PRO B 1 114 ? 18.469 -27.141 -29.828 1 79.56 114 PRO B N 1
ATOM 5765 C CA . PRO B 1 114 ? 19.234 -27.984 -28.922 1 79.56 114 PRO B CA 1
ATOM 5766 C C . PRO B 1 114 ? 19.969 -29.109 -29.641 1 79.56 114 PRO B C 1
ATOM 5768 O O . PRO B 1 114 ? 19.562 -29.516 -30.734 1 79.56 114 PRO B O 1
ATOM 5771 N N . PRO B 1 115 ? 21.141 -29.469 -28.984 1 86.75 115 PRO B N 1
ATOM 5772 C CA . PRO B 1 115 ? 21.812 -30.641 -29.547 1 86.75 115 PRO B CA 1
ATOM 5773 C C . PRO B 1 115 ? 20.969 -31.906 -29.469 1 86.75 115 PRO B C 1
ATOM 5775 O O . PRO B 1 115 ? 20.125 -32.031 -28.578 1 86.75 115 PRO B O 1
ATOM 5778 N N . ALA B 1 116 ? 21.094 -32.719 -30.453 1 90.19 116 ALA B N 1
ATOM 5779 C CA . ALA B 1 116 ? 20.391 -34 -30.469 1 90.19 116 ALA B CA 1
ATOM 5780 C C . ALA B 1 116 ? 21.281 -35.125 -29.953 1 90.19 116 ALA B C 1
ATOM 5782 O O . ALA B 1 116 ? 22.469 -35.188 -30.266 1 90.19 116 ALA B O 1
ATOM 5783 N N . ILE B 1 117 ? 20.766 -35.906 -29.109 1 92.56 117 ILE B N 1
ATOM 5784 C CA . ILE B 1 117 ? 21.453 -37.094 -28.594 1 92.56 117 ILE B CA 1
ATOM 5785 C C . ILE B 1 117 ? 20.688 -38.344 -28.953 1 92.56 117 ILE B C 1
ATOM 5787 O O . ILE B 1 117 ? 19.625 -38.625 -28.375 1 92.56 117 ILE B O 1
ATOM 5791 N N . GLU B 1 118 ? 21.188 -39.094 -29.891 1 92.94 118 GLU B N 1
ATOM 5792 C CA . GLU B 1 118 ? 20.578 -40.344 -30.281 1 92.94 118 GLU B CA 1
ATOM 5793 C C . GLU B 1 118 ? 21.156 -41.531 -29.484 1 92.94 118 GLU B C 1
ATOM 5795 O O . GLU B 1 118 ? 22.375 -41.656 -29.375 1 92.94 118 GLU B O 1
ATOM 5800 N N . PHE B 1 119 ? 20.359 -42.281 -28.922 1 93.12 119 PHE B N 1
ATOM 5801 C CA . PHE B 1 119 ? 20.734 -43.406 -28.062 1 93.12 119 PHE B CA 1
ATOM 5802 C C . PHE B 1 119 ? 20.281 -44.719 -28.641 1 93.12 119 PHE B C 1
ATOM 5804 O O . PHE B 1 119 ? 19.094 -44.906 -28.906 1 93.12 119 PHE B O 1
ATOM 5811 N N . GLU B 1 120 ? 21.203 -45.625 -28.906 1 92.44 120 GLU B N 1
ATOM 5812 C CA . GLU B 1 120 ? 20.891 -46.938 -29.453 1 92.44 120 GLU B CA 1
ATOM 5813 C C . GLU B 1 120 ? 21.5 -48.031 -28.594 1 92.44 120 GLU B C 1
ATOM 5815 O O . GLU B 1 120 ? 22.734 -48.125 -28.453 1 92.44 120 GLU B O 1
ATOM 5820 N N . ILE B 1 121 ? 20.766 -48.938 -28.172 1 92.31 121 ILE B N 1
ATOM 5821 C CA . ILE B 1 121 ? 21.219 -50.031 -27.297 1 92.31 121 ILE B CA 1
ATOM 5822 C C . ILE B 1 121 ? 21.984 -51.062 -28.125 1 92.31 121 ILE B C 1
ATOM 5824 O O . ILE B 1 121 ? 21.5 -51.5 -29.172 1 92.31 121 ILE B O 1
ATOM 5828 N N . ILE B 1 122 ? 23.156 -51.438 -27.656 1 92.06 122 ILE B N 1
ATOM 5829 C CA . ILE B 1 122 ? 23.938 -52.5 -28.25 1 92.06 122 ILE B CA 1
ATOM 5830 C C . ILE B 1 122 ? 23.75 -53.781 -27.469 1 92.06 122 ILE B C 1
ATOM 5832 O O . ILE B 1 122 ? 23.328 -54.812 -28.016 1 92.06 122 ILE B O 1
ATOM 5836 N N . ASP B 1 123 ? 24.047 -53.719 -26.266 1 92.12 123 ASP B N 1
ATOM 5837 C CA . ASP B 1 123 ? 23.875 -54.812 -25.312 1 92.12 123 ASP B CA 1
ATOM 5838 C C . ASP B 1 123 ? 23.469 -54.281 -23.938 1 92.12 123 ASP B C 1
ATOM 5840 O O . ASP B 1 123 ? 23.047 -53.125 -23.797 1 92.12 123 ASP B O 1
ATOM 5844 N N . SER B 1 124 ? 23.516 -55.188 -22.938 1 93.75 124 SER B N 1
ATOM 5845 C CA . SER B 1 124 ? 23 -54.844 -21.609 1 93.75 124 SER B CA 1
ATOM 5846 C C . SER B 1 124 ? 23.766 -53.656 -21.016 1 93.75 124 SER B C 1
ATOM 5848 O O . SER B 1 124 ? 23.188 -52.875 -20.266 1 93.75 124 SER B O 1
ATOM 5850 N N . ASN B 1 125 ? 25.094 -53.562 -21.375 1 95.38 125 ASN B N 1
ATOM 5851 C CA . ASN B 1 125 ? 25.922 -52.562 -20.719 1 95.38 125 ASN B CA 1
ATOM 5852 C C . ASN B 1 125 ? 26.5 -51.562 -21.734 1 95.38 125 ASN B C 1
ATOM 5854 O O . ASN B 1 125 ? 27.328 -50.75 -21.375 1 95.38 125 ASN B O 1
ATOM 5858 N N . SER B 1 126 ? 26.078 -51.656 -22.953 1 95.75 126 SER B N 1
ATOM 5859 C CA . SER B 1 126 ? 26.703 -50.812 -23.953 1 95.75 126 SER B CA 1
ATOM 5860 C C . SER B 1 126 ? 25.656 -50.188 -24.875 1 95.75 126 SER B C 1
ATOM 5862 O O . SER B 1 126 ? 24.594 -50.781 -25.094 1 95.75 126 SER B O 1
ATOM 5864 N N . ALA B 1 127 ? 25.984 -49.031 -25.375 1 96.19 127 ALA B N 1
ATOM 5865 C CA . ALA B 1 127 ? 25.094 -48.312 -26.297 1 96.19 127 ALA B CA 1
ATOM 5866 C C . ALA B 1 127 ? 25.906 -47.438 -27.266 1 96.19 127 ALA B C 1
ATOM 5868 O O . ALA B 1 127 ? 27.031 -47.062 -26.969 1 96.19 127 ALA B O 1
ATOM 5869 N N . TYR B 1 128 ? 25.359 -47.188 -28.422 1 96.62 128 TYR B N 1
ATOM 5870 C CA . TYR B 1 128 ? 25.844 -46.156 -29.297 1 96.62 128 TYR B CA 1
ATOM 5871 C C . TYR B 1 128 ? 25.188 -44.812 -28.953 1 96.62 128 TYR B C 1
ATOM 5873 O O . TYR B 1 128 ? 23.969 -44.719 -28.75 1 96.62 128 TYR B O 1
ATOM 5881 N N . ILE B 1 129 ? 25.969 -43.844 -28.797 1 96.06 129 ILE B N 1
ATOM 5882 C CA . ILE B 1 129 ? 25.484 -42.469 -28.578 1 96.06 129 ILE B CA 1
ATOM 5883 C C . ILE B 1 129 ? 25.953 -41.562 -29.688 1 96.06 129 ILE B C 1
ATOM 5885 O O . ILE B 1 129 ? 27.156 -41.469 -29.969 1 96.06 129 ILE B O 1
ATOM 5889 N N . THR B 1 130 ? 25.016 -40.906 -30.344 1 95.81 130 THR B N 1
ATOM 5890 C CA . THR B 1 130 ? 25.344 -39.938 -31.391 1 95.81 130 THR B CA 1
ATOM 5891 C C . THR B 1 130 ? 24.969 -38.531 -30.953 1 95.81 130 THR B C 1
ATOM 5893 O O . THR B 1 130 ? 23.781 -38.25 -30.719 1 95.81 130 THR B O 1
ATOM 5896 N N . TYR B 1 131 ? 25.922 -37.75 -30.812 1 94.94 131 TYR B N 1
ATOM 5897 C CA . TYR B 1 131 ? 25.75 -36.344 -30.453 1 94.94 131 TYR B CA 1
ATOM 5898 C C . TYR B 1 131 ? 25.812 -35.438 -31.688 1 94.94 131 TYR B C 1
ATOM 5900 O O . TYR B 1 131 ? 26.781 -35.5 -32.438 1 94.94 131 TYR B O 1
ATOM 5908 N N . ARG B 1 132 ? 24.734 -34.656 -31.922 1 93.75 132 ARG B N 1
ATOM 5909 C CA . ARG B 1 132 ? 24.688 -33.719 -33.031 1 93.75 132 ARG B CA 1
ATOM 5910 C C . ARG B 1 132 ? 24.422 -32.281 -32.531 1 93.75 132 ARG B C 1
ATOM 5912 O O . ARG B 1 132 ? 23.516 -32.062 -31.719 1 93.75 132 ARG B O 1
ATOM 5919 N N . SER B 1 133 ? 25.234 -31.422 -32.938 1 90.25 133 SER B N 1
ATOM 5920 C CA . SER B 1 133 ? 25.078 -30.031 -32.531 1 90.25 133 SER B CA 1
ATOM 5921 C C . SER B 1 133 ? 25.375 -29.062 -33.656 1 90.25 133 SER B C 1
ATOM 5923 O O . SER B 1 133 ? 26.25 -29.328 -34.5 1 90.25 133 SER B O 1
ATOM 5925 N N . PHE B 1 134 ? 24.547 -28.078 -33.688 1 85.88 134 PHE B N 1
ATOM 5926 C CA . PHE B 1 134 ? 24.797 -27.031 -34.656 1 85.88 134 PHE B CA 1
ATOM 5927 C C . PHE B 1 134 ? 26.125 -26.344 -34.406 1 85.88 134 PHE B C 1
ATOM 5929 O O . PHE B 1 134 ? 26.781 -25.891 -35.344 1 85.88 134 PHE B O 1
ATOM 5936 N N . ARG B 1 135 ? 26.453 -26.328 -33.188 1 84.81 135 ARG B N 1
ATOM 5937 C CA . ARG B 1 135 ? 27.75 -25.781 -32.75 1 84.81 135 ARG B CA 1
ATOM 5938 C C . ARG B 1 135 ? 28.75 -26.906 -32.5 1 84.81 135 ARG B C 1
ATOM 5940 O O . ARG B 1 135 ? 28.359 -28.031 -32.188 1 84.81 135 ARG B O 1
ATOM 5947 N N . ASP B 1 136 ? 29.969 -26.734 -32.844 1 83.19 136 ASP B N 1
ATOM 5948 C CA . ASP B 1 136 ? 30.953 -27.781 -32.562 1 83.19 136 ASP B CA 1
ATOM 5949 C C . ASP B 1 136 ? 31.234 -27.875 -31.062 1 83.19 136 ASP B C 1
ATOM 5951 O O . ASP B 1 136 ? 32.094 -27.172 -30.547 1 83.19 136 ASP B O 1
ATOM 5955 N N . MET B 1 137 ? 30.453 -28.734 -30.359 1 87.94 137 MET B N 1
ATOM 5956 C CA . MET B 1 137 ? 30.578 -28.891 -28.906 1 87.94 137 MET B CA 1
ATOM 5957 C C . MET B 1 137 ? 30.953 -30.328 -28.562 1 87.94 137 MET B C 1
ATOM 5959 O O . MET B 1 137 ? 30.594 -30.828 -27.484 1 87.94 137 MET B O 1
ATOM 5963 N N . ARG B 1 138 ? 31.797 -30.922 -29.375 1 91.5 138 ARG B N 1
ATOM 5964 C CA . ARG B 1 138 ? 32.125 -32.344 -29.25 1 91.5 138 ARG B CA 1
ATOM 5965 C C . ARG B 1 138 ? 32.906 -32.625 -27.984 1 91.5 138 ARG B C 1
ATOM 5967 O O . ARG B 1 138 ? 32.594 -33.562 -27.25 1 91.5 138 ARG B O 1
ATOM 5974 N N . TYR B 1 139 ? 33.719 -31.828 -27.688 1 93.06 139 TYR B N 1
ATOM 5975 C CA . TYR B 1 139 ? 34.531 -32.031 -26.5 1 93.06 139 TYR B CA 1
ATOM 5976 C C . TYR B 1 139 ? 33.781 -31.672 -25.234 1 93.06 139 TYR B C 1
ATOM 5978 O O . TYR B 1 139 ? 34 -32.281 -24.188 1 93.06 139 TYR B O 1
ATOM 5986 N N . TYR B 1 140 ? 33.031 -30.688 -25.312 1 93.75 140 TYR B N 1
ATOM 5987 C CA . TYR B 1 140 ? 32.125 -30.375 -24.203 1 93.75 140 TYR B CA 1
ATOM 5988 C C . TYR B 1 140 ? 31.25 -31.578 -23.859 1 93.75 140 TYR B C 1
ATOM 5990 O O . TYR B 1 140 ? 31.078 -31.922 -22.688 1 93.75 140 TYR B O 1
ATOM 5998 N N . PHE B 1 141 ? 30.797 -32.219 -24.875 1 95 141 PHE B N 1
ATOM 5999 C CA . PHE B 1 141 ? 29.953 -33.406 -24.703 1 95 141 PHE B CA 1
ATOM 6000 C C . PHE B 1 141 ? 30.719 -34.531 -24.016 1 95 141 PHE B C 1
ATOM 6002 O O . PHE B 1 141 ? 30.203 -35.188 -23.109 1 95 141 PHE B O 1
ATOM 6009 N N . LEU B 1 142 ? 31.844 -34.75 -24.453 1 95.94 142 LEU B N 1
ATOM 6010 C CA . LEU B 1 142 ? 32.656 -35.781 -23.844 1 95.94 142 LEU B CA 1
ATOM 6011 C C . LEU B 1 142 ? 32.906 -35.469 -22.359 1 95.94 142 LEU B C 1
ATOM 6013 O O . LEU B 1 142 ? 32.906 -36.406 -21.531 1 95.94 142 LEU B O 1
ATOM 6017 N N . GLY B 1 143 ? 33.125 -34.219 -22.047 1 96.19 143 GLY B N 1
ATOM 6018 C CA . GLY B 1 143 ? 33.219 -33.812 -20.656 1 96.19 143 GLY B CA 1
ATOM 6019 C C . GLY B 1 143 ? 31.969 -34.094 -19.859 1 96.19 143 GLY B C 1
ATOM 6020 O O . GLY B 1 143 ? 32.031 -34.625 -18.75 1 96.19 143 GLY B O 1
ATOM 6021 N N . LEU B 1 144 ? 30.812 -33.75 -20.469 1 95.88 144 LEU B N 1
ATOM 6022 C CA . LEU B 1 144 ? 29.547 -34.031 -19.812 1 95.88 144 LEU B CA 1
ATOM 6023 C C . LEU B 1 144 ? 29.391 -35.531 -19.562 1 95.88 144 LEU B C 1
ATOM 6025 O O . LEU B 1 144 ? 28.875 -35.906 -18.516 1 95.88 144 LEU B O 1
ATOM 6029 N N . LEU B 1 145 ? 29.797 -36.281 -20.547 1 96.44 145 LEU B N 1
ATOM 6030 C CA . LEU B 1 145 ? 29.703 -37.75 -20.438 1 96.44 145 LEU B CA 1
ATOM 6031 C C . LEU B 1 145 ? 30.531 -38.25 -19.266 1 96.44 145 LEU B C 1
ATOM 6033 O O . LEU B 1 145 ? 30.047 -39.031 -18.438 1 96.44 145 LEU B O 1
ATOM 6037 N N . GLU B 1 146 ? 31.734 -37.812 -19.141 1 96.56 146 GLU B N 1
ATOM 6038 C CA . GLU B 1 146 ? 32.625 -38.25 -18.062 1 96.56 146 GLU B CA 1
ATOM 6039 C C . GLU B 1 146 ? 32.125 -37.75 -16.719 1 96.56 146 GLU B C 1
ATOM 6041 O O . GLU B 1 146 ? 32.156 -38.5 -15.727 1 96.56 146 GLU B O 1
ATOM 6046 N N . GLY B 1 147 ? 31.719 -36.562 -16.703 1 96.5 147 GLY B N 1
ATOM 6047 C CA . GLY B 1 147 ? 31.141 -36.031 -15.484 1 96.5 147 GLY B CA 1
ATOM 6048 C C . GLY B 1 147 ? 29.906 -36.812 -15.031 1 96.5 147 GLY B C 1
ATOM 6049 O O . GLY B 1 147 ? 29.734 -37.062 -13.844 1 96.5 147 GLY B O 1
ATOM 6050 N N . SER B 1 148 ? 29.031 -37.156 -15.992 1 96.44 148 SER B N 1
ATOM 6051 C CA . SER B 1 148 ? 27.844 -37.938 -15.672 1 96.44 148 SER B CA 1
ATOM 6052 C C . SER B 1 148 ? 28.219 -39.312 -15.094 1 96.44 148 SER B C 1
ATOM 6054 O O . SER B 1 148 ? 27.562 -39.781 -14.164 1 96.44 148 SER B O 1
ATOM 6056 N N . ALA B 1 149 ? 29.219 -39.906 -15.68 1 97.06 149 ALA B N 1
ATOM 6057 C CA . ALA B 1 149 ? 29.688 -41.188 -15.164 1 97.06 149 ALA B CA 1
ATOM 6058 C C . ALA B 1 149 ? 30.109 -41.062 -13.703 1 97.06 149 ALA B C 1
ATOM 6060 O O . ALA B 1 149 ? 29.828 -41.938 -12.891 1 97.06 149 ALA B O 1
ATOM 6061 N N . GLU B 1 150 ? 30.734 -39.969 -13.344 1 96.25 150 GLU B N 1
ATOM 6062 C CA . GLU B 1 150 ? 31.156 -39.719 -11.969 1 96.25 150 GLU B CA 1
ATOM 6063 C C . GLU B 1 150 ? 29.953 -39.531 -11.047 1 96.25 150 GLU B C 1
ATOM 6065 O O . GLU B 1 150 ? 29.922 -40.031 -9.93 1 96.25 150 GLU B O 1
ATOM 6070 N N . VAL B 1 151 ? 28.984 -38.812 -11.508 1 95.12 151 VAL B N 1
ATOM 6071 C CA . VAL B 1 151 ? 27.797 -38.531 -10.719 1 95.12 151 VAL B CA 1
ATOM 6072 C C . VAL B 1 151 ? 27.078 -39.844 -10.391 1 95.12 151 VAL B C 1
ATOM 6074 O O . VAL B 1 151 ? 26.578 -40 -9.273 1 95.12 151 VAL B O 1
ATOM 6077 N N . PHE B 1 152 ? 26.969 -40.75 -11.367 1 95.25 152 PHE B N 1
ATOM 6078 C CA . PHE B 1 152 ? 26.266 -42 -11.164 1 95.25 152 PHE B CA 1
ATOM 6079 C C . PHE B 1 152 ? 27.188 -43.062 -10.562 1 95.25 152 PHE B C 1
ATOM 6081 O O . PHE B 1 152 ? 26.766 -44.156 -10.273 1 95.25 152 PHE B O 1
ATOM 6088 N N . GLY B 1 153 ? 28.453 -42.75 -10.391 1 94.88 153 GLY B N 1
ATOM 6089 C CA . GLY B 1 153 ? 29.422 -43.656 -9.773 1 94.88 153 GLY B CA 1
ATOM 6090 C C . GLY B 1 153 ? 29.734 -44.875 -10.609 1 94.88 153 GLY B C 1
ATOM 6091 O O . GLY B 1 153 ? 29.828 -46 -10.086 1 94.88 153 GLY B O 1
ATOM 6092 N N . GLU B 1 154 ? 29.797 -44.688 -11.898 1 96.19 154 GLU B N 1
ATOM 6093 C CA . GLU B 1 154 ? 30.047 -45.812 -12.797 1 96.19 154 GLU B CA 1
ATOM 6094 C C . GLU B 1 154 ? 31.328 -45.594 -13.609 1 96.19 154 GLU B C 1
ATOM 6096 O O . GLU B 1 154 ? 31.625 -44.469 -14.016 1 96.19 154 GLU B O 1
ATOM 6101 N N . LYS B 1 155 ? 32.062 -46.688 -13.836 1 96.38 155 LYS B N 1
ATOM 6102 C CA . LYS B 1 155 ? 33.188 -46.656 -14.758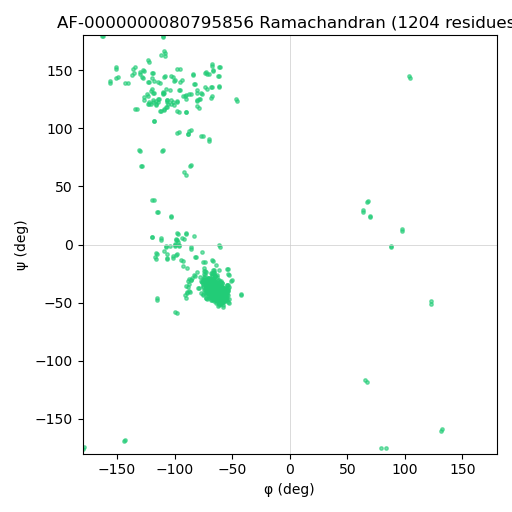 1 96.38 155 LYS B CA 1
ATOM 6103 C C . LYS B 1 155 ? 32.719 -46.844 -16.203 1 96.38 155 LYS B C 1
ATOM 6105 O O . LYS B 1 155 ? 31.828 -47.656 -16.469 1 96.38 155 LYS B O 1
ATOM 6110 N N . ILE B 1 156 ? 33.344 -46.031 -17.062 1 95.62 156 ILE B N 1
ATOM 6111 C CA . ILE B 1 156 ? 32.906 -46.125 -18.438 1 95.62 156 ILE B CA 1
ATOM 6112 C C . ILE B 1 156 ? 34.094 -46.281 -19.359 1 95.62 156 ILE B C 1
ATOM 6114 O O . ILE B 1 156 ? 35.219 -45.906 -19.016 1 95.62 156 ILE B O 1
ATOM 6118 N N . GLU B 1 157 ? 33.906 -46.969 -20.422 1 96.62 157 GLU B N 1
ATOM 6119 C CA . GLU B 1 157 ? 34.812 -47.031 -21.578 1 96.62 157 GLU B CA 1
ATOM 6120 C C . GLU B 1 157 ? 34.094 -46.594 -22.859 1 96.62 157 GLU B C 1
ATOM 6122 O O . GLU B 1 157 ? 32.938 -47 -23.094 1 96.62 157 GLU B O 1
ATOM 6127 N N . TYR B 1 158 ? 34.625 -45.594 -23.5 1 96.19 158 TYR B N 1
ATOM 6128 C CA . TYR B 1 158 ? 34 -45.219 -24.75 1 96.19 158 TYR B CA 1
ATOM 6129 C C . TYR B 1 158 ? 35 -45.125 -25.891 1 96.19 158 TYR B C 1
ATOM 6131 O O . TYR B 1 158 ? 36.188 -44.844 -25.656 1 96.19 158 TYR B O 1
ATOM 6139 N N . GLU B 1 159 ? 34.594 -45.5 -27.047 1 96.62 159 GLU B N 1
ATOM 6140 C CA . GLU B 1 159 ? 35.344 -45.406 -28.297 1 96.62 159 GLU B CA 1
ATOM 6141 C C . GLU B 1 159 ? 34.656 -44.562 -29.328 1 96.62 159 GLU B C 1
ATOM 6143 O O . GLU B 1 159 ? 33.438 -44.656 -29.516 1 96.62 159 GLU B O 1
ATOM 6148 N N . ILE B 1 160 ? 35.406 -43.656 -29.984 1 96.12 160 ILE B N 1
ATOM 6149 C CA . ILE B 1 160 ? 34.812 -42.844 -31.047 1 96.12 160 ILE B CA 1
ATOM 6150 C C . ILE B 1 160 ? 34.75 -43.625 -32.344 1 96.12 160 ILE B C 1
ATOM 6152 O O . ILE B 1 160 ? 35.781 -44.062 -32.875 1 96.12 160 ILE B O 1
ATOM 6156 N N . ILE B 1 161 ? 33.562 -43.75 -32.719 1 96.56 161 ILE B N 1
ATOM 6157 C CA . ILE B 1 161 ? 33.312 -44.562 -33.906 1 96.56 161 ILE B CA 1
ATOM 6158 C C . ILE B 1 161 ? 33.375 -43.688 -35.156 1 96.56 161 ILE B C 1
ATOM 6160 O O . ILE B 1 161 ? 33.875 -44.094 -36.219 1 96.56 161 ILE B O 1
ATOM 6164 N N . ASP B 1 162 ? 32.812 -42.531 -35.062 1 95.25 162 ASP B N 1
ATOM 6165 C CA . ASP B 1 162 ? 32.719 -41.594 -36.188 1 95.25 162 ASP B CA 1
ATOM 6166 C C . ASP B 1 162 ? 32.562 -40.156 -35.688 1 95.25 162 ASP B C 1
ATOM 6168 O O . ASP B 1 162 ? 31.984 -39.938 -34.625 1 95.25 162 ASP B O 1
ATOM 6172 N N . GLN B 1 163 ? 33.188 -39.219 -36.312 1 94.38 163 GLN B N 1
ATOM 6173 C CA . GLN B 1 163 ? 33.031 -37.781 -36 1 94.38 163 GLN B CA 1
ATOM 6174 C C . GLN B 1 163 ? 33.281 -36.938 -37.25 1 94.38 163 GLN B C 1
ATOM 6176 O O . GLN B 1 163 ? 34 -37.344 -38.156 1 94.38 163 GLN B O 1
ATOM 6181 N N . GLY B 1 164 ? 32.562 -35.906 -37.406 1 92.75 164 GLY B N 1
ATOM 6182 C CA . GLY B 1 164 ? 32.75 -35.031 -38.531 1 92.75 164 GLY B CA 1
ATOM 6183 C C . GLY B 1 164 ? 31.812 -33.812 -38.531 1 92.75 164 GLY B C 1
ATOM 6184 O O . GLY B 1 164 ? 31.234 -33.469 -37.5 1 92.75 164 GLY B O 1
ATOM 6185 N N . ASN B 1 165 ? 31.875 -33 -39.656 1 92.38 165 ASN B N 1
ATOM 6186 C CA . ASN B 1 165 ? 31.031 -31.844 -39.875 1 92.38 165 ASN B CA 1
ATOM 6187 C C . ASN B 1 165 ? 30.094 -32.031 -41.062 1 92.38 165 ASN B C 1
ATOM 6189 O O . ASN B 1 165 ? 30.484 -32.594 -42.062 1 92.38 165 ASN B O 1
ATOM 6193 N N . THR B 1 166 ? 28.891 -31.844 -40.75 1 87.94 166 THR B N 1
ATOM 6194 C CA . THR B 1 166 ? 27.906 -31.859 -41.812 1 87.94 166 THR B CA 1
ATOM 6195 C C . THR B 1 166 ? 27.328 -30.453 -42.062 1 87.94 166 THR B C 1
ATOM 6197 O O . THR B 1 166 ? 27.766 -29.5 -41.406 1 87.94 166 THR B O 1
ATOM 6200 N N . ASP B 1 167 ? 26.359 -30.266 -43.062 1 85.88 167 ASP B N 1
ATOM 6201 C CA . ASP B 1 167 ? 25.703 -28.984 -43.344 1 85.88 167 ASP B CA 1
ATOM 6202 C C . ASP B 1 167 ? 24.875 -28.531 -42.156 1 85.88 167 ASP B C 1
ATOM 6204 O O . ASP B 1 167 ? 24.594 -27.328 -42.031 1 85.88 167 ASP B O 1
ATOM 6208 N N . GLN B 1 168 ? 24.594 -29.484 -41.281 1 84.88 168 GLN B N 1
ATOM 6209 C CA . GLN B 1 168 ? 23.719 -29.156 -40.156 1 84.88 168 GLN B CA 1
ATOM 6210 C C . GLN B 1 168 ? 24.516 -28.984 -38.875 1 84.88 168 GLN B C 1
ATOM 6212 O O . GLN B 1 168 ? 23.953 -28.688 -37.812 1 84.88 168 GLN B O 1
ATOM 6217 N N . GLY B 1 169 ? 25.781 -29.188 -39.062 1 89 169 GLY B N 1
ATOM 6218 C CA . GLY B 1 169 ? 26.641 -29.016 -37.906 1 89 169 GLY B CA 1
ATOM 6219 C C . GLY B 1 169 ? 27.609 -30.172 -37.719 1 89 169 GLY B C 1
ATOM 6220 O O . GLY B 1 169 ? 27.969 -30.859 -38.688 1 89 169 GLY B O 1
ATOM 6221 N N . SER B 1 170 ? 28.078 -30.266 -36.438 1 92.81 170 SER B N 1
ATOM 6222 C CA . SER B 1 170 ? 29.062 -31.297 -36.125 1 92.81 170 SER B CA 1
ATOM 6223 C C . SER B 1 170 ? 28.375 -32.531 -35.5 1 92.81 170 SER B C 1
ATOM 6225 O O . SER B 1 170 ? 27.25 -32.438 -35 1 92.81 170 SER B O 1
ATOM 6227 N N . PHE B 1 171 ? 28.969 -33.688 -35.719 1 94.75 171 PHE B N 1
ATOM 6228 C CA . PHE B 1 171 ? 28.438 -34.875 -35.094 1 94.75 171 PHE B CA 1
ATOM 6229 C C . PHE B 1 171 ? 29.562 -35.719 -34.5 1 94.75 171 PHE B C 1
ATOM 6231 O O . PHE B 1 171 ? 30.719 -35.625 -34.938 1 94.75 171 PHE B O 1
ATOM 6238 N N . LEU B 1 172 ? 29.281 -36.406 -33.406 1 95.75 172 LEU B N 1
ATOM 6239 C CA . LEU B 1 172 ? 30.156 -37.344 -32.75 1 95.75 172 LEU B CA 1
ATOM 6240 C C . LEU B 1 172 ? 29.422 -38.625 -32.375 1 95.75 172 LEU B C 1
ATOM 6242 O O . LEU B 1 172 ? 28.391 -38.594 -31.688 1 95.75 172 LEU B O 1
ATOM 6246 N N . LYS B 1 173 ? 29.797 -39.75 -32.938 1 97.44 173 LYS B N 1
ATOM 6247 C CA . LYS B 1 173 ? 29.219 -41.031 -32.625 1 97.44 173 LYS B CA 1
ATOM 6248 C C . LYS B 1 173 ? 30.203 -41.875 -31.781 1 97.44 173 LYS B C 1
ATOM 6250 O O . LYS B 1 173 ? 31.328 -42.125 -32.188 1 97.44 173 LYS B O 1
ATOM 6255 N N . ILE B 1 174 ? 29.766 -42.344 -30.609 1 96.88 174 ILE B N 1
ATOM 6256 C CA . ILE B 1 174 ? 30.656 -43.094 -29.734 1 96.88 174 ILE B CA 1
ATOM 6257 C C . ILE B 1 174 ? 29.984 -44.438 -29.359 1 96.88 174 ILE B C 1
ATOM 6259 O O . ILE B 1 174 ? 28.766 -44.531 -29.375 1 96.88 174 ILE B O 1
ATOM 6263 N N . LYS B 1 175 ? 30.766 -45.406 -29.125 1 97.69 175 LYS B N 1
ATOM 6264 C CA . LYS B 1 175 ? 30.344 -46.625 -28.469 1 97.69 175 LYS B CA 1
ATOM 6265 C C . LYS B 1 175 ? 30.688 -46.594 -26.984 1 97.69 175 LYS B C 1
ATOM 6267 O O . LYS B 1 175 ? 31.859 -46.562 -26.609 1 97.69 175 LYS B O 1
ATOM 6272 N N . LEU B 1 176 ? 29.734 -46.594 -26.188 1 96.88 176 LEU B N 1
ATOM 6273 C CA . LEU B 1 176 ? 29.906 -46.438 -24.75 1 96.88 176 LEU B CA 1
ATOM 6274 C C . LEU B 1 176 ? 29.594 -47.75 -24.016 1 96.88 176 LEU B C 1
ATOM 6276 O O . LEU B 1 176 ? 28.594 -48.375 -24.281 1 96.88 176 LEU B O 1
ATOM 6280 N N . LYS B 1 177 ? 30.453 -48.156 -23.141 1 97.44 177 LYS B N 1
ATOM 6281 C CA . LYS B 1 177 ? 30.25 -49.281 -22.234 1 97.44 177 LYS B CA 1
ATOM 6282 C C . LYS B 1 177 ? 30.234 -48.812 -20.781 1 97.44 177 LYS B C 1
ATOM 6284 O O . LYS B 1 177 ? 31.141 -48.125 -20.328 1 97.44 177 LYS B O 1
ATOM 6289 N N . SER B 1 178 ? 29.188 -49.125 -20.141 1 95.75 178 SER B N 1
ATOM 6290 C CA . SER B 1 178 ? 29.047 -48.75 -18.75 1 95.75 178 SER B CA 1
ATOM 6291 C C . SER B 1 178 ? 29.141 -49.969 -17.828 1 95.75 178 SER B C 1
ATOM 6293 O O . SER B 1 178 ? 29.047 -51.094 -18.297 1 95.75 178 SER B O 1
ATOM 6295 N N . GLU B 1 179 ? 29.297 -49.656 -16.562 1 94.69 179 GLU B N 1
ATOM 6296 C CA . GLU B 1 179 ? 29.453 -50.719 -15.562 1 94.69 179 GLU B CA 1
ATOM 6297 C C . GLU B 1 179 ? 28.109 -51.375 -15.242 1 94.69 179 GLU B C 1
ATOM 6299 O O . GLU B 1 179 ? 28.031 -52.594 -15.156 1 94.69 179 GLU B O 1
ATOM 6304 N N . LYS B 1 180 ? 27.062 -50.688 -15.109 1 93.56 180 LYS B N 1
ATOM 6305 C CA . LYS B 1 180 ? 25.75 -51.188 -14.734 1 93.56 180 LYS B CA 1
ATOM 6306 C C . LYS B 1 180 ? 24.906 -51.469 -15.969 1 93.56 180 LYS B C 1
ATOM 6308 O O . LYS B 1 180 ? 24.922 -50.719 -16.938 1 93.56 180 LYS B O 1
ATOM 6313 N N . PRO B 1 181 ? 24.156 -52.594 -15.898 1 93.38 181 PRO B N 1
ATOM 6314 C CA . PRO B 1 181 ? 23.297 -52.906 -17.031 1 93.38 181 PRO B CA 1
ATOM 6315 C C . PRO B 1 181 ? 22.078 -51.969 -17.109 1 93.38 181 PRO B C 1
ATOM 6317 O O . PRO B 1 181 ? 21.562 -51.562 -16.078 1 93.38 181 PRO B O 1
ATOM 6320 N N . TYR B 1 182 ? 21.719 -51.781 -18.359 1 92 182 TYR B N 1
ATOM 6321 C CA . TYR B 1 182 ? 20.547 -50.938 -18.625 1 92 182 TYR B CA 1
ATOM 6322 C C . TYR B 1 182 ? 19.422 -51.75 -19.266 1 92 182 TYR B C 1
ATOM 6324 O O . TYR B 1 182 ? 18.281 -51.719 -18.812 1 92 182 TYR B O 1
ATOM 6332 N N . ALA B 1 183 ? 19.812 -52.531 -20.25 1 92.88 183 ALA B N 1
ATOM 6333 C CA . ALA B 1 183 ? 18.812 -53.281 -21.031 1 92.88 183 ALA B CA 1
ATOM 6334 C C . ALA B 1 183 ? 18.969 -54.781 -20.828 1 92.88 183 ALA B C 1
ATOM 6336 O O . ALA B 1 183 ? 20.062 -55.281 -20.562 1 92.88 183 ALA B O 1
ATOM 6337 N N . LYS B 1 184 ? 17.906 -55.438 -20.719 1 94.56 184 LYS B N 1
ATOM 6338 C CA . LYS B 1 184 ? 17.906 -56.906 -20.766 1 94.56 184 LYS B CA 1
ATOM 6339 C C . LYS B 1 184 ? 17.734 -57.406 -22.188 1 94.56 184 LYS B C 1
ATOM 6341 O O . LYS B 1 184 ? 16.719 -57.156 -22.828 1 94.56 184 LYS B O 1
ATOM 6346 N N . ILE B 1 185 ? 18.797 -58.062 -22.719 1 93.06 185 ILE B N 1
ATOM 6347 C CA . ILE B 1 185 ? 18.75 -58.562 -24.094 1 93.06 185 ILE B CA 1
ATOM 6348 C C . ILE B 1 185 ? 18.672 -60.094 -24.078 1 93.06 185 ILE B C 1
ATOM 6350 O O . ILE B 1 185 ? 19.562 -60.75 -23.547 1 93.06 185 ILE B O 1
ATOM 6354 N N . LYS B 1 186 ? 17.625 -60.594 -24.562 1 92.12 186 LYS B N 1
ATOM 6355 C CA . LYS B 1 186 ? 17.469 -62.031 -24.719 1 92.12 186 LYS B CA 1
ATOM 6356 C C . LYS B 1 186 ? 17.656 -62.438 -26.172 1 92.12 186 LYS B C 1
ATOM 6358 O O . LYS B 1 186 ? 17.297 -61.719 -27.094 1 92.12 186 LYS B O 1
ATOM 6363 N N . LYS B 1 187 ? 18.25 -63.625 -26.422 1 89.25 187 LYS B N 1
ATOM 6364 C CA . LYS B 1 187 ? 18.5 -64.125 -27.781 1 89.25 187 LYS B CA 1
ATOM 6365 C C . LYS B 1 187 ? 17.766 -65.438 -28.047 1 89.25 187 LYS B C 1
ATOM 6367 O O . LYS B 1 187 ? 17.734 -66.312 -27.188 1 89.25 187 LYS B O 1
ATOM 6372 N N . ALA B 1 188 ? 17.094 -65.375 -29.203 1 87.44 188 ALA B N 1
ATOM 6373 C CA . ALA B 1 188 ? 16.5 -66.625 -29.672 1 87.44 188 ALA B CA 1
ATOM 6374 C C . ALA B 1 188 ? 17.562 -67.562 -30.25 1 87.44 188 ALA B C 1
ATOM 6376 O O . ALA B 1 188 ? 17.875 -67.5 -31.438 1 87.44 188 ALA B O 1
ATOM 6377 N N . ARG B 1 189 ? 18.172 -68.5 -29.531 1 78.25 189 ARG B N 1
ATOM 6378 C CA . ARG B 1 189 ? 19.359 -69.25 -29.844 1 78.25 189 ARG B CA 1
ATOM 6379 C C . ARG B 1 189 ? 19.125 -70.188 -31.062 1 78.25 189 ARG B C 1
ATOM 6381 O O . ARG B 1 189 ? 20.031 -70.312 -31.891 1 78.25 189 ARG B O 1
ATOM 6388 N N . PHE B 1 190 ? 18 -70.812 -31.016 1 69 190 PHE B N 1
ATOM 6389 C CA . PHE B 1 190 ? 17.734 -71.75 -32.094 1 69 190 PHE B CA 1
ATOM 6390 C C . PHE B 1 190 ? 17.828 -71.062 -33.469 1 69 190 PHE B C 1
ATOM 6392 O O . PHE B 1 190 ? 18.422 -71.625 -34.406 1 69 190 PHE B O 1
ATOM 6399 N N . PHE B 1 191 ? 17.375 -69.875 -33.562 1 63.12 191 PHE B N 1
ATOM 6400 C CA . PHE B 1 191 ? 17.266 -69.188 -34.812 1 63.12 191 PHE B CA 1
ATOM 6401 C C . PHE B 1 191 ? 18.531 -68.375 -35.062 1 63.12 191 PHE B C 1
ATOM 6403 O O . PHE B 1 191 ? 18.844 -68 -36.219 1 63.12 191 PHE B O 1
ATOM 6410 N N . THR B 1 192 ? 19.266 -68.125 -34.062 1 58.22 192 THR B N 1
ATOM 6411 C CA . THR B 1 192 ? 20.5 -67.375 -34.281 1 58.22 192 THR B CA 1
ATOM 6412 C C . THR B 1 192 ? 21.562 -68.25 -34.938 1 58.22 192 THR B C 1
ATOM 6414 O O . THR B 1 192 ? 22.406 -67.812 -35.688 1 58.22 192 THR B O 1
ATOM 6417 N N . ALA B 1 193 ? 21.484 -69.562 -34.625 1 56.53 193 ALA B N 1
ATOM 6418 C CA . ALA B 1 193 ? 22.5 -70.5 -35.156 1 56.53 193 ALA B CA 1
ATOM 6419 C C . ALA B 1 193 ? 22.297 -70.688 -36.656 1 56.53 193 ALA B C 1
ATOM 6421 O O . ALA B 1 193 ? 23.25 -71 -37.375 1 56.53 193 ALA B O 1
ATOM 6422 N N . MET B 1 194 ? 21.109 -70.562 -37.125 1 57.47 194 MET B N 1
ATOM 6423 C CA . MET B 1 194 ? 20.875 -70.875 -38.531 1 57.47 194 MET B CA 1
ATOM 6424 C C . MET B 1 194 ? 21.141 -69.625 -39.375 1 57.47 194 MET B C 1
ATOM 6426 O O . MET B 1 194 ? 20.578 -68.562 -39.125 1 57.47 194 MET B O 1
ATOM 6430 N N . SER B 1 195 ? 22.328 -69.5 -39.969 1 55.75 195 SER B N 1
ATOM 6431 C CA . SER B 1 195 ? 22.922 -68.375 -40.688 1 55.75 195 SER B CA 1
ATOM 6432 C C . SER B 1 195 ? 21.984 -67.875 -41.781 1 55.75 195 SER B C 1
ATOM 6434 O O . SER B 1 195 ? 22.141 -66.75 -42.25 1 55.75 195 SER B O 1
ATOM 6436 N N . LEU B 1 196 ? 21.047 -68.688 -42.375 1 60.06 196 LEU B N 1
ATOM 6437 C CA . LEU B 1 196 ? 20.297 -68.188 -43.531 1 60.06 196 LEU B CA 1
ATOM 6438 C C . LEU B 1 196 ? 19.156 -67.312 -43.125 1 60.06 196 LEU B C 1
ATOM 6440 O O . LEU B 1 196 ? 18.438 -67.562 -42.156 1 60.06 196 LEU B O 1
ATOM 6444 N N . SER B 1 197 ? 19.188 -66.188 -43.656 1 60.38 197 SER B N 1
ATOM 6445 C CA . SER B 1 197 ? 18.266 -65.062 -43.406 1 60.38 197 SER B CA 1
ATOM 6446 C C . SER B 1 197 ? 16.828 -65.562 -43.312 1 60.38 197 SER B C 1
ATOM 6448 O O . SER B 1 197 ? 16.062 -65.125 -42.469 1 60.38 197 SER B O 1
ATOM 6450 N N . LEU B 1 198 ? 16.438 -66.438 -44.188 1 60.12 198 LEU B N 1
ATOM 6451 C CA . LEU B 1 198 ? 15.094 -67 -44.281 1 60.12 198 LEU B CA 1
ATOM 6452 C C . LEU B 1 198 ? 14.781 -67.875 -43.062 1 60.12 198 LEU B C 1
ATOM 6454 O O . LEU B 1 198 ? 13.609 -68 -42.688 1 60.12 198 LEU B O 1
ATOM 6458 N N . MET B 1 199 ? 15.805 -68.188 -42.344 1 64.94 199 MET B N 1
ATOM 6459 C CA . MET B 1 199 ? 15.586 -69.125 -41.219 1 64.94 199 MET B CA 1
ATOM 6460 C C . MET B 1 199 ? 15.422 -68.312 -39.906 1 64.94 199 MET B C 1
ATOM 6462 O O . MET B 1 199 ? 15.234 -68.938 -38.844 1 64.94 199 MET B O 1
ATOM 6466 N N . LYS B 1 200 ? 15.312 -67.125 -40.125 1 75.75 200 LYS B N 1
ATOM 6467 C CA . LYS B 1 200 ? 15.141 -66.312 -38.938 1 75.75 200 LYS B CA 1
ATOM 6468 C C . LYS B 1 200 ? 13.664 -66.062 -38.625 1 75.75 200 LYS B C 1
ATOM 6470 O O . LYS B 1 200 ? 13.32 -65.375 -37.688 1 75.75 200 LYS B O 1
ATOM 6475 N N . MET B 1 201 ? 12.891 -66.688 -39.375 1 85.31 201 MET B N 1
ATOM 6476 C CA . MET B 1 201 ? 11.453 -66.688 -39.125 1 85.31 201 MET B CA 1
ATOM 6477 C C . MET B 1 201 ? 10.992 -68 -38.562 1 85.31 201 MET B C 1
ATOM 6479 O O . MET B 1 201 ? 11.188 -69.062 -39.156 1 85.31 201 MET B O 1
ATOM 6483 N N . PHE B 1 202 ? 10.414 -67.938 -37.406 1 89.44 202 PHE B N 1
ATOM 6484 C CA . PHE B 1 202 ? 10.047 -69.125 -36.688 1 89.44 202 PHE B CA 1
ATOM 6485 C C . PHE B 1 202 ? 9.219 -70.062 -37.531 1 89.44 202 PHE B C 1
ATOM 6487 O O . PHE B 1 202 ? 9.547 -71.25 -37.688 1 89.44 202 PHE B O 1
ATOM 6494 N N . PHE B 1 203 ? 8.203 -69.5 -38.219 1 90.06 203 PHE B N 1
ATOM 6495 C CA . PHE B 1 203 ? 7.273 -70.375 -38.938 1 90.06 203 PHE B CA 1
ATOM 6496 C C . PHE B 1 203 ? 7.895 -70.875 -40.219 1 90.06 203 PHE B C 1
ATOM 6498 O O . PHE B 1 203 ? 7.605 -72 -40.656 1 90.06 203 PHE B O 1
ATOM 6505 N N . THR B 1 204 ? 8.742 -70.125 -40.844 1 88.88 204 THR B N 1
ATOM 6506 C CA . THR B 1 204 ? 9.492 -70.625 -42 1 88.88 204 THR B CA 1
ATOM 6507 C C . THR B 1 204 ? 10.43 -71.75 -41.594 1 88.88 204 THR B C 1
ATOM 6509 O O . THR B 1 204 ? 10.492 -72.75 -42.281 1 88.88 204 THR B O 1
ATOM 6512 N N . SER B 1 205 ? 11.109 -71.5 -40.531 1 89.25 205 SER B N 1
ATOM 6513 C CA . SER B 1 205 ? 11.984 -72.562 -40.031 1 89.25 205 SER B CA 1
ATOM 6514 C C . SER B 1 205 ? 11.188 -73.812 -39.625 1 89.25 205 SER B C 1
ATOM 6516 O O . SER B 1 205 ? 11.602 -74.938 -39.906 1 89.25 205 SER B O 1
ATOM 6518 N N . LEU B 1 206 ? 10.086 -73.562 -38.938 1 90.38 206 LEU B N 1
ATOM 6519 C CA . LEU B 1 206 ? 9.227 -74.625 -38.531 1 90.38 206 LEU B CA 1
ATOM 6520 C C . LEU B 1 206 ? 8.758 -75.438 -39.719 1 90.38 206 LEU B C 1
ATOM 6522 O O . LEU B 1 206 ? 8.695 -76.688 -39.688 1 90.38 206 LEU B O 1
ATOM 6526 N N . THR B 1 207 ? 8.414 -74.75 -40.812 1 91.06 207 THR B N 1
ATOM 6527 C CA . THR B 1 207 ? 7.984 -75.375 -42.062 1 91.06 207 THR B CA 1
ATOM 6528 C C . THR B 1 207 ? 9.094 -76.25 -42.594 1 91.06 207 THR B C 1
ATOM 6530 O O . THR B 1 207 ? 8.859 -77.438 -42.906 1 91.06 207 THR B O 1
ATOM 6533 N N . PHE B 1 208 ? 10.227 -75.75 -42.688 1 90.5 208 PHE B N 1
ATOM 6534 C CA . PHE B 1 208 ? 11.375 -76.438 -43.219 1 90.5 208 PHE B CA 1
ATOM 6535 C C . PHE B 1 208 ? 11.664 -77.688 -42.375 1 90.5 208 PHE B C 1
ATOM 6537 O O . PHE B 1 208 ? 11.812 -78.812 -42.938 1 90.5 208 PHE B O 1
ATOM 6544 N N . TYR B 1 209 ? 11.68 -77.562 -41.125 1 90.81 209 TYR B N 1
ATOM 6545 C CA . TYR B 1 209 ? 12 -78.688 -40.219 1 90.81 209 TYR B CA 1
ATOM 6546 C C . TYR B 1 209 ? 10.891 -79.75 -40.25 1 90.81 209 TYR B C 1
ATOM 6548 O O . TYR B 1 209 ? 11.148 -80.938 -40.125 1 90.81 209 TYR B O 1
ATOM 6556 N N . THR B 1 210 ? 9.688 -79.25 -40.406 1 91.88 210 THR B N 1
ATOM 6557 C CA . THR B 1 210 ? 8.578 -80.188 -40.469 1 91.88 210 THR B CA 1
ATOM 6558 C C . THR B 1 210 ? 8.703 -81.062 -41.719 1 91.88 210 THR B C 1
ATOM 6560 O O . THR B 1 210 ? 8.469 -82.312 -41.656 1 91.88 210 THR B O 1
ATOM 6563 N N . ILE B 1 211 ? 9.125 -80.5 -42.844 1 92.5 211 ILE B N 1
ATOM 6564 C CA . ILE B 1 211 ? 9.312 -81.25 -44.094 1 92.5 211 ILE B CA 1
ATOM 6565 C C . ILE B 1 211 ? 10.359 -82.375 -43.844 1 92.5 211 ILE B C 1
ATOM 6567 O O . ILE B 1 211 ? 10.125 -83.5 -44.188 1 92.5 211 ILE B O 1
ATOM 6571 N N . ILE B 1 212 ? 11.375 -81.938 -43.219 1 92.44 212 ILE B N 1
ATOM 6572 C CA . ILE B 1 212 ? 12.492 -82.875 -43 1 92.44 212 ILE B CA 1
ATOM 6573 C C . ILE B 1 212 ? 12.094 -83.938 -42 1 92.44 212 ILE B C 1
ATOM 6575 O O . ILE B 1 212 ? 12.328 -85.125 -42.25 1 92.44 212 ILE B O 1
ATOM 6579 N N . ILE B 1 213 ? 11.469 -83.562 -40.938 1 93.12 213 ILE B N 1
ATOM 6580 C CA . ILE B 1 213 ? 11.125 -84.5 -39.844 1 93.12 213 ILE B CA 1
ATOM 6581 C C . ILE B 1 213 ? 10.078 -85.5 -40.344 1 93.12 213 ILE B C 1
ATOM 6583 O O . ILE B 1 213 ? 10.188 -86.688 -40.094 1 93.12 213 ILE B O 1
ATOM 6587 N N . VAL B 1 214 ? 9.055 -85 -41.094 1 93.44 214 VAL B N 1
ATOM 6588 C CA . VAL B 1 214 ? 8.008 -85.875 -41.594 1 93.44 214 VAL B CA 1
ATOM 6589 C C . VAL B 1 214 ? 8.586 -86.812 -42.625 1 93.44 214 VAL B C 1
ATOM 6591 O O . VAL B 1 214 ? 8.25 -88 -42.625 1 93.44 214 VAL B O 1
ATOM 6594 N N . PHE B 1 215 ? 9.492 -86.375 -43.438 1 93.38 215 PHE B N 1
ATOM 6595 C CA . PHE B 1 215 ? 10.164 -87.25 -44.406 1 93.38 215 PHE B CA 1
ATOM 6596 C C . PHE B 1 215 ? 10.953 -88.375 -43.719 1 93.38 215 PHE B C 1
ATOM 6598 O O . PHE B 1 215 ? 10.781 -89.5 -44.031 1 93.38 215 PHE B O 1
ATOM 6605 N N . LEU B 1 216 ? 11.789 -87.875 -42.781 1 94 216 LEU B N 1
ATOM 6606 C CA . LEU B 1 216 ? 12.656 -88.812 -42.062 1 94 216 LEU B CA 1
ATOM 6607 C C . LEU B 1 216 ? 11.836 -89.812 -41.281 1 94 216 LEU B C 1
ATOM 6609 O O . LEU B 1 216 ? 12.133 -91.062 -41.312 1 94 216 LEU B O 1
ATOM 6613 N N . LEU B 1 217 ? 10.805 -89.375 -40.594 1 93.5 217 LEU B N 1
ATOM 6614 C CA . LEU B 1 217 ? 9.977 -90.25 -39.781 1 93.5 217 LEU B CA 1
ATOM 6615 C C . LEU B 1 217 ? 9.18 -91.188 -40.656 1 93.5 217 LEU B C 1
ATOM 6617 O O . LEU B 1 217 ? 9.055 -92.375 -40.344 1 93.5 217 LEU B O 1
ATOM 6621 N N . SER B 1 218 ? 8.695 -90.625 -41.812 1 91.12 218 SER B N 1
ATOM 6622 C CA . SER B 1 218 ? 7.938 -91.5 -42.719 1 91.12 218 SER B CA 1
ATOM 6623 C C . SER B 1 218 ? 8.828 -92.562 -43.344 1 91.12 218 SER B C 1
ATOM 6625 O O . SER B 1 218 ? 8.43 -93.75 -43.406 1 91.12 218 SER B O 1
ATOM 6627 N N . TRP B 1 219 ? 10.031 -92.188 -43.625 1 90.75 219 TRP B N 1
ATOM 6628 C CA . TRP B 1 219 ? 10.984 -93.125 -44.219 1 90.75 219 TRP B CA 1
ATOM 6629 C C . TRP B 1 219 ? 11.43 -94.125 -43.219 1 90.75 219 TRP B C 1
ATOM 6631 O O . TRP B 1 219 ? 11.383 -95.375 -43.5 1 90.75 219 TRP B O 1
ATOM 6641 N N . LEU B 1 220 ? 11.766 -93.75 -42.062 1 92.25 220 LEU B N 1
ATOM 6642 C CA . LEU B 1 220 ? 12.297 -94.562 -41 1 92.25 220 LEU B CA 1
ATOM 6643 C C . LEU B 1 220 ? 11.25 -95.625 -40.562 1 92.25 220 LEU B C 1
ATOM 6645 O O . LEU B 1 220 ? 11.523 -96.812 -40.469 1 92.25 220 LEU B O 1
ATOM 6649 N N . PHE B 1 221 ? 10.008 -95.188 -40.312 1 90.19 221 PHE B N 1
ATOM 6650 C CA . PHE B 1 221 ? 9.023 -96.062 -39.688 1 90.19 221 PHE B CA 1
ATOM 6651 C C . PHE B 1 221 ? 8.359 -97 -40.719 1 90.19 221 PHE B C 1
ATOM 6653 O O . PHE B 1 221 ? 7.938 -98.062 -40.406 1 90.19 221 PHE B O 1
ATOM 6660 N N . THR B 1 222 ? 8.312 -96.562 -42 1 88.31 222 THR B N 1
ATOM 6661 C CA . THR B 1 222 ? 7.848 -97.438 -43.031 1 88.31 222 THR B CA 1
ATOM 6662 C C . THR B 1 222 ? 8.883 -98.562 -43.281 1 88.31 222 THR B C 1
ATOM 6664 O O . THR B 1 222 ? 8.523 -99.688 -43.562 1 88.31 222 THR B O 1
ATOM 6667 N N . TRP B 1 223 ? 10.109 -98.125 -43.062 1 87.06 223 TRP B N 1
ATOM 6668 C CA . TRP B 1 223 ? 11.195 -99.125 -43.219 1 87.06 223 TRP B CA 1
ATOM 6669 C C . TRP B 1 223 ? 11.211 -100.125 -42.094 1 87.06 223 TRP B C 1
ATOM 6671 O O . TRP B 1 223 ? 11.398 -101.312 -42.344 1 87.06 223 TRP B O 1
ATOM 6681 N N . ILE B 1 224 ? 10.867 -99.75 -41 1 90.56 224 ILE B N 1
ATOM 6682 C CA . ILE B 1 224 ? 10.977 -100.562 -39.812 1 90.56 224 ILE B CA 1
ATOM 6683 C C . ILE B 1 224 ? 9.68 -101.375 -39.625 1 90.56 224 ILE B C 1
ATOM 6685 O O . ILE B 1 224 ? 9.711 -102.562 -39.375 1 90.56 224 ILE B O 1
ATOM 6689 N N . LEU B 1 225 ? 8.43 -100.688 -39.781 1 91 225 LEU B N 1
ATOM 6690 C CA . LEU B 1 225 ? 7.172 -101.25 -39.375 1 91 225 LEU B CA 1
ATOM 6691 C C . LEU B 1 225 ? 6.328 -101.688 -40.562 1 91 225 LEU B C 1
ATOM 6693 O O . LEU B 1 225 ? 5.305 -102.375 -40.438 1 91 225 LEU B O 1
ATOM 6697 N N . GLY B 1 226 ? 6.723 -101.375 -41.719 1 87.62 226 GLY B N 1
ATOM 6698 C CA . GLY B 1 226 ? 5.98 -101.75 -42.906 1 87.62 226 GLY B CA 1
ATOM 6699 C C . GLY B 1 226 ? 4.84 -100.75 -43.219 1 87.62 226 GLY B C 1
ATOM 6700 O O . GLY B 1 226 ? 4.746 -99.688 -42.594 1 87.62 226 GLY B O 1
ATOM 6701 N N . ASN B 1 227 ? 4.031 -101.062 -44.25 1 88 227 ASN B N 1
ATOM 6702 C CA . ASN B 1 227 ? 2.965 -100.188 -44.719 1 88 227 ASN B CA 1
ATOM 6703 C C . ASN B 1 227 ? 1.645 -100.5 -44.031 1 88 227 ASN B C 1
ATOM 6705 O O . ASN B 1 227 ? 0.682 -100.938 -44.656 1 88 227 ASN B O 1
ATOM 6709 N N . HIS B 1 228 ? 1.608 -100.312 -42.656 1 90.75 228 HIS B N 1
ATOM 6710 C CA . HIS B 1 228 ? 0.406 -100.562 -41.875 1 90.75 228 HIS B CA 1
ATOM 6711 C C . HIS B 1 228 ? -0.132 -99.188 -41.344 1 90.75 228 HIS B C 1
ATOM 6713 O O . HIS B 1 228 ? 0.585 -98.188 -41.344 1 90.75 228 HIS B O 1
ATOM 6719 N N . TRP B 1 229 ? -1.414 -99.312 -40.938 1 88.88 229 TRP B N 1
ATOM 6720 C CA . TRP B 1 229 ? -2.08 -98.062 -40.5 1 88.88 229 TRP B CA 1
ATOM 6721 C C . TRP B 1 229 ? -1.417 -97.5 -39.25 1 88.88 229 TRP B C 1
ATOM 6723 O O . TRP B 1 229 ? -1.347 -96.25 -39.094 1 88.88 229 TRP B O 1
ATOM 6733 N N . TYR B 1 230 ? -0.9 -98.375 -38.375 1 92.06 230 TYR B N 1
ATOM 6734 C CA . TYR B 1 230 ? -0.297 -97.875 -37.125 1 92.06 230 TYR B CA 1
ATOM 6735 C C . TYR B 1 230 ? 1.054 -97.25 -37.406 1 92.06 230 TYR B C 1
ATOM 6737 O O . TYR B 1 230 ? 1.52 -96.438 -36.594 1 92.06 230 TYR B O 1
ATOM 6745 N N . THR B 1 231 ? 1.802 -97.562 -38.625 1 91.69 231 THR B N 1
ATOM 6746 C CA . THR B 1 231 ? 3.041 -96.938 -39 1 91.69 231 THR B CA 1
ATOM 6747 C C . THR B 1 231 ? 2.789 -95.438 -39.281 1 91.69 231 THR B C 1
ATOM 6749 O O . THR B 1 231 ? 3.541 -94.562 -38.844 1 91.69 231 THR B O 1
ATOM 6752 N N . PHE B 1 232 ? 1.611 -95.125 -40 1 92.75 232 PHE B N 1
ATOM 6753 C CA . PHE B 1 232 ? 1.264 -93.75 -40.344 1 92.75 232 PHE B CA 1
ATOM 6754 C C . PHE B 1 232 ? 0.839 -93 -39.125 1 92.75 232 PHE B C 1
ATOM 6756 O O . PHE B 1 232 ? 1.136 -91.812 -39 1 92.75 232 PHE B O 1
ATOM 6763 N N . LEU B 1 233 ? 0.247 -93.688 -38.188 1 93.88 233 LEU B N 1
ATOM 6764 C CA . LEU B 1 233 ? -0.193 -93 -36.969 1 93.88 233 LEU B CA 1
ATOM 6765 C C . LEU B 1 233 ? 1 -92.625 -36.094 1 93.88 233 LEU B C 1
ATOM 6767 O O . LEU B 1 233 ? 1.032 -91.5 -35.531 1 93.88 233 LEU B O 1
ATOM 6771 N N . ILE B 1 234 ? 2.014 -93.5 -36.062 1 94.12 234 ILE B N 1
ATOM 6772 C CA . ILE B 1 234 ? 3.205 -93.188 -35.25 1 94.12 234 ILE B CA 1
ATOM 6773 C C . ILE B 1 234 ? 3.965 -92 -35.844 1 94.12 234 ILE B C 1
ATOM 6775 O O . ILE B 1 234 ? 4.453 -91.125 -35.125 1 94.12 234 ILE B O 1
ATOM 6779 N N . THR B 1 235 ? 4.02 -91.938 -37.25 1 93.25 235 THR B N 1
ATOM 6780 C CA . THR B 1 235 ? 4.656 -90.812 -37.906 1 93.25 235 THR B CA 1
ATOM 6781 C C . THR B 1 235 ? 3.926 -89.5 -37.594 1 93.25 235 THR B C 1
ATOM 6783 O O . THR B 1 235 ? 4.559 -88.5 -37.312 1 93.25 235 THR B O 1
ATOM 6786 N N . GLY B 1 236 ? 2.645 -89.625 -37.562 1 94 236 GLY B N 1
ATOM 6787 C CA . GLY B 1 236 ? 1.85 -88.5 -37.219 1 94 236 GLY B CA 1
ATOM 6788 C C . GLY B 1 236 ? 2.049 -88 -35.812 1 94 236 GLY B C 1
ATOM 6789 O O . GLY B 1 236 ? 2.268 -86.812 -35.531 1 94 236 GLY B O 1
ATOM 6790 N N . ILE B 1 237 ? 2.074 -88.875 -34.844 1 95.31 237 ILE B N 1
ATOM 6791 C CA . ILE B 1 237 ? 2.188 -88.562 -33.406 1 95.31 237 ILE B CA 1
ATOM 6792 C C . ILE B 1 237 ? 3.564 -88 -33.125 1 95.31 237 ILE B C 1
ATOM 6794 O O . ILE B 1 237 ? 3.682 -87 -32.406 1 95.31 237 ILE B O 1
ATOM 6798 N N . LEU B 1 238 ? 4.605 -88.562 -33.781 1 94.5 238 LEU B N 1
ATOM 6799 C CA . LEU B 1 238 ? 5.949 -88.062 -33.531 1 94.5 238 LEU B CA 1
ATOM 6800 C C . LEU B 1 238 ? 6.129 -86.688 -34.188 1 94.5 238 LEU B C 1
ATOM 6802 O O . LEU B 1 238 ? 6.809 -85.812 -33.625 1 94.5 238 LEU B O 1
ATOM 6806 N N . SER B 1 239 ? 5.484 -86.5 -35.375 1 94.19 239 SER B N 1
ATOM 6807 C CA . SER B 1 239 ? 5.508 -85.188 -35.969 1 94.19 239 SER B CA 1
ATOM 6808 C C . SER B 1 239 ? 4.77 -84.125 -35.094 1 94.19 239 SER B C 1
ATOM 6810 O O . SER B 1 239 ? 5.227 -83 -34.938 1 94.19 239 SER B O 1
ATOM 6812 N N . GLY B 1 240 ? 3.697 -84.562 -34.562 1 93.69 240 GLY B N 1
ATOM 6813 C CA . GLY B 1 240 ? 2.957 -83.688 -33.656 1 93.69 240 GLY B CA 1
ATOM 6814 C C . GLY B 1 240 ? 3.738 -83.375 -32.406 1 93.69 240 GLY B C 1
ATOM 6815 O O . GLY B 1 240 ? 3.697 -82.188 -31.938 1 93.69 240 GLY B O 1
ATOM 6816 N N . ALA B 1 241 ? 4.453 -84.375 -31.875 1 95.31 241 ALA B N 1
ATOM 6817 C CA . ALA B 1 241 ? 5.289 -84.125 -30.703 1 95.31 241 ALA B CA 1
ATOM 6818 C C . ALA B 1 241 ? 6.344 -83.062 -31.016 1 95.31 241 ALA B C 1
ATOM 6820 O O . ALA B 1 241 ? 6.645 -82.188 -30.156 1 95.31 241 ALA B O 1
ATOM 6821 N N . PHE B 1 242 ? 6.91 -83.062 -32.281 1 93.19 242 PHE B N 1
ATOM 6822 C CA . PHE B 1 242 ? 7.867 -82.062 -32.688 1 93.19 242 PHE B CA 1
ATOM 6823 C C . PHE B 1 242 ? 7.219 -80.688 -32.719 1 93.19 242 PHE B C 1
ATOM 6825 O O . PHE B 1 242 ? 7.789 -79.688 -32.219 1 93.19 242 PHE B O 1
ATOM 6832 N N . ILE B 1 243 ? 6.031 -80.625 -33.25 1 92.56 243 ILE B N 1
ATOM 6833 C CA . ILE B 1 243 ? 5.32 -79.312 -33.344 1 92.56 243 ILE B CA 1
ATOM 6834 C C . ILE B 1 243 ? 5.004 -78.812 -31.953 1 92.56 243 ILE B C 1
ATOM 6836 O O . ILE B 1 243 ? 5.145 -77.625 -31.688 1 92.56 243 ILE B O 1
ATOM 6840 N N . LEU B 1 244 ? 4.598 -79.625 -31.047 1 93.06 244 LEU B N 1
ATOM 6841 C CA . LEU B 1 244 ? 4.289 -79.25 -29.688 1 93.06 244 LEU B CA 1
ATOM 6842 C C . LEU B 1 244 ? 5.527 -78.688 -28.984 1 93.06 244 LEU B C 1
ATOM 6844 O O . LEU B 1 244 ? 5.445 -77.688 -28.297 1 93.06 244 LEU B O 1
ATOM 6848 N N . SER B 1 245 ? 6.652 -79.375 -29.188 1 93.81 245 SER B N 1
ATOM 6849 C CA . SER B 1 245 ? 7.902 -78.938 -28.594 1 93.81 245 SER B CA 1
ATOM 6850 C C . SER B 1 245 ? 8.297 -77.562 -29.125 1 93.81 245 SER B C 1
ATOM 6852 O O . SER B 1 245 ? 8.672 -76.688 -28.359 1 93.81 245 SER B O 1
ATOM 6854 N N . MET B 1 246 ? 8.133 -77.375 -30.453 1 90.56 246 MET B N 1
ATOM 6855 C CA . MET B 1 246 ? 8.453 -76.125 -31.078 1 90.56 246 MET B CA 1
ATOM 6856 C C . MET B 1 246 ? 7.469 -75 -30.641 1 90.56 246 MET B C 1
ATOM 6858 O O . MET B 1 246 ? 7.852 -73.875 -30.469 1 90.56 246 MET B O 1
ATOM 6862 N N . GLY B 1 247 ? 6.258 -75.438 -30.516 1 92 247 GLY B N 1
ATOM 6863 C CA . GLY B 1 247 ? 5.258 -74.5 -30.016 1 92 247 GLY B CA 1
ATOM 6864 C C . GLY B 1 247 ? 5.562 -74 -28.625 1 92 247 GLY B C 1
ATOM 6865 O O . GLY B 1 247 ? 5.438 -72.812 -28.344 1 92 247 GLY B O 1
ATOM 6866 N N . ASN B 1 248 ? 5.973 -74.875 -27.719 1 93.12 248 ASN B N 1
ATOM 6867 C CA . ASN B 1 248 ? 6.359 -74.5 -26.375 1 93.12 248 ASN B CA 1
ATOM 6868 C C . ASN B 1 248 ? 7.562 -73.562 -26.375 1 93.12 248 ASN B C 1
ATOM 6870 O O . ASN B 1 248 ? 7.625 -72.625 -25.594 1 93.12 248 ASN B O 1
ATOM 6874 N N . TYR B 1 249 ? 8.469 -73.812 -27.312 1 91.69 249 TYR B N 1
ATOM 6875 C CA . TYR B 1 249 ? 9.625 -72.938 -27.484 1 91.69 249 TYR B CA 1
ATOM 6876 C C . TYR B 1 249 ? 9.195 -71.562 -27.922 1 91.69 249 TYR B C 1
ATOM 6878 O O . TYR B 1 249 ? 9.688 -70.562 -27.391 1 91.69 249 TYR B O 1
ATOM 6886 N N . PHE B 1 250 ? 8.289 -71.438 -28.828 1 92.25 250 PHE B N 1
ATOM 6887 C CA . PHE B 1 250 ? 7.781 -70.188 -29.312 1 92.25 250 PHE B CA 1
ATOM 6888 C C . PHE B 1 250 ? 7.102 -69.438 -28.188 1 92.25 250 PHE B C 1
ATOM 6890 O O . PHE B 1 250 ? 7.285 -68.188 -28.062 1 92.25 250 PHE B O 1
ATOM 6897 N N . LYS B 1 251 ? 6.293 -70.125 -27.469 1 93.38 251 LYS B N 1
ATOM 6898 C CA . LYS B 1 251 ? 5.609 -69.5 -26.344 1 93.38 251 LYS B CA 1
ATOM 6899 C C . LYS B 1 251 ? 6.605 -68.812 -25.391 1 93.38 251 LYS B C 1
ATOM 6901 O O . LYS B 1 251 ? 6.355 -67.688 -24.891 1 93.38 251 LYS B O 1
ATOM 6906 N N . ARG B 1 252 ? 7.684 -69.438 -25.188 1 93.38 252 ARG B N 1
ATOM 6907 C CA . ARG B 1 252 ? 8.719 -68.875 -24.328 1 93.38 252 ARG B CA 1
ATOM 6908 C C . ARG B 1 252 ? 9.328 -67.625 -24.953 1 93.38 252 ARG B C 1
ATOM 6910 O O . ARG B 1 252 ? 9.555 -66.625 -24.266 1 93.38 252 ARG B O 1
ATOM 6917 N N . LEU B 1 253 ? 9.641 -67.75 -26.266 1 92.56 253 LEU B N 1
ATOM 6918 C CA . LEU B 1 253 ? 10.18 -66.562 -26.969 1 92.56 253 LEU B CA 1
ATOM 6919 C C . LEU B 1 253 ? 9.18 -65.438 -26.953 1 92.56 253 LEU B C 1
ATOM 6921 O O . LEU B 1 253 ? 9.57 -64.25 -26.766 1 92.56 253 LEU B O 1
ATOM 6925 N N . PHE B 1 254 ? 7.934 -65.812 -27.125 1 94.06 254 PHE B N 1
ATOM 6926 C CA . PHE B 1 254 ? 6.875 -64.812 -27.125 1 94.06 254 PHE B CA 1
ATOM 6927 C C . PHE B 1 254 ? 6.781 -64.125 -25.766 1 94.06 254 PHE B C 1
ATOM 6929 O O . PHE B 1 254 ? 6.668 -62.875 -25.688 1 94.06 254 PHE B O 1
ATOM 6936 N N . SER B 1 255 ? 6.797 -64.875 -24.766 1 93.81 255 SER B N 1
ATOM 6937 C CA . SER B 1 255 ? 6.777 -64.375 -23.406 1 93.81 255 SER B CA 1
ATOM 6938 C C . SER B 1 255 ? 7.957 -63.406 -23.172 1 93.81 255 SER B C 1
ATOM 6940 O O . SER B 1 255 ? 7.801 -62.344 -22.578 1 93.81 255 SER B O 1
ATOM 6942 N N . SER B 1 256 ? 9.109 -63.812 -23.703 1 92.19 256 SER B N 1
ATOM 6943 C CA . SER B 1 256 ? 10.297 -62.969 -23.594 1 92.19 256 SER B CA 1
ATOM 6944 C C . SER B 1 256 ? 10.133 -61.656 -24.359 1 92.19 256 SER B C 1
ATOM 6946 O O . SER B 1 256 ? 10.531 -60.594 -23.875 1 92.19 256 SER B O 1
ATOM 6948 N N . SER B 1 257 ? 9.555 -61.719 -25.516 1 91.19 257 SER B N 1
ATOM 6949 C CA . SER B 1 257 ? 9.344 -60.531 -26.328 1 91.19 257 SER B CA 1
ATOM 6950 C C . SER B 1 257 ? 8.328 -59.594 -25.688 1 91.19 257 SER B C 1
ATOM 6952 O O . SER B 1 257 ? 8.352 -58.406 -25.938 1 91.19 257 SER B O 1
ATOM 6954 N N . SER B 1 258 ? 7.414 -60.125 -24.875 1 94.5 258 SER B N 1
ATOM 6955 C CA . SER B 1 258 ? 6.336 -59.375 -24.266 1 94.5 258 SER B CA 1
ATOM 6956 C C . SER B 1 258 ? 6.695 -58.938 -22.844 1 94.5 258 SER B C 1
ATOM 6958 O O . SER B 1 258 ? 5.895 -58.281 -22.156 1 94.5 258 SER B O 1
ATOM 6960 N N . GLU B 1 259 ? 7.836 -59.281 -22.391 1 94.31 259 GLU B N 1
ATOM 6961 C CA . GLU B 1 259 ? 8.258 -58.969 -21.031 1 94.31 259 GLU B CA 1
ATOM 6962 C C . GLU B 1 259 ? 8.297 -57.438 -20.828 1 94.31 259 GLU B C 1
ATOM 6964 O O . GLU B 1 259 ? 7.957 -56.938 -19.75 1 94.31 259 GLU B O 1
ATOM 6969 N N . GLY B 1 260 ? 8.75 -56.75 -21.828 1 93.12 260 GLY B N 1
ATOM 6970 C CA . GLY B 1 260 ? 8.742 -55.281 -21.75 1 93.12 260 GLY B CA 1
ATOM 6971 C C . GLY B 1 260 ? 7.363 -54.719 -21.469 1 93.12 260 GLY B C 1
ATOM 6972 O O . GLY B 1 260 ? 7.227 -53.719 -20.75 1 93.12 260 GLY B O 1
ATOM 6973 N N . LEU B 1 261 ? 6.387 -55.312 -22.094 1 94.06 261 LEU B N 1
ATOM 6974 C CA . LEU B 1 261 ? 5.004 -54.906 -21.891 1 94.06 261 LEU B CA 1
ATOM 6975 C C . LEU B 1 261 ? 4.578 -55.094 -20.438 1 94.06 261 LEU B C 1
ATOM 6977 O O . LEU B 1 261 ? 3.893 -54.219 -19.875 1 94.06 261 LEU B O 1
ATOM 6981 N N . GLN B 1 262 ? 4.957 -56.188 -19.875 1 93.06 262 GLN B N 1
ATOM 6982 C CA . GLN B 1 262 ? 4.652 -56.438 -18.469 1 93.06 262 GLN B CA 1
ATOM 6983 C C . GLN B 1 262 ? 5.309 -55.406 -17.562 1 93.06 262 GLN B C 1
ATOM 6985 O O . GLN B 1 262 ? 4.684 -54.906 -16.625 1 93.06 262 GLN B O 1
ATOM 6990 N N . ASN B 1 263 ? 6.551 -55.062 -17.859 1 91.75 263 ASN B N 1
ATOM 6991 C CA . ASN B 1 263 ? 7.246 -54 -17.109 1 91.75 263 ASN B CA 1
ATOM 6992 C C . ASN B 1 263 ? 6.5 -52.688 -17.156 1 91.75 263 ASN B C 1
ATOM 6994 O O . ASN B 1 263 ? 6.344 -52 -16.141 1 91.75 263 ASN B O 1
ATOM 6998 N N . LEU B 1 264 ? 6.086 -52.344 -18.344 1 91.31 264 LEU B N 1
ATOM 6999 C CA . LEU B 1 264 ? 5.363 -51.094 -18.516 1 91.31 264 LEU B CA 1
ATOM 7000 C C . LEU B 1 264 ? 4.062 -51.094 -17.719 1 91.31 264 LEU B C 1
ATOM 7002 O O . LEU B 1 264 ? 3.709 -50.094 -17.094 1 91.31 264 LEU B O 1
ATOM 7006 N N . ASN B 1 265 ? 3.35 -52.219 -17.734 1 90.94 265 ASN B N 1
ATOM 7007 C CA . ASN B 1 265 ? 2.109 -52.344 -16.984 1 90.94 265 ASN B CA 1
ATOM 7008 C C . ASN B 1 265 ? 2.361 -52.25 -15.477 1 90.94 265 ASN B C 1
ATOM 7010 O O . ASN B 1 265 ? 1.484 -51.812 -14.727 1 90.94 265 ASN B O 1
ATOM 7014 N N . ASN B 1 266 ? 3.568 -52.625 -15.031 1 88.44 266 ASN B N 1
ATOM 7015 C CA . ASN B 1 266 ? 3.951 -52.531 -13.633 1 88.44 266 ASN B CA 1
ATOM 7016 C C . ASN B 1 266 ? 4.582 -51.188 -13.312 1 88.44 266 ASN B C 1
ATOM 7018 O O . ASN B 1 266 ? 5.238 -51.031 -12.281 1 88.44 266 ASN B O 1
ATOM 7022 N N . LEU B 1 267 ? 4.508 -50.344 -14.203 1 84.44 267 LEU B N 1
ATOM 7023 C CA . LEU B 1 267 ? 4.949 -48.969 -14.055 1 84.44 267 LEU B CA 1
ATOM 7024 C C . LEU B 1 267 ? 6.473 -48.875 -13.961 1 84.44 267 LEU B C 1
ATOM 7026 O O . LEU B 1 267 ? 7.016 -47.969 -13.32 1 84.44 267 LEU B O 1
ATOM 7030 N N . GLU B 1 268 ? 7.102 -49.875 -14.523 1 86.12 268 GLU B N 1
ATOM 7031 C CA . GLU B 1 268 ? 8.555 -49.875 -14.633 1 86.12 268 GLU B CA 1
ATOM 7032 C C . GLU B 1 268 ? 9 -49.406 -16.016 1 86.12 268 GLU B C 1
ATOM 7034 O O . GLU B 1 268 ? 9.18 -50.219 -16.938 1 86.12 268 GLU B O 1
ATOM 7039 N N . TYR B 1 269 ? 9.312 -48.156 -16.125 1 85.44 269 TYR B N 1
ATOM 7040 C CA . TYR B 1 269 ? 9.547 -47.562 -17.438 1 85.44 269 TYR B CA 1
ATOM 7041 C C . TYR B 1 269 ? 11.031 -47.469 -17.734 1 85.44 269 TYR B C 1
ATOM 7043 O O . TYR B 1 269 ? 11.43 -47.062 -18.828 1 85.44 269 TYR B O 1
ATOM 7051 N N . ASP B 1 270 ? 11.906 -47.906 -16.859 1 85.94 270 ASP B N 1
ATOM 7052 C CA . ASP B 1 270 ? 13.344 -47.75 -17.062 1 85.94 270 ASP B CA 1
ATOM 7053 C C . ASP B 1 270 ? 14.031 -49.094 -17.234 1 85.94 270 ASP B C 1
ATOM 7055 O O . ASP B 1 270 ? 15.203 -49.25 -16.875 1 85.94 270 ASP B O 1
ATOM 7059 N N . LYS B 1 271 ? 13.273 -50.062 -17.75 1 87.94 271 LYS B N 1
ATOM 7060 C CA . LYS B 1 271 ? 13.812 -51.406 -17.953 1 87.94 271 LYS B CA 1
ATOM 7061 C C . LYS B 1 271 ? 13.508 -51.906 -19.359 1 87.94 271 LYS B C 1
ATOM 7063 O O . LYS B 1 271 ? 12.594 -52.719 -19.547 1 87.94 271 LYS B O 1
ATOM 7068 N N . PRO B 1 272 ? 14.375 -51.438 -20.297 1 91.69 272 PRO B N 1
ATOM 7069 C CA . PRO B 1 272 ? 14.141 -51.969 -21.641 1 91.69 272 PRO B CA 1
ATOM 7070 C C . PRO B 1 272 ? 14.445 -53.438 -21.766 1 91.69 272 PRO B C 1
ATOM 7072 O O . PRO B 1 272 ? 15.398 -53.938 -21.156 1 91.69 272 PRO B O 1
ATOM 7075 N N . VAL B 1 273 ? 13.594 -54.156 -22.406 1 94.12 273 VAL B N 1
ATOM 7076 C CA . VAL B 1 273 ? 13.766 -55.562 -22.688 1 94.12 273 VAL B CA 1
ATOM 7077 C C . VAL B 1 273 ? 13.68 -55.812 -24.188 1 94.12 273 VAL B C 1
ATOM 7079 O O . VAL B 1 273 ? 12.672 -55.469 -24.828 1 94.12 273 VAL B O 1
ATOM 7082 N N . LEU B 1 274 ? 14.766 -56.375 -24.75 1 94.06 274 LEU B N 1
ATOM 7083 C CA . LEU B 1 274 ? 14.812 -56.625 -26.188 1 94.06 274 LEU B CA 1
ATOM 7084 C C . LEU B 1 274 ? 15.07 -58.094 -26.469 1 94.06 274 LEU B C 1
ATOM 7086 O O . LEU B 1 274 ? 15.789 -58.75 -25.719 1 94.06 274 LEU B O 1
ATOM 7090 N N . LEU B 1 275 ? 14.414 -58.562 -27.422 1 94 275 LEU B N 1
ATOM 7091 C CA . LEU B 1 275 ? 14.641 -59.938 -27.922 1 94 275 LEU B CA 1
ATOM 7092 C C . LEU B 1 275 ? 15.297 -59.906 -29.297 1 94 275 LEU B C 1
ATOM 7094 O O . LEU B 1 275 ? 14.859 -59.156 -30.188 1 94 275 LEU B O 1
ATOM 7098 N N . LYS B 1 276 ? 16.391 -60.688 -29.469 1 89.81 276 LYS B N 1
ATOM 7099 C CA . LYS B 1 276 ? 17.078 -60.75 -30.75 1 89.81 276 LYS B CA 1
ATOM 7100 C C . LYS B 1 276 ? 17.062 -62.188 -31.312 1 89.81 276 LYS B C 1
ATOM 7102 O O . LYS B 1 276 ? 17.047 -63.156 -30.547 1 89.81 276 LYS B O 1
ATOM 7107 N N . GLY B 1 277 ? 17.016 -62.281 -32.625 1 87.56 277 GLY B N 1
ATOM 7108 C CA . GLY B 1 277 ? 17.156 -63.594 -33.219 1 87.56 277 GLY B CA 1
ATOM 7109 C C . GLY B 1 277 ? 15.969 -63.969 -34.094 1 87.56 277 GLY B C 1
ATOM 7110 O O . GLY B 1 277 ? 16.141 -64.5 -35.188 1 87.56 277 GLY B O 1
ATOM 7111 N N . GLU B 1 278 ? 14.766 -63.844 -33.594 1 89.38 278 GLU B N 1
ATOM 7112 C CA . GLU B 1 278 ? 13.547 -64.125 -34.344 1 89.38 278 GLU B CA 1
ATOM 7113 C C . GLU B 1 278 ? 12.906 -62.844 -34.844 1 89.38 278 GLU B C 1
ATOM 7115 O O . GLU B 1 278 ? 12.492 -62 -34.062 1 89.38 278 GLU B O 1
ATOM 7120 N N . LYS B 1 279 ? 12.75 -62.688 -36.125 1 89.69 279 LYS B N 1
ATOM 7121 C CA . LYS B 1 279 ? 12.43 -61.438 -36.781 1 89.69 279 LYS B CA 1
ATOM 7122 C C . LYS B 1 279 ? 11.117 -60.844 -36.25 1 89.69 279 LYS B C 1
ATOM 7124 O O . LYS B 1 279 ? 11.055 -59.688 -35.875 1 89.69 279 LYS B O 1
ATOM 7129 N N . MET B 1 280 ? 10.023 -61.594 -36.219 1 91.25 280 MET B N 1
ATOM 7130 C CA . MET B 1 280 ? 8.711 -61.094 -35.812 1 91.25 280 MET B CA 1
ATOM 7131 C C . MET B 1 280 ? 8.727 -60.656 -34.344 1 91.25 280 MET B C 1
ATOM 7133 O O . MET B 1 280 ? 8.25 -59.594 -34 1 91.25 280 MET B O 1
ATOM 7137 N N . LEU B 1 281 ? 9.312 -61.5 -33.562 1 93.75 281 LEU B N 1
ATOM 7138 C CA . LEU B 1 281 ? 9.328 -61.25 -32.125 1 93.75 281 LEU B CA 1
ATOM 7139 C C . LEU B 1 281 ? 10.344 -60.156 -31.797 1 93.75 281 LEU B C 1
ATOM 7141 O O . LEU B 1 281 ? 10.156 -59.406 -30.828 1 93.75 281 LEU B O 1
ATOM 7145 N N . GLU B 1 282 ? 11.422 -60.062 -32.562 1 93.62 282 GLU B N 1
ATOM 7146 C CA . GLU B 1 282 ? 12.367 -58.969 -32.406 1 93.62 282 GLU B CA 1
ATOM 7147 C C . GLU B 1 282 ? 11.711 -57.625 -32.688 1 93.62 282 GLU B C 1
ATOM 7149 O O . GLU B 1 282 ? 11.875 -56.656 -31.953 1 93.62 282 GLU B O 1
ATOM 7154 N N . LYS B 1 283 ? 10.969 -57.594 -33.781 1 93.88 283 LYS B N 1
ATOM 7155 C CA . LYS B 1 283 ? 10.234 -56.375 -34.125 1 93.88 283 LYS B CA 1
ATOM 7156 C C . LYS B 1 283 ? 9.219 -56.031 -33.031 1 93.88 283 LYS B C 1
ATOM 7158 O O . LYS B 1 283 ? 9.047 -54.844 -32.688 1 93.88 283 LYS B O 1
ATOM 7163 N N . HIS B 1 284 ? 8.594 -57.062 -32.531 1 94.75 284 HIS B N 1
ATOM 7164 C CA . HIS B 1 284 ? 7.617 -56.875 -31.469 1 94.75 284 HIS B CA 1
ATOM 7165 C C . HIS B 1 284 ? 8.266 -56.25 -30.234 1 94.75 284 HIS B C 1
ATOM 7167 O O . HIS B 1 284 ? 7.758 -55.281 -29.672 1 94.75 284 HIS B O 1
ATOM 7173 N N . SER B 1 285 ? 9.352 -56.75 -29.781 1 94.88 285 SER B N 1
ATOM 7174 C CA . SER B 1 285 ? 10.055 -56.219 -28.625 1 94.88 285 SER B CA 1
ATOM 7175 C C . SER B 1 285 ? 10.531 -54.781 -28.875 1 94.88 285 SER B C 1
ATOM 7177 O O . SER B 1 285 ? 10.516 -53.969 -27.953 1 94.88 285 SER B O 1
ATOM 7179 N N . LEU B 1 286 ? 10.914 -54.5 -30.094 1 93.12 286 LEU B N 1
ATOM 7180 C CA . LEU B 1 286 ? 11.352 -53.156 -30.453 1 93.12 286 LEU B CA 1
ATOM 7181 C C . LEU B 1 286 ? 10.188 -52.188 -30.391 1 93.12 286 LEU B C 1
ATOM 7183 O O . LEU B 1 286 ? 10.352 -51.031 -29.938 1 93.12 286 LEU B O 1
ATOM 7187 N N . GLU B 1 287 ? 9.094 -52.594 -30.828 1 94.25 287 GLU B N 1
ATOM 7188 C CA . GLU B 1 287 ? 7.906 -51.75 -30.781 1 94.25 287 GLU B CA 1
ATOM 7189 C C . GLU B 1 287 ? 7.531 -51.406 -29.328 1 94.25 287 GLU B C 1
ATOM 7191 O O . GLU B 1 287 ? 7.141 -50.281 -29.047 1 94.25 287 GLU B O 1
ATOM 7196 N N . ILE B 1 288 ? 7.637 -52.344 -28.484 1 95 288 ILE B N 1
ATOM 7197 C CA . ILE B 1 288 ? 7.355 -52.125 -27.078 1 95 288 ILE B CA 1
ATOM 7198 C C . ILE B 1 288 ? 8.375 -51.156 -26.5 1 95 288 ILE B C 1
ATOM 7200 O O . ILE B 1 288 ? 8.008 -50.25 -25.75 1 95 288 ILE B O 1
ATOM 7204 N N . ASP B 1 289 ? 9.594 -51.312 -26.859 1 93.25 289 ASP B N 1
ATOM 7205 C CA . ASP B 1 289 ? 10.641 -50.438 -26.359 1 93.25 289 ASP B CA 1
ATOM 7206 C C . ASP B 1 289 ? 10.453 -49 -26.891 1 93.25 289 ASP B C 1
ATOM 7208 O O . ASP B 1 289 ? 10.727 -48.031 -26.172 1 93.25 289 ASP B O 1
ATOM 7212 N N . ASN B 1 290 ? 10.07 -48.906 -28.109 1 91.75 290 ASN B N 1
ATOM 7213 C CA . ASN B 1 290 ? 9.766 -47.594 -28.656 1 91.75 290 ASN B CA 1
ATOM 7214 C C . ASN B 1 290 ? 8.656 -46.906 -27.859 1 91.75 290 ASN B C 1
ATOM 7216 O O . ASN B 1 290 ? 8.734 -45.719 -27.594 1 91.75 290 ASN B O 1
ATOM 7220 N N . LEU B 1 291 ? 7.664 -47.656 -27.531 1 92.31 291 LEU B N 1
ATOM 7221 C CA . LEU B 1 291 ? 6.59 -47.125 -26.688 1 92.31 291 LEU B CA 1
ATOM 7222 C C . LEU B 1 291 ? 7.125 -46.656 -25.344 1 92.31 291 LEU B C 1
ATOM 7224 O O . LEU B 1 291 ? 6.789 -45.531 -24.891 1 92.31 291 LEU B O 1
ATOM 7228 N N . ARG B 1 292 ? 7.895 -47.5 -24.734 1 91.25 292 ARG B N 1
ATOM 7229 C CA . ARG B 1 292 ? 8.531 -47.125 -23.484 1 91.25 292 ARG B CA 1
ATOM 7230 C C . ARG B 1 292 ? 9.289 -45.812 -23.609 1 91.25 292 ARG B C 1
ATOM 7232 O O . ARG B 1 292 ? 9.148 -44.938 -22.766 1 91.25 292 ARG B O 1
ATOM 7239 N N . SER B 1 293 ? 10.109 -45.719 -24.609 1 88.38 293 SER B N 1
ATOM 7240 C CA . SER B 1 293 ? 10.922 -44.531 -24.828 1 88.38 293 SER B CA 1
ATOM 7241 C C . SER B 1 293 ? 10.055 -43.312 -25.047 1 88.38 293 SER B C 1
ATOM 7243 O O . SER B 1 293 ? 10.344 -42.219 -24.5 1 88.38 293 SER B O 1
ATOM 7245 N N . ASN B 1 294 ? 9.031 -43.438 -25.797 1 86.94 294 ASN B N 1
ATOM 7246 C CA . ASN B 1 294 ? 8.109 -42.312 -26.031 1 86.94 294 ASN B CA 1
ATOM 7247 C C . ASN B 1 294 ? 7.441 -41.844 -24.75 1 86.94 294 ASN B C 1
ATOM 7249 O O . ASN B 1 294 ? 7.336 -40.656 -24.5 1 86.94 294 ASN B O 1
ATOM 7253 N N . PHE B 1 295 ? 7.051 -42.781 -23.969 1 87.19 295 PHE B N 1
ATOM 7254 C CA . PHE B 1 295 ? 6.398 -42.438 -22.703 1 87.19 295 PHE B CA 1
ATOM 7255 C C . PHE B 1 295 ? 7.375 -41.75 -21.75 1 87.19 295 PHE B C 1
ATOM 7257 O O . PHE B 1 295 ? 7.027 -40.75 -21.109 1 87.19 295 PHE B O 1
ATOM 7264 N N . ASN B 1 296 ? 8.523 -42.312 -21.719 1 86.38 296 ASN B N 1
ATOM 7265 C CA . ASN B 1 296 ? 9.555 -41.688 -20.906 1 86.38 296 ASN B CA 1
ATOM 7266 C C . ASN B 1 296 ? 9.797 -40.219 -21.359 1 86.38 296 ASN B C 1
ATOM 7268 O O . ASN B 1 296 ? 9.953 -39.344 -20.516 1 86.38 296 ASN B O 1
ATOM 7272 N N . GLY B 1 297 ? 9.844 -40.062 -22.672 1 84.31 297 GLY B N 1
ATOM 7273 C CA . GLY B 1 297 ? 10.008 -38.719 -23.188 1 84.31 297 GLY B CA 1
ATOM 7274 C C . GLY B 1 297 ? 8.898 -37.781 -22.766 1 84.31 297 GLY B C 1
ATOM 7275 O O . GLY B 1 297 ? 9.164 -36.625 -22.391 1 84.31 297 GLY B O 1
ATOM 7276 N N . ILE B 1 298 ? 7.715 -38.188 -22.734 1 84.38 298 ILE B N 1
ATOM 7277 C CA . ILE B 1 298 ? 6.57 -37.406 -22.328 1 84.38 298 ILE B CA 1
ATOM 7278 C C . ILE B 1 298 ? 6.688 -37.031 -20.844 1 84.38 298 ILE B C 1
ATOM 7280 O O . ILE B 1 298 ? 6.48 -35.906 -20.453 1 84.38 298 ILE B O 1
ATOM 7284 N N . PHE B 1 299 ? 7.031 -38.031 -20.047 1 85.56 299 PHE B N 1
ATOM 7285 C CA . PHE B 1 299 ? 7.137 -37.812 -18.609 1 85.56 299 PHE B CA 1
ATOM 7286 C C . PHE B 1 299 ? 8.242 -36.812 -18.281 1 85.56 299 PHE B C 1
ATOM 7288 O O . PHE B 1 299 ? 8.102 -35.969 -17.375 1 85.56 299 PHE B O 1
ATOM 7295 N N . ILE B 1 300 ? 9.297 -36.906 -19.016 1 84.25 300 ILE B N 1
ATOM 7296 C CA . ILE B 1 300 ? 10.406 -36 -18.812 1 84.25 300 ILE B CA 1
ATOM 7297 C C . ILE B 1 300 ? 9.961 -34.562 -19.172 1 84.25 300 ILE B C 1
ATOM 7299 O O . ILE B 1 300 ? 10.25 -33.625 -18.422 1 84.25 300 ILE B O 1
ATOM 7303 N N . GLN B 1 301 ? 9.297 -34.469 -20.25 1 83.12 301 GLN B N 1
ATOM 7304 C CA . GLN B 1 301 ? 8.797 -33.156 -20.672 1 83.12 301 GLN B CA 1
ATOM 7305 C C . GLN B 1 301 ? 7.84 -32.594 -19.641 1 83.12 301 GLN B C 1
ATOM 7307 O O . GLN B 1 301 ? 7.93 -31.406 -19.281 1 83.12 301 GLN B O 1
ATOM 7312 N N . LEU B 1 302 ? 6.973 -33.375 -19.156 1 85.75 302 LEU B N 1
ATOM 7313 C CA . LEU B 1 302 ? 6.02 -32.938 -18.141 1 85.75 302 LEU B CA 1
ATOM 7314 C C . LEU B 1 302 ? 6.738 -32.531 -16.859 1 85.75 302 LEU B C 1
ATOM 7316 O O . LEU B 1 302 ? 6.418 -31.484 -16.266 1 85.75 302 LEU B O 1
ATOM 7320 N N . THR B 1 303 ? 7.676 -33.312 -16.5 1 84.81 303 THR B N 1
ATOM 7321 C CA . THR B 1 303 ? 8.445 -33 -15.297 1 84.81 303 THR B CA 1
ATOM 7322 C C . THR B 1 303 ? 9.156 -31.672 -15.438 1 84.81 303 THR B C 1
ATOM 7324 O O . THR B 1 303 ? 9.172 -30.875 -14.5 1 84.81 303 THR B O 1
ATOM 7327 N N . GLY B 1 304 ? 9.758 -31.469 -16.594 1 82 304 GLY B N 1
ATOM 7328 C CA . GLY B 1 304 ? 10.414 -30.203 -16.844 1 82 304 GLY B CA 1
ATOM 7329 C C . GLY B 1 304 ? 9.477 -29.016 -16.703 1 82 304 GLY B C 1
ATOM 7330 O O . GLY B 1 304 ? 9.82 -28.016 -16.078 1 82 304 GLY B O 1
ATOM 7331 N N . ASP B 1 305 ? 8.328 -29.047 -17.297 1 84.62 305 ASP B N 1
ATOM 7332 C CA . ASP B 1 305 ? 7.344 -27.969 -17.219 1 84.62 305 ASP B CA 1
ATOM 7333 C C . ASP B 1 305 ? 6.875 -27.75 -15.789 1 84.62 305 ASP B C 1
ATOM 7335 O O . ASP B 1 305 ? 6.719 -26.594 -15.352 1 84.62 305 ASP B O 1
ATOM 7339 N N . ILE B 1 306 ? 6.688 -28.797 -15.055 1 86.56 306 ILE B N 1
ATOM 7340 C CA . ILE B 1 306 ? 6.211 -28.719 -13.68 1 86.56 306 ILE B CA 1
ATOM 7341 C C . ILE B 1 306 ? 7.266 -28.047 -12.805 1 86.56 306 ILE B C 1
ATOM 7343 O O . ILE B 1 306 ? 6.938 -27.234 -11.938 1 86.56 306 ILE B O 1
ATOM 7347 N N . GLU B 1 307 ? 8.484 -28.406 -13.07 1 83.69 307 GLU B N 1
ATOM 7348 C CA . GLU B 1 307 ? 9.562 -27.781 -12.305 1 83.69 307 GLU B CA 1
ATOM 7349 C C . GLU B 1 307 ? 9.625 -26.281 -12.562 1 83.69 307 GLU B C 1
ATOM 7351 O O . GLU B 1 307 ? 9.875 -25.5 -11.648 1 83.69 307 GLU B O 1
ATOM 7356 N N . GLU B 1 308 ? 9.406 -25.938 -13.773 1 83.62 308 GLU B N 1
ATOM 7357 C CA . GLU B 1 308 ? 9.375 -24.516 -14.094 1 83.62 308 GLU B CA 1
ATOM 7358 C C . GLU B 1 308 ? 8.211 -23.812 -13.398 1 83.62 308 GLU B C 1
ATOM 7360 O O . GLU B 1 308 ? 8.375 -22.719 -12.852 1 83.62 308 GLU B O 1
ATOM 7365 N N . ILE B 1 309 ? 7.09 -24.422 -13.43 1 88.69 309 ILE B N 1
ATOM 7366 C CA . ILE B 1 309 ? 5.926 -23.875 -12.734 1 88.69 309 ILE B CA 1
ATOM 7367 C C . ILE B 1 309 ? 6.246 -23.703 -11.25 1 88.69 309 ILE B C 1
ATOM 7369 O O . ILE B 1 309 ? 5.934 -22.656 -10.656 1 88.69 309 ILE B O 1
ATOM 7373 N N . GLU B 1 310 ? 6.875 -24.719 -10.719 1 88.75 310 GLU B N 1
ATOM 7374 C CA . GLU B 1 310 ? 7.262 -24.656 -9.312 1 88.75 310 GLU B CA 1
ATOM 7375 C C . GLU B 1 310 ? 8.172 -23.469 -9.039 1 88.75 310 GLU B C 1
ATOM 7377 O O . GLU B 1 310 ? 7.961 -22.719 -8.07 1 88.75 310 GLU B O 1
ATOM 7382 N N . THR B 1 311 ? 9.117 -23.266 -9.875 1 85.5 311 THR B N 1
ATOM 7383 C CA . THR B 1 311 ? 10.078 -22.188 -9.719 1 85.5 311 THR B CA 1
ATOM 7384 C C . THR B 1 311 ? 9.375 -20.828 -9.75 1 85.5 311 THR B C 1
ATOM 7386 O O . THR B 1 311 ? 9.594 -19.984 -8.883 1 85.5 311 THR B O 1
ATOM 7389 N N . PHE B 1 312 ? 8.547 -20.609 -10.734 1 88.12 312 PHE B N 1
ATOM 7390 C CA . PHE B 1 312 ? 7.867 -19.312 -10.883 1 88.12 312 PHE B CA 1
ATOM 7391 C C . PHE B 1 312 ? 6.863 -19.109 -9.75 1 88.12 312 PHE B C 1
ATOM 7393 O O . PHE B 1 312 ? 6.672 -17.984 -9.289 1 88.12 312 PHE B O 1
ATOM 7400 N N . THR B 1 313 ? 6.238 -20.172 -9.328 1 92.38 313 THR B N 1
ATOM 7401 C CA . THR B 1 313 ? 5.309 -20.078 -8.211 1 92.38 313 THR B CA 1
ATOM 7402 C C . THR B 1 313 ? 6.043 -19.688 -6.93 1 92.38 313 THR B C 1
ATOM 7404 O O . THR B 1 313 ? 5.539 -18.891 -6.133 1 92.38 313 THR B O 1
ATOM 7407 N N . GLU B 1 314 ? 7.211 -20.25 -6.762 1 91 314 GLU B N 1
ATOM 7408 C CA . GLU B 1 314 ? 8.031 -19.906 -5.609 1 91 314 GLU B CA 1
ATOM 7409 C C . GLU B 1 314 ? 8.398 -18.422 -5.625 1 91 314 GLU B C 1
ATOM 7411 O O . GLU B 1 314 ? 8.367 -17.766 -4.586 1 91 314 GLU B O 1
ATOM 7416 N N . LYS B 1 315 ? 8.711 -17.984 -6.75 1 90.69 315 LYS B N 1
ATOM 7417 C CA . LYS B 1 315 ? 9.031 -16.562 -6.883 1 90.69 315 LYS B CA 1
ATOM 7418 C C . LYS B 1 315 ? 7.84 -15.695 -6.512 1 90.69 315 LYS B C 1
ATOM 7420 O O . LYS B 1 315 ? 7.996 -14.664 -5.859 1 90.69 315 LYS B O 1
ATOM 7425 N N . VAL B 1 316 ? 6.684 -16.047 -6.941 1 93.19 316 VAL B N 1
ATOM 7426 C CA . VAL B 1 316 ? 5.469 -15.328 -6.59 1 93.19 316 VAL B CA 1
ATOM 7427 C C . VAL B 1 316 ? 5.301 -15.305 -5.07 1 93.19 316 VAL B C 1
ATOM 7429 O O . VAL B 1 316 ? 4.996 -14.266 -4.484 1 93.19 316 VAL B O 1
ATOM 7432 N N . GLY B 1 317 ? 5.516 -16.516 -4.504 1 93.94 317 GLY B N 1
ATOM 7433 C CA . GLY B 1 317 ? 5.414 -16.594 -3.057 1 93.94 317 GLY B CA 1
ATOM 7434 C C . GLY B 1 317 ? 6.383 -15.664 -2.34 1 93.94 317 GLY B C 1
ATOM 7435 O O . GLY B 1 317 ? 6.012 -15.008 -1.369 1 93.94 317 GLY B O 1
ATOM 7436 N N . GLU B 1 318 ? 7.598 -15.578 -2.803 1 93.25 318 GLU B N 1
ATOM 7437 C CA . GLU B 1 318 ? 8.617 -14.711 -2.227 1 93.25 318 GLU B CA 1
ATOM 7438 C C . GLU B 1 318 ? 8.211 -13.242 -2.33 1 93.25 318 GLU B C 1
ATOM 7440 O O . GLU B 1 318 ? 8.359 -12.484 -1.369 1 93.25 318 GLU B O 1
ATOM 7445 N N . ARG B 1 319 ? 7.75 -12.883 -3.449 1 92.88 319 ARG B N 1
ATOM 7446 C CA . ARG B 1 319 ? 7.316 -11.508 -3.648 1 92.88 319 ARG B CA 1
ATOM 7447 C C . ARG B 1 319 ? 6.133 -11.172 -2.748 1 92.88 319 ARG B C 1
ATOM 7449 O O . ARG B 1 319 ? 6.059 -10.07 -2.199 1 92.88 319 ARG B O 1
ATOM 7456 N N . ALA B 1 320 ? 5.207 -12.055 -2.635 1 93.62 320 ALA B N 1
ATOM 7457 C CA . ALA B 1 320 ? 4.043 -11.844 -1.781 1 93.62 320 ALA B CA 1
ATOM 7458 C C . ALA B 1 320 ? 4.457 -11.648 -0.325 1 93.62 320 ALA B C 1
ATOM 7460 O O . ALA B 1 320 ? 3.924 -10.781 0.369 1 93.62 320 ALA B O 1
ATOM 7461 N N . GLU B 1 321 ? 5.43 -12.445 0.121 1 93.38 321 GLU B N 1
ATOM 7462 C CA . GLU B 1 321 ? 5.926 -12.305 1.487 1 93.38 321 GLU B CA 1
ATOM 7463 C C . GLU B 1 321 ? 6.582 -10.945 1.701 1 93.38 321 GLU B C 1
ATOM 7465 O O . GLU B 1 321 ? 6.387 -10.312 2.744 1 93.38 321 GLU B O 1
ATOM 7470 N N . GLU B 1 322 ? 7.352 -10.547 0.745 1 93.06 322 GLU B N 1
ATOM 7471 C CA . GLU B 1 322 ? 7.957 -9.219 0.807 1 93.06 322 GLU B CA 1
ATOM 7472 C C . GLU B 1 322 ? 6.895 -8.133 0.885 1 93.06 322 GLU B C 1
ATOM 7474 O O . GLU B 1 322 ? 7.035 -7.168 1.644 1 93.06 322 GLU B O 1
ATOM 7479 N N . MET B 1 323 ? 5.891 -8.289 0.164 1 92.31 323 MET B N 1
ATOM 7480 C CA . MET B 1 323 ? 4.805 -7.316 0.141 1 92.31 323 MET B CA 1
ATOM 7481 C C . MET B 1 323 ? 4.094 -7.262 1.49 1 92.31 323 MET B C 1
ATOM 7483 O O . MET B 1 323 ? 3.625 -6.199 1.907 1 92.31 323 MET B O 1
ATOM 7487 N N . LYS B 1 324 ? 3.977 -8.414 2.072 1 92.94 324 LYS B N 1
ATOM 7488 C CA . LYS B 1 324 ? 3.375 -8.453 3.402 1 92.94 324 LYS B CA 1
ATOM 7489 C C . LYS B 1 324 ? 4.156 -7.582 4.383 1 92.94 324 LYS B C 1
ATOM 7491 O O . LYS B 1 324 ? 3.57 -6.809 5.141 1 92.94 324 LYS B O 1
ATOM 7496 N N . GLU B 1 325 ? 5.488 -7.645 4.355 1 92.38 325 GLU B N 1
ATOM 7497 C CA . GLU B 1 325 ? 6.348 -6.84 5.215 1 92.38 325 GLU B CA 1
ATOM 7498 C C . GLU B 1 325 ? 6.184 -5.352 4.918 1 92.38 325 GLU B C 1
ATOM 7500 O O . GLU B 1 325 ? 6.113 -4.531 5.836 1 92.38 325 GLU B O 1
ATOM 7505 N N . ILE B 1 326 ? 6.164 -5.016 3.707 1 91.5 326 ILE B N 1
ATOM 7506 C CA . ILE B 1 326 ? 6.004 -3.625 3.291 1 91.5 326 ILE B CA 1
ATOM 7507 C C . ILE B 1 326 ? 4.652 -3.1 3.76 1 91.5 326 ILE B C 1
ATOM 7509 O O . ILE B 1 326 ? 4.539 -1.947 4.188 1 91.5 326 ILE B O 1
ATOM 7513 N N . SER B 1 327 ? 3.594 -3.916 3.705 1 92.19 327 SER B N 1
ATOM 7514 C CA . SER B 1 327 ? 2.26 -3.527 4.152 1 92.19 327 SER B CA 1
ATOM 7515 C C . SER B 1 327 ? 2.258 -3.17 5.637 1 92.19 327 SER B C 1
ATOM 7517 O O . SER B 1 327 ? 1.619 -2.197 6.043 1 92.19 327 SER B O 1
ATOM 7519 N N . ASP B 1 328 ? 2.959 -3.943 6.402 1 91.19 328 ASP B N 1
ATOM 7520 C CA . ASP B 1 328 ? 3.072 -3.66 7.832 1 91.19 328 ASP B CA 1
ATOM 7521 C C . ASP B 1 328 ? 3.744 -2.311 8.07 1 91.19 328 ASP B C 1
ATOM 7523 O O . ASP B 1 328 ? 3.307 -1.539 8.93 1 91.19 328 ASP B O 1
ATOM 7527 N N . SER B 1 329 ? 4.754 -2.072 7.309 1 91.56 329 SER B N 1
ATOM 7528 C CA . SER B 1 329 ? 5.473 -0.809 7.426 1 91.56 329 SER B CA 1
ATOM 7529 C C . SER B 1 329 ? 4.582 0.372 7.059 1 91.56 329 SER B C 1
ATOM 7531 O O . SER B 1 329 ? 4.586 1.396 7.746 1 91.56 329 SER B O 1
ATOM 7533 N N . ILE B 1 330 ? 3.812 0.247 6.02 1 90.81 330 ILE B N 1
ATOM 7534 C CA . ILE B 1 330 ? 2.895 1.311 5.625 1 90.81 330 ILE B CA 1
ATOM 7535 C C . ILE B 1 330 ? 1.849 1.52 6.715 1 90.81 330 ILE B C 1
ATOM 7537 O O . ILE B 1 330 ? 1.479 2.656 7.02 1 90.81 330 ILE B O 1
ATOM 7541 N N . GLY B 1 331 ? 1.41 0.347 7.258 1 92.5 331 GLY B N 1
ATOM 7542 C CA . GLY B 1 331 ? 0.46 0.45 8.352 1 92.5 331 GLY B CA 1
ATOM 7543 C C . GLY B 1 331 ? 0.959 1.314 9.5 1 92.5 331 GLY B C 1
ATOM 7544 O O . GLY B 1 331 ? 0.215 2.143 10.023 1 92.5 331 GLY B O 1
ATOM 7545 N N . GLU B 1 332 ? 2.188 1.242 9.883 1 92.75 332 GLU B N 1
ATOM 7546 C CA . GLU B 1 332 ? 2.797 2.039 10.945 1 92.75 332 GLU B CA 1
ATOM 7547 C C . GLU B 1 332 ? 2.887 3.51 10.547 1 92.75 332 GLU B C 1
ATOM 7549 O O . GLU B 1 332 ? 2.625 4.395 11.359 1 92.75 332 GLU B O 1
ATOM 7554 N N . LEU B 1 333 ? 3.279 3.73 9.344 1 91.69 333 LEU B N 1
ATOM 7555 C CA . LEU B 1 333 ? 3.42 5.094 8.844 1 91.69 333 LEU B CA 1
ATOM 7556 C C . LEU B 1 333 ? 2.066 5.797 8.797 1 91.69 333 LEU B C 1
ATOM 7558 O O . LEU B 1 333 ? 1.971 6.992 9.078 1 91.69 333 LEU B O 1
ATOM 7562 N N . VAL B 1 334 ? 1.044 5.055 8.461 1 93.31 334 VAL B N 1
ATOM 7563 C CA . VAL B 1 334 ? -0.302 5.613 8.391 1 93.31 334 VAL B CA 1
ATOM 7564 C C . VAL B 1 334 ? -0.78 5.988 9.797 1 93.31 334 VAL B C 1
ATOM 7566 O O . VAL B 1 334 ? -1.479 6.984 9.977 1 93.31 334 VAL B O 1
ATOM 7569 N N . GLU B 1 335 ? -0.424 5.172 10.75 1 92.94 335 GLU B N 1
ATOM 7570 C CA . GLU B 1 335 ? -0.734 5.508 12.141 1 92.94 335 GLU B CA 1
ATOM 7571 C C . GLU B 1 335 ? -0.083 6.824 12.547 1 92.94 335 GLU B C 1
ATOM 7573 O O . GLU B 1 335 ? -0.684 7.621 13.273 1 92.94 335 GLU B O 1
ATOM 7578 N N . GLN B 1 336 ? 1.1 7.062 12.086 1 92.44 336 GLN B N 1
ATOM 7579 C CA . GLN B 1 336 ? 1.792 8.32 12.359 1 92.44 336 GLN B CA 1
ATOM 7580 C C . GLN B 1 336 ? 1.053 9.5 11.734 1 92.44 336 GLN B C 1
ATOM 7582 O O . GLN B 1 336 ? 0.986 10.578 12.32 1 92.44 336 GLN B O 1
ATOM 7587 N N . VAL B 1 337 ? 0.532 9.312 10.547 1 92.69 337 VAL B N 1
ATOM 7588 C CA . VAL B 1 337 ? -0.248 10.352 9.891 1 92.69 337 VAL B CA 1
ATOM 7589 C C . VAL B 1 337 ? -1.482 10.68 10.727 1 92.69 337 VAL B C 1
ATOM 7591 O O . VAL B 1 337 ? -1.827 11.852 10.898 1 92.69 337 VAL B O 1
ATOM 7594 N N . ALA B 1 338 ? -2.164 9.648 11.234 1 94.12 338 ALA B N 1
ATOM 7595 C CA . ALA B 1 338 ? -3.34 9.844 12.078 1 94.12 338 ALA B CA 1
ATOM 7596 C C . ALA B 1 338 ? -2.98 10.625 13.344 1 94.12 338 ALA B C 1
ATOM 7598 O O . ALA B 1 338 ? -3.682 11.562 13.719 1 94.12 338 ALA B O 1
ATOM 7599 N N . ILE B 1 339 ? -1.877 10.297 13.992 1 95.06 339 ILE B N 1
ATOM 7600 C CA . ILE B 1 339 ? -1.411 10.953 15.203 1 95.06 339 ILE B CA 1
ATOM 7601 C C . ILE B 1 339 ? -1.066 12.414 14.906 1 95.06 339 ILE B C 1
ATOM 7603 O O . ILE B 1 339 ? -1.449 13.312 15.656 1 95.06 339 ILE B O 1
ATOM 7607 N N . SER B 1 340 ? -0.346 12.586 13.797 1 95.06 340 SER B N 1
ATOM 7608 C CA . SER B 1 340 ? 0.014 13.938 13.375 1 95.06 340 SER B CA 1
ATOM 7609 C C . SER B 1 340 ? -1.227 14.789 13.133 1 95.06 340 SER B C 1
ATOM 7611 O O . SER B 1 340 ? -1.248 15.977 13.469 1 95.06 340 SER B O 1
ATOM 7613 N N . SER B 1 341 ? -2.258 14.211 12.523 1 95.56 341 SER B N 1
ATOM 7614 C CA . SER B 1 341 ? -3.5 14.93 12.258 1 95.56 341 SER B CA 1
ATOM 7615 C C . SER B 1 341 ? -4.168 15.375 13.555 1 95.56 341 SER B C 1
ATOM 7617 O O . SER B 1 341 ? -4.684 16.5 13.648 1 95.56 341 SER B O 1
ATOM 7619 N N . GLU B 1 342 ? -4.121 14.531 14.578 1 95.25 342 GLU B N 1
ATOM 7620 C CA . GLU B 1 342 ? -4.668 14.875 15.891 1 95.25 342 GLU B CA 1
ATOM 7621 C C . GLU B 1 342 ? -3.875 16 16.547 1 95.25 342 GLU B C 1
ATOM 7623 O O . GLU B 1 342 ? -4.457 16.906 17.141 1 95.25 342 GLU B O 1
ATOM 7628 N N . GLN B 1 343 ? -2.576 15.953 16.422 1 95.31 343 GLN B N 1
ATOM 7629 C CA . GLN B 1 343 ? -1.709 16.984 16.969 1 95.31 343 GLN B CA 1
ATOM 7630 C C . GLN B 1 343 ? -1.946 18.328 16.297 1 95.31 343 GLN B C 1
ATOM 7632 O O . GLN B 1 343 ? -1.944 19.375 16.938 1 95.31 343 GLN B O 1
ATOM 7637 N N . ILE B 1 344 ? -2.184 18.25 14.984 1 95.75 344 ILE B N 1
ATOM 7638 C CA . ILE B 1 344 ? -2.486 19.453 14.219 1 95.75 344 ILE B CA 1
ATOM 7639 C C . ILE B 1 344 ? -3.771 20.078 14.75 1 95.75 344 ILE B C 1
ATOM 7641 O O . ILE B 1 344 ? -3.836 21.297 14.945 1 95.75 344 ILE B O 1
ATOM 7645 N N . ALA B 1 345 ? -4.793 19.266 14.953 1 95.94 345 ALA B N 1
ATOM 7646 C CA . ALA B 1 345 ? -6.07 19.766 15.477 1 95.94 345 ALA B CA 1
ATOM 7647 C C . ALA B 1 345 ? -5.891 20.406 16.844 1 95.94 345 ALA B C 1
ATOM 7649 O O . ALA B 1 345 ? -6.434 21.5 17.094 1 95.94 345 ALA B O 1
ATOM 7650 N N . GLN B 1 346 ? -5.082 19.844 17.719 1 96.12 346 GLN B N 1
ATOM 7651 C CA . GLN B 1 346 ? -4.836 20.359 19.062 1 96.12 346 GLN B CA 1
ATOM 7652 C C . GLN B 1 346 ? -4.098 21.688 19 1 96.12 346 GLN B C 1
ATOM 7654 O O . GLN B 1 346 ? -4.469 22.641 19.703 1 96.12 346 GLN B O 1
ATOM 7659 N N . ASP B 1 347 ? -3.045 21.719 18.172 1 96.56 347 ASP B N 1
ATOM 7660 C CA . ASP B 1 347 ? -2.277 22.953 18.031 1 96.56 347 ASP B CA 1
ATOM 7661 C C . ASP B 1 347 ? -3.137 24.062 17.438 1 96.56 347 ASP B C 1
ATOM 7663 O O . ASP B 1 347 ? -3.078 25.203 17.875 1 96.56 347 ASP B O 1
ATOM 7667 N N . ALA B 1 348 ? -3.971 23.703 16.406 1 95.75 348 ALA B N 1
ATOM 7668 C CA . ALA B 1 348 ? -4.848 24.688 15.766 1 95.75 348 ALA B CA 1
ATOM 7669 C C . ALA B 1 348 ? -5.871 25.234 16.766 1 95.75 348 ALA B C 1
ATOM 7671 O O . ALA B 1 348 ? -6.125 26.438 16.797 1 95.75 348 ALA B O 1
ATOM 7672 N N . GLU B 1 349 ? -6.445 24.359 17.594 1 95.69 349 GLU B N 1
ATOM 7673 C CA . GLU B 1 349 ? -7.402 24.781 18.609 1 95.69 349 GLU B CA 1
ATOM 7674 C C . GLU B 1 349 ? -6.746 25.688 19.641 1 95.69 349 GLU B C 1
ATOM 7676 O O . GLU B 1 349 ? -7.332 26.688 20.062 1 95.69 349 GLU B O 1
ATOM 7681 N N . SER B 1 350 ? -5.527 25.344 20.047 1 96.19 350 SER B N 1
ATOM 7682 C CA . SER B 1 350 ? -4.773 26.156 21 1 96.19 350 SER B CA 1
ATOM 7683 C C . SER B 1 350 ? -4.5 27.547 20.438 1 96.19 350 SER B C 1
ATOM 7685 O O . SER B 1 350 ? -4.703 28.547 21.125 1 96.19 350 SER B O 1
ATOM 7687 N N . ILE B 1 351 ? -4.086 27.562 19.172 1 96.44 351 ILE B N 1
ATOM 7688 C CA . ILE B 1 351 ? -3.805 28.844 18.516 1 96.44 351 ILE B CA 1
ATOM 7689 C C . ILE B 1 351 ? -5.086 29.656 18.406 1 96.44 351 ILE B C 1
ATOM 7691 O O . ILE B 1 351 ? -5.09 30.859 18.719 1 96.44 351 ILE B O 1
ATOM 7695 N N . SER B 1 352 ? -6.195 29.016 18 1 96.12 352 SER B N 1
ATOM 7696 C CA . SER B 1 352 ? -7.484 29.688 17.875 1 96.12 352 SER B CA 1
ATOM 7697 C C . SER B 1 352 ? -7.918 30.328 19.188 1 96.12 352 SER B C 1
ATOM 7699 O O . SER B 1 352 ? -8.344 31.484 19.203 1 96.12 352 SER B O 1
ATOM 7701 N N . ASN B 1 353 ? -7.793 29.609 20.297 1 95.69 353 ASN B N 1
ATOM 7702 C CA . ASN B 1 353 ? -8.188 30.078 21.609 1 95.69 353 ASN B CA 1
ATOM 7703 C C . ASN B 1 353 ? -7.355 31.297 22.031 1 95.69 353 ASN B C 1
ATOM 7705 O O . ASN B 1 353 ? -7.902 32.281 22.516 1 95.69 353 ASN B O 1
ATOM 7709 N N . VAL B 1 354 ? -6.012 31.172 21.859 1 95.44 354 VAL B N 1
ATOM 7710 C CA . VAL B 1 354 ? -5.117 32.25 22.25 1 95.44 354 VAL B CA 1
ATOM 7711 C C . VAL B 1 354 ? -5.41 33.5 21.406 1 95.44 354 VAL B C 1
ATOM 7713 O O . VAL B 1 354 ? -5.449 34.625 21.938 1 95.44 354 VAL B O 1
ATOM 7716 N N . VAL B 1 355 ? -5.664 33.312 20.094 1 95.19 355 VAL B N 1
ATOM 7717 C CA . VAL B 1 355 ? -5.949 34.438 19.188 1 95.19 355 VAL B CA 1
ATOM 7718 C C . VAL B 1 355 ? -7.266 35.094 19.562 1 95.19 355 VAL B C 1
ATOM 7720 O O . VAL B 1 355 ? -7.359 36.312 19.625 1 95.19 355 VAL B O 1
ATOM 7723 N N . GLU B 1 356 ? -8.297 34.312 19.844 1 94.5 356 GLU B N 1
ATOM 7724 C CA . GLU B 1 356 ? -9.594 34.844 20.234 1 94.5 356 GLU B CA 1
ATOM 7725 C C . GLU B 1 356 ? -9.492 35.688 21.516 1 94.5 356 GLU B C 1
ATOM 7727 O O . GLU B 1 356 ? -10.023 36.812 21.578 1 94.5 356 GLU B O 1
ATOM 7732 N N . VAL B 1 357 ? -8.766 35.125 22.516 1 94.5 357 VAL B N 1
ATOM 7733 C CA . VAL B 1 357 ? -8.57 35.812 23.781 1 94.5 357 VAL B CA 1
ATOM 7734 C C . VAL B 1 357 ? -7.805 37.125 23.547 1 94.5 357 VAL B C 1
ATOM 7736 O O . VAL B 1 357 ? -8.156 38.156 24.109 1 94.5 357 VAL B O 1
ATOM 7739 N N . ASN B 1 358 ? -6.754 37.094 22.703 1 94.38 358 ASN B N 1
ATOM 7740 C CA . ASN B 1 358 ? -5.938 38.25 22.422 1 94.38 358 ASN B CA 1
ATOM 7741 C C . ASN B 1 358 ? -6.746 39.344 21.703 1 94.38 358 ASN B C 1
ATOM 7743 O O . ASN B 1 358 ? -6.656 40.5 22.047 1 94.38 358 ASN B O 1
ATOM 7747 N N . VAL B 1 359 ? -7.547 38.938 20.672 1 95.06 359 VAL B N 1
ATOM 7748 C CA . VAL B 1 359 ? -8.375 39.875 19.922 1 95.06 359 VAL B CA 1
ATOM 7749 C C . VAL B 1 359 ? -9.359 40.562 20.875 1 95.06 359 VAL B C 1
ATOM 7751 O O . VAL B 1 359 ? -9.523 41.781 20.828 1 95.06 359 VAL B O 1
ATOM 7754 N N . ASN B 1 360 ? -10.008 39.844 21.828 1 95.75 360 ASN B N 1
ATOM 7755 C CA . ASN B 1 360 ? -10.945 40.406 22.797 1 95.75 360 ASN B CA 1
ATOM 7756 C C . ASN B 1 360 ? -10.258 41.375 23.75 1 95.75 360 ASN B C 1
ATOM 7758 O O . ASN B 1 360 ? -10.805 42.438 24.078 1 95.75 360 ASN B O 1
ATOM 7762 N N . THR B 1 361 ? -9.062 40.938 24.172 1 95.44 361 THR B N 1
ATOM 7763 C CA . THR B 1 361 ? -8.297 41.781 25.094 1 95.44 361 THR B CA 1
ATOM 7764 C C . THR B 1 361 ? -7.902 43.094 24.406 1 95.44 361 THR B C 1
ATOM 7766 O O . THR B 1 361 ? -8.031 44.156 25 1 95.44 361 THR B O 1
ATOM 7769 N N . ILE B 1 362 ? -7.438 43 23.172 1 95.06 362 ILE B N 1
ATOM 7770 C CA . ILE B 1 362 ? -7.035 44.188 22.406 1 95.06 362 ILE B CA 1
ATOM 7771 C C . ILE B 1 362 ? -8.234 45.094 22.219 1 95.06 362 ILE B C 1
ATOM 7773 O O . ILE B 1 362 ? -8.125 46.312 22.391 1 95.06 362 ILE B O 1
ATOM 7777 N N . GLN B 1 363 ? -9.438 44.562 21.922 1 95 363 GLN B N 1
ATOM 7778 C CA . GLN B 1 363 ? -10.648 45.375 21.75 1 95 363 GLN B CA 1
ATOM 7779 C C . GLN B 1 363 ? -11.031 46.062 23.047 1 95 363 GLN B C 1
ATOM 7781 O O . GLN B 1 363 ? -11.43 47.25 23.031 1 95 363 GLN B O 1
ATOM 7786 N N . SER B 1 364 ? -10.898 45.312 24.141 1 96.81 364 SER B N 1
ATOM 7787 C CA . SER B 1 364 ? -11.164 45.906 25.453 1 96.81 364 SER B CA 1
ATOM 7788 C C . SER B 1 364 ? -10.211 47.062 25.75 1 96.81 364 SER B C 1
ATOM 7790 O O . SER B 1 364 ? -10.625 48.125 26.25 1 96.81 364 SER B O 1
ATOM 7792 N N . ILE B 1 365 ? -8.93 46.844 25.422 1 96.31 365 ILE B N 1
ATOM 7793 C CA . ILE B 1 365 ? -7.91 47.875 25.656 1 96.31 365 ILE B CA 1
ATOM 7794 C C . ILE B 1 365 ? -8.195 49.094 24.797 1 96.31 365 ILE B C 1
ATOM 7796 O O . ILE B 1 365 ? -8.102 50.219 25.266 1 96.31 365 ILE B O 1
ATOM 7800 N N . ILE B 1 366 ? -8.555 48.875 23.516 1 96.31 366 ILE B N 1
ATOM 7801 C CA . ILE B 1 366 ? -8.883 49.969 22.594 1 96.31 366 ILE B CA 1
ATOM 7802 C C . ILE B 1 366 ? -10.008 50.812 23.172 1 96.31 366 ILE B C 1
ATOM 7804 O O . ILE B 1 366 ? -9.922 52.031 23.188 1 96.31 366 ILE B O 1
ATOM 7808 N N . SER B 1 367 ? -11.102 50.219 23.688 1 96.62 367 SER B N 1
ATOM 7809 C CA . SER B 1 367 ? -12.242 50.906 24.266 1 96.62 367 SER B CA 1
ATOM 7810 C C . SER B 1 367 ? -11.836 51.75 25.484 1 96.62 367 SER B C 1
ATOM 7812 O O . SER B 1 367 ? -12.25 52.875 25.641 1 96.62 367 SER B O 1
ATOM 7814 N N . ARG B 1 368 ? -11.016 51.156 26.328 1 96.56 368 ARG B N 1
ATOM 7815 C CA . ARG B 1 368 ? -10.555 51.844 27.531 1 96.56 368 ARG B CA 1
ATOM 7816 C C . ARG B 1 368 ? -9.656 53.031 27.188 1 96.56 368 ARG B C 1
ATOM 7818 O O . ARG B 1 368 ? -9.781 54.094 27.781 1 96.56 368 ARG B O 1
ATOM 7825 N N . GLU B 1 369 ? -8.766 52.812 26.234 1 96.62 369 GLU B N 1
ATOM 7826 C CA . GLU B 1 369 ? -7.848 53.875 25.828 1 96.62 369 GLU B CA 1
ATOM 7827 C C . GLU B 1 369 ? -8.602 55.031 25.172 1 96.62 369 GLU B C 1
ATOM 7829 O O . GLU B 1 369 ? -8.234 56.188 25.328 1 96.62 369 GLU B O 1
ATOM 7834 N N . ASP B 1 370 ? -9.648 54.719 24.406 1 96.25 370 ASP B N 1
ATOM 7835 C CA . ASP B 1 370 ? -10.492 55.75 23.812 1 96.25 370 ASP B CA 1
ATOM 7836 C C . ASP B 1 370 ? -11.117 56.625 24.891 1 96.25 370 ASP B C 1
ATOM 7838 O O . ASP B 1 370 ? -11.141 57.844 24.766 1 96.25 370 ASP B O 1
ATOM 7842 N N . GLN B 1 371 ? -11.602 56 25.969 1 96.38 371 GLN B N 1
ATOM 7843 C CA . GLN B 1 371 ? -12.172 56.719 27.094 1 96.38 371 GLN B CA 1
ATOM 7844 C C . GLN B 1 371 ? -11.109 57.594 27.781 1 96.38 371 GLN B C 1
ATOM 7846 O O . GLN B 1 371 ? -11.391 58.688 28.234 1 96.38 371 GLN B O 1
ATOM 7851 N N . MET B 1 372 ? -9.891 57 27.875 1 96.88 372 MET B N 1
ATOM 7852 C CA . MET B 1 372 ? -8.781 57.719 28.484 1 96.88 372 MET B CA 1
ATOM 7853 C C . MET B 1 372 ? -8.453 59 27.703 1 96.88 372 MET B C 1
ATOM 7855 O O . MET B 1 372 ? -8.18 60.031 28.297 1 96.88 372 MET B O 1
ATOM 7859 N N . VAL B 1 373 ? -8.453 58.875 26.344 1 97.12 373 VAL B N 1
ATOM 7860 C CA . VAL B 1 373 ? -8.18 60.031 25.484 1 97.12 373 VAL B CA 1
ATOM 7861 C C . VAL B 1 373 ? -9.203 61.125 25.75 1 97.12 373 VAL B C 1
ATOM 7863 O O . VAL B 1 373 ? -8.836 62.281 25.953 1 97.12 373 VAL B O 1
ATOM 7866 N N . ASP B 1 374 ? -10.523 60.812 25.859 1 96.62 374 ASP B N 1
ATOM 7867 C CA . ASP B 1 374 ? -11.586 61.781 26.156 1 96.62 374 ASP B CA 1
ATOM 7868 C C . ASP B 1 374 ? -11.367 62.438 27.5 1 96.62 374 ASP B C 1
ATOM 7870 O O . ASP B 1 374 ? -11.516 63.656 27.641 1 96.62 374 ASP B O 1
ATOM 7874 N N . SER B 1 375 ? -11 61.625 28.484 1 97.31 375 SER B N 1
ATOM 7875 C CA . SER B 1 375 ? -10.781 62.125 29.828 1 97.31 375 SER B CA 1
ATOM 7876 C C . SER B 1 375 ? -9.586 63.062 29.891 1 97.31 375 SER B C 1
ATOM 7878 O O . SER B 1 375 ? -9.617 64.062 30.578 1 97.31 375 SER B O 1
ATOM 7880 N N . LEU B 1 376 ? -8.516 62.688 29.188 1 97.88 376 LEU B N 1
ATOM 7881 C CA . LEU B 1 376 ? -7.316 63.531 29.141 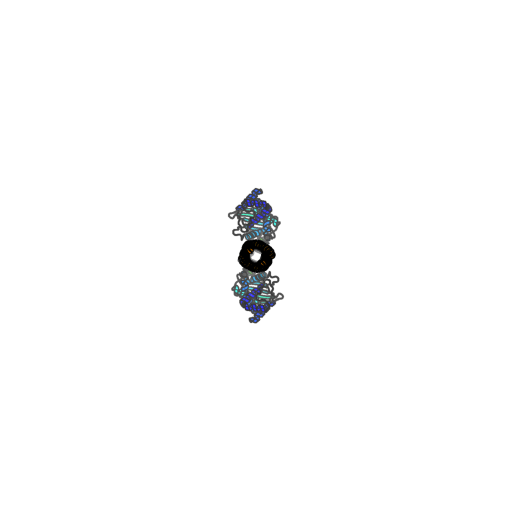1 97.88 376 LEU B CA 1
ATOM 7882 C C . LEU B 1 376 ? -7.598 64.875 28.438 1 97.88 376 LEU B C 1
ATOM 7884 O O . LEU B 1 376 ? -7.141 65.875 28.891 1 97.88 376 LEU B O 1
ATOM 7888 N N . GLU B 1 377 ? -8.352 64.875 27.328 1 97.19 377 GLU B N 1
ATOM 7889 C CA . GLU B 1 377 ? -8.703 66.062 26.609 1 97.19 377 GLU B CA 1
ATOM 7890 C C . GLU B 1 377 ? -9.555 67 27.469 1 97.19 377 GLU B C 1
ATOM 7892 O O . GLU B 1 377 ? -9.367 68.188 27.453 1 97.19 377 GLU B O 1
ATOM 7897 N N . ASN B 1 378 ? -10.477 66.375 28.219 1 97.38 378 ASN B N 1
ATOM 7898 C CA . ASN B 1 378 ? -11.281 67.188 29.156 1 97.38 378 ASN B CA 1
ATOM 7899 C C . ASN B 1 378 ? -10.422 67.812 30.25 1 97.38 378 ASN B C 1
ATOM 7901 O O . ASN B 1 378 ? -10.648 68.938 30.641 1 97.38 378 ASN B O 1
ATOM 7905 N N . ALA B 1 379 ? -9.523 66.938 30.75 1 97.44 379 ALA B N 1
ATOM 7906 C CA . ALA B 1 379 ? -8.609 67.5 31.766 1 97.44 379 ALA B CA 1
ATOM 7907 C C . ALA B 1 379 ? -7.785 68.625 31.234 1 97.44 379 ALA B C 1
ATOM 7909 O O . ALA B 1 379 ? -7.598 69.625 31.922 1 97.44 379 ALA B O 1
ATOM 7910 N N . VAL B 1 380 ? -7.254 68.5 30.016 1 97.88 380 VAL B N 1
ATOM 7911 C CA . VAL B 1 380 ? -6.477 69.562 29.359 1 97.88 380 VAL B CA 1
ATOM 7912 C C . VAL B 1 380 ? -7.312 70.812 29.25 1 97.88 380 VAL B C 1
ATOM 7914 O O . VAL B 1 380 ? -6.832 71.875 29.562 1 97.88 380 VAL B O 1
ATOM 7917 N N . LYS B 1 381 ? -8.594 70.75 28.844 1 97.69 381 LYS B N 1
ATOM 7918 C CA . LYS B 1 381 ? -9.5 71.875 28.719 1 97.69 381 LYS B CA 1
ATOM 7919 C C . LYS B 1 381 ? -9.703 72.562 30.078 1 97.69 381 LYS B C 1
ATOM 7921 O O . LYS B 1 381 ? -9.625 73.812 30.172 1 97.69 381 LYS B O 1
ATOM 7926 N N . ARG B 1 382 ? -9.922 71.812 31.094 1 97.25 382 ARG B N 1
ATOM 7927 C CA . ARG B 1 382 ? -10.172 72.312 32.438 1 97.25 382 ARG B CA 1
ATOM 7928 C C . ARG B 1 382 ? -8.93 73.062 32.969 1 97.25 382 ARG B C 1
ATOM 7930 O O . ARG B 1 382 ? -9.039 74.125 33.562 1 97.25 382 ARG B O 1
ATOM 7937 N N . ILE B 1 383 ? -7.766 72.438 32.75 1 97.94 383 ILE B N 1
ATOM 7938 C CA . ILE B 1 383 ? -6.508 73 33.219 1 97.94 383 ILE B CA 1
ATOM 7939 C C . ILE B 1 383 ? -6.238 74.312 32.5 1 97.94 383 ILE B C 1
ATOM 7941 O O . ILE B 1 383 ? -5.836 75.312 33.125 1 97.94 383 ILE B O 1
ATOM 7945 N N . ASN B 1 384 ? -6.477 74.312 31.203 1 97.44 384 ASN B N 1
ATOM 7946 C CA . ASN B 1 384 ? -6.297 75.562 30.438 1 97.44 384 ASN B CA 1
ATOM 7947 C C . ASN B 1 384 ? -7.27 76.625 30.875 1 97.44 384 ASN B C 1
ATOM 7949 O O . ASN B 1 384 ? -6.891 77.812 30.984 1 97.44 384 ASN B O 1
ATOM 7953 N N . ASP B 1 385 ? -8.523 76.312 31.109 1 96.81 385 ASP B N 1
ATOM 7954 C CA . ASP B 1 385 ? -9.516 77.25 31.609 1 96.81 385 ASP B CA 1
ATOM 7955 C C . ASP B 1 385 ? -9.102 77.812 32.969 1 96.81 385 ASP B C 1
ATOM 7957 O O . ASP B 1 385 ? -9.188 79.062 33.188 1 96.81 385 ASP B O 1
ATOM 7961 N N . SER B 1 386 ? -8.688 76.875 33.781 1 96.69 386 SER B N 1
ATOM 7962 C CA . SER B 1 386 ? -8.227 77.312 35.094 1 96.69 386 SER B CA 1
ATOM 7963 C C . SER B 1 386 ? -7.016 78.188 35 1 96.69 386 SER B C 1
ATOM 7965 O O . SER B 1 386 ? -6.934 79.188 35.719 1 96.69 386 SER B O 1
ATOM 7967 N N . SER B 1 387 ? -6.082 77.875 34.125 1 96.75 387 SER B N 1
ATOM 7968 C CA . SER B 1 387 ? -4.887 78.688 33.938 1 96.75 387 SER B CA 1
ATOM 7969 C C . SER B 1 387 ? -5.242 80.062 33.438 1 96.75 387 SER B C 1
ATOM 7971 O O . SER B 1 387 ? -4.652 81.062 33.844 1 96.75 387 SER B O 1
ATOM 7973 N N . SER B 1 388 ? -6.207 80.188 32.562 1 96.38 388 SER B N 1
ATOM 7974 C CA . SER B 1 388 ? -6.664 81.438 32.031 1 96.38 388 SER B CA 1
ATOM 7975 C C . SER B 1 388 ? -7.277 82.312 33.156 1 96.38 388 SER B C 1
ATOM 7977 O O . SER B 1 388 ? -7.074 83.5 33.188 1 96.38 388 SER B O 1
ATOM 7979 N N . LYS B 1 389 ? -8.047 81.688 33.969 1 95.62 389 LYS B N 1
ATOM 7980 C CA . LYS B 1 389 ? -8.648 82.375 35.094 1 95.62 389 LYS B CA 1
ATOM 7981 C C . LYS B 1 389 ? -7.586 82.875 36.094 1 95.62 389 LYS B C 1
ATOM 7983 O O . LYS B 1 389 ? -7.688 84 36.625 1 95.62 389 LYS B O 1
ATOM 7988 N N . VAL B 1 390 ? -6.578 82.062 36.312 1 97.19 390 VAL B N 1
ATOM 7989 C CA . VAL B 1 390 ? -5.469 82.438 37.188 1 97.19 390 VAL B CA 1
ATOM 7990 C C . VAL B 1 390 ? -4.703 83.562 36.594 1 97.19 390 VAL B C 1
ATOM 7992 O O . VAL B 1 390 ? -4.332 84.5 37.281 1 97.19 390 VAL B O 1
ATOM 7995 N N . GLU B 1 391 ? -4.484 83.562 35.312 1 95.75 391 GLU B N 1
ATOM 7996 C CA . GLU B 1 391 ? -3.811 84.625 34.625 1 95.75 391 GLU B CA 1
ATOM 7997 C C . GLU B 1 391 ? -4.617 85.938 34.719 1 95.75 391 GLU B C 1
ATOM 7999 O O . GLU B 1 391 ? -4.051 87 34.938 1 95.75 391 GLU B O 1
ATOM 8004 N N . ALA B 1 392 ? -5.914 85.875 34.531 1 95 392 ALA B N 1
ATOM 8005 C CA . ALA B 1 392 ? -6.789 87.062 34.656 1 95 392 ALA B CA 1
ATOM 8006 C C . ALA B 1 392 ? -6.727 87.625 36.062 1 95 392 ALA B C 1
ATOM 8008 O O . ALA B 1 392 ? -6.668 88.875 36.219 1 95 392 ALA B O 1
ATOM 8009 N N . SER B 1 393 ? -6.766 86.688 36.969 1 94.94 393 SER B N 1
ATOM 8010 C CA . SER B 1 393 ? -6.664 87.125 38.375 1 94.94 393 SER B CA 1
ATOM 8011 C C . SER B 1 393 ? -5.316 87.812 38.656 1 94.94 393 SER B C 1
ATOM 8013 O O . SER B 1 393 ? -5.242 88.812 39.344 1 94.94 393 SER B O 1
ATOM 8015 N N . SER B 1 394 ? -4.25 87.188 38.094 1 95.06 394 SER B N 1
ATOM 8016 C CA . SER B 1 394 ? -2.912 87.75 38.25 1 95.06 394 SER B CA 1
ATOM 8017 C C . SER B 1 394 ? -2.85 89.188 37.656 1 95.06 394 SER B C 1
ATOM 8019 O O . SER B 1 394 ? -2.314 90.062 38.281 1 95.06 394 SER B O 1
ATOM 8021 N N . LYS B 1 395 ? -3.43 89.438 36.531 1 94.88 395 LYS B N 1
ATOM 8022 C CA . LYS B 1 395 ? -3.449 90.75 35.906 1 94.88 395 LYS B CA 1
ATOM 8023 C C . LYS B 1 395 ? -4.258 91.75 36.719 1 94.88 395 LYS B C 1
ATOM 8025 O O . LYS B 1 395 ? -3.857 92.938 36.844 1 94.88 395 LYS B O 1
ATOM 8030 N N . GLU B 1 396 ? -5.363 91.25 37.188 1 93.62 396 GLU B N 1
ATOM 8031 C CA . GLU B 1 396 ? -6.199 92.125 38 1 93.62 396 GLU B CA 1
ATOM 8032 C C . GLU B 1 396 ? -5.469 92.562 39.281 1 93.62 396 GLU B C 1
ATOM 8034 O O . GLU B 1 396 ? -5.59 93.688 39.719 1 93.62 396 GLU B O 1
ATOM 8039 N N . ILE B 1 397 ? -4.766 91.625 39.844 1 92.75 397 ILE B N 1
ATOM 8040 C CA . ILE B 1 397 ? -4.012 91.875 41.062 1 92.75 397 ILE B CA 1
ATOM 8041 C C . ILE B 1 397 ? -2.863 92.875 40.75 1 92.75 397 ILE B C 1
ATOM 8043 O O . ILE B 1 397 ? -2.555 93.75 41.562 1 92.75 397 ILE B O 1
ATOM 8047 N N . GLU B 1 398 ? -2.246 92.688 39.656 1 91.56 398 GLU B N 1
ATOM 8048 C CA . GLU B 1 398 ? -1.213 93.625 39.219 1 91.56 398 GLU B CA 1
ATOM 8049 C C . GLU B 1 398 ? -1.778 95.062 39.031 1 91.56 398 GLU B C 1
ATOM 8051 O O . GLU B 1 398 ? -1.159 96.062 39.438 1 91.56 398 GLU B O 1
ATOM 8056 N N . ASN B 1 399 ? -2.947 95.125 38.438 1 93.06 399 ASN B N 1
ATOM 8057 C CA . ASN B 1 399 ? -3.613 96.438 38.25 1 93.06 399 ASN B CA 1
ATOM 8058 C C . ASN B 1 399 ? -3.957 97.062 39.594 1 93.06 399 ASN B C 1
ATOM 8060 O O . ASN B 1 399 ? -3.818 98.312 39.75 1 93.06 399 ASN B O 1
ATOM 8064 N N . MET B 1 400 ? -4.441 96.188 40.406 1 91 400 MET B N 1
ATOM 8065 C CA . MET B 1 400 ? -4.754 96.688 41.75 1 91 400 MET B CA 1
ATOM 8066 C C . MET B 1 400 ? -3.508 97.25 42.438 1 91 400 MET B C 1
ATOM 8068 O O . MET B 1 400 ? -3.572 98.25 43.125 1 91 400 MET B O 1
ATOM 8072 N N . SER B 1 401 ? -2.365 96.5 42.25 1 88.62 401 SER B N 1
ATOM 8073 C CA . SER B 1 401 ? -1.091 96.938 42.812 1 88.62 401 SER B CA 1
ATOM 8074 C C . SER B 1 401 ? -0.715 98.375 42.25 1 88.62 401 SER B C 1
ATOM 8076 O O . SER B 1 401 ? -0.275 99.188 43.031 1 88.62 401 SER B O 1
ATOM 8078 N N . GLU B 1 402 ? -1.023 98.625 41.031 1 89.19 402 GLU B N 1
ATOM 8079 C CA . GLU B 1 402 ? -0.724 99.938 40.438 1 89.19 402 GLU B CA 1
ATOM 8080 C C . GLU B 1 402 ? -1.64 101 41 1 89.19 402 GLU B C 1
ATOM 8082 O O . GLU B 1 402 ? -1.202 102.125 41.219 1 89.19 402 GLU B O 1
ATOM 8087 N N . ARG B 1 403 ? -2.883 100.688 41.156 1 88.38 403 ARG B N 1
ATOM 8088 C CA . ARG B 1 403 ? -3.826 101.625 41.75 1 88.38 403 ARG B CA 1
ATOM 8089 C C . ARG B 1 403 ? -3.441 102 43.156 1 88.38 403 ARG B C 1
ATOM 8091 O O . ARG B 1 403 ? -3.578 103.125 43.562 1 88.38 403 ARG B O 1
ATOM 8098 N N . PHE B 1 404 ? -2.924 101.062 43.844 1 86.38 404 PHE B N 1
ATOM 8099 C CA . PHE B 1 404 ? -2.469 101.25 45.219 1 86.38 404 PHE B CA 1
ATOM 8100 C C . PHE B 1 404 ? -1.217 102.125 45.219 1 86.38 404 PHE B C 1
ATOM 8102 O O . PHE B 1 404 ? -1.041 103 46.125 1 86.38 404 PHE B O 1
ATOM 8109 N N . ASN B 1 405 ? -0.343 101.938 44.312 1 86.81 405 ASN B N 1
ATOM 8110 C CA . ASN B 1 405 ? 0.816 102.812 44.156 1 86.81 405 ASN B CA 1
ATOM 8111 C C . ASN B 1 405 ? 0.4 104.312 43.969 1 86.81 405 ASN B C 1
ATOM 8113 O O . ASN B 1 405 ? 1.028 105.188 44.531 1 86.81 405 ASN B O 1
ATOM 8117 N N . ASN B 1 406 ? -0.664 104.5 43.219 1 88.81 406 ASN B N 1
ATOM 8118 C CA . ASN B 1 406 ? -1.198 105.875 43.031 1 88.81 406 ASN B CA 1
ATOM 8119 C C . ASN B 1 406 ? -1.779 106.438 44.344 1 88.81 406 ASN B C 1
ATOM 8121 O O . ASN B 1 406 ? -1.673 107.625 44.594 1 88.81 406 ASN B O 1
ATOM 8125 N N . LEU B 1 407 ? -2.393 105.5 45 1 85.75 407 LEU B N 1
ATOM 8126 C CA . LEU B 1 407 ? -2.959 105.938 46.312 1 85.75 407 LEU B CA 1
ATOM 8127 C C . LEU B 1 407 ? -1.863 106.375 47.25 1 85.75 407 LEU B C 1
ATOM 8129 O O . LEU B 1 407 ? -2.07 107.312 48.062 1 85.75 407 LEU B O 1
ATOM 8133 N N . VAL B 1 408 ? -0.676 105.75 47.25 1 86.69 408 VAL B N 1
ATOM 8134 C CA . VAL B 1 408 ? 0.474 106.125 48.062 1 86.69 408 VAL B CA 1
ATOM 8135 C C . VAL B 1 408 ? 0.912 107.562 47.719 1 86.69 408 VAL B C 1
ATOM 8137 O O . VAL B 1 408 ? 1.21 108.375 48.594 1 86.69 408 VAL B O 1
ATOM 8140 N N . LYS B 1 409 ? 0.826 107.938 46.5 1 88.31 409 LYS B N 1
ATOM 8141 C CA . LYS B 1 409 ? 1.189 109.312 46.062 1 88.31 409 LYS B CA 1
ATOM 8142 C C . LYS B 1 409 ? 0.19 110.312 46.562 1 88.31 409 LYS B C 1
ATOM 8144 O O . LYS B 1 409 ? 0.575 111.438 46.938 1 88.31 409 LYS B O 1
ATOM 8149 N N . GLU B 1 410 ? -1 109.875 46.5 1 87.69 410 GLU B N 1
ATOM 8150 C CA . GLU B 1 410 ? -2.039 110.75 47 1 87.69 410 GLU B CA 1
ATOM 8151 C C . GLU B 1 410 ? -1.899 111 48.5 1 87.69 410 GLU B C 1
ATOM 8153 O O . GLU B 1 410 ? -2.145 112.062 49 1 87.69 410 GLU B O 1
ATOM 8158 N N . SER B 1 411 ? -1.494 109.875 49.156 1 87.75 411 SER B N 1
ATOM 8159 C CA . SER B 1 411 ? -1.289 109.938 50.594 1 87.75 411 SER B CA 1
ATOM 8160 C C . SER B 1 411 ? -0.122 110.875 50.938 1 87.75 411 SER B C 1
ATOM 8162 O O . SER B 1 411 ? -0.149 111.562 51.969 1 87.75 411 SER B O 1
ATOM 8164 N N . ASP B 1 412 ? 0.852 110.938 50.156 1 88.69 412 ASP B N 1
ATOM 8165 C CA . ASP B 1 412 ? 1.977 111.875 50.312 1 88.69 412 ASP B CA 1
ATOM 8166 C C . ASP B 1 412 ? 1.521 113.312 50.25 1 88.69 412 ASP B C 1
ATOM 8168 O O . ASP B 1 412 ? 1.998 114.188 51 1 88.69 412 ASP B O 1
ATOM 8172 N N . LYS B 1 413 ? 0.611 113.625 49.438 1 91.69 413 LYS B N 1
ATOM 8173 C CA . LYS B 1 413 ? 0.064 115 49.344 1 91.69 413 LYS B CA 1
ATOM 8174 C C . LYS B 1 413 ? -0.717 115.375 50.594 1 91.69 413 LYS B C 1
ATOM 8176 O O . LYS B 1 413 ? -0.68 116.5 51.031 1 91.69 413 LYS B O 1
ATOM 8181 N N . LEU B 1 414 ? -1.399 114.312 51 1 91.06 414 LEU B N 1
ATOM 8182 C CA . LEU B 1 414 ? -2.15 114.562 52.219 1 91.06 414 LEU B CA 1
ATOM 8183 C C . LEU B 1 414 ? -1.209 114.875 53.375 1 91.06 414 LEU B C 1
ATOM 8185 O O . LEU B 1 414 ? -1.519 115.688 54.219 1 91.06 414 LEU B O 1
ATOM 8189 N N . GLU B 1 415 ? -0.11 114.25 53.438 1 89.62 415 GLU B N 1
ATOM 8190 C CA . GLU B 1 415 ? 0.904 114.5 54.469 1 89.62 415 GLU B CA 1
ATOM 8191 C C . GLU B 1 415 ? 1.474 115.875 54.344 1 89.62 415 GLU B C 1
ATOM 8193 O O . GLU B 1 415 ? 1.716 116.562 55.344 1 89.62 415 GLU B O 1
ATOM 8198 N N . GLU B 1 416 ? 1.662 116.375 53.219 1 92.88 416 GLU B N 1
ATOM 8199 C CA . GLU B 1 416 ? 2.152 117.688 53 1 92.88 416 GLU B CA 1
ATOM 8200 C C . GLU B 1 416 ? 1.124 118.75 53.406 1 92.88 416 GLU B C 1
ATOM 8202 O O . GLU B 1 416 ? 1.478 119.75 54 1 92.88 416 GLU B O 1
ATOM 8207 N N . ASP B 1 417 ? -0.079 118.375 53.062 1 91.69 417 ASP B N 1
ATOM 8208 C CA . ASP B 1 417 ? -1.162 119.25 53.469 1 91.69 417 ASP B CA 1
ATOM 8209 C C . ASP B 1 417 ? -1.241 119.312 55 1 91.69 417 ASP B C 1
ATOM 8211 O O . ASP B 1 417 ? -1.489 120.438 55.562 1 91.69 417 ASP B O 1
ATOM 8215 N N . THR B 1 418 ? -1.033 118.25 55.625 1 93.44 418 THR B N 1
ATOM 8216 C CA . THR B 1 418 ? -1.061 118.188 57.094 1 93.44 418 THR B CA 1
ATOM 8217 C C . THR B 1 418 ? 0.085 119.062 57.656 1 93.44 418 THR B C 1
ATOM 8219 O O . THR B 1 418 ? -0.096 119.75 58.656 1 93.44 418 THR B O 1
ATOM 8222 N N . LYS B 1 419 ? 1.17 119.125 57.094 1 92.62 419 LYS B N 1
ATOM 8223 C CA . LYS B 1 419 ? 2.312 119.938 57.531 1 92.62 419 LYS B CA 1
ATOM 8224 C C . LYS B 1 419 ? 2.049 121.438 57.344 1 92.62 419 LYS B C 1
ATOM 8226 O O . LYS B 1 419 ? 2.455 122.25 58.156 1 92.62 419 LYS B O 1
ATOM 8231 N N . GLU B 1 420 ? 1.363 121.688 56.312 1 94.44 420 GLU B N 1
ATOM 8232 C CA . GLU B 1 420 ? 1.002 123.062 56.062 1 94.44 420 GLU B CA 1
ATOM 8233 C C . GLU B 1 420 ? 0.037 123.562 57.094 1 94.44 420 GLU B C 1
ATOM 8235 O O . GLU B 1 420 ? 0.181 124.75 57.562 1 94.44 420 GLU B O 1
ATOM 8240 N N . ILE B 1 421 ? -0.864 122.688 57.438 1 93.62 421 ILE B N 1
ATOM 8241 C CA . ILE B 1 421 ? -1.812 123.125 58.469 1 93.62 421 ILE B CA 1
ATOM 8242 C C . ILE B 1 421 ? -1.074 123.312 59.781 1 93.62 421 ILE B C 1
ATOM 8244 O O . ILE B 1 421 ? -1.393 124.25 60.531 1 93.62 421 ILE B O 1
ATOM 8248 N N . LEU B 1 422 ? -0.093 122.562 60.031 1 92.62 422 LEU B N 1
ATOM 8249 C CA . LEU B 1 422 ? 0.688 122.688 61.281 1 92.62 422 LEU B CA 1
ATOM 8250 C C . LEU B 1 422 ? 1.384 124.062 61.344 1 92.62 422 LEU B C 1
ATOM 8252 O O . LEU B 1 422 ? 1.42 124.688 62.406 1 92.62 422 LEU B O 1
ATOM 8256 N N . LYS B 1 423 ? 1.815 124.5 60.281 1 94 423 LYS B N 1
ATOM 8257 C CA . LYS B 1 423 ? 2.465 125.812 60.25 1 94 423 LYS B CA 1
ATOM 8258 C C . LYS B 1 423 ? 1.463 126.938 60.5 1 94 423 LYS B C 1
ATOM 8260 O O . LYS B 1 423 ? 1.77 127.938 61.188 1 94 423 LYS B O 1
ATOM 8265 N N . VAL B 1 424 ? 0.399 126.75 59.875 1 93.38 424 VAL B N 1
ATOM 8266 C CA . VAL B 1 424 ? -0.629 127.75 60.031 1 93.38 424 VAL B CA 1
ATOM 8267 C C . VAL B 1 424 ? -1.146 127.812 61.469 1 93.38 424 VAL B C 1
ATOM 8269 O O . VAL B 1 424 ? -1.433 128.875 62 1 93.38 424 VAL B O 1
ATOM 8272 N N . VAL B 1 425 ? -1.252 126.625 62 1 94.81 425 VAL B N 1
ATOM 8273 C CA . VAL B 1 425 ? -1.708 126.5 63.375 1 94.81 425 VAL B CA 1
ATOM 8274 C C . VAL B 1 425 ? -0.688 127.125 64.312 1 94.81 425 VAL B C 1
ATOM 8276 O O . VAL B 1 425 ? -1.059 127.812 65.312 1 94.81 425 VAL B O 1
ATOM 8279 N N . ASP B 1 426 ? 0.506 127 64.062 1 92.75 426 ASP B N 1
ATOM 8280 C CA . ASP B 1 426 ? 1.566 127.688 64.812 1 92.75 426 ASP B CA 1
ATOM 8281 C C . ASP B 1 426 ? 1.469 129.25 64.688 1 92.75 426 ASP B C 1
ATOM 8283 O O . ASP B 1 426 ? 1.715 129.875 65.625 1 92.75 426 ASP B O 1
ATOM 8287 N N . THR B 1 427 ? 1.136 129.625 63.594 1 93.44 427 THR B N 1
ATOM 8288 C CA . THR B 1 427 ? 0.936 131 63.375 1 93.44 427 THR B CA 1
ATOM 8289 C C . THR B 1 427 ? -0.241 131.5 64.188 1 93.44 427 THR B C 1
ATOM 8291 O O . THR B 1 427 ? -0.155 132.625 64.812 1 93.44 427 THR B O 1
ATOM 8294 N N . VAL B 1 428 ? -1.235 130.75 64.188 1 93.62 428 VAL B N 1
ATOM 8295 C CA . VAL B 1 428 ? -2.422 131.125 64.938 1 93.62 428 VAL B CA 1
ATOM 8296 C C . VAL B 1 428 ? -2.08 131.125 66.438 1 93.62 428 VAL B C 1
ATOM 8298 O O . VAL B 1 428 ? -2.541 132 67.188 1 93.62 428 VAL B O 1
ATOM 8301 N N . LYS B 1 429 ? -1.328 130.375 66.938 1 94.25 429 LYS B N 1
ATOM 8302 C CA . LYS B 1 429 ? -0.86 130.375 68.312 1 94.25 429 LYS B CA 1
ATOM 8303 C C . LYS B 1 429 ? -0.025 131.5 68.625 1 94.25 429 LYS B C 1
ATOM 8305 O O . LYS B 1 429 ? -0.164 132.125 69.688 1 94.25 429 LYS B O 1
ATOM 8310 N N . GLY B 1 430 ? 0.78 131.875 67.688 1 93.88 430 GLY B N 1
ATOM 8311 C CA . GLY B 1 430 ? 1.585 133.125 67.875 1 93.88 430 GLY B CA 1
ATOM 8312 C C . GLY B 1 430 ? 0.757 134.375 67.875 1 93.88 430 GLY B C 1
ATOM 8313 O O . GLY B 1 430 ? 1.036 135.25 68.688 1 93.88 430 GLY B O 1
ATOM 8314 N N . ILE B 1 431 ? -0.155 134.25 67.125 1 92.56 431 ILE B N 1
ATOM 8315 C CA . ILE B 1 431 ? -1.059 135.375 67.062 1 92.56 431 ILE B CA 1
ATOM 8316 C C . ILE B 1 431 ? -1.828 135.5 68.375 1 92.56 431 ILE B C 1
ATOM 8318 O O . ILE B 1 431 ? -2.029 136.625 68.875 1 92.56 431 ILE B O 1
ATOM 8322 N N . ALA B 1 432 ? -2.258 134.375 68.875 1 95.19 432 ALA B N 1
ATOM 8323 C CA . ALA B 1 432 ? -2.98 134.375 70.125 1 95.19 432 ALA B CA 1
ATOM 8324 C C . ALA B 1 432 ? -2.094 134.875 71.25 1 95.19 432 ALA B C 1
ATOM 8326 O O . ALA B 1 432 ? -2.539 135.625 72.125 1 95.19 432 ALA B O 1
ATOM 8327 N N . ASP B 1 433 ? -0.915 134.625 71.25 1 93.19 433 ASP B N 1
ATOM 8328 C CA . ASP B 1 433 ? 0.044 135 72.312 1 93.19 433 ASP B CA 1
ATOM 8329 C C . ASP B 1 433 ? 0.31 136.5 72.25 1 93.19 433 ASP B C 1
ATOM 8331 O O . ASP B 1 433 ? 0.392 137.125 73.25 1 93.19 433 ASP B O 1
ATOM 8335 N N . GLN B 1 434 ? 0.443 136.875 71.062 1 93.5 434 GLN B N 1
ATOM 8336 C CA . GLN B 1 434 ? 0.707 138.375 70.875 1 93.5 434 GLN B CA 1
ATOM 8337 C C . GLN B 1 434 ? -0.508 139.25 71.25 1 93.5 434 GLN B C 1
ATOM 8339 O O . GLN B 1 434 ? -0.369 140.25 71.875 1 93.5 434 GLN B O 1
ATOM 8344 N N . THR B 1 435 ? -1.613 138.625 70.875 1 92.12 435 THR B N 1
ATOM 8345 C CA . THR B 1 435 ? -2.857 139.25 71.25 1 92.12 435 THR B CA 1
ATOM 8346 C C . THR B 1 435 ? -3.041 139.25 72.75 1 92.12 435 THR B C 1
ATOM 8348 O O . THR B 1 435 ? -3.461 140.25 73.312 1 92.12 435 THR B O 1
ATOM 8351 N N . ASN B 1 436 ? -2.771 138.25 73.312 1 93.31 436 ASN B N 1
ATOM 8352 C CA . ASN B 1 436 ? -2.838 138.125 74.812 1 93.31 436 ASN B CA 1
ATOM 8353 C C . ASN B 1 436 ? -1.873 139.125 75.438 1 93.31 436 ASN B C 1
ATOM 8355 O O . ASN B 1 436 ? -2.225 139.75 76.438 1 93.31 436 ASN B O 1
ATOM 8359 N N . LEU B 1 437 ? -0.754 139.375 75 1 92.81 437 LEU B N 1
ATOM 8360 C CA . LEU B 1 437 ? 0.255 140.25 75.562 1 92.81 437 LEU B CA 1
ATOM 8361 C C . LEU B 1 437 ? -0.165 141.625 75.375 1 92.81 437 LEU B C 1
ATOM 8363 O O . LEU B 1 437 ? 0.015 142.5 76.25 1 92.81 437 LEU B O 1
ATOM 8367 N N . LEU B 1 438 ? -0.606 141.875 74.188 1 91.75 438 LEU B N 1
ATOM 8368 C CA . LEU B 1 438 ? -1.079 143.25 73.938 1 91.75 438 LEU B CA 1
ATOM 8369 C C . LEU B 1 438 ? -2.275 143.625 74.812 1 91.75 438 LEU B C 1
ATOM 8371 O O . LEU B 1 438 ? -2.391 144.75 75.312 1 91.75 438 LEU B O 1
ATOM 8375 N N . ALA B 1 439 ? -3.148 142.625 75.062 1 88.56 439 ALA B N 1
ATOM 8376 C CA . ALA B 1 439 ? -4.316 142.875 75.875 1 88.56 439 ALA B CA 1
ATOM 8377 C C . ALA B 1 439 ? -3.906 143 77.375 1 88.56 439 ALA B C 1
ATOM 8379 O O . ALA B 1 439 ? -4.508 143.75 78.062 1 88.56 439 ALA B O 1
ATOM 8380 N N . LEU B 1 440 ? -2.9 142.375 77.812 1 90.44 440 LEU B N 1
ATOM 8381 C CA . LEU B 1 440 ? -2.367 142.5 79.188 1 90.44 440 LEU B CA 1
ATOM 8382 C C . LEU B 1 440 ? -1.768 143.875 79.375 1 90.44 440 LEU B C 1
ATOM 8384 O O . LEU B 1 440 ? -2.01 144.5 80.375 1 90.44 440 LEU B O 1
ATOM 8388 N N . ASN B 1 441 ? -1.08 144.375 78.5 1 85.62 441 ASN B N 1
ATOM 8389 C CA . ASN B 1 441 ? -0.488 145.625 78.562 1 85.62 441 ASN B CA 1
ATOM 8390 C C . ASN B 1 441 ? -1.557 146.75 78.562 1 85.62 441 ASN B C 1
ATOM 8392 O O . ASN B 1 441 ? -1.421 147.75 79.25 1 85.62 441 ASN B O 1
ATOM 8396 N N . ALA B 1 442 ? -2.5 146.5 77.688 1 84.19 442 ALA B N 1
ATOM 8397 C CA . ALA B 1 442 ? -3.621 147.375 77.625 1 84.19 442 ALA B CA 1
ATOM 8398 C C . ALA B 1 442 ? -4.395 147.375 78.938 1 84.19 442 ALA B C 1
ATOM 8400 O O . ALA B 1 442 ? -4.863 148.5 79.375 1 84.19 442 ALA B O 1
ATOM 8401 N N . ALA B 1 443 ? -4.59 146.25 79.625 1 85.44 443 ALA B N 1
ATOM 8402 C CA . ALA B 1 443 ? -5.27 146.25 80.938 1 85.44 443 ALA B CA 1
ATOM 8403 C C . ALA B 1 443 ? -4.477 146.875 82 1 85.44 443 ALA B C 1
ATOM 8405 O O . ALA B 1 443 ? -5.055 147.5 82.875 1 85.44 443 ALA B O 1
ATOM 8406 N N . ILE B 1 444 ? -3.246 146.875 82 1 83.5 444 ILE B N 1
ATOM 8407 C CA . ILE B 1 444 ? -2.371 147.5 83 1 83.5 444 ILE B CA 1
ATOM 8408 C C . ILE B 1 444 ? -2.455 149 82.812 1 83.5 444 ILE B C 1
ATOM 8410 O O . ILE B 1 444 ? -2.566 149.75 83.812 1 83.5 444 ILE B O 1
ATOM 8414 N N . GLU B 1 445 ? -2.363 149.5 81.625 1 79.19 445 GLU B N 1
ATOM 8415 C CA . GLU B 1 445 ? -2.412 150.875 81.375 1 79.19 445 GLU B CA 1
ATOM 8416 C C . GLU B 1 445 ? -3.777 151.5 81.688 1 79.19 445 GLU B C 1
ATOM 8418 O O . GLU B 1 445 ? -3.871 152.625 82.188 1 79.19 445 GLU B O 1
ATOM 8423 N N . ALA B 1 446 ? -4.84 150.625 81.375 1 83.12 446 ALA B N 1
ATOM 8424 C CA . ALA B 1 446 ? -6.199 151.125 81.75 1 83.12 446 ALA B CA 1
ATOM 8425 C C . ALA B 1 446 ? -6.383 151.25 83.25 1 83.12 446 ALA B C 1
ATOM 8427 O O . ALA B 1 446 ? -7.098 152.125 83.688 1 83.12 446 ALA B O 1
ATOM 8428 N N . SER B 1 447 ? -5.836 150.5 84.062 1 82.69 447 SER B N 1
ATOM 8429 C CA . SER B 1 447 ? -5.887 150.5 85.5 1 82.69 447 SER B CA 1
ATOM 8430 C C . SER B 1 447 ? -5.129 151.75 86.062 1 82.69 447 SER B C 1
ATOM 8432 O O . SER B 1 447 ? -5.531 152.375 87.062 1 82.69 447 SER B O 1
ATOM 8434 N N . ARG B 1 448 ? -4.125 152.125 85.5 1 80.25 448 ARG B N 1
ATOM 8435 C CA . ARG B 1 448 ? -3.279 153.25 85.875 1 80.25 448 ARG B CA 1
ATOM 8436 C C . ARG B 1 448 ? -3.994 154.625 85.625 1 80.25 448 ARG B C 1
ATOM 8438 O O . ARG B 1 448 ? -3.77 155.625 86.375 1 80.25 448 ARG B O 1
ATOM 8445 N N . ALA B 1 449 ? -4.844 154.5 84.625 1 80.06 449 ALA B N 1
ATOM 8446 C CA . ALA B 1 449 ? -5.551 155.75 84.25 1 80.06 449 ALA B CA 1
ATOM 8447 C C . ALA B 1 449 ? -6.738 156 85.125 1 80.06 449 ALA B C 1
ATOM 8449 O O . ALA B 1 449 ? -7.438 157 85 1 80.06 449 ALA B O 1
ATOM 8450 N N . GLY B 1 450 ? -7.055 155.25 86.25 1 77.5 450 GLY B N 1
ATOM 8451 C CA . GLY B 1 450 ? -8.031 155.375 87.312 1 77.5 450 GLY B CA 1
ATOM 8452 C C . GLY B 1 450 ? -9.461 155.25 86.812 1 77.5 450 GLY B C 1
ATOM 8453 O O . GLY B 1 450 ? -9.836 154.25 86.188 1 77.5 450 GLY B O 1
ATOM 8454 N N . GLU B 1 451 ? -10.305 156.5 87 1 75.5 451 GLU B N 1
ATOM 8455 C CA . GLU B 1 451 ? -11.734 156.5 86.75 1 75.5 451 GLU B CA 1
ATOM 8456 C C . GLU B 1 451 ? -12 156.625 85.25 1 75.5 451 GLU B C 1
ATOM 8458 O O . GLU B 1 451 ? -12.977 156 84.75 1 75.5 451 GLU B O 1
ATOM 8463 N N . ALA B 1 452 ? -11.156 157.125 84.562 1 74.69 452 ALA B N 1
ATOM 8464 C CA . ALA B 1 452 ? -11.297 157.375 83.125 1 74.69 452 ALA B CA 1
ATOM 8465 C C . ALA B 1 452 ? -10.992 156.125 82.312 1 74.69 452 ALA B C 1
ATOM 8467 O O . ALA B 1 452 ? -11.414 155.875 81.188 1 74.69 452 ALA B O 1
ATOM 8468 N N . GLY B 1 453 ? -10.461 155.125 82.938 1 78.69 453 GLY B N 1
ATOM 8469 C CA . GLY B 1 453 ? -9.992 153.875 82.25 1 78.69 453 GLY B CA 1
ATOM 8470 C C . GLY B 1 453 ? -10.82 152.625 82.562 1 78.69 453 GLY B C 1
ATOM 8471 O O . GLY B 1 453 ? -10.523 151.625 82.062 1 78.69 453 GLY B O 1
ATOM 8472 N N . ARG B 1 454 ? -11.758 152.875 83.25 1 82.94 454 ARG B N 1
ATOM 8473 C CA . ARG B 1 454 ? -12.539 151.75 83.75 1 82.94 454 ARG B CA 1
ATOM 8474 C C . ARG B 1 454 ? -13.18 151 82.562 1 82.94 454 ARG B C 1
ATOM 8476 O O . ARG B 1 454 ? -13.211 149.75 82.562 1 82.94 454 ARG B O 1
ATOM 8483 N N . GLY B 1 455 ? -13.734 151.625 81.625 1 81.06 455 GLY B N 1
ATOM 8484 C CA . GLY B 1 455 ? -14.336 151 80.438 1 81.06 455 GLY B CA 1
ATOM 8485 C C . GLY B 1 455 ? -13.336 150.25 79.625 1 81.06 455 GLY B C 1
ATOM 8486 O O . GLY B 1 455 ? -13.633 149.125 79.125 1 81.06 455 GLY B O 1
ATOM 8487 N N . PHE B 1 456 ? -12.102 150.75 79.438 1 83.94 456 PHE B N 1
ATOM 8488 C CA . PHE B 1 456 ? -11.039 150.25 78.625 1 83.94 456 PHE B CA 1
ATOM 8489 C C . PHE B 1 456 ? -10.484 149 79.312 1 83.94 456 PHE B C 1
ATOM 8491 O O . PHE B 1 456 ? -10.094 148 78.688 1 83.94 456 PHE B O 1
ATOM 8498 N N . ALA B 1 457 ? -10.484 149 80.625 1 86.94 457 ALA B N 1
ATOM 8499 C CA . ALA B 1 457 ? -10.023 147.875 81.438 1 86.94 457 ALA B CA 1
ATOM 8500 C C . ALA B 1 457 ? -10.922 146.625 81.188 1 86.94 457 ALA B C 1
ATOM 8502 O O . ALA B 1 457 ? -10.438 145.5 81.125 1 86.94 457 ALA B O 1
ATOM 8503 N N . VAL B 1 458 ? -12.156 146.875 81 1 88.38 458 VAL B N 1
ATOM 8504 C CA . VAL B 1 458 ? -13.125 145.75 80.75 1 88.38 458 VAL B CA 1
ATOM 8505 C C . VAL B 1 458 ? -12.938 145.125 79.375 1 88.38 458 VAL B C 1
ATOM 8507 O O . VAL B 1 458 ? -12.953 144 79.188 1 88.38 458 VAL B O 1
ATOM 8510 N N . VAL B 1 459 ? -12.734 146 78.438 1 89.94 459 VAL B N 1
ATOM 8511 C CA . VAL B 1 459 ? -12.523 145.625 77.062 1 89.94 459 VAL B CA 1
ATOM 8512 C C . VAL B 1 459 ? -11.195 144.875 76.938 1 89.94 459 VAL B C 1
ATOM 8514 O O . VAL B 1 459 ? -11.117 143.75 76.312 1 89.94 459 VAL B O 1
ATOM 8517 N N . ALA B 1 460 ? -10.156 145.375 77.562 1 89.38 460 ALA B N 1
ATOM 8518 C CA . ALA B 1 460 ? -8.836 144.75 77.5 1 89.38 460 ALA B CA 1
ATOM 8519 C C . ALA B 1 460 ? -8.891 143.375 78.188 1 89.38 460 ALA B C 1
ATOM 8521 O O . ALA B 1 460 ? -8.258 142.375 77.688 1 89.38 460 ALA B O 1
ATOM 8522 N N . ASP B 1 461 ? -9.672 143.25 79.188 1 89.62 461 ASP B N 1
ATOM 8523 C CA . ASP B 1 461 ? -9.805 141.875 79.875 1 89.62 461 ASP B CA 1
ATOM 8524 C C . ASP B 1 461 ? -10.586 140.875 79.062 1 89.62 461 ASP B C 1
ATOM 8526 O O . ASP B 1 461 ? -10.305 139.75 79.062 1 89.62 461 ASP B O 1
ATOM 8530 N N . GLU B 1 462 ? -11.516 141.375 78.375 1 92.81 462 GLU B N 1
ATOM 8531 C CA . GLU B 1 462 ? -12.289 140.5 77.438 1 92.81 462 GLU B CA 1
ATOM 8532 C C . GLU B 1 462 ? -11.445 140.125 76.312 1 92.81 462 GLU B C 1
ATOM 8534 O O . GLU B 1 462 ? -11.523 138.875 75.875 1 92.81 462 GLU B O 1
ATOM 8539 N N . ILE B 1 463 ? -10.672 140.875 75.688 1 93.06 463 ILE B N 1
ATOM 8540 C CA . ILE B 1 463 ? -9.781 140.5 74.625 1 93.06 463 ILE B CA 1
ATOM 8541 C C . ILE B 1 463 ? -8.734 139.5 75.125 1 93.06 463 ILE B C 1
ATOM 8543 O O . ILE B 1 463 ? -8.336 138.625 74.375 1 93.06 463 ILE B O 1
ATOM 8547 N N . ARG B 1 464 ? -8.258 139.75 76.312 1 93.75 464 ARG B N 1
ATOM 8548 C CA . ARG B 1 464 ? -7.324 138.875 76.875 1 93.75 464 ARG B CA 1
ATOM 8549 C C . ARG B 1 464 ? -7.938 137.5 77 1 93.75 464 ARG B C 1
ATOM 8551 O O . ARG B 1 464 ? -7.289 136.5 76.688 1 93.75 464 ARG B O 1
ATOM 8558 N N . LYS B 1 465 ? -9.156 137.375 77.375 1 93.44 465 LYS B N 1
ATOM 8559 C CA . LYS B 1 465 ? -9.867 136.125 77.5 1 93.44 465 LYS B CA 1
ATOM 8560 C C . LYS B 1 465 ? -10.055 135.5 76.188 1 93.44 465 LYS B C 1
ATOM 8562 O O . LYS B 1 465 ? -9.914 134.25 76 1 93.44 465 LYS B O 1
ATOM 8567 N N . LEU B 1 466 ? -10.32 136.125 75.188 1 93.5 466 LEU B N 1
ATOM 8568 C CA . LEU B 1 466 ? -10.5 135.625 73.812 1 93.5 466 LEU B CA 1
ATOM 8569 C C . LEU B 1 466 ? -9.172 135.125 73.25 1 93.5 466 LEU B C 1
ATOM 8571 O O . LEU B 1 466 ? -9.141 134.125 72.5 1 93.5 466 LEU B O 1
ATOM 8575 N N . ALA B 1 467 ? -8.094 135.875 73.5 1 94.5 467 ALA B N 1
ATOM 8576 C CA . ALA B 1 467 ? -6.77 135.375 73.062 1 94.5 467 ALA B CA 1
ATOM 8577 C C . ALA B 1 467 ? -6.395 134.125 73.688 1 94.5 467 ALA B C 1
ATOM 8579 O O . ALA B 1 467 ? -5.805 133.25 73.062 1 94.5 467 ALA B O 1
ATOM 8580 N N . GLU B 1 468 ? -6.73 134 75 1 94.06 468 GLU B N 1
ATOM 8581 C CA . GLU B 1 468 ? -6.48 132.75 75.688 1 94.06 468 GLU B CA 1
ATOM 8582 C C . GLU B 1 468 ? -7.328 131.625 75.125 1 94.06 468 GLU B C 1
ATOM 8584 O O . GLU B 1 468 ? -6.859 130.5 75 1 94.06 468 GLU B O 1
ATOM 8589 N N . GLU B 1 469 ? -8.523 131.875 74.812 1 93.69 469 GLU B N 1
ATOM 8590 C CA . GLU B 1 469 ? -9.391 130.875 74.188 1 93.69 469 GLU B CA 1
ATOM 8591 C C . GLU B 1 469 ? -8.883 130.5 72.75 1 93.69 469 GLU B C 1
ATOM 8593 O O . GLU B 1 469 ? -8.961 129.25 72.375 1 93.69 469 GLU B O 1
ATOM 8598 N N . SER B 1 470 ? -8.383 131.375 72 1 94.19 470 SER B N 1
ATOM 8599 C CA . SER B 1 470 ? -7.809 131.125 70.688 1 94.19 470 SER B CA 1
ATOM 8600 C C . SER B 1 470 ? -6.566 130.25 70.75 1 94.19 470 SER B C 1
ATOM 8602 O O . SER B 1 470 ? -6.344 129.375 69.938 1 94.19 470 SER B O 1
ATOM 8604 N N . LYS B 1 471 ? -5.793 130.5 71.75 1 94.31 471 LYS B N 1
ATOM 8605 C CA . LYS B 1 471 ? -4.602 129.75 72 1 94.31 471 LYS B CA 1
ATOM 8606 C C . LYS B 1 471 ? -4.973 128.25 72.312 1 94.31 471 LYS B C 1
ATOM 8608 O O . LYS B 1 471 ? -4.344 127.375 71.875 1 94.31 471 LYS B O 1
ATOM 8613 N N . ILE B 1 472 ? -6.016 128.125 73.125 1 94.56 472 ILE B N 1
ATOM 8614 C CA . ILE B 1 472 ? -6.496 126.812 73.5 1 94.56 472 ILE B CA 1
ATOM 8615 C C . ILE B 1 472 ? -7.055 126.125 72.312 1 94.56 472 ILE B C 1
ATOM 8617 O O . ILE B 1 472 ? -6.777 124.938 72.062 1 94.56 472 ILE B O 1
ATOM 8621 N N . ALA B 1 473 ? -7.723 126.75 71.5 1 93.75 473 ALA B N 1
ATOM 8622 C CA . ALA B 1 473 ? -8.266 126.188 70.25 1 93.75 473 ALA B CA 1
ATOM 8623 C C . ALA B 1 473 ? -7.156 125.812 69.312 1 93.75 473 ALA B C 1
ATOM 8625 O O . ALA B 1 473 ? -7.211 124.688 68.688 1 93.75 473 ALA B O 1
ATOM 8626 N N . ALA B 1 474 ? -6.168 126.562 69.062 1 92.56 474 ALA B N 1
ATOM 8627 C CA . ALA B 1 474 ? -5.027 126.188 68.25 1 92.56 474 ALA B CA 1
ATOM 8628 C C . ALA B 1 474 ? -4.277 125 68.75 1 92.56 474 ALA B C 1
ATOM 8630 O O . ALA B 1 474 ? -3.82 124.188 67.938 1 92.56 474 ALA B O 1
ATOM 8631 N N . SER B 1 475 ? -4.191 125.062 70.125 1 93.69 475 SER B N 1
ATOM 8632 C CA . SER B 1 475 ? -3.541 123.875 70.688 1 93.69 475 SER B CA 1
ATOM 8633 C C . SER B 1 475 ? -4.359 122.625 70.5 1 93.69 475 SER B C 1
ATOM 8635 O O . SER B 1 475 ? -3.803 121.5 70.312 1 93.69 475 SER B O 1
ATOM 8637 N N . GLN B 1 476 ? -5.641 122.75 70.5 1 93.88 476 GLN B N 1
ATOM 8638 C CA . GLN B 1 476 ? -6.516 121.625 70.25 1 93.88 476 GLN B CA 1
ATOM 8639 C C . GLN B 1 476 ? -6.379 121.188 68.812 1 93.88 476 GLN B C 1
ATOM 8641 O O . GLN B 1 476 ? -6.34 120 68.5 1 93.88 476 GLN B O 1
ATOM 8646 N N . ILE B 1 477 ? -6.289 122 67.875 1 93.38 477 ILE B N 1
ATOM 8647 C CA . ILE B 1 477 ? -6.086 121.688 66.438 1 93.38 477 ILE B CA 1
ATOM 8648 C C . ILE B 1 477 ? -4.754 120.938 66.25 1 93.38 477 ILE B C 1
ATOM 8650 O O . ILE B 1 477 ? -4.664 120 65.5 1 93.38 477 ILE B O 1
ATOM 8654 N N . ASP B 1 478 ? -3.777 121.5 66.938 1 91.75 478 ASP B N 1
ATOM 8655 C CA . ASP B 1 478 ? -2.443 120.875 66.875 1 91.75 478 ASP B CA 1
ATOM 8656 C C . ASP B 1 478 ? -2.467 119.438 67.312 1 91.75 478 ASP B C 1
ATOM 8658 O O . ASP B 1 478 ? -1.842 118.562 66.688 1 91.75 478 ASP B O 1
ATOM 8662 N N . ASN B 1 479 ? -3.223 119.125 68.375 1 93.31 479 ASN B N 1
ATOM 8663 C CA . ASN B 1 479 ? -3.316 117.75 68.875 1 93.31 479 ASN B CA 1
ATOM 8664 C C . ASN B 1 479 ? -4.059 116.812 67.875 1 93.31 479 ASN B C 1
ATOM 8666 O O . ASN B 1 479 ? -3.627 115.688 67.625 1 93.31 479 ASN B O 1
ATOM 8670 N N . ILE B 1 480 ? -5.078 117.312 67.312 1 91.62 480 ILE B N 1
ATOM 8671 C CA . ILE B 1 480 ? -5.867 116.5 66.375 1 91.62 480 ILE B CA 1
ATOM 8672 C C . ILE B 1 480 ? -5.098 116.312 65.062 1 91.62 480 ILE B C 1
ATOM 8674 O O . ILE B 1 480 ? -5.121 115.25 64.5 1 91.62 480 ILE B O 1
ATOM 8678 N N . LEU B 1 481 ? -4.406 117.312 64.688 1 91.94 481 LEU B N 1
ATOM 8679 C CA . LEU B 1 481 ? -3.621 117.312 63.469 1 91.94 481 LEU B CA 1
ATOM 8680 C C . LEU B 1 481 ? -2.492 116.25 63.594 1 91.94 481 LEU B C 1
ATOM 8682 O O . LEU B 1 481 ? -2.152 115.562 62.625 1 91.94 481 LEU B O 1
ATOM 8686 N N . SER B 1 482 ? -1.943 116.25 64.812 1 91.62 482 SER B N 1
ATOM 8687 C CA . SER B 1 482 ? -0.908 115.25 65.062 1 91.62 482 SER B CA 1
ATOM 8688 C C . SER B 1 482 ? -1.459 113.812 64.875 1 91.62 482 SER B C 1
ATOM 8690 O O . SER B 1 482 ? -0.774 112.938 64.375 1 91.62 482 SER B O 1
ATOM 8692 N N . ARG B 1 483 ? -2.715 113.625 65.25 1 90.62 483 ARG B N 1
ATOM 8693 C CA . ARG B 1 483 ? -3.367 112.312 65.125 1 90.62 483 ARG B CA 1
ATOM 8694 C C . ARG B 1 483 ? -3.641 112.062 63.625 1 90.62 483 ARG B C 1
ATOM 8696 O O . ARG B 1 483 ? -3.428 110.938 63.188 1 90.62 483 ARG B O 1
ATOM 8703 N N . ILE B 1 484 ? -3.975 112.938 62.875 1 90.06 484 ILE B N 1
ATOM 8704 C CA . ILE B 1 484 ? -4.266 112.812 61.438 1 90.06 484 ILE B CA 1
ATOM 8705 C C . ILE B 1 484 ? -2.979 112.438 60.688 1 90.06 484 ILE B C 1
ATOM 8707 O O . ILE B 1 484 ? -2.959 111.562 59.844 1 90.06 484 ILE B O 1
ATOM 8711 N N . SER B 1 485 ? -1.934 113.312 61.094 1 90.12 485 SER B N 1
ATOM 8712 C CA . SER B 1 485 ? -0.643 113.125 60.438 1 90.12 485 SER B CA 1
ATOM 8713 C C . SER B 1 485 ? -0.145 111.688 60.688 1 90.12 485 SER B C 1
ATOM 8715 O O . SER B 1 485 ? 0.324 111 59.781 1 90.12 485 SER B O 1
ATOM 8717 N N . SER B 1 486 ? -0.301 111.125 61.938 1 91.12 486 SER B N 1
ATOM 8718 C CA . SER B 1 486 ? 0.118 109.812 62.312 1 91.12 486 SER B CA 1
ATOM 8719 C C . SER B 1 486 ? -0.735 108.75 61.594 1 91.12 486 SER B C 1
ATOM 8721 O O . SER B 1 486 ? -0.238 107.688 61.219 1 91.12 486 SER B O 1
ATOM 8723 N N . GLY B 1 487 ? -1.957 109.062 61.469 1 87.5 487 GLY B N 1
ATOM 8724 C CA . GLY B 1 487 ? -2.859 108.125 60.781 1 87.5 487 GLY B CA 1
ATOM 8725 C C . GLY B 1 487 ? -2.557 108 59.281 1 87.5 487 GLY B C 1
ATOM 8726 O O . GLY B 1 487 ? -2.578 106.938 58.719 1 87.5 487 GLY B O 1
ATOM 8727 N N . ILE B 1 488 ? -2.252 109.062 58.594 1 88.31 488 ILE B N 1
ATOM 8728 C CA . ILE B 1 488 ? -1.906 109.062 57.156 1 88.31 488 ILE B CA 1
ATOM 8729 C C . ILE B 1 488 ? -0.597 108.312 56.938 1 88.31 488 ILE B C 1
ATOM 8731 O O . ILE B 1 488 ? -0.458 107.562 55.969 1 88.31 488 ILE B O 1
ATOM 8735 N N . GLN B 1 489 ? 0.316 108.625 57.906 1 88.31 489 GLN B N 1
ATOM 8736 C CA . GLN B 1 489 ? 1.592 107.938 57.812 1 88.31 489 GLN B CA 1
ATOM 8737 C C . GLN B 1 489 ? 1.401 106.438 57.938 1 88.31 489 GLN B C 1
ATOM 8739 O O . GLN B 1 489 ? 1.983 105.625 57.188 1 88.31 489 GLN B O 1
ATOM 8744 N N . LEU B 1 490 ? 0.551 106 58.875 1 87.56 490 LEU B N 1
ATOM 8745 C CA . LEU B 1 490 ? 0.263 104.562 59.062 1 87.56 490 LEU B CA 1
ATOM 8746 C C . LEU B 1 490 ? -0.435 104 57.844 1 87.56 490 LEU B C 1
ATOM 8748 O O . LEU B 1 490 ? -0.119 102.875 57.406 1 87.56 490 LEU B O 1
ATOM 8752 N N . LEU B 1 491 ? -1.294 104.688 57.25 1 85.38 491 LEU B N 1
ATOM 8753 C CA . LEU B 1 491 ? -2.006 104.25 56.062 1 85.38 491 LEU B CA 1
ATOM 8754 C C . LEU B 1 491 ? -1.044 104.125 54.906 1 85.38 491 LEU B C 1
ATOM 8756 O O . LEU B 1 491 ? -1.104 103.062 54.188 1 85.38 491 LEU B O 1
ATOM 8760 N N . THR B 1 492 ? -0.147 105.062 54.688 1 85.94 492 THR B N 1
ATOM 8761 C CA . THR B 1 492 ? 0.816 105.062 53.594 1 85.94 492 THR B CA 1
ATOM 8762 C C . THR B 1 492 ? 1.754 103.812 53.75 1 85.94 492 THR B C 1
ATOM 8764 O O . THR B 1 492 ? 2.027 103.125 52.781 1 85.94 492 THR B O 1
ATOM 8767 N N . GLU B 1 493 ? 2.172 103.5 55 1 88.56 493 GLU B N 1
ATOM 8768 C CA . GLU B 1 493 ? 3.076 102.375 55.25 1 88.56 493 GLU B CA 1
ATOM 8769 C C . GLU B 1 493 ? 2.391 101.062 55 1 88.56 493 GLU B C 1
ATOM 8771 O O . GLU B 1 493 ? 3 100.125 54.438 1 88.56 493 GLU B O 1
ATOM 8776 N N . THR B 1 494 ? 1.182 100.938 55.375 1 86.06 494 THR B N 1
ATOM 8777 C CA . THR B 1 494 ? 0.429 99.688 55.156 1 86.06 494 THR B CA 1
ATOM 8778 C C . THR B 1 494 ? 0.19 99.438 53.688 1 86.06 494 THR B C 1
ATOM 8780 O O . THR B 1 494 ? 0.368 98.312 53.188 1 86.06 494 THR B O 1
ATOM 8783 N N . VAL B 1 495 ? -0.159 100.438 52.906 1 85.94 495 VAL B N 1
ATOM 8784 C CA . VAL B 1 495 ? -0.428 100.312 51.5 1 85.94 495 VAL B CA 1
ATOM 8785 C C . VAL B 1 495 ? 0.858 99.938 50.75 1 85.94 495 VAL B C 1
ATOM 8787 O O . VAL B 1 495 ? 0.84 99.125 49.844 1 85.94 495 VAL B O 1
ATOM 8790 N N . GLU B 1 496 ? 2.002 100.625 51.219 1 86.81 496 GLU B N 1
ATOM 8791 C CA . GLU B 1 496 ? 3.287 100.312 50.594 1 86.81 496 GLU B CA 1
ATOM 8792 C C . GLU B 1 496 ? 3.664 98.812 50.812 1 86.81 496 GLU B C 1
ATOM 8794 O O . GLU B 1 496 ? 4.172 98.188 49.906 1 86.81 496 GLU B O 1
ATOM 8799 N N . LYS B 1 497 ? 3.412 98.312 52.031 1 88.62 497 LYS B N 1
ATOM 8800 C CA . LYS B 1 497 ? 3.705 96.938 52.344 1 88.62 497 LYS B CA 1
ATOM 8801 C C . LYS B 1 497 ? 2.812 96 51.531 1 88.62 497 LYS B C 1
ATOM 8803 O O . LYS B 1 497 ? 3.283 95 51 1 88.62 497 LYS B O 1
ATOM 8808 N N . GLU B 1 498 ? 1.629 96.312 51.438 1 87.12 498 GLU B N 1
ATOM 8809 C CA . GLU B 1 498 ? 0.675 95.5 50.75 1 87.12 498 GLU B CA 1
ATOM 8810 C C . GLU B 1 498 ? 0.936 95.5 49.25 1 87.12 498 GLU B C 1
ATOM 8812 O O . GLU B 1 498 ? 0.717 94.5 48.562 1 87.12 498 GLU B O 1
ATOM 8817 N N . PHE B 1 499 ? 1.368 96.75 48.719 1 85.44 499 PHE B N 1
ATOM 8818 C CA . PHE B 1 499 ? 1.72 96.875 47.312 1 85.44 499 PHE B CA 1
ATOM 8819 C C . PHE B 1 499 ? 2.793 95.875 46.938 1 85.44 499 PHE B C 1
ATOM 8821 O O . PHE B 1 499 ? 2.672 95.125 45.938 1 85.44 499 PHE B O 1
ATOM 8828 N N . LYS B 1 500 ? 3.85 95.625 47.75 1 86.88 500 LYS B N 1
ATOM 8829 C CA . LYS B 1 500 ? 4.941 94.688 47.469 1 86.88 500 LYS B CA 1
ATOM 8830 C C . LYS B 1 500 ? 4.449 93.25 47.531 1 86.88 500 LYS B C 1
ATOM 8832 O O . LYS B 1 500 ? 4.816 92.438 46.688 1 86.88 500 LYS B O 1
ATOM 8837 N N . ALA B 1 501 ? 3.57 92.938 48.469 1 88.75 501 ALA B N 1
ATOM 8838 C CA . ALA B 1 501 ? 3.025 91.625 48.594 1 88.75 501 ALA B CA 1
ATOM 8839 C C . ALA B 1 501 ? 2.129 91.25 47.438 1 88.75 501 ALA B C 1
ATOM 8841 O O . ALA B 1 501 ? 2.135 90.125 46.969 1 88.75 501 ALA B O 1
ATOM 8842 N N . MET B 1 502 ? 1.393 92.188 46.875 1 90.56 502 MET B N 1
ATOM 8843 C CA . MET B 1 502 ? 0.508 92 45.75 1 90.56 502 MET B CA 1
ATOM 8844 C C . MET B 1 502 ? 1.311 91.688 44.469 1 90.56 502 MET B C 1
ATOM 8846 O O . MET B 1 502 ? 0.952 90.812 43.688 1 90.56 502 MET B O 1
ATOM 8850 N N . ARG B 1 503 ? 2.393 92.5 44.312 1 90.19 503 ARG B N 1
ATOM 8851 C CA . ARG B 1 503 ? 3.236 92.25 43.156 1 90.19 503 ARG B CA 1
ATOM 8852 C C . ARG B 1 503 ? 3.863 90.875 43.156 1 90.19 503 ARG B C 1
ATOM 8854 O O . ARG B 1 503 ? 3.908 90.188 42.125 1 90.19 503 ARG B O 1
ATOM 8861 N N . GLU B 1 504 ? 4.27 90.438 44.344 1 91.12 504 GLU B N 1
ATOM 8862 C CA . GLU B 1 504 ? 4.828 89.125 44.5 1 91.12 504 GLU B CA 1
ATOM 8863 C C . GLU B 1 504 ? 3.77 88.062 44.25 1 91.12 504 GLU B C 1
ATOM 8865 O O . GLU B 1 504 ? 4.035 87.062 43.594 1 91.12 504 GLU B O 1
ATOM 8870 N N . GLY B 1 505 ? 2.617 88.25 44.812 1 89.62 505 GLY B N 1
ATOM 8871 C CA . GLY B 1 505 ? 1.509 87.312 44.562 1 89.62 505 GLY B CA 1
ATOM 8872 C C . GLY B 1 505 ? 1.115 87.188 43.125 1 89.62 505 GLY B C 1
ATOM 8873 O O . GLY B 1 505 ? 0.89 86.125 42.594 1 89.62 505 GLY B O 1
ATOM 8874 N N . ALA B 1 506 ? 1.033 88.375 42.406 1 93.25 506 ALA B N 1
ATOM 8875 C CA . ALA B 1 506 ? 0.695 88.375 41 1 93.25 506 ALA B CA 1
ATOM 8876 C C . ALA B 1 506 ? 1.735 87.625 40.188 1 93.25 506 ALA B C 1
ATOM 8878 O O . ALA B 1 506 ? 1.39 86.938 39.25 1 93.25 506 ALA B O 1
ATOM 8879 N N . ASN B 1 507 ? 3.006 87.812 40.562 1 94.5 507 ASN B N 1
ATOM 8880 C CA . ASN B 1 507 ? 4.078 87.062 39.875 1 94.5 507 ASN B CA 1
ATOM 8881 C C . ASN B 1 507 ? 3.982 85.562 40.094 1 94.5 507 ASN B C 1
ATOM 8883 O O . ASN B 1 507 ? 4.156 84.812 39.156 1 94.5 507 ASN B O 1
ATOM 8887 N N . ASN B 1 508 ? 3.707 85.125 41.281 1 94.5 508 ASN B N 1
ATOM 8888 C CA . ASN B 1 508 ? 3.555 83.688 41.594 1 94.5 508 ASN B CA 1
ATOM 8889 C C . ASN B 1 508 ? 2.387 83.062 40.812 1 94.5 508 ASN B C 1
ATOM 8891 O O . ASN B 1 508 ? 2.479 81.938 40.344 1 94.5 508 ASN B O 1
ATOM 8895 N N . LEU B 1 509 ? 1.33 83.75 40.719 1 97 509 LEU B N 1
ATOM 8896 C CA . LEU B 1 509 ? 0.165 83.312 39.969 1 97 509 LEU B CA 1
ATOM 8897 C C . LEU B 1 509 ? 0.494 83.188 38.5 1 97 509 LEU B C 1
ATOM 8899 O O . LEU B 1 509 ? 0.083 82.188 37.844 1 97 509 LEU B O 1
ATOM 8903 N N . ARG B 1 510 ? 1.28 84.125 37.938 1 95.62 510 ARG B N 1
ATOM 8904 C CA . ARG B 1 510 ? 1.69 84.062 36.531 1 95.62 510 ARG B CA 1
ATOM 8905 C C . ARG B 1 510 ? 2.549 82.875 36.281 1 95.62 510 ARG B C 1
ATOM 8907 O O . ARG B 1 510 ? 2.336 82.125 35.312 1 95.62 510 ARG B O 1
ATOM 8914 N N . ILE B 1 511 ? 3.477 82.562 37.188 1 95.81 511 ILE B N 1
ATOM 8915 C CA . ILE B 1 511 ? 4.359 81.375 37.031 1 95.81 511 ILE B CA 1
ATOM 8916 C C . ILE B 1 511 ? 3.543 80.125 37.156 1 95.81 511 ILE B C 1
ATOM 8918 O O . ILE B 1 511 ? 3.75 79.188 36.375 1 95.81 511 ILE B O 1
ATOM 8922 N N . SER B 1 512 ? 2.625 80.062 38.062 1 96.56 512 SER B N 1
ATOM 8923 C CA . SER B 1 512 ? 1.774 78.875 38.25 1 96.56 512 SER B CA 1
ATOM 8924 C C . SER B 1 512 ? 0.931 78.625 37 1 96.56 512 SER B C 1
ATOM 8926 O O . SER B 1 512 ? 0.768 77.5 36.594 1 96.56 512 SER B O 1
ATOM 8928 N N . SER B 1 513 ? 0.368 79.688 36.438 1 96.38 513 SER B N 1
ATOM 8929 C CA . SER B 1 513 ? -0.416 79.625 35.219 1 96.38 513 SER B CA 1
ATOM 8930 C C . SER B 1 513 ? 0.427 79.062 34.062 1 96.38 513 SER B C 1
ATOM 8932 O O . SER B 1 513 ? -0.025 78.188 33.312 1 96.38 513 SER B O 1
ATOM 8934 N N . LEU B 1 514 ? 1.704 79.5 33.938 1 96.06 514 LEU B N 1
ATOM 8935 C CA . LEU B 1 514 ? 2.604 79 32.906 1 96.06 514 LEU B CA 1
ATOM 8936 C C . LEU B 1 514 ? 2.936 77.562 33.094 1 96.06 514 LEU B C 1
ATOM 8938 O O . LEU B 1 514 ? 2.957 76.812 32.125 1 96.06 514 LEU B O 1
ATOM 8942 N N . ASN B 1 515 ? 3.145 77.125 34.312 1 95.94 515 ASN B N 1
ATOM 8943 C CA . ASN B 1 515 ? 3.436 75.75 34.594 1 95.94 515 ASN B CA 1
ATOM 8944 C C . ASN B 1 515 ? 2.256 74.875 34.25 1 95.94 515 ASN B C 1
ATOM 8946 O O . ASN B 1 515 ? 2.441 73.75 33.719 1 95.94 515 ASN B O 1
ATOM 8950 N N . ASN B 1 516 ? 1.067 75.25 34.594 1 97.12 516 ASN B N 1
ATOM 8951 C CA . ASN B 1 516 ? -0.134 74.5 34.281 1 97.12 516 ASN B CA 1
ATOM 8952 C C . ASN B 1 516 ? -0.361 74.375 32.781 1 97.12 516 ASN B C 1
ATOM 8954 O O . ASN B 1 516 ? -0.749 73.312 32.312 1 97.12 516 ASN B O 1
ATOM 8958 N N . LYS B 1 517 ? -0.097 75.438 32.062 1 96.69 517 LYS B N 1
ATOM 8959 C CA . LYS B 1 517 ? -0.258 75.438 30.625 1 96.69 517 LYS B CA 1
ATOM 8960 C C . LYS B 1 517 ? 0.75 74.5 29.984 1 96.69 517 LYS B C 1
ATOM 8962 O O . LYS B 1 517 ? 0.426 73.75 29.016 1 96.69 517 LYS B O 1
ATOM 8967 N N . GLU B 1 518 ? 1.974 74.438 30.516 1 96.94 518 GLU B N 1
ATOM 8968 C CA . GLU B 1 518 ? 2.977 73.5 30.047 1 96.94 518 GLU B CA 1
ATOM 8969 C C . GLU B 1 518 ? 2.551 72.062 30.328 1 96.94 518 GLU B C 1
ATOM 8971 O O . GLU B 1 518 ? 2.701 71.188 29.469 1 96.94 518 GLU B O 1
ATOM 8976 N N . SER B 1 519 ? 2.045 71.875 31.5 1 97.31 519 SER B N 1
ATOM 8977 C CA . SER B 1 519 ? 1.556 70.5 31.859 1 97.31 519 SER B CA 1
ATOM 8978 C C . SER B 1 519 ? 0.391 70.125 30.969 1 97.31 519 SER B C 1
ATOM 8980 O O . SER B 1 519 ? 0.313 68.938 30.531 1 97.31 519 SER B O 1
ATOM 8982 N N . ALA B 1 520 ? -0.558 71 30.719 1 97.31 520 ALA B N 1
ATOM 8983 C CA . ALA B 1 520 ? -1.683 70.75 29.828 1 97.31 520 ALA B CA 1
ATOM 8984 C C . ALA B 1 520 ? -1.197 70.375 28.438 1 97.31 520 ALA B C 1
ATOM 8986 O O . ALA B 1 520 ? -1.747 69.438 27.797 1 97.31 520 ALA B O 1
ATOM 8987 N N . THR B 1 521 ? -0.126 71.062 27.938 1 97.5 521 THR B N 1
ATOM 8988 C CA . THR B 1 521 ? 0.451 70.75 26.641 1 97.5 521 THR B CA 1
ATOM 8989 C C . THR B 1 521 ? 1.053 69.375 26.625 1 97.5 521 THR B C 1
ATOM 8991 O O . THR B 1 521 ? 0.878 68.625 25.672 1 97.5 521 THR B O 1
ATOM 8994 N N . ASN B 1 522 ? 1.739 69 27.688 1 97.06 522 ASN B N 1
ATOM 8995 C CA . ASN B 1 522 ? 2.312 67.625 27.797 1 97.06 522 ASN B CA 1
ATOM 8996 C C . ASN B 1 522 ? 1.229 66.562 27.797 1 97.06 522 ASN B C 1
ATOM 8998 O O . ASN B 1 522 ? 1.373 65.562 27.141 1 97.06 522 ASN B O 1
ATOM 9002 N N . ILE B 1 523 ? 0.164 66.812 28.547 1 97.88 523 ILE B N 1
ATOM 9003 C CA . ILE B 1 523 ? -0.942 65.875 28.625 1 97.88 523 ILE B CA 1
ATOM 9004 C C . ILE B 1 523 ? -1.62 65.75 27.266 1 97.88 523 ILE B C 1
ATOM 9006 O O . ILE B 1 523 ? -2.031 64.625 26.859 1 97.88 523 ILE B O 1
ATOM 9010 N N . LYS B 1 524 ? -1.757 66.875 26.562 1 97.44 524 LYS B N 1
ATOM 9011 C CA . LYS B 1 524 ? -2.316 66.812 25.203 1 97.44 524 LYS B CA 1
ATOM 9012 C C . LYS B 1 524 ? -1.466 66 24.266 1 97.44 524 LYS B C 1
ATOM 9014 O O . LYS B 1 524 ? -1.999 65.25 23.453 1 97.44 524 LYS B O 1
ATOM 9019 N N . ASN B 1 525 ? -0.142 66.062 24.375 1 97.25 525 ASN B N 1
ATOM 9020 C CA . ASN B 1 525 ? 0.764 65.25 23.578 1 97.25 525 ASN B CA 1
ATOM 9021 C C . ASN B 1 525 ? 0.598 63.75 23.906 1 97.25 525 ASN B C 1
ATOM 9023 O O . ASN B 1 525 ? 0.667 62.906 23.016 1 97.25 525 ASN B O 1
ATOM 9027 N N . ILE B 1 526 ? 0.423 63.438 25.156 1 96.94 526 ILE B N 1
ATOM 9028 C CA . ILE B 1 526 ? 0.196 62.062 25.562 1 96.94 526 ILE B CA 1
ATOM 9029 C C . ILE B 1 526 ? -1.112 61.562 24.969 1 96.94 526 ILE B C 1
ATOM 9031 O O . ILE B 1 526 ? -1.19 60.406 24.516 1 96.94 526 ILE B O 1
ATOM 9035 N N . SER B 1 527 ? -2.205 62.375 25.031 1 97.38 527 SER B N 1
ATOM 9036 C CA . SER B 1 527 ? -3.475 62 24.406 1 97.38 527 SER B CA 1
ATOM 9037 C C . SER B 1 527 ? -3.291 61.656 22.938 1 97.38 527 SER B C 1
ATOM 9039 O O . SER B 1 527 ? -3.865 60.688 22.438 1 97.38 527 SER B O 1
ATOM 9041 N N . LYS B 1 528 ? -2.396 62.375 22.172 1 96.81 528 LYS B N 1
ATOM 9042 C CA . LYS B 1 528 ? -2.098 62.125 20.766 1 96.81 528 LYS B CA 1
ATOM 9043 C C . LYS B 1 528 ? -1.36 60.781 20.625 1 96.81 528 LYS B C 1
ATOM 9045 O O . LYS B 1 528 ? -1.618 60.031 19.672 1 96.81 528 LYS B O 1
ATOM 9050 N N . GLU B 1 529 ? -0.476 60.531 21.531 1 95.94 529 GLU B N 1
ATOM 9051 C CA . GLU B 1 529 ? 0.278 59.281 21.5 1 95.94 529 GLU B CA 1
ATOM 9052 C C . GLU B 1 529 ? -0.634 58.094 21.734 1 95.94 529 GLU B C 1
ATOM 9054 O O . GLU B 1 529 ? -0.455 57.031 21.109 1 95.94 529 GLU B O 1
ATOM 9059 N N . ILE B 1 530 ? -1.58 58.219 22.672 1 96.69 530 ILE B N 1
ATOM 9060 C CA . ILE B 1 530 ? -2.535 57.125 22.922 1 96.69 530 ILE B CA 1
ATOM 9061 C C . ILE B 1 530 ? -3.357 56.875 21.656 1 96.69 530 ILE B C 1
ATOM 9063 O O . ILE B 1 530 ? -3.658 55.719 21.328 1 96.69 530 ILE B O 1
ATOM 9067 N N . HIS B 1 531 ? -3.678 57.969 20.922 1 95.19 531 HIS B N 1
ATOM 9068 C CA . HIS B 1 531 ? -4.406 57.812 19.672 1 95.19 531 HIS B CA 1
ATOM 9069 C C . HIS B 1 531 ? -3.6 57 18.656 1 95.19 531 HIS B C 1
ATOM 9071 O O . HIS B 1 531 ? -4.164 56.188 17.906 1 95.19 531 HIS B O 1
ATOM 9077 N N . GLU B 1 532 ? -2.289 57.188 18.578 1 96.25 532 GLU B N 1
ATOM 9078 C CA . GLU B 1 532 ? -1.419 56.406 17.703 1 96.25 532 GLU B CA 1
ATOM 9079 C C . GLU B 1 532 ? -1.38 54.938 18.125 1 96.25 532 GLU B C 1
ATOM 9081 O O . GLU B 1 532 ? -1.414 54.031 17.266 1 96.25 532 GLU B O 1
ATOM 9086 N N . ILE B 1 533 ? -1.315 54.688 19.375 1 96.31 533 ILE B N 1
ATOM 9087 C CA . ILE B 1 533 ? -1.304 53.344 19.922 1 96.31 533 ILE B CA 1
ATOM 9088 C C . ILE B 1 533 ? -2.609 52.625 19.562 1 96.31 533 ILE B C 1
ATOM 9090 O O . ILE B 1 533 ? -2.607 51.469 19.219 1 96.31 533 ILE B O 1
ATOM 9094 N N . LEU B 1 534 ? -3.756 53.375 19.719 1 96.19 534 LEU B N 1
ATOM 9095 C CA . LEU B 1 534 ? -5.062 52.844 19.359 1 96.19 534 LEU B CA 1
ATOM 9096 C C . LEU B 1 534 ? -5.062 52.344 17.906 1 96.19 534 LEU B C 1
ATOM 9098 O O . LEU B 1 534 ? -5.555 51.25 17.625 1 96.19 534 LEU B O 1
ATOM 9102 N N . ASN B 1 535 ? -4.461 53.094 16.953 1 95.88 535 ASN B N 1
ATOM 9103 C CA . ASN B 1 535 ? -4.375 52.688 15.555 1 95.88 535 ASN B CA 1
ATOM 9104 C C . ASN B 1 535 ? -3.51 51.438 15.367 1 95.88 535 ASN B C 1
ATOM 9106 O O . ASN B 1 535 ? -3.848 50.562 14.578 1 95.88 535 ASN B O 1
ATOM 9110 N N . GLU B 1 536 ? -2.426 51.375 16.094 1 95.81 536 GLU B N 1
ATOM 9111 C CA . GLU B 1 536 ? -1.533 50.219 16.031 1 95.81 536 GLU B CA 1
ATOM 9112 C C . GLU B 1 536 ? -2.213 48.969 16.562 1 95.81 536 GLU B C 1
ATOM 9114 O O . GLU B 1 536 ? -2.125 47.906 15.953 1 95.81 536 GLU B O 1
ATOM 9119 N N . LEU B 1 537 ? -2.914 49.125 17.688 1 95.44 537 LEU B N 1
ATOM 9120 C CA . LEU B 1 537 ? -3.631 48 18.297 1 95.44 537 LEU B CA 1
ATOM 9121 C C . LEU B 1 537 ? -4.738 47.5 17.375 1 95.44 537 LEU B C 1
ATOM 9123 O O . LEU B 1 537 ? -4.953 46.312 17.234 1 95.44 537 LEU B O 1
ATOM 9127 N N . SER B 1 538 ? -5.449 48.469 16.766 1 95.31 538 SER B N 1
ATOM 9128 C CA . SER B 1 538 ? -6.492 48.094 15.82 1 95.31 538 SER B CA 1
ATOM 9129 C C . SER B 1 538 ? -5.922 47.281 14.656 1 95.31 538 SER B C 1
ATOM 9131 O O . SER B 1 538 ? -6.492 46.281 14.258 1 95.31 538 SER B O 1
ATOM 9133 N N . SER B 1 539 ? -4.789 47.781 14.109 1 95.31 539 SER B N 1
ATOM 9134 C CA . SER B 1 539 ? -4.113 47.062 13.031 1 95.31 539 SER B 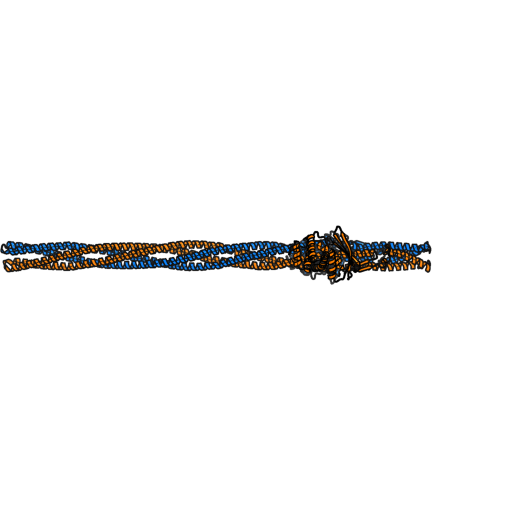CA 1
ATOM 9135 C C . SER B 1 539 ? -3.686 45.656 13.461 1 95.31 539 SER B C 1
ATOM 9137 O O . SER B 1 539 ? -3.812 44.719 12.695 1 95.31 539 SER B O 1
ATOM 9139 N N . GLU B 1 540 ? -3.182 45.562 14.664 1 93.5 540 GLU B N 1
ATOM 9140 C CA . GLU B 1 540 ? -2.771 44.25 15.203 1 93.5 540 GLU B CA 1
ATOM 9141 C C . GLU B 1 540 ? -3.965 43.312 15.352 1 93.5 540 GLU B C 1
ATOM 9143 O O . GLU B 1 540 ? -3.854 42.125 15.086 1 93.5 540 GLU B O 1
ATOM 9148 N N . GLY B 1 541 ? -5.094 43.906 15.852 1 92.62 541 GLY B N 1
ATOM 9149 C CA . GLY B 1 541 ? -6.312 43.125 15.945 1 92.62 541 GLY B CA 1
ATOM 9150 C C . GLY B 1 541 ? -6.738 42.5 14.617 1 92.62 541 GLY B C 1
ATOM 9151 O O . GLY B 1 541 ? -7.102 41.344 14.555 1 92.62 541 GLY B O 1
ATOM 9152 N N . VAL B 1 542 ? -6.613 43.219 13.516 1 93.56 542 VAL B N 1
ATOM 9153 C CA . VAL B 1 542 ? -6.984 42.75 12.18 1 93.56 542 VAL B CA 1
ATOM 9154 C C . VAL B 1 542 ? -6.043 41.656 11.734 1 93.56 542 VAL B C 1
ATOM 9156 O O . VAL B 1 542 ? -6.48 40.656 11.164 1 93.56 542 VAL B O 1
ATOM 9159 N N . LYS B 1 543 ? -4.691 41.812 11.93 1 93.31 543 LYS B N 1
ATOM 9160 C CA . LYS B 1 543 ? -3.707 40.781 11.578 1 93.31 543 LYS B CA 1
ATOM 9161 C C . LYS B 1 543 ? -3.982 39.469 12.312 1 93.31 543 LYS B C 1
ATOM 9163 O O . LYS B 1 543 ? -3.834 38.375 11.742 1 93.31 543 LYS B O 1
ATOM 9168 N N . LEU B 1 544 ? -4.344 39.562 13.57 1 93.5 544 LEU B N 1
ATOM 9169 C CA . LEU B 1 544 ? -4.656 38.375 14.367 1 93.5 544 LEU B CA 1
ATOM 9170 C C . LEU B 1 544 ? -5.914 37.688 13.844 1 93.5 544 LEU B C 1
ATOM 9172 O O . LEU B 1 544 ? -5.988 36.469 13.828 1 93.5 544 LEU B O 1
ATOM 9176 N N . GLU B 1 545 ? -6.887 38.5 13.469 1 90.69 545 GLU B N 1
ATOM 9177 C CA . GLU B 1 545 ? -8.102 37.938 12.891 1 90.69 545 GLU B CA 1
ATOM 9178 C C . GLU B 1 545 ? -7.785 37.125 11.633 1 90.69 545 GLU B C 1
ATOM 9180 O O . GLU B 1 545 ? -8.445 36.125 11.352 1 90.69 545 GLU B O 1
ATOM 9185 N N . ASP B 1 546 ? -6.777 37.531 10.891 1 92 546 ASP B N 1
ATOM 9186 C CA . ASP B 1 546 ? -6.359 36.812 9.688 1 92 546 ASP B CA 1
ATOM 9187 C C . ASP B 1 546 ? -5.832 35.438 10.039 1 92 546 ASP B C 1
ATOM 9189 O O . ASP B 1 546 ? -5.906 34.5 9.219 1 92 546 ASP B O 1
ATOM 9193 N N . LEU B 1 547 ? -5.297 35.25 11.25 1 93.38 547 LEU B N 1
ATOM 9194 C CA . LEU B 1 547 ? -4.777 33.969 11.672 1 93.38 547 LEU B CA 1
ATOM 9195 C C . LEU B 1 547 ? -5.91 32.969 11.828 1 93.38 547 LEU B C 1
ATOM 9197 O O . LEU B 1 547 ? -5.676 31.75 11.789 1 93.38 547 LEU B O 1
ATOM 9201 N N . THR B 1 548 ? -7.152 33.469 12.07 1 92.88 548 THR B N 1
ATOM 9202 C CA . THR B 1 548 ? -8.305 32.594 12.172 1 92.88 548 THR B CA 1
ATOM 9203 C C . THR B 1 548 ? -8.469 31.781 10.898 1 92.88 548 THR B C 1
ATOM 9205 O O . THR B 1 548 ? -8.836 30.594 10.953 1 92.88 548 THR B O 1
ATOM 9208 N N . LYS B 1 549 ? -8.18 32.406 9.75 1 93.31 549 LYS B N 1
ATOM 9209 C CA . LYS B 1 549 ? -8.234 31.688 8.477 1 93.31 549 LYS B CA 1
ATOM 9210 C C . LYS B 1 549 ? -7.203 30.547 8.43 1 93.31 549 LYS B C 1
ATOM 9212 O O . LYS B 1 549 ? -7.508 29.438 7.996 1 93.31 549 LYS B O 1
ATOM 9217 N N . ASN B 1 550 ? -5.977 30.859 8.828 1 94.88 550 ASN B N 1
ATOM 9218 C CA . ASN B 1 550 ? -4.926 29.844 8.883 1 94.88 550 ASN B CA 1
ATOM 9219 C C . ASN B 1 550 ? -5.316 28.688 9.797 1 94.88 550 ASN B C 1
ATOM 9221 O O . ASN B 1 550 ? -5.086 27.531 9.453 1 94.88 550 ASN B O 1
ATOM 9225 N N . THR B 1 551 ? -5.883 29.016 10.945 1 95.5 551 THR B N 1
ATOM 9226 C CA . THR B 1 551 ? -6.273 28 11.906 1 95.5 551 THR B CA 1
ATOM 9227 C C . THR B 1 551 ? -7.398 27.125 11.344 1 95.5 551 THR B C 1
ATOM 9229 O O . THR B 1 551 ? -7.414 25.906 11.539 1 95.5 551 THR B O 1
ATOM 9232 N N . GLN B 1 552 ? -8.359 27.75 10.68 1 94.5 552 GLN B N 1
ATOM 9233 C CA . GLN B 1 552 ? -9.43 27 10.039 1 94.5 552 GLN B CA 1
ATOM 9234 C C . GLN B 1 552 ? -8.883 26.062 8.969 1 94.5 552 GLN B C 1
ATOM 9236 O O . GLN B 1 552 ? -9.336 24.922 8.836 1 94.5 552 GLN B O 1
ATOM 9241 N N . ASN B 1 553 ? -7.93 26.562 8.227 1 95.69 553 ASN B N 1
ATOM 9242 C CA . ASN B 1 553 ? -7.277 25.734 7.227 1 95.69 553 ASN B CA 1
ATOM 9243 C C . ASN B 1 553 ? -6.566 24.547 7.863 1 95.69 553 ASN B C 1
ATOM 9245 O O . ASN B 1 553 ? -6.656 23.422 7.363 1 95.69 553 ASN B O 1
ATOM 9249 N N . LEU B 1 554 ? -5.867 24.812 8.961 1 95.38 554 LEU B N 1
ATOM 9250 C CA . LEU B 1 554 ? -5.168 23.734 9.672 1 95.38 554 LEU B CA 1
ATOM 9251 C C . LEU B 1 554 ? -6.152 22.703 10.188 1 95.38 554 LEU B C 1
ATOM 9253 O O . LEU B 1 554 ? -5.875 21.5 10.125 1 95.38 554 LEU B O 1
ATOM 9257 N N . LEU B 1 555 ? -7.281 23.188 10.719 1 96.38 555 LEU B N 1
ATOM 9258 C CA . LEU B 1 555 ? -8.305 22.266 11.172 1 96.38 555 LEU B CA 1
ATOM 9259 C C . LEU B 1 555 ? -8.836 21.422 10.008 1 96.38 555 LEU B C 1
ATOM 9261 O O . LEU B 1 555 ? -9.047 20.219 10.156 1 96.38 555 LEU B O 1
ATOM 9265 N N . ALA B 1 556 ? -9.062 22.047 8.875 1 95.75 556 ALA B N 1
ATOM 9266 C CA . ALA B 1 556 ? -9.492 21.328 7.68 1 95.75 556 ALA B CA 1
ATOM 9267 C C . ALA B 1 556 ? -8.453 20.281 7.262 1 95.75 556 ALA B C 1
ATOM 9269 O O . ALA B 1 556 ? -8.805 19.156 6.926 1 95.75 556 ALA B O 1
ATOM 9270 N N . ILE B 1 557 ? -7.195 20.656 7.227 1 94.56 557 ILE B N 1
ATOM 9271 C CA . ILE B 1 557 ? -6.102 19.766 6.883 1 94.56 557 ILE B CA 1
ATOM 9272 C C . ILE B 1 557 ? -6.078 18.578 7.852 1 94.56 557 ILE B C 1
ATOM 9274 O O . ILE B 1 557 ? -5.852 17.438 7.445 1 94.56 557 ILE B O 1
ATOM 9278 N N . SER B 1 558 ? -6.25 18.859 9.172 1 95.75 558 SER B N 1
ATOM 9279 C CA . SER B 1 558 ? -6.305 17.812 10.18 1 95.75 558 SER B CA 1
ATOM 9280 C C . SER B 1 558 ? -7.418 16.812 9.883 1 95.75 558 SER B C 1
ATOM 9282 O O . SER B 1 558 ? -7.207 15.602 9.938 1 95.75 558 SER B O 1
ATOM 9284 N N . GLU B 1 559 ? -8.609 17.312 9.555 1 94.25 559 GLU B N 1
ATOM 9285 C CA . GLU B 1 559 ? -9.742 16.453 9.219 1 94.25 559 GLU B CA 1
ATOM 9286 C C . GLU B 1 559 ? -9.453 15.625 7.977 1 94.25 559 GLU B C 1
ATOM 9288 O O . GLU B 1 559 ? -9.703 14.414 7.957 1 94.25 559 GLU B O 1
ATOM 9293 N N . GLU B 1 560 ? -8.938 16.297 7.016 1 93.56 560 GLU B N 1
ATOM 9294 C CA . GLU B 1 560 ? -8.562 15.609 5.781 1 93.56 560 GLU B CA 1
ATOM 9295 C C . GLU B 1 560 ? -7.484 14.562 6.035 1 93.56 560 GLU B C 1
ATOM 9297 O O . GLU B 1 560 ? -7.527 13.469 5.477 1 93.56 560 GLU B O 1
ATOM 9302 N N . GLY B 1 561 ? -6.5 15 6.863 1 92.12 561 GLY B N 1
ATOM 9303 C CA . GLY B 1 561 ? -5.445 14.07 7.223 1 92.12 561 GLY B CA 1
ATOM 9304 C C . GLY B 1 561 ? -5.957 12.828 7.93 1 92.12 561 GLY B C 1
ATOM 9305 O O . GLY B 1 561 ? -5.523 11.719 7.633 1 92.12 561 GLY B O 1
ATOM 9306 N N . SER B 1 562 ? -6.863 13.023 8.859 1 94.62 562 SER B N 1
ATOM 9307 C CA . SER B 1 562 ? -7.484 11.898 9.555 1 94.62 562 SER B CA 1
ATOM 9308 C C . SER B 1 562 ? -8.234 10.992 8.586 1 94.62 562 SER B C 1
ATOM 9310 O O . SER B 1 562 ? -8.109 9.766 8.648 1 94.62 562 SER B O 1
ATOM 9312 N N . ALA B 1 563 ? -9.023 11.578 7.715 1 93.38 563 ALA B N 1
ATOM 9313 C CA . ALA B 1 563 ? -9.766 10.82 6.711 1 93.38 563 ALA B CA 1
ATOM 9314 C C . ALA B 1 563 ? -8.812 10.062 5.789 1 93.38 563 ALA B C 1
ATOM 9316 O O . ALA B 1 563 ? -9.055 8.898 5.465 1 93.38 563 ALA B O 1
ATOM 9317 N N . THR B 1 564 ? -7.789 10.75 5.32 1 93.31 564 THR B N 1
ATOM 9318 C CA . THR B 1 564 ? -6.793 10.125 4.457 1 93.31 564 THR B CA 1
ATOM 9319 C C . THR B 1 564 ? -6.125 8.945 5.156 1 93.31 564 THR B C 1
ATOM 9321 O O . THR B 1 564 ? -5.93 7.891 4.555 1 93.31 564 THR B O 1
ATOM 9324 N N . ALA B 1 565 ? -5.758 9.125 6.414 1 93.25 565 ALA B N 1
ATOM 9325 C CA . ALA B 1 565 ? -5.16 8.039 7.191 1 93.25 565 ALA B CA 1
ATOM 9326 C C . ALA B 1 565 ? -6.102 6.84 7.27 1 93.25 565 ALA B C 1
ATOM 9328 O O . ALA B 1 565 ? -5.672 5.691 7.113 1 93.25 565 ALA B O 1
ATOM 9329 N N . GLU B 1 566 ? -7.395 7.098 7.508 1 93.25 566 GLU B N 1
ATOM 9330 C CA . GLU B 1 566 ? -8.383 6.023 7.574 1 93.25 566 GLU B CA 1
ATOM 9331 C C . GLU B 1 566 ? -8.492 5.293 6.238 1 93.25 566 GLU B C 1
ATOM 9333 O O . GLU B 1 566 ? -8.562 4.066 6.199 1 93.25 566 GLU B O 1
ATOM 9338 N N . GLU B 1 567 ? -8.5 6.027 5.176 1 93.19 567 GLU B N 1
ATOM 9339 C CA . GLU B 1 567 ? -8.617 5.441 3.844 1 93.19 567 GLU B CA 1
ATOM 9340 C C . GLU B 1 567 ? -7.395 4.594 3.502 1 93.19 567 GLU B C 1
ATOM 9342 O O . GLU B 1 567 ? -7.527 3.488 2.975 1 93.19 567 GLU B O 1
ATOM 9347 N N . ILE B 1 568 ? -6.227 5.113 3.775 1 91.69 568 ILE B N 1
ATOM 9348 C CA . ILE B 1 568 ? -5.016 4.348 3.506 1 91.69 568 ILE B CA 1
ATOM 9349 C C . ILE B 1 568 ? -4.996 3.09 4.375 1 91.69 568 ILE B C 1
ATOM 9351 O O . ILE B 1 568 ? -4.633 2.01 3.906 1 91.69 568 ILE B O 1
ATOM 9355 N N . SER B 1 569 ? -5.348 3.295 5.656 1 93.38 569 SER B N 1
ATOM 9356 C CA . SER B 1 569 ? -5.406 2.148 6.559 1 93.38 569 SER B CA 1
ATOM 9357 C C . SER B 1 569 ? -6.328 1.062 6.008 1 93.38 569 SER B C 1
ATOM 9359 O O . SER B 1 569 ? -5.988 -0.121 6.039 1 93.38 569 SER B O 1
ATOM 9361 N N . SER B 1 570 ? -7.508 1.449 5.527 1 94.19 570 SER B N 1
ATOM 9362 C CA . SER B 1 570 ? -8.453 0.511 4.934 1 94.19 570 SER B CA 1
ATOM 9363 C C . SER B 1 570 ? -7.855 -0.177 3.711 1 94.19 570 SER B C 1
ATOM 9365 O O . SER B 1 570 ? -8.016 -1.386 3.533 1 94.19 570 SER B O 1
ATOM 9367 N N . SER B 1 571 ? -7.203 0.608 2.852 1 91.38 571 SER B N 1
ATOM 9368 C CA . SER B 1 571 ? -6.551 0.067 1.663 1 91.38 571 SER B CA 1
ATOM 9369 C C . SER B 1 571 ? -5.473 -0.944 2.033 1 91.38 571 SER B C 1
ATOM 9371 O O . SER B 1 571 ? -5.355 -1.995 1.4 1 91.38 571 SER B O 1
ATOM 9373 N N . VAL B 1 572 ? -4.699 -0.646 3.061 1 91.38 572 VAL B N 1
ATOM 9374 C CA . VAL B 1 572 ? -3.641 -1.538 3.521 1 91.38 572 VAL B CA 1
ATOM 9375 C C . VAL B 1 572 ? -4.25 -2.838 4.043 1 91.38 572 VAL B C 1
ATOM 9377 O O . VAL B 1 572 ? -3.713 -3.922 3.805 1 91.38 572 VAL B O 1
ATOM 9380 N N . LYS B 1 573 ? -5.344 -2.754 4.738 1 91.69 573 LYS B N 1
ATOM 9381 C CA . LYS B 1 573 ? -6.035 -3.951 5.207 1 91.69 573 LYS B CA 1
ATOM 9382 C C . LYS B 1 573 ? -6.473 -4.828 4.039 1 91.69 573 LYS B C 1
ATOM 9384 O O . LYS B 1 573 ? -6.309 -6.051 4.078 1 91.69 573 LYS B O 1
ATOM 9389 N N . THR B 1 574 ? -7.043 -4.207 3.062 1 90.81 574 THR B N 1
ATOM 9390 C CA . THR B 1 574 ? -7.441 -4.934 1.86 1 90.81 574 THR B CA 1
ATOM 9391 C C . THR B 1 574 ? -6.23 -5.586 1.201 1 90.81 574 THR B C 1
ATOM 9393 O O . THR B 1 574 ? -6.305 -6.73 0.75 1 90.81 574 THR B O 1
ATOM 9396 N N . PHE B 1 575 ? -5.039 -4.918 1.205 1 90.94 575 PHE B N 1
ATOM 9397 C CA . PHE B 1 575 ? -3.795 -5.453 0.672 1 90.94 575 PHE B CA 1
ATOM 9398 C C . PHE B 1 575 ? -3.391 -6.723 1.414 1 90.94 575 PHE B C 1
ATOM 9400 O O . PHE B 1 575 ? -3.053 -7.73 0.791 1 90.94 575 PHE B O 1
ATOM 9407 N N . VAL B 1 576 ? -3.383 -6.555 2.682 1 90.94 576 VAL B N 1
ATOM 9408 C CA . VAL B 1 576 ? -2.967 -7.676 3.518 1 90.94 576 VAL B CA 1
ATOM 9409 C C . VAL B 1 576 ? -3.861 -8.883 3.246 1 90.94 576 VAL B C 1
ATOM 9411 O O . VAL B 1 576 ? -3.377 -10.016 3.152 1 90.94 576 VAL B O 1
ATOM 9414 N N . ASN B 1 577 ? -5.152 -8.648 3.068 1 92.62 577 ASN B N 1
ATOM 9415 C CA . ASN B 1 577 ? -6.078 -9.734 2.768 1 92.62 577 ASN B CA 1
ATOM 9416 C C . ASN B 1 577 ? -5.785 -10.359 1.405 1 92.62 577 ASN B C 1
ATOM 9418 O O . ASN B 1 577 ? -5.82 -11.578 1.258 1 92.62 577 ASN B O 1
ATOM 9422 N N . ASN B 1 578 ? -5.578 -9.492 0.416 1 92 578 ASN B N 1
ATOM 9423 C CA . ASN B 1 578 ? -5.23 -9.992 -0.91 1 92 578 ASN B CA 1
ATOM 9424 C C . ASN B 1 578 ? -3.936 -10.805 -0.881 1 92 578 ASN B C 1
ATOM 9426 O O . ASN B 1 578 ? -3.838 -11.844 -1.529 1 92 578 ASN B O 1
ATOM 9430 N N . ILE B 1 579 ? -2.943 -10.344 -0.123 1 93.12 579 ILE B N 1
ATOM 9431 C CA . ILE B 1 579 ? -1.675 -11.055 0.012 1 93.12 579 ILE B CA 1
ATOM 9432 C C . ILE B 1 579 ? -1.913 -12.422 0.652 1 93.12 579 ILE B C 1
ATOM 9434 O O . ILE B 1 579 ? -1.364 -13.43 0.2 1 93.12 579 ILE B O 1
ATOM 9438 N N . LYS B 1 580 ? -2.723 -12.445 1.693 1 92.94 580 LYS B N 1
ATOM 9439 C CA . LYS B 1 580 ? -3.059 -13.703 2.346 1 92.94 580 LYS B CA 1
ATOM 9440 C C . LYS B 1 580 ? -3.703 -14.68 1.363 1 92.94 580 LYS B C 1
ATOM 9442 O O . LYS B 1 580 ? -3.373 -15.867 1.35 1 92.94 580 LYS B O 1
ATOM 9447 N N . GLU B 1 581 ? -4.566 -14.156 0.532 1 91.56 581 GLU B N 1
ATOM 9448 C CA . GLU B 1 581 ? -5.219 -14.992 -0.473 1 91.56 581 GLU B CA 1
ATOM 9449 C C . GLU B 1 581 ? -4.219 -15.5 -1.507 1 91.56 581 GLU B C 1
ATOM 9451 O O . GLU B 1 581 ? -4.273 -16.656 -1.916 1 91.56 581 GLU B O 1
ATOM 9456 N N . ILE B 1 582 ? -3.34 -14.648 -1.938 1 92.81 582 ILE B N 1
ATOM 9457 C CA . ILE B 1 582 ? -2.299 -15.047 -2.881 1 92.81 582 ILE B CA 1
ATOM 9458 C C . ILE B 1 582 ? -1.463 -16.172 -2.279 1 92.81 582 ILE B C 1
ATOM 9460 O O . ILE B 1 582 ? -1.242 -17.203 -2.924 1 92.81 582 ILE B O 1
ATOM 9464 N N . LEU B 1 583 ? -1.039 -15.961 -1.039 1 93.75 583 LEU B N 1
ATOM 9465 C CA . LEU B 1 583 ? -0.206 -16.953 -0.374 1 93.75 583 LEU B CA 1
ATOM 9466 C C . LEU B 1 583 ? -0.957 -18.281 -0.211 1 93.75 583 LEU B C 1
ATOM 9468 O O . LEU B 1 583 ? -0.377 -19.344 -0.378 1 93.75 583 LEU B O 1
ATOM 9472 N N . GLN B 1 584 ? -2.25 -18.172 0.09 1 91.62 584 GLN B N 1
ATOM 9473 C CA . GLN B 1 584 ? -3.068 -19.375 0.203 1 91.62 584 GLN B CA 1
ATOM 9474 C C . GLN B 1 584 ? -3.191 -20.094 -1.142 1 91.62 584 GLN B C 1
ATOM 9476 O O . GLN B 1 584 ? -3.066 -21.312 -1.216 1 91.62 584 GLN B O 1
ATOM 9481 N N . ASN B 1 585 ? -3.453 -19.312 -2.174 1 90.88 585 ASN B N 1
ATOM 9482 C CA . ASN B 1 585 ? -3.561 -19.891 -3.508 1 90.88 585 ASN B CA 1
ATOM 9483 C C . ASN B 1 585 ? -2.242 -20.5 -3.959 1 90.88 585 ASN B C 1
ATOM 9485 O O . ASN B 1 585 ? -2.232 -21.562 -4.582 1 90.88 585 ASN B O 1
ATOM 9489 N N . ILE B 1 586 ? -1.142 -19.891 -3.648 1 93.06 586 ILE B N 1
ATOM 9490 C CA . ILE B 1 586 ? 0.18 -20.406 -3.979 1 93.06 586 ILE B CA 1
ATOM 9491 C C . ILE B 1 586 ? 0.418 -21.719 -3.232 1 93.06 586 ILE B C 1
ATOM 9493 O O . ILE B 1 586 ? 0.996 -22.656 -3.783 1 93.06 586 ILE B O 1
ATOM 9497 N N . LYS B 1 587 ? -0.002 -21.766 -1.977 1 92.19 587 LYS B N 1
ATOM 9498 C CA . LYS B 1 587 ? 0.119 -23 -1.208 1 92.19 587 LYS B CA 1
ATOM 9499 C C . LYS B 1 587 ? -0.659 -24.141 -1.866 1 92.19 587 LYS B C 1
ATOM 9501 O O . LYS B 1 587 ? -0.18 -25.281 -1.926 1 92.19 587 LYS B O 1
ATOM 9506 N N . GLU B 1 588 ? -1.815 -23.797 -2.354 1 87.44 588 GLU B N 1
ATOM 9507 C CA . GLU B 1 588 ? -2.605 -24.797 -3.064 1 87.44 588 GLU B CA 1
ATOM 9508 C C . GLU B 1 588 ? -1.904 -25.234 -4.344 1 87.44 588 GLU B C 1
ATOM 9510 O O . GLU B 1 588 ? -1.864 -26.438 -4.648 1 87.44 588 GLU B O 1
ATOM 9515 N N . VAL B 1 589 ? -1.396 -24.344 -5.059 1 90.81 589 VAL B N 1
ATOM 9516 C CA . VAL B 1 589 ? -0.643 -24.672 -6.266 1 90.81 589 VAL B CA 1
ATOM 9517 C C . VAL B 1 589 ? 0.512 -25.609 -5.918 1 90.81 589 VAL B C 1
ATOM 9519 O O . VAL B 1 589 ? 0.739 -26.594 -6.605 1 90.81 589 VAL B O 1
ATOM 9522 N N . ASP B 1 590 ? 1.214 -25.312 -4.84 1 91.31 590 ASP B N 1
ATOM 9523 C CA . ASP B 1 590 ? 2.342 -26.125 -4.395 1 91.31 590 ASP B CA 1
ATOM 9524 C C . ASP B 1 590 ? 1.898 -27.547 -4.074 1 91.31 590 ASP B C 1
ATOM 9526 O O . ASP B 1 590 ? 2.621 -28.5 -4.352 1 91.31 590 ASP B O 1
ATOM 9530 N N . ARG B 1 591 ? 0.783 -27.656 -3.482 1 87.5 591 ARG B N 1
ATOM 9531 C CA . ARG B 1 591 ? 0.246 -28.984 -3.174 1 87.5 591 ARG B CA 1
ATOM 9532 C C . ARG B 1 591 ? 0.006 -29.797 -4.445 1 87.5 591 ARG B C 1
ATOM 9534 O O . ARG B 1 591 ? 0.345 -30.969 -4.512 1 87.5 591 ARG B O 1
ATOM 9541 N N . PHE B 1 592 ? -0.548 -29.125 -5.422 1 86.38 592 PHE B N 1
ATOM 9542 C CA . PHE B 1 592 ? -0.82 -29.812 -6.68 1 86.38 592 PHE B CA 1
ATOM 9543 C C . PHE B 1 592 ? 0.477 -30.125 -7.418 1 86.38 592 PHE B C 1
ATOM 9545 O O . PHE B 1 592 ? 0.596 -31.188 -8.055 1 86.38 592 PHE B O 1
ATOM 9552 N N . ILE B 1 593 ? 1.417 -29.25 -7.344 1 89.38 593 ILE B N 1
ATOM 9553 C CA . ILE B 1 593 ? 2.73 -29.5 -7.926 1 89.38 593 ILE B CA 1
ATOM 9554 C C . ILE B 1 593 ? 3.359 -30.734 -7.277 1 89.38 593 ILE B C 1
ATOM 9556 O O . ILE B 1 593 ? 3.883 -31.609 -7.969 1 89.38 593 ILE B O 1
ATOM 9560 N N . SER B 1 594 ? 3.291 -30.812 -5.953 1 87 594 SER B N 1
ATOM 9561 C CA . SER B 1 594 ? 3.83 -31.953 -5.227 1 87 594 SER B CA 1
ATOM 9562 C C . SER B 1 594 ? 3.133 -33.25 -5.633 1 87 594 SER B C 1
ATOM 9564 O O . SER B 1 594 ? 3.781 -34.281 -5.812 1 87 594 SER B O 1
ATOM 9566 N N . SER B 1 595 ? 1.851 -33.125 -5.805 1 83.31 595 SER B N 1
ATOM 9567 C CA . SER B 1 595 ? 1.079 -34.281 -6.25 1 83.31 595 SER B CA 1
ATOM 9568 C C . SER B 1 595 ? 1.5 -34.719 -7.648 1 83.31 595 SER B C 1
ATOM 9570 O O . SER B 1 595 ? 1.65 -35.906 -7.914 1 83.31 595 SER B O 1
ATOM 9572 N N . LEU B 1 596 ? 1.682 -33.781 -8.5 1 84.94 596 LEU B N 1
ATOM 9573 C CA . LEU B 1 596 ? 2.125 -34.062 -9.859 1 84.94 596 LEU B CA 1
ATOM 9574 C C . LEU B 1 596 ? 3.502 -34.719 -9.859 1 84.94 596 LEU B C 1
ATOM 9576 O O . LEU B 1 596 ? 3.717 -35.719 -10.547 1 84.94 596 LEU B O 1
ATOM 9580 N N . LYS B 1 597 ? 4.367 -34.188 -9.062 1 83.81 597 LYS B N 1
ATOM 9581 C CA . LYS B 1 597 ? 5.723 -34.719 -8.977 1 83.81 597 LYS B CA 1
ATOM 9582 C C . LYS B 1 597 ? 5.723 -36.156 -8.438 1 83.81 597 LYS B C 1
ATOM 9584 O O . LYS B 1 597 ? 6.473 -37 -8.914 1 83.81 597 LYS B O 1
ATOM 9589 N N . GLU B 1 598 ? 4.902 -36.438 -7.48 1 79.12 598 GLU B N 1
ATOM 9590 C CA . GLU B 1 598 ? 4.785 -37.781 -6.918 1 79.12 598 GLU B CA 1
ATOM 9591 C C . GLU B 1 598 ? 4.25 -38.75 -7.957 1 79.12 598 GLU B C 1
ATOM 9593 O O . GLU B 1 598 ? 4.742 -39.875 -8.062 1 79.12 598 GLU B O 1
ATOM 9598 N N . SER B 1 599 ? 3.281 -38.219 -8.703 1 76 599 SER B N 1
ATOM 9599 C CA . SER B 1 599 ? 2.703 -39.062 -9.742 1 76 599 SER B CA 1
ATOM 9600 C C . SER B 1 599 ? 3.73 -39.406 -10.82 1 76 599 SER B C 1
ATOM 9602 O O . SER B 1 599 ? 3.736 -40.531 -11.352 1 76 599 SER B O 1
ATOM 9604 N N . LEU B 1 600 ? 4.613 -38.5 -11.023 1 77.62 600 LEU B N 1
ATOM 9605 C CA . LEU B 1 600 ? 5.598 -38.688 -12.078 1 77.62 600 LEU B CA 1
ATOM 9606 C C . LEU B 1 600 ? 6.836 -39.406 -11.547 1 77.62 600 LEU B C 1
ATOM 9608 O O . LEU B 1 600 ? 7.492 -40.156 -12.289 1 77.62 600 LEU B O 1
ATOM 9612 N N . SER B 1 601 ? 7.324 -39.156 -10.211 1 69.06 601 SER B N 1
ATOM 9613 C CA . SER B 1 601 ? 8.516 -39.75 -9.633 1 69.06 601 SER B CA 1
ATOM 9614 C C . SER B 1 601 ? 8.328 -41.25 -9.414 1 69.06 601 SER B C 1
ATOM 9616 O O . SER B 1 601 ? 9.273 -42.031 -9.57 1 69.06 601 SER B O 1
ATOM 9618 N N . ASN B 1 602 ? 7.18 -41.688 -8.914 1 57.91 602 ASN B N 1
ATOM 9619 C CA . ASN B 1 602 ? 6.961 -43.125 -8.711 1 57.91 602 ASN B CA 1
ATOM 9620 C C . ASN B 1 602 ? 7.027 -43.906 -10.023 1 57.91 602 ASN B C 1
ATOM 9622 O O . ASN B 1 602 ? 7.043 -45.125 -10.023 1 57.91 602 ASN B O 1
ATOM 9626 N N . LYS B 1 603 ? 7.246 -43.156 -11.016 1 57.53 603 LYS B N 1
ATOM 9627 C CA . LYS B 1 603 ? 7.164 -43.844 -12.297 1 57.53 603 LYS B CA 1
ATOM 9628 C C . LYS B 1 603 ? 8.508 -43.812 -13.023 1 57.53 603 LYS B C 1
ATOM 9630 O O . LYS B 1 603 ? 8.742 -44.625 -13.93 1 57.53 603 LYS B O 1
ATOM 9635 N N . ASN B 1 604 ? 9.469 -42.938 -12.445 1 48 604 ASN B N 1
ATOM 9636 C CA . ASN B 1 604 ? 10.836 -42.969 -12.969 1 48 604 ASN B CA 1
ATOM 9637 C C . ASN B 1 604 ? 11.695 -44 -12.25 1 48 604 ASN B C 1
ATOM 9639 O O . ASN B 1 604 ? 11.523 -44.219 -11.047 1 48 604 ASN B O 1
#

pLDDT: mean 90.12, std 7.32, range [48.0, 97.94]

Radius of gyration: 79.13 Å; Cα contacts (8 Å, |Δi|>4): 1683; chains: 2; bounding box: 92×265×142 Å

Organism: Petrotoga mobilis (strain DSM 10674 / SJ95) (NCBI:txid403833)